Protein AF-A0A7C5UKF5-F1 (afdb_monomer_lite)

Sequence (864 aa):
MNAKRETPQPALRVGGNGRQNALRLNAILPHLGNARQLPSGEWLVCCPSHPDSNPSLSLRELPDGTLLWHCHAGCAQQKVGEALRKLAGVDAQPTAPNAPRFTGCTVQQLCEAKLLNPELLKQWGVSDGRYGGVDAVRIPYLNEQGETLSVQWRVGADGERFRRTGSPTLYGLWRLGEYSGQNLWVVEGVSDCWTLWHANIPCLAFPNNNPPEALLQHFWDIATRFQNLYILPDSDDAGRVLVQRLAETCPRDLRERVKVVPLPDGVKDASDLWVSVGGDADAFKAQLAQCLQNPQLFTQFTNLSVGACQTGETGETGETDDDFHFTPVPYSALETEIAEVLVPNLLHAGRTTLLAGIPGVGKSIFALELADALESGGVLWGRVPVPQCKILWLDFDDSFARLKELMETHYGSRPRNIITLPPEQLLPLSYTTFPAYRELIQREGVGVVVVDTLLDWVEAVDANDEAEAREKMTMIRALARETGAALLLLHHPRKESETNLNPTSTAVSGHIRWAGKADTVALLRFDSREGEDAVVLSVLKCRDGQKWKARFLRANYRFIPCDEAHLPASEWRVVKEYLQQVGEATYAQLMDALKRAGFTLTERAFQHKVARWRNRGMVVVDRRGFPAVAYVKLPTVQLTPPTESPQFTQFTQFTQFTRGIETGGQTGQTDTGADFHALLETLTRPDDPFALEPHEVDLLRVLWREAQQRDFPRLELPAYDLFIPQGCSPWLGALRLMAGTPAVPCALALLRGEPEPPAPESPQLPPQPADTGELETRVWKLAQRLGYPPLAVDAGSFTLHIAQGEAGWQAGIPALRKDGLLPAALQALQQVLDAGATALAACATHPLRPAESEDVPPTGQITH

Radius of gyration: 38.45 Å; chains: 1; bounding box: 121×80×109 Å

Secondary structure (DSSP, 8-state):
--PPPPPPPPPPP------S----HHHHGGGSTT-EE-TTS-EEE--TTS--SS--EEEEE-TTSPEEEEETT---HHHHHHHHHHHTT-PPPP--TT--SS----HHHHHHHHT--HHHHHHTT-EEEEETTEEEEEEEEE-TTS-EEEEEEE--SSSS-EEEES----BTGGGGGG--SSEEEEEESHHHHHHHHHTT--EEEESSSS--HHHHHHHHHHHTT-SEEEEE--SSHHHHHHHHHHHHH--GGGGGGEEE-PPPTT--SHHHHHHHTTT-HHHHHHHHHHHTTSPEETHHHHTTSS---------------------PPPGGGS----PPEEETTTEETT-EEEEE--TTS-HHHHHHHHHHHHHH-EEETTTEEE---EEEEEESSS-HHHHHHHHHHHH-S----EEE--GGG-----TTTHHHHHHHHHHHTEEEEEEE-HHHHTT-S-TT-HHHHHHHHHHHHHHHHHH--EEEEEE---------S-TTTHHHHHHHHHHHH-SEEEEEEE---TT--EEEEEEEEETTS--EEEEEEEETTEEEES-GGGSPP-HHHHHHHHHHHHSEEEHHHHHHHHHHTT----HHHHHHHHHHHHHTTS-EEEEETTTTEEEEE--------------------------------------HHHHHHHHHHHHT-TT-TTPPPHHHHHHHHHHHHHHHHTTS--EEEGGGTEEE-SSHHHHHHHHHHHTTSTHHHHHHHHHHTPPPPPTT---------TTHHHHHHHHHHHHHHTTS--EEEE-SS-EEEE-SSHHHHHHHHHHHHHTT-HHHHHHHHHHHHHT-TT--S---SSS-PPPPTTS---TT--B-

Structure (mmCIF, N/CA/C/O backbone):
data_AF-A0A7C5UKF5-F1
#
_entry.id   AF-A0A7C5UKF5-F1
#
loop_
_atom_site.group_PDB
_atom_site.id
_atom_site.type_symbol
_atom_site.label_atom_id
_atom_site.label_alt_id
_atom_site.label_comp_id
_atom_site.label_asym_id
_atom_site.label_entity_id
_atom_site.label_seq_id
_atom_site.pdbx_PDB_ins_code
_atom_site.Cartn_x
_atom_site.Cartn_y
_atom_site.Cartn_z
_atom_site.occupancy
_atom_site.B_iso_or_equiv
_atom_site.auth_seq_id
_atom_site.auth_comp_id
_atom_site.auth_asym_id
_atom_site.auth_atom_id
_atom_site.pdbx_PDB_model_num
ATOM 1 N N . MET A 1 1 ? 70.210 -19.470 31.831 1.00 37.69 1 MET A N 1
ATOM 2 C CA . MET A 1 1 ? 69.400 -20.013 30.722 1.00 37.69 1 MET A CA 1
ATOM 3 C C . MET A 1 1 ? 67.979 -20.185 31.227 1.00 37.69 1 MET A C 1
ATOM 5 O O . MET A 1 1 ? 67.768 -21.048 32.058 1.00 37.69 1 MET A O 1
ATOM 9 N N . ASN A 1 2 ? 67.053 -19.316 30.824 1.00 25.64 2 ASN A N 1
ATOM 10 C CA . ASN A 1 2 ? 65.616 -19.466 31.074 1.00 25.64 2 ASN A CA 1
ATOM 11 C C . ASN A 1 2 ? 64.883 -18.711 29.960 1.00 25.64 2 ASN A C 1
ATOM 13 O O . ASN A 1 2 ? 65.006 -17.490 29.858 1.00 25.64 2 ASN A O 1
ATOM 17 N N . ALA A 1 3 ? 64.211 -19.456 29.082 1.00 28.73 3 ALA A N 1
ATOM 18 C CA . ALA A 1 3 ? 63.486 -18.929 27.933 1.00 28.73 3 ALA A CA 1
ATOM 19 C C . ALA A 1 3 ? 62.165 -18.287 28.387 1.00 28.73 3 ALA A C 1
ATOM 21 O O . ALA A 1 3 ? 61.407 -18.868 29.166 1.00 28.73 3 ALA A O 1
ATOM 22 N N . LYS A 1 4 ? 61.930 -17.057 27.919 1.00 29.91 4 LYS A N 1
ATOM 23 C CA . LYS A 1 4 ? 60.752 -16.236 28.209 1.00 29.91 4 LYS A CA 1
ATOM 24 C C . LYS A 1 4 ? 59.518 -16.796 27.496 1.00 29.91 4 LYS A C 1
ATOM 26 O O . LYS A 1 4 ? 59.574 -17.109 26.313 1.00 29.91 4 LYS A O 1
ATOM 31 N N . ARG A 1 5 ? 58.409 -16.876 28.237 1.00 28.33 5 ARG A N 1
ATOM 32 C CA . ARG A 1 5 ? 57.047 -17.081 27.727 1.00 28.33 5 ARG A CA 1
ATOM 33 C C . ARG A 1 5 ? 56.585 -15.807 27.016 1.00 28.33 5 ARG A C 1
ATOM 35 O O . ARG A 1 5 ? 56.629 -14.737 27.619 1.00 28.33 5 ARG A O 1
ATOM 42 N N . GLU A 1 6 ? 56.148 -15.933 25.769 1.00 27.34 6 GLU A N 1
ATOM 43 C CA . GLU A 1 6 ? 55.497 -14.861 25.012 1.00 27.34 6 GLU A CA 1
ATOM 44 C C . GLU A 1 6 ? 54.022 -14.725 25.423 1.00 27.34 6 GLU A C 1
ATOM 46 O O . GLU A 1 6 ? 53.298 -15.705 25.597 1.00 27.34 6 GLU A O 1
ATOM 51 N N . THR A 1 7 ? 53.605 -13.479 25.624 1.00 26.31 7 THR A N 1
ATOM 52 C CA . THR A 1 7 ? 52.241 -13.023 25.920 1.00 26.31 7 THR A CA 1
ATOM 53 C C . THR A 1 7 ? 51.372 -12.992 24.654 1.00 26.31 7 THR A C 1
ATOM 55 O O . THR A 1 7 ? 51.842 -12.477 23.640 1.00 26.31 7 THR A O 1
ATOM 58 N N . PRO A 1 8 ? 50.103 -13.448 24.686 1.00 26.95 8 PRO A N 1
ATOM 59 C CA . PRO A 1 8 ? 49.196 -13.334 23.544 1.00 26.95 8 PRO A CA 1
ATOM 60 C C . PRO A 1 8 ? 48.645 -11.905 23.376 1.00 26.95 8 PRO A C 1
ATOM 62 O O . PRO A 1 8 ? 48.327 -11.223 24.351 1.00 26.95 8 PRO A O 1
ATOM 65 N N . GLN A 1 9 ? 48.549 -11.471 22.116 1.00 26.33 9 GLN A N 1
ATOM 66 C CA . GLN A 1 9 ? 48.044 -10.170 21.650 1.00 26.33 9 GLN A CA 1
ATOM 67 C C . GLN A 1 9 ? 46.506 -10.029 21.795 1.00 26.33 9 GLN A C 1
ATOM 69 O O . GLN A 1 9 ? 45.806 -11.042 21.861 1.00 26.33 9 GLN A O 1
ATOM 74 N N . PRO A 1 10 ? 45.959 -8.793 21.851 1.00 26.75 10 PRO A N 1
ATOM 75 C CA . PRO A 1 10 ? 44.559 -8.535 22.193 1.00 26.75 10 PRO A CA 1
ATOM 76 C C . PRO A 1 10 ? 43.589 -8.767 21.021 1.00 26.75 10 PRO A C 1
ATOM 78 O O . PRO A 1 10 ? 43.896 -8.484 19.866 1.00 26.75 10 PRO A O 1
ATOM 81 N N . ALA A 1 11 ? 42.387 -9.253 21.343 1.00 27.98 11 ALA A N 1
ATOM 82 C CA . ALA A 1 11 ? 41.309 -9.531 20.397 1.00 27.98 11 ALA A CA 1
ATOM 83 C C . ALA A 1 11 ? 40.645 -8.250 19.849 1.00 27.98 11 ALA A C 1
ATOM 85 O O . ALA A 1 11 ? 40.294 -7.338 20.601 1.00 27.98 11 ALA A O 1
ATOM 86 N N . LEU A 1 12 ? 40.433 -8.226 18.528 1.00 25.48 12 LEU A N 1
ATOM 87 C CA . LEU A 1 12 ? 39.657 -7.231 17.782 1.00 25.48 12 LEU A CA 1
ATOM 88 C C . LEU A 1 12 ? 38.192 -7.190 18.252 1.00 25.48 12 LEU A C 1
ATOM 90 O O . LEU A 1 12 ? 37.512 -8.215 18.293 1.00 25.48 12 LEU A O 1
ATOM 94 N N . ARG A 1 13 ? 37.693 -5.987 18.564 1.00 24.91 13 ARG A N 1
ATOM 95 C CA . ARG A 1 13 ? 36.270 -5.711 18.812 1.00 24.91 13 ARG A CA 1
ATOM 96 C C . ARG A 1 13 ? 35.537 -5.547 17.476 1.00 24.91 13 ARG A C 1
ATOM 98 O O . ARG A 1 13 ? 35.872 -4.648 16.713 1.00 24.91 13 ARG A O 1
ATOM 105 N N . VAL A 1 14 ? 34.512 -6.362 17.236 1.00 30.62 14 VAL A N 1
ATOM 106 C CA . VAL A 1 14 ? 33.509 -6.158 16.177 1.00 30.62 14 VAL A CA 1
ATOM 107 C C . VAL A 1 14 ? 32.215 -5.694 16.850 1.00 30.62 14 VAL A C 1
ATOM 109 O O . VAL A 1 14 ? 31.741 -6.334 17.789 1.00 30.62 14 VAL A O 1
ATOM 112 N N . GLY A 1 15 ? 31.699 -4.540 16.418 1.00 25.53 15 GLY A N 1
ATOM 113 C CA . GLY A 1 15 ? 30.454 -3.938 16.901 1.00 25.53 15 GLY A CA 1
ATOM 114 C C . GLY A 1 15 ? 29.240 -4.822 16.613 1.00 25.53 15 GLY A C 1
ATOM 115 O O . GLY A 1 15 ? 29.173 -5.493 15.586 1.00 25.53 15 GLY A O 1
ATOM 116 N N . GLY A 1 16 ? 28.318 -4.866 17.573 1.00 27.70 16 GLY A N 1
ATOM 117 C CA . GLY A 1 16 ? 27.260 -5.863 17.650 1.00 27.70 16 GLY A CA 1
ATOM 118 C C . GLY A 1 16 ? 26.041 -5.586 16.773 1.00 27.70 16 GLY A C 1
ATOM 119 O O . GLY A 1 16 ? 25.479 -4.499 16.801 1.00 27.70 16 GLY A O 1
ATOM 120 N N . ASN A 1 17 ? 25.598 -6.640 16.091 1.00 28.55 17 ASN A N 1
ATOM 121 C CA . ASN A 1 17 ? 24.196 -7.006 15.898 1.00 28.55 17 ASN A CA 1
ATOM 122 C C . ASN A 1 17 ? 24.153 -8.522 15.648 1.00 28.55 17 ASN A C 1
ATOM 124 O O . ASN A 1 17 ? 24.658 -9.000 14.639 1.00 28.55 17 ASN A O 1
ATOM 128 N N . GLY A 1 18 ? 23.612 -9.292 16.598 1.00 29.52 18 GLY A N 1
ATOM 129 C CA . GLY A 1 18 ? 23.487 -10.749 16.470 1.00 29.52 18 GLY A CA 1
ATOM 130 C C . GLY A 1 18 ? 23.544 -11.483 17.807 1.00 29.52 18 GLY A C 1
ATOM 131 O O . GLY A 1 18 ? 24.597 -11.957 18.221 1.00 29.52 18 GLY A O 1
ATOM 132 N N . ARG A 1 19 ? 22.410 -11.609 18.500 1.00 34.56 19 ARG A N 1
ATOM 133 C CA . ARG A 1 19 ? 22.295 -12.458 19.699 1.00 34.56 19 ARG A CA 1
ATOM 134 C C . ARG A 1 19 ? 21.067 -13.364 19.614 1.00 34.56 19 ARG A C 1
ATOM 136 O O . ARG A 1 19 ? 20.140 -13.196 20.391 1.00 34.56 19 ARG A O 1
ATOM 143 N N . GLN A 1 20 ? 21.095 -14.334 18.694 1.00 35.53 20 GLN A N 1
ATOM 144 C CA . GLN A 1 20 ? 20.315 -15.584 18.813 1.00 35.53 20 GLN A CA 1
ATOM 145 C C . GLN A 1 20 ? 21.057 -16.874 18.367 1.00 35.53 20 GLN A C 1
ATOM 147 O O . GLN A 1 20 ? 20.571 -17.949 18.678 1.00 35.53 20 GLN A O 1
ATOM 152 N N . ASN A 1 21 ? 22.276 -16.821 17.799 1.00 41.97 21 ASN A N 1
ATOM 153 C CA . ASN A 1 21 ? 23.018 -18.017 17.323 1.00 41.97 21 ASN A CA 1
ATOM 154 C C . ASN A 1 21 ? 24.360 -18.294 18.051 1.00 41.97 21 ASN A C 1
ATOM 156 O O . ASN A 1 21 ? 25.360 -18.643 17.423 1.00 41.97 21 ASN A O 1
ATOM 160 N N . ALA A 1 22 ? 24.442 -18.116 19.375 1.00 57.06 22 ALA A N 1
ATOM 161 C CA . ALA A 1 22 ? 25.690 -18.376 20.112 1.00 57.06 22 ALA A CA 1
ATOM 162 C C . ALA A 1 22 ? 25.833 -19.862 20.504 1.00 57.06 22 ALA A C 1
ATOM 164 O O . ALA A 1 22 ? 24.965 -20.411 21.176 1.00 57.06 22 ALA A O 1
ATOM 165 N N . LEU A 1 23 ? 26.950 -20.493 20.121 1.00 71.31 23 LEU A N 1
ATOM 166 C CA . LEU A 1 23 ? 27.317 -21.874 20.468 1.00 71.31 23 LEU A CA 1
ATOM 167 C C . LEU A 1 23 ? 27.522 -22.020 21.994 1.00 71.31 23 LEU A C 1
ATOM 169 O O . LEU A 1 23 ? 28.374 -21.334 22.557 1.00 71.31 23 LEU A O 1
ATOM 173 N N . ARG A 1 24 ? 26.767 -22.909 22.659 1.00 79.88 24 ARG A N 1
ATOM 174 C CA . ARG A 1 24 ? 26.791 -23.117 24.126 1.00 79.88 24 ARG A CA 1
ATOM 175 C C . ARG A 1 24 ? 27.284 -24.508 24.503 1.00 79.88 24 ARG A C 1
ATOM 177 O O . ARG A 1 24 ? 27.011 -25.467 23.784 1.00 79.88 24 ARG A O 1
ATOM 184 N N . LEU A 1 25 ? 27.932 -24.636 25.663 1.00 80.31 25 LEU A N 1
ATOM 185 C CA . LEU A 1 25 ? 28.538 -25.892 26.122 1.00 80.31 25 LEU A CA 1
ATOM 186 C C . LEU A 1 25 ? 27.500 -27.024 26.273 1.00 80.31 25 LEU A C 1
ATOM 188 O O . LEU A 1 25 ? 27.740 -28.154 25.848 1.00 80.31 25 LEU A O 1
ATOM 192 N N . ASN A 1 26 ? 26.313 -26.701 26.797 1.00 78.69 26 ASN A N 1
ATOM 193 C CA . ASN A 1 26 ? 25.225 -27.666 27.002 1.00 78.69 26 ASN A CA 1
ATOM 194 C C . ASN A 1 26 ? 24.673 -28.257 25.694 1.00 78.69 26 ASN A C 1
ATOM 196 O O . ASN A 1 26 ? 24.166 -29.373 25.709 1.00 78.69 26 ASN A O 1
ATOM 200 N N . ALA A 1 27 ? 24.780 -27.530 24.576 1.00 73.88 27 ALA A N 1
ATOM 201 C CA . ALA A 1 27 ? 24.290 -27.983 23.274 1.00 73.88 27 ALA A CA 1
ATOM 202 C C . ALA A 1 27 ? 25.261 -28.946 22.567 1.00 73.88 27 ALA A C 1
ATOM 204 O O . ALA A 1 27 ? 24.850 -29.663 21.666 1.00 73.88 27 ALA A O 1
ATOM 205 N N . ILE A 1 28 ? 26.541 -28.972 22.960 1.00 83.00 28 ILE A N 1
ATOM 206 C CA . ILE A 1 28 ? 27.587 -29.766 22.286 1.00 83.00 28 ILE A CA 1
ATOM 207 C C . ILE A 1 28 ? 28.097 -30.945 23.114 1.00 83.00 28 ILE A C 1
ATOM 209 O O . ILE A 1 28 ? 28.436 -31.979 22.544 1.00 83.00 28 ILE A O 1
ATOM 213 N N . LEU A 1 29 ? 28.146 -30.823 24.446 1.00 82.31 29 LEU A N 1
ATOM 214 C CA . LEU A 1 29 ? 28.685 -31.869 25.324 1.00 82.31 29 LEU A CA 1
ATOM 215 C C . LEU A 1 29 ? 28.021 -33.248 25.156 1.00 82.31 29 LEU A C 1
ATOM 217 O O . LEU A 1 29 ? 28.763 -34.230 25.153 1.00 82.31 29 LEU A O 1
ATOM 221 N N . PRO A 1 30 ? 26.688 -33.372 24.963 1.00 81.69 30 PRO A N 1
ATOM 222 C CA . PRO A 1 30 ? 26.042 -34.674 24.765 1.00 81.69 30 PRO A CA 1
ATOM 223 C C . PRO A 1 30 ? 26.522 -35.434 23.521 1.00 81.69 30 PRO A C 1
ATOM 225 O O . PRO A 1 30 ? 26.328 -36.643 23.425 1.00 81.69 30 PRO A O 1
ATOM 228 N N . HIS A 1 31 ? 27.139 -34.731 22.569 1.00 78.75 31 HIS A N 1
ATOM 229 C CA . HIS A 1 31 ? 27.555 -35.272 21.278 1.00 78.75 31 HIS A CA 1
ATOM 230 C C . HIS A 1 31 ? 29.064 -35.554 21.191 1.00 78.75 31 HIS A C 1
ATOM 232 O O . HIS A 1 31 ? 29.545 -35.991 20.145 1.00 78.75 31 HIS A O 1
ATOM 238 N N . LEU A 1 32 ? 29.821 -35.307 22.267 1.00 82.88 32 LEU A N 1
ATOM 239 C CA . LEU A 1 32 ? 31.277 -35.450 22.307 1.00 82.88 32 LEU A CA 1
ATOM 240 C C . LEU A 1 32 ? 31.692 -36.614 23.217 1.00 82.88 32 LEU A C 1
ATOM 242 O O . LEU A 1 32 ? 31.211 -36.762 24.338 1.00 82.88 32 LEU A O 1
ATOM 246 N N . GLY A 1 33 ? 32.601 -37.457 22.723 1.00 75.19 33 GLY A N 1
ATOM 247 C CA . GLY A 1 33 ? 33.074 -38.646 23.437 1.00 75.19 33 GLY A CA 1
ATOM 248 C C . GLY A 1 33 ? 34.043 -38.328 24.584 1.00 75.19 33 GLY A C 1
ATOM 249 O O . GLY A 1 33 ? 34.788 -37.350 24.527 1.00 75.19 33 GLY A O 1
ATOM 250 N N . ASN A 1 34 ? 34.057 -39.191 25.609 1.00 79.31 34 ASN A N 1
ATOM 251 C CA . ASN A 1 34 ? 34.997 -39.166 26.742 1.00 79.31 34 ASN A CA 1
ATOM 252 C C . ASN A 1 34 ? 35.100 -37.809 27.470 1.00 79.31 34 ASN A C 1
ATOM 254 O O . ASN A 1 34 ? 36.192 -37.359 27.818 1.00 79.31 34 ASN A O 1
ATOM 258 N N . ALA A 1 35 ? 33.959 -37.165 27.725 1.00 84.06 35 ALA A N 1
ATOM 259 C CA . ALA A 1 35 ? 33.903 -35.880 28.411 1.00 84.06 35 ALA A CA 1
ATOM 260 C C . ALA A 1 35 ? 34.313 -35.972 29.890 1.00 84.06 35 ALA A C 1
ATOM 262 O O . ALA A 1 35 ? 33.693 -36.680 30.686 1.00 84.06 35 ALA A O 1
ATOM 263 N N . ARG A 1 36 ? 35.338 -35.204 30.273 1.00 84.94 36 ARG A N 1
ATOM 264 C CA . ARG A 1 36 ? 35.822 -35.089 31.652 1.00 84.94 36 ARG A CA 1
ATOM 265 C C . ARG A 1 36 ? 35.918 -33.627 32.066 1.00 84.94 36 ARG A C 1
ATOM 267 O O . ARG A 1 36 ? 36.658 -32.856 31.464 1.00 84.94 36 ARG A O 1
ATOM 274 N N . GLN A 1 37 ? 35.238 -33.267 33.148 1.00 87.44 37 GLN A N 1
ATOM 275 C CA . GLN A 1 37 ? 35.357 -31.938 33.738 1.00 87.44 37 GLN A CA 1
ATOM 276 C C . GLN A 1 37 ? 36.616 -31.835 34.614 1.00 87.44 37 GLN A C 1
ATOM 278 O O . GLN A 1 37 ? 36.909 -32.722 35.422 1.00 87.44 37 GLN A O 1
ATOM 283 N N . LEU A 1 38 ? 37.368 -30.749 34.450 1.00 82.69 38 LEU A N 1
ATOM 284 C CA . LEU A 1 38 ? 38.532 -30.401 35.260 1.00 82.69 38 LEU A CA 1
ATOM 285 C C . LEU A 1 38 ? 38.120 -29.511 36.449 1.00 82.69 38 LEU A C 1
ATOM 287 O O . LEU A 1 38 ? 37.145 -28.763 36.349 1.00 82.69 38 LEU A O 1
ATOM 291 N N . PRO A 1 39 ? 38.889 -29.498 37.558 1.00 70.31 39 PRO A N 1
ATOM 292 C CA . PRO A 1 39 ? 38.610 -28.643 38.721 1.00 70.31 39 PRO A CA 1
ATOM 293 C C . PRO A 1 39 ? 38.553 -27.134 38.416 1.00 70.31 39 PRO A C 1
ATOM 295 O O . PRO A 1 39 ? 38.005 -26.370 39.202 1.00 70.31 39 PRO A O 1
ATOM 298 N N . SER A 1 40 ? 39.114 -26.698 37.283 1.00 72.94 40 SER A N 1
ATOM 299 C CA . SER A 1 40 ? 39.093 -25.315 36.787 1.00 72.94 40 SER A CA 1
ATOM 300 C C . SER A 1 40 ? 37.764 -24.890 36.140 1.00 72.94 40 SER A C 1
ATOM 302 O O . SER A 1 40 ? 37.633 -23.730 35.749 1.00 72.94 40 SER A O 1
ATOM 304 N N . GLY A 1 41 ? 36.795 -25.805 35.999 1.00 74.44 41 GLY A N 1
ATOM 305 C CA . GLY A 1 41 ? 35.524 -25.575 35.296 1.00 74.44 41 GLY A CA 1
ATOM 306 C C . GLY A 1 41 ? 35.586 -25.802 33.779 1.00 74.44 41 GLY A C 1
ATOM 307 O O . GLY A 1 41 ? 34.586 -25.626 33.089 1.00 74.44 41 GLY A O 1
ATOM 308 N N . GLU A 1 42 ? 36.746 -26.204 33.263 1.00 86.06 42 GLU A N 1
ATOM 309 C CA . GLU A 1 42 ? 36.992 -26.543 31.859 1.00 86.06 42 GLU A CA 1
ATOM 310 C C . GLU A 1 42 ? 36.688 -28.024 31.581 1.00 86.06 42 GLU A C 1
ATOM 312 O O . GLU A 1 42 ? 36.804 -28.867 32.471 1.00 86.06 42 GLU A O 1
ATOM 317 N N . TRP A 1 43 ? 36.299 -28.354 30.353 1.00 89.38 43 TRP A N 1
ATOM 318 C CA . TRP A 1 43 ? 35.978 -29.714 29.922 1.00 89.38 43 TRP A CA 1
ATOM 319 C C . TRP A 1 43 ? 37.006 -30.227 28.929 1.00 89.38 43 TRP A C 1
ATOM 321 O O . TRP A 1 43 ? 37.317 -29.543 27.962 1.00 89.38 43 TRP A O 1
ATOM 331 N N . LEU A 1 44 ? 37.478 -31.453 29.137 1.00 90.81 44 LEU A N 1
ATOM 332 C CA . LEU A 1 44 ? 38.329 -32.162 28.192 1.00 90.81 44 LEU A CA 1
ATOM 333 C C . LEU A 1 44 ? 37.509 -33.256 27.502 1.00 90.81 44 LEU A C 1
ATOM 335 O O . LEU A 1 44 ? 36.921 -34.103 28.176 1.00 90.81 44 LEU A O 1
ATOM 339 N N 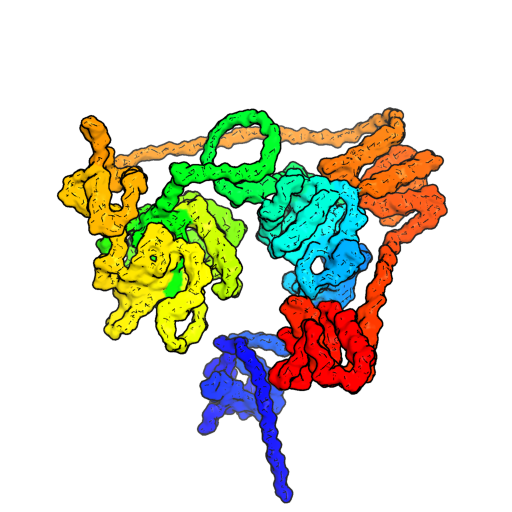. VAL A 1 45 ? 37.454 -33.225 26.172 1.00 91.19 45 VAL A N 1
ATOM 340 C CA . VAL A 1 45 ? 36.649 -34.125 25.326 1.00 91.19 45 VAL A CA 1
ATOM 341 C C . VAL A 1 45 ? 37.467 -34.636 24.136 1.00 91.19 45 VAL A C 1
ATOM 343 O O . VAL A 1 45 ? 38.494 -34.053 23.780 1.00 91.19 45 VAL A O 1
ATOM 346 N N . CYS A 1 46 ? 37.020 -35.722 23.506 1.00 90.19 46 CYS A N 1
ATOM 347 C CA . CYS A 1 46 ? 37.533 -36.132 22.198 1.00 90.19 46 CYS A CA 1
ATOM 348 C C . CYS A 1 46 ? 37.207 -35.065 21.145 1.00 90.19 46 CYS A C 1
ATOM 350 O O . CYS A 1 46 ? 36.111 -34.493 21.129 1.00 90.19 46 CYS A O 1
ATOM 352 N N . CYS A 1 47 ? 38.171 -34.763 20.281 1.00 88.19 47 CYS A N 1
ATOM 353 C CA . CYS A 1 47 ? 38.014 -33.714 19.285 1.00 88.19 47 CYS A CA 1
ATOM 354 C C . CYS A 1 47 ? 37.200 -34.234 18.093 1.00 88.19 47 CYS A C 1
ATOM 356 O O . CYS A 1 47 ? 37.594 -35.205 17.465 1.00 88.19 47 CYS A O 1
ATOM 358 N N . PRO A 1 48 ? 36.121 -33.564 17.664 1.00 86.62 48 PRO A N 1
ATOM 359 C CA . PRO A 1 48 ? 35.322 -34.046 16.537 1.00 86.62 48 PRO A CA 1
ATOM 360 C C . PRO A 1 48 ? 36.016 -33.872 15.171 1.00 86.62 48 PRO A C 1
ATOM 362 O O . PRO A 1 48 ? 35.533 -34.371 14.158 1.00 86.62 48 PRO A O 1
ATOM 365 N N . SER A 1 49 ? 37.144 -33.153 15.111 1.00 85.75 49 SER A N 1
ATOM 366 C CA . SER A 1 49 ? 37.863 -32.852 13.863 1.00 85.75 49 SER A CA 1
ATOM 367 C C . SER A 1 49 ? 38.988 -33.835 13.517 1.00 85.75 49 SER A C 1
ATOM 369 O O . SER A 1 49 ? 39.590 -33.694 12.444 1.00 85.75 49 SER A O 1
ATOM 371 N N . HIS A 1 50 ? 39.286 -34.796 14.397 1.00 82.50 50 HIS A N 1
ATOM 372 C CA . HIS A 1 50 ? 40.194 -35.918 14.144 1.00 82.50 50 HIS A CA 1
ATOM 373 C C . HIS A 1 50 ? 39.804 -37.125 15.012 1.00 82.50 50 HIS A C 1
ATOM 375 O O . HIS A 1 50 ? 39.215 -36.940 16.065 1.00 82.50 50 HIS A O 1
ATOM 381 N N . PRO A 1 51 ? 40.125 -38.360 14.612 1.00 76.88 51 PRO A N 1
ATOM 382 C CA . PRO A 1 51 ? 39.890 -39.515 15.467 1.00 76.88 51 PRO A CA 1
ATOM 383 C C . PRO A 1 51 ? 40.902 -39.548 16.624 1.00 76.88 51 PRO A C 1
ATOM 385 O O . PRO A 1 51 ? 42.098 -39.733 16.398 1.00 76.88 51 PRO A O 1
ATOM 388 N N . ASP A 1 52 ? 40.424 -39.406 17.858 1.00 82.25 52 ASP A N 1
ATOM 389 C CA . ASP A 1 52 ? 41.193 -39.615 19.084 1.00 82.25 52 ASP A CA 1
ATOM 390 C C . ASP A 1 52 ? 40.438 -40.484 20.098 1.00 82.25 52 ASP A C 1
ATOM 392 O O . ASP A 1 52 ? 39.249 -40.318 20.356 1.00 82.25 52 ASP A O 1
ATOM 396 N N . SER A 1 53 ? 41.150 -41.426 20.721 1.00 76.56 53 SER A N 1
ATOM 397 C CA . SER A 1 53 ? 40.608 -42.226 21.833 1.00 76.56 53 SER A CA 1
ATOM 398 C C . SER A 1 53 ? 40.862 -41.579 23.198 1.00 76.56 53 SER A C 1
ATOM 400 O O . SER A 1 53 ? 40.251 -41.974 24.189 1.00 76.56 53 SER A O 1
ATOM 402 N N . ASN A 1 54 ? 41.769 -40.597 23.259 1.00 81.62 54 ASN A N 1
ATOM 403 C CA . ASN A 1 54 ? 42.116 -39.861 24.470 1.00 81.62 54 ASN A CA 1
ATOM 404 C C . ASN A 1 54 ? 41.719 -38.383 24.302 1.00 81.62 54 ASN A C 1
ATOM 406 O O . ASN A 1 54 ? 42.168 -37.783 23.327 1.00 81.62 54 ASN A O 1
ATOM 410 N N . PRO A 1 55 ? 40.933 -37.793 25.224 1.00 88.31 55 PRO A N 1
ATOM 411 C CA . PRO A 1 55 ? 40.444 -36.421 25.104 1.00 88.31 55 PRO A CA 1
ATOM 412 C C . PRO A 1 55 ? 41.548 -35.392 24.836 1.00 88.31 55 PRO A C 1
ATOM 414 O O . PRO A 1 55 ? 42.445 -35.204 25.660 1.00 88.31 55 PRO A O 1
ATOM 417 N N . SER A 1 56 ? 41.473 -34.714 23.691 1.00 87.44 56 SER A N 1
ATOM 418 C CA . SER A 1 56 ? 42.467 -33.727 23.250 1.00 87.44 56 SER A CA 1
ATOM 419 C C . SER A 1 56 ? 41.911 -32.308 23.083 1.00 87.44 56 SER A C 1
ATOM 421 O O . SER A 1 56 ? 42.685 -31.367 22.888 1.00 87.44 56 SER A O 1
ATOM 423 N N . LEU A 1 57 ? 40.590 -32.130 23.162 1.00 91.88 57 LEU A N 1
ATOM 424 C CA . LEU A 1 57 ? 39.911 -30.850 22.993 1.00 91.88 57 LEU A CA 1
ATOM 425 C C . LEU A 1 57 ? 39.484 -30.286 24.346 1.00 91.88 57 LEU A C 1
ATOM 427 O O . LEU A 1 57 ? 38.735 -30.919 25.082 1.00 91.88 57 LEU A O 1
ATOM 431 N N . SER A 1 58 ? 39.939 -29.075 24.642 1.00 90.38 58 SER A N 1
ATOM 432 C CA . SER A 1 58 ? 39.561 -28.320 25.830 1.00 90.38 58 SER A CA 1
ATOM 433 C C . SER A 1 58 ? 38.433 -27.341 25.514 1.00 90.38 58 SER A C 1
ATOM 435 O O . SER A 1 58 ? 38.524 -26.641 24.505 1.00 90.38 58 SER A O 1
ATOM 437 N N . LEU A 1 59 ? 37.390 -27.285 26.345 1.00 91.44 59 LEU A N 1
ATOM 438 C CA . LEU A 1 59 ? 36.204 -26.435 26.191 1.00 91.44 59 LEU A CA 1
ATOM 439 C C . LEU A 1 59 ? 35.913 -25.653 27.477 1.00 91.44 59 LEU A C 1
ATOM 441 O O . LEU A 1 59 ? 35.821 -26.235 28.559 1.00 91.44 59 LEU A O 1
ATOM 445 N N . ARG A 1 60 ? 35.687 -24.341 27.368 1.00 87.75 60 ARG A N 1
ATOM 446 C CA . ARG A 1 60 ? 35.348 -23.479 28.509 1.00 87.75 60 ARG A CA 1
ATOM 447 C C . ARG A 1 60 ? 34.316 -22.429 28.127 1.00 87.75 60 ARG A C 1
ATOM 449 O O . ARG A 1 60 ? 34.547 -21.653 27.209 1.00 87.75 60 ARG A O 1
ATOM 456 N N . GLU A 1 61 ? 33.218 -22.354 28.870 1.00 85.56 61 GLU A N 1
ATOM 457 C CA . GLU A 1 61 ? 32.231 -21.280 28.720 1.00 85.56 61 GLU A CA 1
ATOM 458 C C . GLU A 1 61 ? 32.529 -20.133 29.699 1.00 85.56 61 GLU A C 1
ATOM 460 O O . GLU A 1 61 ? 32.810 -20.360 30.879 1.00 85.56 61 GLU A O 1
ATOM 465 N N . LEU A 1 62 ? 32.526 -18.898 29.196 1.00 79.69 62 LEU A N 1
ATOM 466 C CA . LEU A 1 62 ? 32.716 -17.678 29.980 1.00 79.69 62 LEU A CA 1
ATOM 467 C C . LEU A 1 62 ? 31.368 -17.129 30.501 1.00 79.69 62 LEU A C 1
ATOM 469 O O . LEU A 1 62 ? 30.323 -17.431 29.925 1.00 79.69 62 LEU A O 1
ATOM 473 N N . PRO A 1 63 ? 31.356 -16.286 31.557 1.00 72.56 63 PRO A N 1
ATOM 474 C CA . PRO A 1 63 ? 30.114 -15.749 32.137 1.00 72.56 63 PRO A CA 1
ATOM 475 C C . PRO A 1 63 ? 29.252 -14.904 31.182 1.00 72.56 63 PRO A C 1
ATOM 477 O O . PRO A 1 63 ? 28.049 -14.780 31.388 1.00 72.56 63 PRO A O 1
ATOM 480 N N . ASP A 1 64 ? 29.850 -14.323 30.138 1.00 67.31 64 ASP A N 1
ATOM 481 C CA . ASP A 1 64 ? 29.162 -13.568 29.078 1.00 67.31 64 ASP A CA 1
ATOM 482 C C . ASP A 1 64 ? 28.502 -14.474 28.017 1.00 67.31 64 ASP A C 1
ATOM 484 O O . ASP A 1 64 ? 27.788 -13.992 27.131 1.00 67.31 64 ASP A O 1
ATOM 488 N N . GLY A 1 65 ? 28.726 -15.786 28.131 1.00 69.19 65 GLY A N 1
ATOM 489 C CA . GLY A 1 65 ? 28.218 -16.820 27.248 1.00 69.19 65 GLY A CA 1
ATOM 490 C C . GLY A 1 65 ? 29.099 -17.178 26.062 1.00 69.19 65 GLY A C 1
ATOM 491 O O . GLY A 1 65 ? 28.652 -17.919 25.188 1.00 69.19 65 GLY A O 1
ATOM 492 N N . THR A 1 66 ? 30.326 -16.662 26.015 1.00 79.19 66 THR A N 1
ATOM 493 C CA . THR A 1 66 ? 31.298 -17.008 24.977 1.00 79.19 66 THR A CA 1
ATOM 494 C C . THR A 1 66 ? 31.914 -18.379 25.264 1.00 79.19 66 THR A C 1
ATOM 496 O O . THR A 1 66 ? 32.466 -18.602 26.343 1.00 79.19 66 THR A O 1
ATOM 499 N N . LEU A 1 67 ? 31.862 -19.296 24.295 1.00 84.44 67 LEU A N 1
ATOM 500 C CA . LEU A 1 67 ? 32.545 -20.587 24.377 1.00 84.44 67 LEU A CA 1
ATOM 501 C C . LEU A 1 67 ? 33.957 -20.492 23.782 1.00 84.44 67 LEU A C 1
ATOM 503 O O . LEU A 1 67 ? 34.127 -20.116 22.625 1.00 84.44 67 LEU A O 1
ATOM 507 N N . LEU A 1 68 ? 34.961 -20.883 24.562 1.00 84.81 68 LEU A N 1
ATOM 508 C CA . LEU A 1 68 ? 36.346 -21.044 24.134 1.00 84.81 68 LEU A CA 1
ATOM 509 C C . LEU A 1 68 ? 36.652 -22.523 23.899 1.00 84.81 68 LEU A C 1
ATOM 511 O O . LEU A 1 68 ? 36.234 -23.374 24.687 1.00 84.81 68 LEU A O 1
ATOM 515 N N . TRP A 1 69 ? 37.424 -22.822 22.854 1.00 91.00 69 TRP A N 1
ATOM 516 C CA . TRP A 1 69 ? 37.902 -24.173 22.578 1.00 91.00 69 TRP A CA 1
ATOM 517 C C . TRP A 1 69 ? 39.360 -24.199 22.121 1.00 91.00 69 TRP A C 1
ATOM 519 O O . TRP A 1 69 ? 39.842 -23.275 21.462 1.00 91.00 69 TRP A O 1
ATOM 529 N N . HIS A 1 70 ? 40.075 -25.269 22.461 1.00 88.38 70 HIS A N 1
ATOM 530 C CA . HIS A 1 70 ? 41.457 -25.477 22.035 1.00 88.38 70 HIS A CA 1
ATOM 531 C C . HIS A 1 70 ? 41.786 -26.968 21.894 1.00 88.38 70 HIS A C 1
ATOM 533 O O . HIS A 1 70 ? 41.678 -27.730 22.851 1.00 88.38 70 HIS A O 1
ATOM 539 N N . CYS A 1 71 ? 42.217 -27.389 20.704 1.00 89.81 71 CYS A N 1
ATOM 540 C CA . CYS A 1 71 ? 42.638 -28.764 20.441 1.00 89.81 71 CYS A CA 1
ATOM 541 C C . CYS A 1 71 ? 44.153 -28.915 20.645 1.00 89.81 71 CYS A C 1
ATOM 543 O O . CYS A 1 71 ? 44.946 -28.372 19.876 1.00 89.81 71 CYS A O 1
ATOM 545 N N . HIS A 1 72 ? 44.566 -29.700 21.638 1.00 85.62 72 HIS A N 1
ATOM 546 C CA . HIS A 1 72 ? 45.975 -29.953 21.960 1.00 85.62 72 HIS A CA 1
ATOM 547 C C . HIS A 1 72 ? 46.685 -30.883 20.964 1.00 85.62 72 HIS A C 1
ATOM 549 O O . HIS A 1 72 ? 47.911 -30.945 20.965 1.00 85.62 72 HIS A O 1
ATOM 555 N N . ALA A 1 73 ? 45.937 -31.561 20.088 1.00 81.62 73 ALA A N 1
ATOM 556 C CA . ALA A 1 73 ? 46.483 -32.356 18.986 1.00 81.62 73 ALA A CA 1
ATOM 557 C C . ALA A 1 73 ? 46.797 -31.523 17.721 1.00 81.62 73 ALA A C 1
ATOM 559 O O . ALA A 1 73 ? 47.248 -32.076 16.721 1.00 81.62 73 ALA A O 1
ATOM 560 N N . GLY A 1 74 ? 46.560 -30.202 17.742 1.00 78.50 74 GLY A N 1
ATOM 561 C CA . GLY A 1 74 ? 46.966 -29.289 16.664 1.00 78.50 74 GLY A CA 1
ATOM 562 C C . GLY A 1 74 ? 45.949 -29.091 15.533 1.00 78.50 74 GLY A C 1
ATOM 563 O O . GLY A 1 74 ? 46.322 -28.675 14.440 1.00 78.50 74 GLY A O 1
ATOM 564 N N . CYS A 1 75 ? 44.660 -29.370 15.759 1.00 85.81 75 CYS A N 1
ATOM 565 C CA . CYS A 1 75 ? 43.622 -29.056 14.768 1.00 85.81 75 CYS A CA 1
ATOM 566 C C . CYS A 1 75 ? 43.446 -27.540 14.585 1.00 85.81 75 CYS A C 1
ATOM 568 O O . CYS A 1 75 ? 43.452 -26.784 15.557 1.00 85.81 75 CYS A O 1
ATOM 570 N N . ALA A 1 76 ? 43.202 -27.106 13.345 1.00 79.06 76 ALA A N 1
ATOM 571 C CA . ALA A 1 76 ? 42.896 -25.712 13.039 1.00 79.06 76 ALA A CA 1
ATOM 572 C C . ALA A 1 76 ? 41.623 -25.241 13.771 1.00 79.06 76 ALA A C 1
ATOM 574 O O . ALA A 1 76 ? 40.593 -25.918 13.733 1.00 79.06 76 ALA A O 1
ATOM 575 N N . GLN A 1 77 ? 41.685 -24.055 14.386 1.00 80.88 77 GLN A N 1
ATOM 576 C CA . GLN A 1 77 ? 40.606 -23.473 15.199 1.00 80.88 77 GLN A CA 1
ATOM 577 C C . GLN A 1 77 ? 39.249 -23.417 14.476 1.00 80.88 77 GLN A C 1
ATOM 579 O O . GLN A 1 77 ? 38.224 -23.755 15.068 1.00 80.88 77 GLN A O 1
ATOM 584 N N . GLN A 1 78 ? 39.246 -23.061 13.184 1.00 76.06 78 GLN A N 1
ATOM 585 C CA . GLN A 1 78 ? 38.033 -23.025 12.355 1.00 76.06 78 GLN A CA 1
ATOM 586 C C . GLN A 1 78 ? 37.407 -24.412 12.171 1.00 76.06 78 GLN A C 1
ATOM 588 O O . GLN A 1 78 ? 36.214 -24.571 12.402 1.00 76.06 78 GLN A O 1
ATOM 593 N N . LYS A 1 79 ? 38.217 -25.431 11.856 1.00 79.19 79 LYS A N 1
ATOM 594 C CA . LYS A 1 79 ? 37.750 -26.810 11.632 1.00 79.19 79 LYS A CA 1
ATOM 595 C C . LYS A 1 79 ? 37.106 -27.413 12.885 1.00 79.19 79 LYS A C 1
ATOM 597 O O . LYS A 1 79 ? 36.128 -28.152 12.789 1.00 79.19 79 LYS A O 1
ATOM 602 N N . VAL A 1 80 ? 37.650 -27.086 14.060 1.00 83.06 80 VAL A N 1
ATOM 603 C CA . VAL A 1 80 ? 37.071 -27.478 15.356 1.00 83.06 80 VAL A CA 1
ATOM 604 C C . VAL A 1 80 ? 35.766 -26.728 15.612 1.00 83.06 80 VAL A C 1
ATOM 606 O O . VAL A 1 80 ? 34.769 -27.355 15.959 1.00 83.06 80 VAL A O 1
ATOM 609 N N . GLY A 1 81 ? 35.729 -25.416 1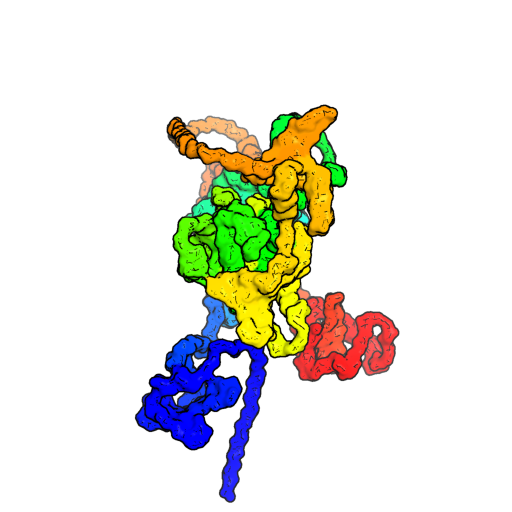5.365 1.00 81.50 81 GLY A N 1
ATOM 610 C CA . GLY A 1 81 ? 34.518 -24.607 15.522 1.00 81.50 81 GLY A CA 1
ATOM 611 C C . GLY A 1 81 ? 33.357 -25.044 14.618 1.00 81.50 81 GLY A C 1
ATOM 612 O O . GLY A 1 81 ? 32.220 -25.122 15.078 1.00 81.50 81 GLY A O 1
ATOM 613 N N . GLU A 1 82 ? 33.630 -25.377 13.355 1.00 75.88 82 GLU A N 1
ATOM 614 C CA . GLU A 1 82 ? 32.640 -25.910 12.405 1.00 75.88 82 GLU A CA 1
ATOM 615 C C . GLU A 1 82 ? 32.086 -27.264 12.858 1.00 75.88 82 GLU A C 1
ATOM 617 O O . GLU A 1 82 ? 30.872 -27.470 12.862 1.00 75.88 82 GLU A O 1
ATOM 622 N N . ALA A 1 83 ? 32.963 -28.169 13.298 1.00 80.88 83 ALA A N 1
ATOM 623 C CA . ALA A 1 83 ? 32.553 -29.475 13.797 1.00 80.88 83 ALA A CA 1
ATOM 624 C C . ALA A 1 83 ? 31.679 -29.357 15.059 1.00 80.88 83 ALA A C 1
ATOM 626 O O . ALA A 1 83 ? 30.665 -30.042 15.161 1.00 80.88 83 ALA A O 1
ATOM 627 N N . LEU A 1 84 ? 32.007 -28.445 15.983 1.00 83.56 84 LEU A N 1
ATOM 628 C CA . LEU A 1 84 ? 31.190 -28.187 17.174 1.00 83.56 84 LEU A CA 1
ATOM 629 C C . LEU A 1 84 ? 29.824 -27.568 16.831 1.00 83.56 84 LEU A C 1
ATOM 631 O O . LEU A 1 84 ? 28.817 -27.980 17.400 1.00 83.56 84 LEU A O 1
ATOM 635 N N . ARG A 1 85 ? 29.760 -26.626 15.878 1.00 78.00 85 ARG A N 1
ATOM 636 C CA . ARG A 1 85 ? 28.490 -26.038 15.394 1.00 78.00 85 ARG A CA 1
ATOM 637 C C . ARG A 1 85 ? 27.585 -27.076 14.741 1.00 78.00 85 ARG A C 1
ATOM 639 O O . ARG A 1 85 ? 26.398 -27.124 15.051 1.00 78.00 85 ARG A O 1
ATOM 646 N N . LYS A 1 86 ? 28.170 -27.956 13.923 1.00 76.06 86 LYS A N 1
ATOM 647 C CA . LYS A 1 86 ? 27.464 -29.079 13.298 1.00 76.06 86 LYS A CA 1
ATOM 648 C C . LYS A 1 86 ? 26.865 -30.030 14.338 1.00 76.06 86 LYS A C 1
ATOM 650 O O . LYS A 1 86 ? 25.744 -30.488 14.157 1.00 76.06 86 LYS A O 1
ATOM 655 N N . LEU A 1 87 ? 27.588 -30.309 15.426 1.00 76.38 87 LEU A N 1
ATOM 656 C CA . LEU A 1 87 ? 27.079 -31.137 16.526 1.00 76.38 87 LEU A CA 1
ATOM 657 C C . LEU A 1 87 ? 25.974 -30.441 17.334 1.00 76.38 87 LEU A C 1
ATOM 659 O O . LEU A 1 87 ? 25.096 -31.122 17.843 1.00 76.38 87 LEU A O 1
ATOM 663 N N . ALA A 1 88 ? 25.991 -29.108 17.425 1.00 70.00 88 ALA A N 1
ATOM 664 C CA . ALA A 1 88 ? 24.987 -28.323 18.148 1.00 70.00 88 ALA A CA 1
ATOM 665 C C . ALA A 1 88 ? 23.668 -28.108 17.380 1.00 70.00 88 ALA A C 1
ATOM 667 O O . ALA A 1 88 ? 22.768 -27.464 17.917 1.00 70.00 88 ALA A O 1
ATOM 668 N N . GLY A 1 89 ? 23.568 -28.548 16.118 1.00 56.41 89 GLY A N 1
ATOM 669 C CA . GLY A 1 89 ? 22.414 -28.253 15.257 1.00 56.41 89 GLY A CA 1
ATOM 670 C C . GLY A 1 89 ? 22.244 -26.762 14.933 1.00 56.41 89 GLY A C 1
ATOM 671 O O . GLY A 1 89 ? 21.161 -26.343 14.540 1.00 56.41 89 GLY A O 1
ATOM 672 N N . VAL A 1 90 ? 23.296 -25.954 15.117 1.00 55.81 90 VAL A N 1
ATOM 673 C CA . VAL A 1 90 ? 23.315 -24.539 14.729 1.00 55.81 90 VAL A CA 1
ATOM 674 C C . VAL A 1 90 ? 23.855 -24.485 13.308 1.00 55.81 90 VAL A C 1
ATOM 676 O O . VAL A 1 90 ? 25.050 -24.717 13.100 1.00 55.81 90 VAL A O 1
ATOM 679 N N . ASP A 1 91 ? 22.976 -24.219 12.340 1.00 41.41 91 ASP A N 1
ATOM 680 C CA . ASP A 1 91 ? 23.344 -24.131 10.928 1.00 41.41 91 ASP A CA 1
ATOM 681 C C . ASP A 1 91 ? 24.557 -23.216 10.737 1.00 41.41 91 ASP A C 1
ATOM 683 O O . ASP A 1 91 ? 24.615 -22.064 11.185 1.00 41.41 91 ASP A O 1
ATOM 687 N N . ALA A 1 92 ? 25.579 -23.790 10.111 1.00 37.00 92 ALA A N 1
ATOM 688 C CA . ALA A 1 92 ? 26.843 -23.138 9.863 1.00 37.00 92 ALA A CA 1
ATOM 689 C C . ALA A 1 92 ? 26.634 -21.976 8.883 1.00 37.00 92 ALA A C 1
ATOM 691 O O . ALA A 1 92 ? 26.311 -22.188 7.716 1.00 37.00 92 ALA A O 1
ATOM 692 N N . GLN A 1 93 ? 26.896 -20.744 9.330 1.00 36.84 93 GLN A N 1
ATOM 693 C CA . GLN A 1 93 ? 27.285 -19.699 8.386 1.00 36.84 93 GLN A CA 1
ATOM 694 C C . GLN A 1 93 ? 28.505 -20.198 7.591 1.00 36.84 93 GLN A C 1
ATOM 696 O O . GLN A 1 93 ? 29.452 -20.706 8.202 1.00 36.84 93 GLN A O 1
ATOM 701 N N . PRO A 1 94 ? 28.504 -20.073 6.255 1.00 35.16 94 PRO A N 1
ATOM 702 C CA . PRO A 1 94 ? 29.552 -20.635 5.421 1.00 35.16 94 PRO A CA 1
ATOM 703 C C . PRO A 1 94 ? 30.856 -19.848 5.591 1.00 35.16 94 PRO A C 1
ATOM 705 O O . PRO A 1 94 ? 30.912 -18.648 5.323 1.00 35.16 94 PRO A O 1
ATOM 708 N N . THR A 1 95 ? 31.927 -20.535 5.987 1.00 32.38 95 THR A N 1
ATOM 709 C CA . THR A 1 95 ? 33.303 -20.065 5.806 1.00 32.38 95 THR A CA 1
ATOM 710 C C . THR A 1 95 ? 33.959 -20.808 4.650 1.00 32.38 95 THR A C 1
ATOM 712 O O . THR A 1 95 ? 34.465 -21.912 4.801 1.00 32.38 95 THR A O 1
ATOM 715 N N . ALA A 1 96 ? 34.019 -20.146 3.498 1.00 32.31 96 ALA A N 1
ATOM 716 C CA . ALA A 1 96 ? 35.144 -20.259 2.579 1.00 32.31 96 ALA A CA 1
ATOM 717 C C . ALA A 1 96 ? 35.629 -18.829 2.282 1.00 32.31 96 ALA A C 1
ATOM 719 O O . ALA A 1 96 ? 34.792 -17.963 2.011 1.00 32.31 96 ALA A O 1
ATOM 720 N N . PRO A 1 97 ? 36.940 -18.529 2.327 1.00 46.66 97 PRO A N 1
ATOM 721 C CA . PRO A 1 97 ? 37.435 -17.325 1.686 1.00 46.66 97 PRO A CA 1
ATOM 722 C C . PRO A 1 97 ? 37.317 -17.545 0.169 1.00 46.66 97 PRO A C 1
ATOM 724 O O . PRO A 1 97 ? 37.856 -18.511 -0.363 1.00 46.66 97 PRO A O 1
ATOM 727 N N . ASN A 1 98 ? 36.595 -16.651 -0.508 1.00 39.69 98 ASN A N 1
ATOM 728 C CA . ASN A 1 98 ? 36.409 -16.591 -1.964 1.00 39.69 98 ASN A CA 1
ATOM 729 C C . ASN A 1 98 ? 35.599 -17.727 -2.621 1.00 39.69 98 ASN A C 1
ATOM 731 O O . ASN A 1 98 ? 36.067 -18.363 -3.562 1.00 39.69 98 ASN A O 1
ATOM 735 N N . ALA A 1 99 ? 34.333 -17.887 -2.231 1.00 36.38 99 ALA A N 1
ATOM 736 C CA . ALA A 1 99 ? 33.309 -18.204 -3.230 1.00 36.38 99 ALA A CA 1
ATOM 737 C C . ALA A 1 99 ? 32.717 -16.873 -3.734 1.00 36.38 99 ALA A C 1
ATOM 739 O O . ALA A 1 99 ? 32.420 -16.005 -2.904 1.00 36.38 99 ALA A O 1
ATOM 740 N N . PRO A 1 100 ? 32.588 -16.654 -5.053 1.00 42.25 100 PRO A N 1
ATOM 741 C CA . PRO A 1 100 ? 32.023 -15.415 -5.558 1.00 42.25 100 PRO A CA 1
ATOM 742 C C . PRO A 1 100 ? 30.589 -15.233 -5.043 1.00 42.25 100 PRO A C 1
ATOM 744 O O . PRO A 1 100 ? 29.758 -16.130 -5.145 1.00 42.25 100 PRO A O 1
ATOM 747 N N . ARG A 1 101 ? 30.301 -14.055 -4.473 1.00 54.59 101 ARG A N 1
ATOM 748 C CA . ARG A 1 101 ? 28.982 -13.693 -3.910 1.00 54.59 101 ARG A CA 1
ATOM 749 C C . ARG A 1 101 ? 27.870 -13.643 -4.970 1.00 54.59 101 ARG A C 1
ATOM 751 O O . ARG A 1 101 ? 26.696 -13.570 -4.627 1.00 54.59 101 ARG A O 1
ATOM 758 N N . PHE A 1 102 ? 28.251 -13.653 -6.239 1.00 66.69 102 PHE A N 1
ATOM 759 C CA . PHE A 1 102 ? 27.388 -13.518 -7.397 1.00 66.69 102 PHE A CA 1
ATOM 760 C C . PHE A 1 102 ? 27.734 -14.618 -8.404 1.00 66.69 102 PHE A C 1
ATOM 762 O O . PHE A 1 102 ? 28.877 -15.065 -8.451 1.00 66.69 102 PHE A O 1
ATOM 769 N N . THR A 1 103 ? 26.767 -15.064 -9.203 1.00 73.25 103 THR A N 1
ATOM 770 C CA . THR A 1 103 ? 26.985 -16.118 -10.210 1.00 73.25 103 THR A CA 1
ATOM 771 C C . THR A 1 103 ? 27.788 -15.633 -11.415 1.00 73.25 103 THR A C 1
ATOM 773 O O . THR A 1 103 ? 28.420 -16.441 -12.089 1.00 73.25 103 THR A O 1
ATOM 776 N N . GLY A 1 104 ? 27.824 -14.317 -11.633 1.00 78.62 104 GLY A N 1
ATOM 777 C CA . GLY A 1 104 ? 28.443 -13.690 -12.789 1.00 78.62 104 GLY A CA 1
ATOM 778 C C . GLY A 1 104 ? 27.542 -13.745 -14.023 1.00 78.62 104 GLY A C 1
ATOM 779 O O . GLY A 1 104 ? 26.641 -14.577 -14.124 1.00 78.62 104 GLY A O 1
ATOM 780 N N . CYS A 1 105 ? 27.736 -12.799 -14.934 1.00 85.25 105 CYS A N 1
ATOM 781 C CA . CYS A 1 105 ? 27.004 -12.712 -16.192 1.00 85.25 105 CYS A CA 1
ATOM 782 C C . CYS A 1 105 ? 27.816 -11.883 -17.187 1.00 85.25 105 CYS A C 1
ATOM 784 O O . CYS A 1 105 ? 28.203 -10.758 -16.864 1.00 85.25 105 CYS A O 1
ATOM 786 N N . THR A 1 106 ? 28.060 -12.424 -18.378 1.00 89.12 106 THR A N 1
ATOM 787 C CA . THR A 1 106 ? 28.655 -11.677 -19.494 1.00 89.12 106 THR A CA 1
ATOM 788 C C . THR A 1 106 ? 27.583 -11.156 -20.446 1.00 89.12 106 THR A C 1
ATOM 790 O O . THR A 1 106 ? 26.457 -11.659 -20.477 1.00 89.12 106 THR A O 1
ATOM 793 N N . VAL A 1 107 ? 27.930 -10.160 -21.264 1.00 89.38 107 VAL A N 1
ATOM 794 C CA . VAL A 1 107 ? 27.054 -9.634 -22.323 1.00 89.38 107 VAL A CA 1
ATOM 795 C C . VAL A 1 107 ? 26.645 -10.761 -23.264 1.00 89.38 107 VAL A C 1
ATOM 797 O O . VAL A 1 107 ? 25.479 -10.855 -23.631 1.00 89.38 107 VAL A O 1
ATOM 800 N N . GLN A 1 108 ? 27.578 -11.652 -23.606 1.00 88.06 108 GLN A N 1
ATOM 801 C CA . GLN A 1 108 ? 27.299 -12.788 -24.477 1.00 88.06 108 GLN A CA 1
ATOM 802 C C . GLN A 1 108 ? 26.279 -13.755 -23.857 1.00 88.06 108 GLN A C 1
ATOM 804 O O . GLN A 1 108 ? 25.281 -14.068 -24.498 1.00 88.06 108 GLN A O 1
ATOM 809 N N . GLN A 1 109 ? 26.471 -14.158 -22.597 1.00 86.81 109 GLN A N 1
ATOM 810 C CA . GLN A 1 109 ? 25.537 -15.050 -21.894 1.00 86.81 109 GLN A CA 1
ATOM 811 C C . GLN A 1 109 ? 24.142 -14.430 -21.755 1.00 86.81 109 GLN A C 1
ATOM 813 O O . GLN A 1 109 ? 23.127 -15.106 -21.905 1.00 86.81 109 GLN A O 1
ATOM 818 N N . LEU A 1 110 ? 24.092 -13.127 -21.480 1.00 88.38 110 LEU A N 1
ATOM 819 C CA . LEU A 1 110 ? 22.855 -12.360 -21.431 1.00 88.38 110 LEU A CA 1
ATOM 820 C C . LEU A 1 110 ? 22.128 -12.364 -22.783 1.00 88.38 110 LEU A C 1
ATOM 822 O O . LEU A 1 110 ? 20.919 -12.592 -22.831 1.00 88.38 110 LEU A O 1
ATOM 826 N N . CYS A 1 111 ? 22.862 -12.110 -23.864 1.00 89.56 111 CYS A N 1
ATOM 827 C CA . CYS A 1 111 ? 22.316 -12.065 -25.215 1.00 89.56 111 CYS A CA 1
ATOM 828 C C . CYS A 1 111 ? 21.803 -13.431 -25.670 1.00 89.56 111 CYS A C 1
ATOM 830 O O . CYS A 1 111 ? 20.707 -13.507 -26.212 1.00 89.56 111 CYS A O 1
ATOM 832 N N . GLU A 1 112 ? 22.535 -14.507 -25.375 1.00 87.81 112 GLU A N 1
ATOM 833 C CA . GLU A 1 112 ? 22.102 -15.883 -25.645 1.00 87.81 112 GLU A CA 1
ATOM 834 C C . GLU A 1 112 ? 20.807 -16.224 -24.890 1.00 87.81 112 GLU A C 1
ATOM 836 O O . GLU A 1 112 ? 19.884 -16.790 -25.469 1.00 87.81 112 GLU A O 1
ATOM 841 N N . ALA A 1 113 ? 20.699 -15.825 -23.618 1.00 85.56 113 ALA A N 1
ATOM 842 C CA . ALA A 1 113 ? 19.522 -16.108 -22.796 1.00 85.56 113 ALA A CA 1
ATOM 843 C C . ALA A 1 113 ? 18.264 -15.330 -23.219 1.00 85.56 113 ALA A C 1
ATOM 845 O O . ALA A 1 113 ? 17.151 -15.806 -23.004 1.00 85.56 113 ALA A O 1
ATOM 846 N N . LYS A 1 114 ? 18.425 -14.124 -23.776 1.00 87.00 114 LYS A N 1
ATOM 847 C CA . LYS A 1 114 ? 17.311 -13.235 -24.151 1.00 87.00 114 LYS A CA 1
ATOM 848 C C . LYS A 1 114 ? 17.133 -13.068 -25.665 1.00 87.00 114 LYS A C 1
ATOM 850 O O . LYS A 1 114 ? 16.312 -12.258 -26.077 1.00 87.00 114 LYS A O 1
ATOM 855 N N . LEU A 1 115 ? 17.868 -13.832 -26.478 1.00 89.50 115 LEU A N 1
ATOM 856 C CA . LEU A 1 115 ? 17.874 -13.740 -27.944 1.00 89.50 115 LEU A CA 1
ATOM 857 C C . LEU A 1 115 ? 18.141 -12.305 -28.443 1.00 89.50 115 LEU A C 1
ATOM 859 O O . LEU A 1 115 ? 17.434 -11.794 -29.307 1.00 89.50 115 LEU A O 1
ATOM 863 N N . LEU A 1 116 ? 19.138 -11.634 -27.857 1.00 91.00 116 LEU A N 1
ATOM 864 C CA . LEU A 1 116 ? 19.544 -10.266 -28.211 1.00 91.00 116 LEU A CA 1
ATOM 865 C C . LEU A 1 116 ? 20.849 -10.271 -29.019 1.00 91.00 116 LEU A C 1
ATOM 867 O O . LEU A 1 116 ? 21.633 -11.217 -28.952 1.00 91.00 116 LEU A O 1
ATOM 871 N N . ASN A 1 117 ? 21.119 -9.191 -29.753 1.00 88.94 117 ASN A N 1
ATOM 872 C CA . ASN A 1 117 ? 22.364 -9.013 -30.490 1.00 88.94 117 ASN A CA 1
ATOM 873 C C . ASN A 1 117 ? 23.445 -8.373 -29.586 1.00 88.94 117 ASN A C 1
ATOM 875 O O . ASN A 1 117 ? 23.301 -7.217 -29.172 1.00 88.94 117 ASN A O 1
ATOM 879 N N . PRO A 1 118 ? 24.558 -9.075 -29.300 1.00 85.56 118 PRO A N 1
ATOM 880 C CA . PRO A 1 118 ? 25.607 -8.569 -28.416 1.00 85.56 118 PRO A CA 1
ATOM 881 C C . PRO A 1 118 ? 26.334 -7.341 -28.966 1.00 85.56 118 PRO A C 1
ATOM 883 O O . PRO A 1 118 ? 26.825 -6.533 -28.178 1.00 85.56 118 PRO A O 1
ATOM 886 N N . GLU A 1 119 ? 26.402 -7.170 -30.287 1.00 87.81 119 GLU A N 1
ATOM 887 C CA . GLU A 1 119 ? 27.053 -6.007 -30.893 1.00 87.81 119 GLU A CA 1
ATOM 888 C C . GLU A 1 119 ? 26.195 -4.747 -30.749 1.00 87.81 119 GLU A C 1
ATOM 890 O O . GLU A 1 119 ? 26.726 -3.693 -30.402 1.00 87.81 119 GLU A O 1
ATOM 895 N N . LEU A 1 120 ? 24.868 -4.860 -30.878 1.00 87.06 120 LEU A N 1
ATOM 896 C CA . LEU A 1 120 ? 23.955 -3.737 -30.625 1.00 87.06 120 LEU A CA 1
ATOM 897 C C . LEU A 1 120 ? 23.988 -3.299 -29.154 1.00 87.06 120 LEU A C 1
ATOM 899 O O . LEU A 1 120 ? 24.075 -2.106 -28.867 1.00 87.06 120 LEU A O 1
ATOM 903 N N . LEU A 1 121 ? 24.019 -4.246 -28.206 1.00 88.62 121 LEU A N 1
ATOM 904 C CA . LEU A 1 121 ? 24.169 -3.916 -26.782 1.00 88.62 121 LEU A CA 1
ATOM 905 C C . LEU A 1 121 ? 25.463 -3.133 -26.521 1.00 88.62 121 LEU A C 1
ATOM 907 O O . LEU A 1 121 ? 25.438 -2.117 -25.819 1.00 88.62 121 LEU A O 1
ATOM 911 N N . LYS A 1 122 ? 26.581 -3.570 -27.115 1.00 88.31 122 LYS A N 1
ATOM 912 C CA . LYS A 1 122 ? 27.868 -2.864 -27.025 1.00 88.31 122 LYS A CA 1
ATOM 913 C C . LYS A 1 122 ? 27.809 -1.470 -27.635 1.00 88.31 122 LYS A C 1
ATOM 915 O O . LYS A 1 122 ? 28.330 -0.533 -27.030 1.00 88.31 122 LYS A O 1
ATOM 920 N N . GLN A 1 123 ? 27.148 -1.316 -28.782 1.00 87.31 123 GLN A N 1
ATOM 921 C CA . GLN A 1 123 ? 26.929 -0.013 -29.417 1.00 87.31 123 GLN A CA 1
ATOM 922 C C . GLN A 1 123 ? 26.124 0.937 -28.521 1.00 87.31 123 GLN A C 1
ATOM 924 O O . GLN A 1 123 ? 26.458 2.116 -28.430 1.00 87.31 123 GLN A O 1
ATOM 929 N N . TRP A 1 124 ? 25.141 0.431 -27.773 1.00 89.81 124 TRP A N 1
ATOM 930 C CA . TRP A 1 124 ? 24.387 1.214 -26.783 1.00 89.81 124 TRP A CA 1
ATOM 931 C C . TRP A 1 124 ? 25.121 1.412 -25.445 1.00 89.81 124 TRP A C 1
ATOM 933 O O . TRP A 1 124 ? 24.532 1.879 -24.468 1.00 89.81 124 TRP A O 1
ATOM 943 N N . GLY A 1 125 ? 26.410 1.068 -25.380 1.00 87.06 125 GLY A N 1
ATOM 944 C CA . GLY A 1 125 ? 27.280 1.310 -24.230 1.00 87.06 125 GLY A CA 1
ATOM 945 C C . GLY A 1 125 ? 27.272 0.208 -23.169 1.00 87.06 125 GLY A C 1
ATOM 946 O O . GLY A 1 125 ? 27.915 0.372 -22.127 1.00 87.06 125 GLY A O 1
ATOM 947 N N . VAL A 1 126 ? 26.578 -0.910 -23.404 1.00 92.94 126 VAL A N 1
ATOM 948 C CA . VAL A 1 126 ? 26.587 -2.069 -22.504 1.00 92.94 126 VAL A CA 1
ATOM 949 C C . VAL A 1 126 ? 27.890 -2.842 -22.688 1.00 92.94 126 VAL A C 1
ATOM 951 O O . VAL A 1 126 ? 28.260 -3.199 -23.799 1.00 92.94 126 VAL A O 1
ATOM 954 N N . SER A 1 127 ? 28.610 -3.128 -21.609 1.00 91.81 127 SER A N 1
ATOM 955 C CA . SER A 1 127 ? 29.912 -3.792 -21.712 1.00 91.81 127 SER A CA 1
ATOM 956 C C . SER A 1 127 ? 30.124 -4.849 -20.645 1.00 91.81 127 SER A C 1
ATOM 958 O O . SER A 1 127 ? 29.519 -4.810 -19.576 1.00 91.81 127 SER A O 1
ATOM 960 N N . ASP A 1 128 ? 31.011 -5.800 -20.920 1.00 91.69 128 ASP A N 1
ATOM 961 C CA . ASP A 1 128 ? 31.525 -6.682 -19.881 1.00 91.69 128 ASP A CA 1
ATOM 962 C C . ASP A 1 128 ? 32.403 -5.889 -18.909 1.00 91.69 128 ASP A C 1
ATOM 964 O O . ASP A 1 128 ? 33.196 -5.022 -19.288 1.00 91.69 128 ASP A O 1
ATOM 968 N N . GLY A 1 129 ? 32.279 -6.202 -17.628 1.00 88.19 129 GLY A N 1
ATOM 969 C CA . GLY A 1 129 ? 33.140 -5.676 -16.586 1.00 88.19 129 GLY A CA 1
ATOM 970 C C . GLY A 1 129 ? 33.233 -6.644 -15.420 1.00 88.19 129 GLY A C 1
ATOM 971 O O . GLY A 1 129 ? 32.825 -7.800 -15.509 1.00 88.19 129 GLY A O 1
ATOM 972 N N . ARG A 1 130 ? 33.789 -6.172 -14.304 1.00 82.94 130 ARG A N 1
ATOM 973 C CA . ARG A 1 130 ? 33.878 -6.963 -13.078 1.00 82.94 130 ARG A CA 1
ATOM 974 C C . ARG A 1 130 ? 33.238 -6.252 -11.909 1.00 82.94 130 ARG A C 1
ATOM 976 O O . ARG A 1 130 ? 33.554 -5.097 -11.630 1.00 82.94 130 ARG A O 1
ATOM 983 N N . TYR A 1 131 ? 32.393 -6.977 -11.186 1.00 77.88 131 TYR A N 1
ATOM 984 C CA . TYR A 1 131 ? 31.732 -6.488 -9.985 1.00 77.88 131 TYR A CA 1
ATOM 985 C C . TYR A 1 131 ? 31.837 -7.538 -8.881 1.00 77.88 131 TYR A C 1
ATOM 987 O O . TYR A 1 131 ? 31.471 -8.693 -9.069 1.00 77.88 131 TYR A O 1
ATOM 995 N N . GLY A 1 132 ? 32.373 -7.161 -7.717 1.00 71.75 132 GLY A N 1
ATOM 996 C CA . GLY A 1 132 ? 32.517 -8.094 -6.591 1.00 71.75 132 GLY A CA 1
ATOM 997 C C . GLY A 1 132 ? 33.383 -9.329 -6.889 1.00 71.75 132 GLY A C 1
ATOM 998 O O . GLY A 1 132 ? 33.184 -10.367 -6.266 1.00 71.75 132 GLY A O 1
ATOM 999 N N . GLY A 1 133 ? 34.321 -9.230 -7.839 1.00 73.25 133 GLY A N 1
ATOM 1000 C CA . GLY A 1 133 ? 35.239 -10.313 -8.210 1.00 73.25 133 GLY A CA 1
ATOM 1001 C C . GLY A 1 133 ? 34.722 -11.289 -9.272 1.00 73.25 133 GLY A C 1
ATOM 1002 O O . GLY A 1 133 ? 35.473 -12.185 -9.647 1.00 73.25 133 GLY A O 1
ATOM 1003 N N . VAL A 1 134 ? 33.499 -11.106 -9.782 1.00 80.31 134 VAL A N 1
ATOM 1004 C CA . VAL A 1 134 ? 32.953 -11.876 -10.914 1.00 80.31 134 VAL A CA 1
ATOM 1005 C C . VAL A 1 134 ? 32.773 -11.022 -12.152 1.00 80.31 134 VAL A C 1
ATOM 1007 O O . VAL A 1 134 ? 32.721 -9.794 -12.056 1.00 80.31 134 VAL A O 1
ATOM 1010 N N . ASP A 1 135 ? 32.636 -11.687 -13.293 1.00 86.94 135 ASP A N 1
ATOM 1011 C CA . ASP A 1 135 ? 32.231 -11.047 -14.538 1.00 86.94 135 ASP A CA 1
ATOM 1012 C C . ASP A 1 135 ? 30.778 -10.569 -14.414 1.00 86.94 135 ASP A C 1
ATOM 1014 O O . ASP A 1 135 ? 29.917 -11.269 -13.881 1.00 86.94 135 ASP A O 1
ATOM 1018 N N . ALA A 1 136 ? 30.519 -9.337 -14.827 1.00 88.94 136 ALA A N 1
ATOM 1019 C CA . ALA A 1 136 ? 29.228 -8.682 -14.692 1.00 88.94 136 ALA A CA 1
ATOM 1020 C C . ALA A 1 136 ? 28.990 -7.759 -15.886 1.00 88.94 136 ALA A C 1
ATOM 1022 O O . ALA A 1 136 ? 29.919 -7.109 -16.369 1.00 88.94 136 ALA A O 1
ATOM 1023 N N . VAL A 1 137 ? 27.735 -7.622 -16.301 1.00 91.88 137 VAL A N 1
ATOM 1024 C CA . VAL A 1 137 ? 27.367 -6.702 -17.379 1.00 91.88 137 VAL A CA 1
ATOM 1025 C C . VAL A 1 137 ? 27.220 -5.293 -16.817 1.00 91.88 137 VAL A C 1
ATOM 1027 O O . VAL A 1 137 ? 26.409 -5.054 -15.921 1.00 91.88 137 VAL A O 1
ATOM 1030 N N . ARG A 1 138 ? 27.994 -4.351 -17.345 1.00 93.31 138 ARG A N 1
ATOM 1031 C CA . ARG A 1 138 ? 27.929 -2.922 -17.046 1.00 93.31 138 ARG A CA 1
ATOM 1032 C C . ARG A 1 138 ? 26.918 -2.243 -17.969 1.00 93.31 138 ARG A C 1
ATOM 1034 O O . ARG A 1 138 ? 27.077 -2.267 -19.182 1.00 93.31 138 ARG A O 1
ATOM 1041 N N . ILE A 1 139 ? 25.922 -1.584 -17.387 1.00 94.50 139 ILE A N 1
ATOM 1042 C CA . ILE A 1 139 ? 24.806 -0.932 -18.083 1.00 94.50 139 ILE A CA 1
ATOM 1043 C C . ILE A 1 139 ? 24.798 0.552 -17.684 1.00 94.50 139 ILE A C 1
ATOM 1045 O O . ILE A 1 139 ? 24.305 0.896 -16.603 1.00 94.50 139 ILE A O 1
ATOM 1049 N N . PRO A 1 140 ? 25.399 1.446 -18.485 1.00 92.62 140 PRO A N 1
ATOM 1050 C CA . PRO A 1 140 ? 25.420 2.870 -18.180 1.00 92.62 140 PRO A CA 1
ATOM 1051 C C . PRO A 1 140 ? 24.085 3.538 -18.526 1.00 92.62 140 PRO A C 1
ATOM 1053 O O . PRO A 1 140 ? 23.473 3.243 -19.545 1.00 92.62 140 PRO A O 1
ATOM 1056 N N . TYR A 1 141 ? 23.660 4.473 -17.685 1.00 92.50 141 TYR A N 1
ATOM 1057 C CA . TYR A 1 141 ? 22.532 5.365 -17.920 1.00 92.50 141 TYR A CA 1
ATOM 1058 C C . TYR A 1 141 ? 23.118 6.726 -18.269 1.00 92.50 141 TYR A C 1
ATOM 1060 O O . TYR A 1 141 ? 23.767 7.343 -17.420 1.00 92.50 141 TYR A O 1
ATOM 1068 N N . LEU A 1 142 ? 22.936 7.158 -19.513 1.00 91.50 142 LEU A N 1
ATOM 1069 C CA . LEU A 1 142 ? 23.514 8.397 -20.024 1.00 91.50 142 LEU A CA 1
ATOM 1070 C C . LEU A 1 142 ? 22.456 9.509 -20.087 1.00 91.50 142 LEU A C 1
ATOM 1072 O O . LEU A 1 142 ? 21.272 9.203 -20.216 1.00 91.50 142 LEU A O 1
ATOM 1076 N N . ASN A 1 143 ? 22.863 10.776 -19.997 1.00 88.69 143 ASN A N 1
ATOM 1077 C CA . ASN A 1 143 ? 22.000 11.921 -20.325 1.00 88.69 143 ASN A CA 1
ATOM 1078 C C . ASN A 1 143 ? 21.890 12.129 -21.850 1.00 88.69 143 ASN A C 1
ATOM 1080 O O . ASN A 1 143 ? 22.521 11.408 -22.618 1.00 88.69 143 ASN A O 1
ATOM 1084 N N . GLU A 1 144 ? 21.113 13.123 -22.300 1.00 88.44 144 GLU A N 1
ATOM 1085 C CA . GLU A 1 144 ? 20.963 13.450 -23.734 1.00 88.44 144 GLU A CA 1
ATOM 1086 C C . GLU A 1 144 ? 22.302 13.799 -24.422 1.00 88.44 144 GLU A C 1
ATOM 1088 O O . GLU A 1 144 ? 22.436 13.643 -25.630 1.00 88.44 144 GLU A O 1
ATOM 1093 N N . GLN A 1 145 ? 23.313 14.228 -23.660 1.00 85.81 145 GLN A N 1
ATOM 1094 C CA . GLN A 1 145 ? 24.655 14.564 -24.147 1.00 85.81 145 GLN A CA 1
ATOM 1095 C C . GLN A 1 145 ? 25.618 13.359 -24.168 1.00 85.81 145 GLN A C 1
ATOM 1097 O O . GLN A 1 145 ? 26.762 13.497 -24.600 1.00 85.81 145 GLN A O 1
ATOM 1102 N N . GLY A 1 146 ? 25.182 12.179 -23.712 1.00 84.88 146 GLY A N 1
ATOM 1103 C CA . GLY A 1 146 ? 25.997 10.960 -23.659 1.00 84.88 146 GLY A CA 1
ATOM 1104 C C . GLY A 1 146 ? 26.870 10.814 -22.403 1.00 84.88 146 GLY A C 1
ATOM 1105 O O . GLY A 1 146 ? 27.672 9.884 -22.310 1.00 84.88 146 GLY A O 1
ATOM 1106 N N . GLU A 1 147 ? 26.718 11.685 -21.406 1.00 86.88 147 GLU A N 1
ATOM 1107 C CA . GLU A 1 147 ? 27.455 11.618 -20.141 1.00 86.88 147 GLU A CA 1
ATOM 1108 C C . GLU A 1 147 ? 26.816 10.603 -19.187 1.00 86.88 147 GLU A C 1
ATOM 1110 O O . GLU A 1 147 ? 25.596 10.546 -19.039 1.00 86.88 147 GLU A O 1
ATOM 1115 N N . THR A 1 148 ? 27.630 9.796 -18.497 1.00 89.75 148 THR A N 1
ATOM 1116 C CA . THR A 1 148 ? 27.120 8.769 -17.573 1.00 89.75 148 THR A CA 1
ATOM 1117 C C . THR A 1 148 ? 26.583 9.385 -16.280 1.00 89.75 148 THR A C 1
ATOM 1119 O O . THR A 1 148 ? 27.354 9.881 -15.465 1.00 89.75 148 THR A O 1
ATOM 1122 N N . LEU A 1 149 ? 25.274 9.257 -16.052 1.00 85.19 149 LEU A N 1
ATOM 1123 C CA . LEU A 1 149 ? 24.586 9.675 -14.826 1.00 85.19 149 LEU A CA 1
ATOM 1124 C C . LEU A 1 149 ? 24.593 8.584 -13.748 1.00 85.19 149 LEU A C 1
ATOM 1126 O O . LEU A 1 149 ? 24.776 8.856 -12.563 1.00 85.19 149 LEU A O 1
ATOM 1130 N N . SER A 1 150 ? 24.368 7.332 -14.148 1.00 88.62 150 SER A N 1
ATOM 1131 C CA . SER A 1 150 ? 24.412 6.184 -13.241 1.00 88.62 150 SER A CA 1
ATOM 1132 C C . SER A 1 150 ? 24.834 4.918 -13.976 1.00 88.62 150 SER A C 1
ATOM 1134 O O . SER A 1 150 ? 24.858 4.866 -15.204 1.00 88.62 150 SER A O 1
ATOM 1136 N N . VAL A 1 151 ? 25.212 3.885 -13.230 1.00 87.94 151 VAL A N 1
ATOM 1137 C CA . VAL A 1 151 ? 25.588 2.585 -13.789 1.00 87.94 151 VAL A CA 1
ATOM 1138 C C . VAL A 1 151 ? 24.846 1.494 -13.042 1.00 87.94 151 VAL A C 1
ATOM 1140 O O . VAL A 1 151 ? 24.953 1.380 -11.821 1.00 87.94 151 VAL A O 1
ATOM 1143 N N . GLN A 1 152 ? 24.120 0.662 -13.777 1.00 90.75 152 GLN A N 1
ATOM 1144 C CA . GLN A 1 152 ? 23.571 -0.587 -13.275 1.00 90.75 152 GLN A CA 1
ATOM 1145 C C . GLN A 1 152 ? 24.482 -1.740 -13.700 1.00 90.75 152 GLN A C 1
ATOM 1147 O O . GLN A 1 152 ? 24.961 -1.803 -14.823 1.00 90.75 152 GLN A O 1
ATOM 1152 N N . TRP A 1 153 ? 24.733 -2.659 -12.789 1.00 89.06 153 TRP A N 1
ATOM 1153 C CA . TRP A 1 153 ? 25.533 -3.853 -12.979 1.00 89.06 153 TRP A CA 1
ATOM 1154 C C . TRP A 1 153 ? 24.616 -5.056 -12.909 1.00 89.06 153 TRP A C 1
ATOM 1156 O O . TRP A 1 153 ? 23.888 -5.199 -11.924 1.00 89.06 153 TRP A O 1
ATOM 1166 N N . ARG A 1 154 ? 24.669 -5.931 -13.911 1.00 87.69 154 ARG A N 1
ATOM 1167 C CA . ARG A 1 154 ? 24.035 -7.244 -13.851 1.00 87.69 154 ARG A CA 1
ATOM 1168 C C . ARG A 1 154 ? 25.064 -8.283 -13.424 1.00 87.69 154 ARG A C 1
ATOM 1170 O O . ARG A 1 154 ? 25.985 -8.592 -14.169 1.00 87.69 154 ARG A O 1
ATOM 1177 N N . VAL A 1 155 ? 24.903 -8.800 -12.213 1.00 83.50 155 VAL A N 1
ATOM 1178 C CA . VAL A 1 155 ? 25.853 -9.700 -11.538 1.00 83.50 155 VAL A CA 1
ATOM 1179 C C . VAL A 1 155 ? 25.421 -11.171 -11.577 1.00 83.50 155 VAL A C 1
ATOM 1181 O O . VAL A 1 155 ? 26.112 -12.031 -11.042 1.00 83.50 155 VAL A O 1
ATOM 1184 N N . GLY A 1 156 ? 24.288 -11.473 -12.213 1.00 72.38 156 GLY A N 1
ATOM 1185 C CA . GLY A 1 156 ? 23.788 -12.833 -12.401 1.00 72.38 156 GLY A CA 1
ATOM 1186 C C . GLY A 1 156 ? 22.710 -12.919 -13.484 1.00 72.38 156 GLY A C 1
ATOM 1187 O O . GLY A 1 156 ? 22.157 -11.903 -13.922 1.00 72.38 156 GLY A O 1
ATOM 1188 N N . ALA A 1 157 ? 22.412 -14.136 -13.938 1.00 59.31 157 ALA A N 1
ATOM 1189 C CA . ALA A 1 157 ? 21.338 -14.385 -14.900 1.00 59.31 157 ALA A CA 1
ATOM 1190 C C . ALA A 1 157 ? 19.944 -14.215 -14.257 1.00 59.31 157 ALA A C 1
ATOM 1192 O O . ALA A 1 157 ? 19.114 -13.479 -14.798 1.00 59.31 157 ALA A O 1
ATOM 1193 N N . ASP A 1 158 ? 19.739 -14.752 -13.049 1.00 54.19 158 ASP A N 1
ATOM 1194 C CA . ASP A 1 158 ? 18.440 -14.817 -12.358 1.00 54.19 158 ASP A CA 1
ATOM 1195 C C . ASP A 1 158 ? 18.506 -14.331 -10.898 1.00 54.19 158 ASP A C 1
ATOM 1197 O O . ASP A 1 158 ? 19.589 -14.179 -10.328 1.00 54.19 158 ASP A O 1
ATOM 1201 N N . GLY A 1 159 ? 17.342 -14.071 -10.288 1.00 56.62 159 GLY A N 1
ATOM 1202 C CA . GLY A 1 159 ? 17.217 -13.630 -8.890 1.00 56.62 159 GLY A CA 1
ATOM 1203 C C . GLY A 1 159 ? 17.642 -12.174 -8.646 1.00 56.62 159 GLY A C 1
ATOM 1204 O O . GLY A 1 159 ? 17.432 -11.305 -9.494 1.00 56.62 159 GLY A O 1
ATOM 1205 N N . GLU A 1 160 ? 18.247 -11.890 -7.483 1.00 56.06 160 GLU A N 1
ATOM 1206 C CA . GLU A 1 160 ? 18.855 -10.584 -7.169 1.00 56.06 160 GLU A CA 1
ATOM 1207 C C . GLU A 1 160 ? 20.087 -10.317 -8.048 1.00 56.06 160 GLU A C 1
ATOM 1209 O O . GLU A 1 160 ? 21.247 -10.484 -7.663 1.00 56.06 160 GLU A O 1
ATOM 1214 N N . ARG A 1 161 ? 19.815 -9.881 -9.270 1.00 73.25 161 ARG A N 1
ATOM 1215 C CA . ARG A 1 161 ? 20.809 -9.807 -10.335 1.00 73.25 161 ARG A CA 1
ATOM 1216 C C . ARG A 1 161 ? 21.339 -8.414 -10.615 1.00 73.25 161 ARG A C 1
ATOM 1218 O O . ARG A 1 161 ? 22.270 -8.302 -11.399 1.00 73.25 161 ARG A O 1
ATOM 1225 N N . PHE A 1 162 ? 20.803 -7.366 -9.989 1.00 81.31 162 PHE A N 1
ATOM 1226 C CA . PHE A 1 162 ? 21.188 -5.983 -10.278 1.00 81.31 162 PHE A CA 1
ATOM 1227 C C . PHE A 1 162 ? 21.844 -5.273 -9.089 1.00 81.31 162 PHE A C 1
ATOM 1229 O O . PHE A 1 162 ? 21.421 -5.413 -7.942 1.00 81.31 162 PHE A O 1
ATOM 1236 N N . ARG A 1 163 ? 22.874 -4.469 -9.363 1.00 82.69 163 ARG A N 1
ATOM 1237 C CA . ARG A 1 163 ? 23.507 -3.537 -8.414 1.00 82.69 163 ARG A CA 1
ATOM 1238 C C . ARG A 1 163 ? 23.643 -2.181 -9.088 1.00 82.69 163 ARG A C 1
ATOM 1240 O O . ARG A 1 163 ? 23.988 -2.135 -10.257 1.00 82.69 163 ARG A O 1
ATOM 1247 N N . ARG A 1 164 ? 23.372 -1.074 -8.402 1.00 81.94 164 ARG A N 1
ATOM 1248 C CA . ARG A 1 164 ? 23.439 0.264 -9.012 1.00 81.94 164 ARG A CA 1
ATOM 1249 C C . ARG A 1 164 ? 24.471 1.136 -8.311 1.00 81.94 164 ARG A C 1
ATOM 1251 O O . ARG A 1 164 ? 24.687 1.025 -7.107 1.00 81.94 164 ARG A O 1
ATOM 1258 N N . THR A 1 165 ? 25.122 1.986 -9.087 1.00 77.25 165 THR A N 1
ATOM 1259 C CA . THR A 1 165 ? 26.015 3.043 -8.624 1.00 77.25 165 THR A CA 1
ATOM 1260 C C . THR A 1 165 ? 25.510 4.358 -9.208 1.00 77.25 165 THR A C 1
ATOM 1262 O O . THR A 1 165 ? 25.356 4.461 -10.423 1.00 77.25 165 THR A O 1
ATOM 1265 N N . GLY A 1 166 ? 25.236 5.341 -8.351 1.00 74.56 166 GLY A N 1
ATOM 1266 C CA . GLY A 1 166 ? 24.581 6.598 -8.730 1.00 74.56 166 GLY A CA 1
ATOM 1267 C C . GLY A 1 166 ? 23.061 6.573 -8.538 1.00 74.56 166 GLY A C 1
ATOM 1268 O O . GLY A 1 166 ? 22.471 5.529 -8.245 1.00 74.56 166 GLY A O 1
ATOM 1269 N N . SER A 1 167 ? 22.441 7.744 -8.673 1.00 73.31 167 SER A N 1
ATOM 1270 C CA . SER A 1 167 ? 20.999 7.926 -8.486 1.00 73.31 167 SER A CA 1
ATOM 1271 C C . SER A 1 167 ? 20.192 7.302 -9.637 1.00 73.31 167 SER A C 1
ATOM 1273 O O . SER A 1 167 ? 20.633 7.357 -10.786 1.00 73.31 167 SER A O 1
ATOM 1275 N N . PRO A 1 168 ? 19.012 6.708 -9.370 1.00 77.19 168 PRO A N 1
ATOM 1276 C CA . PRO A 1 168 ? 18.128 6.198 -10.419 1.00 77.19 168 PRO A CA 1
ATOM 1277 C C . PRO A 1 168 ? 17.722 7.300 -11.411 1.00 77.19 168 PRO A C 1
ATOM 1279 O O . PRO A 1 168 ? 17.350 8.394 -10.995 1.00 77.19 168 PRO A O 1
ATOM 1282 N N . THR A 1 169 ? 17.760 6.998 -12.710 1.00 89.44 169 THR A N 1
ATOM 1283 C CA . THR A 1 169 ? 17.316 7.886 -13.800 1.00 89.44 169 THR A CA 1
ATOM 1284 C C . THR A 1 169 ? 16.708 7.069 -14.946 1.00 89.44 169 THR A C 1
ATOM 1286 O O . THR A 1 169 ? 16.785 5.841 -14.914 1.00 89.44 169 THR A O 1
ATOM 1289 N N . LEU A 1 170 ? 16.106 7.719 -15.944 1.00 92.38 170 LEU A N 1
ATOM 1290 C CA . LEU A 1 170 ? 15.558 7.064 -17.136 1.00 92.38 170 LEU A CA 1
ATOM 1291 C C . LEU A 1 170 ? 16.680 6.444 -17.975 1.00 92.38 170 LEU A C 1
ATOM 1293 O O . LEU A 1 170 ? 17.732 7.053 -18.186 1.00 92.38 170 LEU A O 1
ATOM 1297 N N . TYR A 1 171 ? 16.452 5.232 -18.467 1.00 95.06 171 TYR A N 1
ATOM 1298 C CA . TYR A 1 171 ? 17.343 4.579 -19.418 1.00 95.06 171 TYR A CA 1
ATOM 1299 C C . TYR A 1 171 ? 16.936 4.950 -20.848 1.00 95.06 171 TYR A C 1
ATOM 1301 O O . TYR A 1 171 ? 15.750 4.918 -21.172 1.00 95.06 171 TYR A O 1
ATOM 1309 N N . GLY A 1 172 ? 17.917 5.285 -21.692 1.00 92.19 172 GLY A N 1
ATOM 1310 C CA . GLY A 1 172 ? 17.705 5.614 -23.106 1.00 92.19 172 GLY A CA 1
ATOM 1311 C C . GLY A 1 172 ? 17.744 7.097 -23.480 1.00 92.19 172 GLY A C 1
ATOM 1312 O O . GLY A 1 172 ? 17.564 7.409 -24.652 1.00 92.19 172 GLY A O 1
ATOM 1313 N N . LEU A 1 173 ? 18.008 8.016 -22.540 1.00 92.12 173 LEU A N 1
ATOM 1314 C CA . LEU A 1 173 ? 17.947 9.465 -22.806 1.00 92.12 173 LEU A CA 1
ATOM 1315 C C . LEU A 1 173 ? 18.885 9.931 -23.931 1.00 92.12 173 LEU A C 1
ATOM 1317 O O . LEU A 1 173 ? 18.493 10.761 -24.739 1.00 92.12 173 LEU A O 1
ATOM 1321 N N . TRP A 1 174 ? 20.097 9.381 -24.036 1.00 91.69 174 TRP A N 1
ATOM 1322 C CA . TRP A 1 174 ? 21.057 9.736 -25.096 1.00 91.69 174 TRP A CA 1
ATOM 1323 C C . TRP A 1 174 ? 20.582 9.374 -26.505 1.00 91.69 174 TRP A C 1
ATOM 1325 O O . TRP A 1 174 ? 21.104 9.909 -27.477 1.00 91.69 174 TRP A O 1
ATOM 1335 N N . ARG A 1 175 ? 19.591 8.484 -26.619 1.00 89.19 175 ARG A N 1
ATOM 1336 C CA . ARG A 1 175 ? 18.982 8.110 -27.897 1.00 89.19 175 ARG A CA 1
ATOM 1337 C C . ARG A 1 175 ? 17.795 8.994 -28.265 1.00 89.19 175 ARG A C 1
ATOM 1339 O O . ARG A 1 175 ? 17.297 8.886 -29.374 1.00 89.19 175 ARG A O 1
ATOM 1346 N N . LEU A 1 176 ? 17.352 9.900 -27.383 1.00 84.44 176 LEU A N 1
ATOM 1347 C CA . LEU A 1 176 ? 16.210 10.781 -27.660 1.00 84.44 176 LEU A CA 1
ATOM 1348 C C . LEU A 1 176 ? 16.408 11.645 -28.906 1.00 84.44 176 LEU A C 1
ATOM 1350 O O . LEU A 1 176 ? 15.432 11.936 -29.582 1.00 84.44 176 LEU A O 1
ATOM 1354 N N . GLY A 1 177 ? 17.649 12.028 -29.223 1.00 78.25 177 GLY A N 1
ATOM 1355 C CA . GLY A 1 177 ? 17.969 12.778 -30.441 1.00 78.25 177 GLY A CA 1
ATOM 1356 C C . GLY A 1 177 ? 17.868 11.961 -31.734 1.00 78.25 177 GLY A C 1
ATOM 1357 O O . GLY A 1 177 ? 17.827 12.551 -32.810 1.00 78.25 177 GLY A O 1
ATOM 1358 N N . GLU A 1 178 ? 17.820 10.628 -31.640 1.00 79.19 178 GLU A N 1
ATOM 1359 C CA . GLU A 1 178 ? 17.557 9.723 -32.769 1.00 79.19 178 GLU A CA 1
ATOM 1360 C C . GLU A 1 178 ? 16.054 9.642 -33.082 1.00 79.19 178 GLU A C 1
ATOM 1362 O O . GLU A 1 178 ? 15.668 9.258 -34.184 1.00 79.19 178 GLU A O 1
ATOM 1367 N N . TYR A 1 179 ? 15.205 10.017 -32.120 1.00 76.00 179 TYR A N 1
ATOM 1368 C CA . TYR A 1 179 ? 13.754 9.980 -32.246 1.00 76.00 179 TYR A CA 1
ATOM 1369 C C . TYR A 1 179 ? 13.230 11.377 -32.607 1.00 76.00 179 TYR A C 1
ATOM 1371 O O . TYR A 1 179 ? 13.581 12.384 -31.993 1.00 76.00 179 TYR A O 1
ATOM 1379 N N . SER A 1 180 ? 12.352 11.455 -33.599 1.00 54.47 180 SER A N 1
ATOM 1380 C CA . SER A 1 180 ? 11.760 12.696 -34.105 1.00 54.47 180 SER A CA 1
ATOM 1381 C C . SER A 1 180 ? 10.245 12.548 -34.285 1.00 54.47 180 SER A C 1
ATOM 1383 O O . SER A 1 180 ? 9.703 12.768 -35.359 1.00 54.47 180 SER A O 1
ATOM 1385 N N . GLY A 1 181 ? 9.567 12.243 -33.177 1.00 69.94 181 GLY A N 1
ATOM 1386 C CA . GLY A 1 181 ? 8.167 12.563 -32.906 1.00 69.94 181 GLY A CA 1
ATOM 1387 C C . GLY A 1 181 ? 7.092 11.938 -33.803 1.00 69.94 181 GLY A C 1
ATOM 1388 O O . GLY A 1 181 ? 6.542 12.621 -34.662 1.00 69.94 181 GLY A O 1
ATOM 1389 N N . GLN A 1 182 ? 6.628 10.736 -33.443 1.00 71.44 182 GLN A N 1
ATOM 1390 C CA . GLN A 1 182 ? 5.200 10.363 -33.490 1.00 71.44 182 GLN A CA 1
ATOM 1391 C C . GLN A 1 182 ? 4.821 9.549 -32.250 1.00 71.44 182 GLN A C 1
ATOM 1393 O O . GLN A 1 182 ? 3.914 9.938 -31.518 1.00 71.44 182 GLN A O 1
ATOM 1398 N N . ASN A 1 183 ? 5.575 8.492 -31.943 1.00 85.50 183 ASN A N 1
ATOM 1399 C CA . ASN A 1 183 ? 5.269 7.575 -30.848 1.00 85.50 183 ASN A CA 1
ATOM 1400 C C . ASN A 1 183 ? 6.481 7.377 -29.935 1.00 85.50 183 ASN A C 1
ATOM 1402 O O . ASN A 1 183 ? 7.605 7.261 -30.414 1.00 85.50 183 ASN A O 1
ATOM 1406 N N . LEU A 1 184 ? 6.250 7.274 -28.629 1.00 91.38 184 LEU A N 1
ATOM 1407 C CA . LEU A 1 184 ? 7.262 6.817 -27.679 1.00 91.38 184 LEU A CA 1
ATOM 1408 C C . LEU A 1 184 ? 6.702 5.686 -26.821 1.00 91.38 184 LEU A C 1
ATOM 1410 O O . LEU A 1 184 ? 5.627 5.815 -26.232 1.00 91.38 184 LEU A O 1
ATOM 1414 N N . TRP A 1 185 ? 7.457 4.596 -26.725 1.00 92.94 185 TRP A N 1
ATOM 1415 C CA . TRP A 1 185 ? 7.142 3.471 -25.855 1.00 92.94 185 TRP A CA 1
ATOM 1416 C C . TRP A 1 185 ? 7.879 3.566 -24.521 1.00 92.94 185 TRP A C 1
ATOM 1418 O O . TRP A 1 185 ? 9.018 4.030 -24.437 1.00 92.94 185 TRP A O 1
ATOM 1428 N N . VAL A 1 186 ? 7.232 3.100 -23.460 1.00 94.00 186 VAL A N 1
ATOM 1429 C CA . VAL A 1 186 ? 7.749 3.173 -22.094 1.00 94.00 186 VAL A CA 1
ATOM 1430 C C . VAL A 1 186 ? 7.560 1.831 -21.411 1.00 94.00 186 VAL A C 1
ATOM 1432 O O . VAL A 1 186 ? 6.442 1.326 -21.351 1.00 94.00 186 VAL A O 1
ATOM 1435 N N . VAL A 1 187 ? 8.652 1.272 -20.893 1.00 93.69 187 VAL A N 1
ATOM 1436 C CA . VAL A 1 187 ? 8.686 -0.065 -20.276 1.00 93.69 187 VAL A CA 1
ATOM 1437 C C . VAL A 1 187 ? 9.294 -0.034 -18.876 1.00 93.69 187 VAL A C 1
ATOM 1439 O O . VAL A 1 187 ? 9.983 0.921 -18.486 1.00 93.69 187 VAL A O 1
ATOM 1442 N N . GLU A 1 188 ? 9.066 -1.104 -18.119 1.00 85.50 188 GLU A N 1
ATOM 1443 C CA . GLU A 1 188 ? 9.704 -1.322 -16.827 1.00 85.50 188 GLU A CA 1
ATOM 1444 C C . GLU A 1 188 ? 11.010 -2.112 -17.002 1.00 85.50 188 GLU A C 1
ATOM 1446 O O . GLU A 1 188 ? 11.024 -3.323 -17.133 1.00 85.50 188 GLU A O 1
ATOM 1451 N N . GLY A 1 189 ? 12.151 -1.415 -16.986 1.00 88.00 189 GLY A N 1
ATOM 1452 C CA . GLY A 1 189 ? 13.465 -2.060 -16.980 1.00 88.00 189 GLY A CA 1
ATOM 1453 C C . GLY A 1 189 ? 14.213 -2.112 -18.318 1.00 88.00 189 GLY A C 1
ATOM 1454 O O . GLY A 1 189 ? 13.711 -1.865 -19.410 1.00 88.00 189 GLY A O 1
ATOM 1455 N N . VAL A 1 190 ? 15.516 -2.378 -18.209 1.00 91.12 190 VAL A N 1
ATOM 1456 C CA . VAL A 1 190 ? 16.477 -2.207 -19.315 1.00 91.12 190 VAL A CA 1
ATOM 1457 C C . VAL A 1 190 ? 16.434 -3.323 -20.355 1.00 91.12 190 VAL A C 1
ATOM 1459 O O . VAL A 1 190 ? 16.744 -3.076 -21.513 1.00 91.12 190 VAL A O 1
ATOM 1462 N N . SER A 1 191 ? 16.067 -4.548 -19.965 1.00 90.31 191 SER A N 1
ATOM 1463 C CA . SER A 1 191 ? 16.017 -5.686 -20.897 1.00 90.31 191 SER A CA 1
ATOM 1464 C C . SER A 1 191 ? 14.830 -5.591 -21.855 1.00 90.31 191 SER A C 1
ATOM 1466 O O . SER A 1 191 ? 14.970 -5.893 -23.040 1.00 90.31 191 SER A O 1
ATOM 1468 N N . ASP A 1 192 ? 13.707 -5.082 -21.366 1.00 93.06 192 ASP A N 1
ATOM 1469 C CA . ASP A 1 192 ? 12.515 -4.748 -22.144 1.00 93.06 192 ASP A CA 1
ATOM 1470 C C . ASP A 1 192 ? 12.814 -3.603 -23.110 1.00 93.06 192 ASP A C 1
ATOM 1472 O O . ASP A 1 192 ? 12.511 -3.680 -24.298 1.00 93.06 192 ASP A O 1
ATOM 1476 N N . CYS A 1 193 ? 13.552 -2.595 -22.639 1.00 94.44 193 CYS A N 1
ATOM 1477 C CA . CYS A 1 193 ? 14.009 -1.486 -23.471 1.00 94.44 193 CYS A CA 1
ATOM 1478 C C . CYS A 1 193 ? 14.868 -1.966 -24.650 1.00 94.44 193 CYS A C 1
ATOM 1480 O O . CYS A 1 193 ? 14.612 -1.608 -25.798 1.00 94.44 193 CYS A O 1
ATOM 1482 N N . TRP A 1 194 ? 15.855 -2.834 -24.388 1.00 94.81 194 TRP A N 1
ATOM 1483 C CA . TRP A 1 194 ? 16.694 -3.408 -25.444 1.00 94.81 194 TRP A CA 1
ATOM 1484 C C . TRP A 1 194 ? 15.886 -4.208 -26.450 1.00 94.81 194 TRP A C 1
ATOM 1486 O O . TRP A 1 194 ? 16.168 -4.136 -27.640 1.00 94.81 194 TRP A O 1
ATOM 1496 N N . THR A 1 195 ? 14.898 -4.957 -25.978 1.00 94.00 195 THR A N 1
ATOM 1497 C CA . THR A 1 195 ? 14.014 -5.752 -26.825 1.00 94.00 195 THR A CA 1
ATOM 1498 C C . THR A 1 195 ? 13.267 -4.865 -27.826 1.00 94.00 195 THR A C 1
ATOM 1500 O O . THR A 1 195 ? 13.314 -5.110 -29.030 1.00 94.00 195 THR A O 1
ATOM 1503 N N . LEU A 1 196 ? 12.662 -3.769 -27.353 1.00 93.50 196 LEU A N 1
ATOM 1504 C CA . LEU A 1 196 ? 11.990 -2.802 -28.225 1.00 93.50 196 LEU A CA 1
ATOM 1505 C C . LEU A 1 196 ? 12.976 -2.122 -29.186 1.00 93.50 196 LEU A C 1
ATOM 1507 O O . LEU A 1 196 ? 12.670 -1.953 -30.365 1.00 93.50 196 LEU A O 1
ATOM 1511 N N . TRP A 1 197 ? 14.188 -1.799 -28.729 1.00 92.81 197 TRP A N 1
ATOM 1512 C CA . TRP A 1 197 ? 15.221 -1.231 -29.596 1.00 92.81 197 TRP A CA 1
ATOM 1513 C C . TRP A 1 197 ? 15.697 -2.191 -30.692 1.00 92.81 197 TRP A C 1
ATOM 1515 O O . TRP A 1 197 ? 15.976 -1.729 -31.793 1.00 92.81 197 TRP A O 1
ATOM 1525 N N . HIS A 1 198 ? 15.761 -3.504 -30.439 1.00 89.44 198 HIS A N 1
ATOM 1526 C CA . HIS A 1 198 ? 16.064 -4.500 -31.481 1.00 89.44 198 HIS A CA 1
ATOM 1527 C C . HIS A 1 198 ? 14.965 -4.585 -32.540 1.00 89.44 198 HIS A C 1
ATOM 1529 O O . HIS A 1 198 ? 15.244 -4.910 -33.690 1.00 89.44 198 HIS A O 1
ATOM 1535 N N . ALA A 1 199 ? 13.730 -4.252 -32.165 1.00 86.75 199 ALA A N 1
ATOM 1536 C CA . ALA A 1 199 ? 12.621 -4.108 -33.093 1.00 86.75 199 ALA A CA 1
ATOM 1537 C C . ALA A 1 199 ? 12.569 -2.719 -33.768 1.00 86.75 199 ALA A C 1
ATOM 1539 O O . ALA A 1 199 ? 11.615 -2.443 -34.492 1.00 86.75 199 ALA A O 1
ATOM 1540 N N . ASN A 1 200 ? 13.553 -1.835 -33.555 1.00 83.81 200 ASN A N 1
ATOM 1541 C CA . ASN A 1 200 ? 13.531 -0.433 -34.000 1.00 83.81 200 ASN A CA 1
ATOM 1542 C C . ASN A 1 200 ? 12.295 0.341 -33.503 1.00 83.81 200 ASN A C 1
ATOM 1544 O O . ASN A 1 200 ? 11.694 1.115 -34.240 1.00 83.81 200 ASN A O 1
ATOM 1548 N N . ILE A 1 201 ? 11.887 0.113 -32.251 1.00 88.38 201 ILE A N 1
ATOM 1549 C CA . ILE A 1 201 ? 10.794 0.845 -31.602 1.00 88.38 201 ILE A CA 1
ATOM 1550 C C . ILE A 1 201 ? 11.398 1.882 -30.636 1.00 88.38 201 ILE A C 1
ATOM 1552 O O . ILE A 1 201 ? 12.122 1.486 -29.712 1.00 88.38 201 ILE A O 1
ATOM 1556 N N . PRO A 1 202 ? 11.109 3.192 -30.796 1.00 89.94 202 PRO A N 1
ATOM 1557 C CA . PRO A 1 202 ? 11.554 4.233 -29.871 1.00 89.94 202 PRO A CA 1
ATOM 1558 C C . PRO A 1 202 ? 11.065 3.958 -28.450 1.00 89.94 202 PRO A C 1
ATOM 1560 O O . PRO A 1 202 ? 9.860 3.907 -28.196 1.00 89.94 202 PRO A O 1
ATOM 1563 N N . CYS A 1 203 ? 11.997 3.772 -27.514 1.00 93.12 203 CYS A N 1
ATOM 1564 C CA . CYS A 1 203 ? 11.661 3.349 -26.159 1.00 93.12 203 CYS A CA 1
ATOM 1565 C C . CYS A 1 203 ? 12.547 3.992 -25.086 1.00 93.12 203 CYS A C 1
ATOM 1567 O O . CYS A 1 203 ? 13.761 4.121 -25.276 1.00 93.12 203 CYS A O 1
ATOM 1569 N N . LEU A 1 204 ? 11.934 4.333 -23.948 1.00 94.69 204 LEU A N 1
ATOM 1570 C CA . LEU A 1 204 ? 12.601 4.625 -22.677 1.00 94.69 204 LEU A CA 1
ATOM 1571 C C . LEU A 1 204 ? 12.205 3.599 -21.612 1.00 94.69 204 LEU A C 1
ATOM 1573 O O . LEU A 1 204 ? 11.101 3.055 -21.636 1.00 94.69 204 LEU A O 1
ATOM 1577 N N . ALA A 1 205 ? 13.078 3.393 -20.626 1.00 94.00 205 ALA A N 1
ATOM 1578 C CA . ALA A 1 205 ? 12.768 2.541 -19.482 1.00 94.00 205 ALA A CA 1
ATOM 1579 C C . ALA A 1 205 ? 12.936 3.242 -18.139 1.00 94.00 205 ALA A C 1
ATOM 1581 O O . ALA A 1 205 ? 13.912 3.966 -17.899 1.00 94.00 205 ALA A O 1
ATOM 1582 N N . PHE A 1 206 ? 12.003 2.957 -17.231 1.00 92.44 206 PHE A N 1
ATOM 1583 C CA . PHE A 1 206 ? 12.137 3.358 -15.839 1.00 92.44 206 PHE A CA 1
ATOM 1584 C C . PHE A 1 206 ? 13.155 2.471 -15.101 1.00 92.44 206 PHE A C 1
ATOM 1586 O O . PHE A 1 206 ? 13.260 1.269 -15.358 1.00 92.44 206 PHE A O 1
ATOM 1593 N N . PRO A 1 207 ? 13.930 3.045 -14.162 1.00 81.25 207 PRO A N 1
ATOM 1594 C CA . PRO A 1 207 ? 14.964 2.319 -13.430 1.00 81.25 207 PRO A CA 1
ATOM 1595 C C . PRO A 1 207 ? 14.418 1.452 -12.287 1.00 81.25 207 PRO A C 1
ATOM 1597 O O . PRO A 1 207 ? 15.207 0.701 -11.694 1.00 81.25 207 PRO A O 1
ATOM 1600 N N . ASN A 1 208 ? 13.146 1.647 -11.920 1.00 77.81 208 ASN A N 1
ATOM 1601 C CA . ASN A 1 208 ? 12.369 0.953 -10.894 1.00 77.81 208 ASN A CA 1
ATOM 1602 C C . ASN A 1 208 ? 10.856 1.185 -11.121 1.00 77.81 208 ASN A C 1
ATOM 1604 O O . ASN A 1 208 ? 10.470 2.083 -11.866 1.00 77.81 208 ASN A O 1
ATOM 1608 N N . ASN A 1 209 ? 10.026 0.401 -10.434 1.00 72.88 209 ASN A N 1
ATOM 1609 C CA . ASN A 1 209 ? 8.559 0.474 -10.460 1.00 72.88 209 ASN A CA 1
ATOM 1610 C C . ASN A 1 209 ? 7.949 1.654 -9.686 1.00 72.88 209 ASN A C 1
ATOM 1612 O O . ASN A 1 209 ? 6.798 2.016 -9.906 1.00 72.88 209 ASN A O 1
ATOM 1616 N N . ASN A 1 210 ? 8.704 2.261 -8.768 1.00 77.31 210 ASN A N 1
ATOM 1617 C CA . ASN A 1 210 ? 8.261 3.404 -7.972 1.00 77.31 210 ASN A CA 1
ATOM 1618 C C . ASN A 1 210 ? 9.248 4.578 -8.103 1.00 77.31 210 ASN A C 1
ATOM 1620 O O . ASN A 1 210 ? 10.049 4.838 -7.194 1.00 77.31 210 ASN A O 1
ATOM 1624 N N . PRO A 1 211 ? 9.247 5.271 -9.254 1.00 80.31 211 PRO A N 1
ATOM 1625 C CA . PRO A 1 211 ? 10.149 6.385 -9.493 1.00 80.31 211 PRO A CA 1
ATOM 1626 C C . PRO A 1 211 ? 9.811 7.592 -8.595 1.00 80.31 211 PRO A C 1
ATOM 1628 O O . PRO A 1 211 ? 8.637 7.852 -8.292 1.00 80.31 211 PRO A O 1
ATOM 1631 N N . PRO A 1 212 ? 10.829 8.363 -8.163 1.00 80.19 212 PRO A N 1
ATOM 1632 C CA . PRO A 1 212 ? 10.608 9.598 -7.420 1.00 80.19 212 PRO A CA 1
ATOM 1633 C C . PRO A 1 212 ? 9.907 10.641 -8.299 1.00 80.19 212 PRO A C 1
ATOM 1635 O O . PRO A 1 212 ? 10.056 10.645 -9.520 1.00 80.19 212 PRO A O 1
ATOM 1638 N N . GLU A 1 213 ? 9.186 11.568 -7.670 1.00 81.25 213 GLU A N 1
ATOM 1639 C CA . GLU A 1 213 ? 8.368 12.580 -8.358 1.00 81.25 213 GLU A CA 1
ATOM 1640 C C . GLU A 1 213 ? 9.179 13.439 -9.342 1.00 81.25 213 GLU A C 1
ATOM 1642 O O . GLU A 1 213 ? 8.737 13.670 -10.461 1.00 81.25 213 GLU A O 1
ATOM 1647 N N . ALA A 1 214 ? 10.417 13.802 -8.991 1.00 82.50 214 ALA A N 1
ATOM 1648 C CA . ALA A 1 214 ? 11.315 14.535 -9.887 1.00 82.50 214 ALA A CA 1
ATOM 1649 C C . ALA A 1 214 ? 11.639 13.768 -11.185 1.00 82.50 214 ALA A C 1
ATOM 1651 O O . ALA A 1 214 ? 11.790 14.375 -12.242 1.00 82.50 214 ALA A O 1
ATOM 1652 N N . LEU A 1 215 ? 11.733 12.433 -11.122 1.00 85.94 215 LEU A N 1
ATOM 1653 C CA . LEU A 1 215 ? 11.988 11.606 -12.302 1.00 85.94 215 LEU A CA 1
ATOM 1654 C C . LEU A 1 215 ? 10.734 11.466 -13.171 1.00 85.94 215 LEU A C 1
ATOM 1656 O O . LEU A 1 215 ? 10.844 11.471 -14.393 1.00 85.94 215 LEU A O 1
ATOM 1660 N N . LEU A 1 216 ? 9.555 11.375 -12.546 1.00 88.62 216 LEU A N 1
ATOM 1661 C CA . LEU A 1 216 ? 8.267 11.402 -13.246 1.00 88.62 216 LEU A CA 1
ATOM 1662 C C . LEU A 1 216 ? 8.062 12.738 -13.963 1.00 88.62 216 LEU A C 1
ATOM 1664 O O . LEU A 1 216 ? 7.681 12.753 -15.126 1.00 88.62 216 LEU A O 1
ATOM 1668 N N . GLN A 1 217 ? 8.379 13.853 -13.307 1.00 86.81 217 GLN A N 1
ATOM 1669 C CA . GLN A 1 217 ? 8.289 15.175 -13.920 1.00 86.81 217 GLN A CA 1
ATOM 1670 C C . GLN A 1 217 ? 9.238 15.313 -15.117 1.00 86.81 217 GLN A C 1
ATOM 1672 O O . GLN A 1 217 ? 8.802 15.702 -16.195 1.00 86.81 217 GLN A O 1
ATOM 1677 N N . HIS A 1 218 ? 10.499 14.894 -14.964 1.00 89.94 218 HIS A N 1
ATOM 1678 C CA . HIS A 1 218 ? 11.458 14.879 -16.070 1.00 89.94 218 HIS A CA 1
ATOM 1679 C C . HIS A 1 218 ? 10.991 13.991 -17.238 1.00 89.94 218 HIS A C 1
ATOM 1681 O O . HIS A 1 218 ? 11.144 14.365 -18.399 1.00 89.94 218 HIS A O 1
ATOM 1687 N N . PHE A 1 219 ? 10.384 12.835 -16.947 1.00 93.38 219 PHE A N 1
ATOM 1688 C CA . PHE A 1 219 ? 9.756 12.000 -17.970 1.00 93.38 219 PHE A CA 1
ATOM 1689 C C . PHE A 1 219 ? 8.644 12.753 -18.714 1.00 93.38 219 PHE A C 1
ATOM 1691 O O . PHE A 1 219 ? 8.627 12.736 -19.942 1.00 93.38 219 PHE A O 1
ATOM 1698 N N . TRP A 1 220 ? 7.745 13.435 -18.000 1.00 92.81 220 TRP A N 1
ATOM 1699 C CA . TRP A 1 220 ? 6.652 14.179 -18.626 1.00 92.81 220 TRP A CA 1
ATOM 1700 C C . TRP A 1 220 ? 7.145 15.339 -19.494 1.00 92.81 220 TRP A C 1
ATOM 1702 O O . TRP A 1 220 ? 6.606 15.533 -20.582 1.00 92.81 220 TRP A O 1
ATOM 1712 N N . ASP A 1 221 ? 8.212 16.033 -19.090 1.00 89.50 221 ASP A N 1
ATOM 1713 C CA . ASP A 1 221 ? 8.848 17.069 -19.914 1.00 89.50 221 ASP A CA 1
ATOM 1714 C C . ASP A 1 221 ? 9.342 16.496 -21.254 1.00 89.50 221 ASP A C 1
ATOM 1716 O O . ASP A 1 221 ? 9.137 17.096 -22.310 1.00 89.50 221 ASP A O 1
ATOM 1720 N N . ILE A 1 222 ? 9.938 15.298 -21.239 1.00 89.19 222 ILE A N 1
ATOM 1721 C CA . ILE A 1 222 ? 10.349 14.580 -22.456 1.00 89.19 222 ILE A CA 1
ATOM 1722 C C . ILE A 1 222 ? 9.126 14.135 -23.266 1.00 89.19 222 ILE A C 1
ATOM 1724 O O . ILE A 1 222 ? 9.116 14.254 -24.492 1.00 89.19 222 ILE A O 1
ATOM 1728 N N . ALA A 1 223 ? 8.088 13.644 -22.591 1.00 89.25 223 ALA A N 1
ATOM 1729 C CA . ALA A 1 223 ? 6.886 13.101 -23.209 1.00 89.25 223 ALA A CA 1
ATOM 1730 C C . ALA A 1 223 ? 6.134 14.136 -24.069 1.00 89.25 223 ALA A C 1
ATOM 1732 O O . ALA A 1 223 ? 5.525 13.766 -25.071 1.00 89.25 223 ALA A O 1
ATOM 1733 N N . THR A 1 224 ? 6.247 15.434 -23.751 1.00 87.81 224 THR A N 1
ATOM 1734 C CA . THR A 1 224 ? 5.687 16.526 -24.575 1.00 87.81 224 THR A CA 1
ATOM 1735 C C . THR A 1 224 ? 6.231 16.578 -26.009 1.00 87.81 224 THR A C 1
ATOM 1737 O O . THR A 1 224 ? 5.578 17.143 -26.887 1.00 87.81 224 THR A O 1
ATOM 1740 N N . ARG A 1 225 ? 7.403 15.977 -26.272 1.00 86.12 225 ARG A N 1
ATOM 1741 C CA . ARG A 1 225 ? 8.036 15.930 -27.602 1.00 86.12 225 ARG A CA 1
ATOM 1742 C C . ARG A 1 225 ? 7.355 14.938 -28.562 1.00 86.12 225 ARG A C 1
ATOM 1744 O O . ARG A 1 225 ? 7.670 14.948 -29.750 1.00 86.12 225 ARG A O 1
ATOM 1751 N N . PHE A 1 226 ? 6.443 14.090 -28.074 1.00 86.56 226 PHE A N 1
ATOM 1752 C CA . PHE A 1 226 ? 5.833 12.988 -28.829 1.00 86.56 226 PHE A CA 1
ATOM 1753 C C . PHE A 1 226 ? 4.304 13.135 -28.943 1.00 86.56 226 PHE A C 1
ATOM 1755 O O . PHE A 1 226 ? 3.656 13.745 -28.090 1.00 86.56 226 PHE A O 1
ATOM 1762 N N . GLN A 1 227 ? 3.714 12.590 -30.017 1.00 83.00 227 GLN A N 1
ATOM 1763 C CA . GLN A 1 227 ? 2.268 12.690 -30.272 1.00 83.00 227 GLN A CA 1
ATOM 1764 C C . GLN A 1 227 ? 1.470 11.609 -29.539 1.00 83.00 227 GLN A C 1
ATOM 1766 O O . GLN A 1 227 ? 0.414 11.918 -28.997 1.00 83.00 227 GLN A O 1
ATOM 1771 N N . ASN A 1 228 ? 1.983 10.378 -29.474 1.00 85.38 228 ASN A N 1
ATOM 1772 C CA . ASN A 1 228 ? 1.412 9.286 -28.690 1.00 85.38 228 ASN A CA 1
ATOM 1773 C C . ASN A 1 228 ? 2.457 8.667 -27.756 1.00 85.38 228 ASN A C 1
ATOM 1775 O O . ASN A 1 228 ? 3.646 8.582 -28.073 1.00 85.38 228 ASN A O 1
ATOM 1779 N N . LEU A 1 229 ? 1.982 8.170 -26.620 1.00 89.81 229 LEU A N 1
ATOM 1780 C CA . LEU A 1 229 ? 2.773 7.516 -25.589 1.00 89.81 229 LEU A CA 1
ATOM 1781 C C . LEU A 1 229 ? 2.169 6.138 -25.311 1.00 89.81 229 LEU A C 1
ATOM 1783 O O . LEU A 1 229 ? 0.990 6.039 -24.975 1.00 89.81 229 LEU A O 1
ATOM 1787 N N . TYR A 1 230 ? 2.968 5.083 -25.426 1.00 90.31 230 TYR A N 1
ATOM 1788 C CA . TYR A 1 230 ? 2.543 3.706 -25.173 1.00 90.31 230 TYR A CA 1
ATOM 1789 C C . TYR A 1 230 ? 3.261 3.170 -23.938 1.00 90.31 230 TYR A C 1
ATOM 1791 O O . TYR A 1 230 ? 4.474 2.981 -23.948 1.00 90.31 230 TYR A O 1
ATOM 1799 N N . ILE A 1 231 ? 2.519 2.935 -22.860 1.00 91.38 231 ILE A N 1
ATOM 1800 C CA . ILE A 1 231 ? 3.045 2.344 -21.629 1.00 91.38 231 ILE A CA 1
ATOM 1801 C C . ILE A 1 231 ? 2.819 0.837 -21.705 1.00 91.38 231 ILE A C 1
ATOM 1803 O O . ILE A 1 231 ? 1.675 0.388 -21.771 1.00 91.38 231 ILE A O 1
ATOM 1807 N N . LEU A 1 232 ? 3.903 0.073 -21.676 1.00 91.00 232 LEU A N 1
ATOM 1808 C CA . LEU A 1 232 ? 3.912 -1.385 -21.693 1.00 91.00 232 LEU A CA 1
ATOM 1809 C C . LEU A 1 232 ? 4.469 -1.871 -20.341 1.00 91.00 232 LEU A C 1
ATOM 1811 O O . LEU A 1 232 ? 5.685 -2.018 -20.203 1.00 91.00 232 LEU A O 1
ATOM 1815 N N . PRO A 1 233 ? 3.610 -2.009 -19.314 1.00 86.19 233 PRO A N 1
ATOM 1816 C CA . PRO A 1 233 ? 4.029 -2.433 -17.984 1.00 86.19 233 PRO A CA 1
ATOM 1817 C C . PRO A 1 233 ? 4.273 -3.943 -17.923 1.00 86.19 233 PRO A C 1
ATOM 1819 O O . PRO A 1 233 ? 3.671 -4.708 -18.679 1.00 86.19 233 PRO A O 1
ATOM 1822 N N . ASP A 1 234 ? 5.079 -4.365 -16.952 1.00 86.38 234 ASP A N 1
ATOM 1823 C CA . ASP A 1 234 ? 5.202 -5.775 -16.590 1.00 86.38 234 ASP A CA 1
ATOM 1824 C C . ASP A 1 234 ? 3.846 -6.314 -16.095 1.00 86.38 234 ASP A C 1
ATOM 1826 O O . ASP A 1 234 ? 3.072 -5.621 -15.423 1.00 86.38 234 ASP A O 1
ATOM 1830 N N . SER A 1 235 ? 3.556 -7.580 -16.397 1.00 81.81 235 SER A N 1
ATOM 1831 C CA . SER A 1 235 ? 2.346 -8.303 -15.977 1.00 81.81 235 SER A CA 1
ATOM 1832 C C . SER A 1 235 ? 2.397 -8.730 -14.503 1.00 81.81 235 SER A C 1
ATOM 1834 O O . SER A 1 235 ? 2.021 -9.851 -14.149 1.00 81.81 235 SER A O 1
ATOM 1836 N N . ASP A 1 236 ? 2.877 -7.853 -13.624 1.00 76.12 236 ASP A N 1
ATOM 1837 C CA . ASP A 1 236 ? 3.011 -8.093 -12.193 1.00 76.12 236 ASP A CA 1
ATOM 1838 C C . ASP A 1 236 ? 2.573 -6.879 -11.348 1.00 76.12 236 ASP A C 1
ATOM 1840 O O . ASP A 1 236 ? 1.988 -5.900 -11.821 1.00 76.12 236 ASP A O 1
ATOM 1844 N N . ASP A 1 237 ? 2.769 -6.984 -10.037 1.00 67.69 237 ASP A N 1
ATOM 1845 C CA . ASP A 1 237 ? 2.361 -5.956 -9.082 1.00 67.69 237 ASP A CA 1
ATOM 1846 C C . ASP A 1 237 ? 3.234 -4.696 -9.175 1.00 67.69 237 ASP A C 1
ATOM 1848 O O . ASP A 1 237 ? 2.757 -3.598 -8.884 1.00 67.69 237 ASP A O 1
ATOM 1852 N N . ALA A 1 238 ? 4.485 -4.846 -9.615 1.00 68.00 238 ALA A N 1
ATOM 1853 C CA . ALA A 1 238 ? 5.422 -3.755 -9.827 1.00 68.00 238 ALA A CA 1
ATOM 1854 C C . ALA A 1 238 ? 4.998 -2.904 -11.037 1.00 68.00 238 ALA A C 1
ATOM 1856 O O . ALA A 1 238 ? 4.826 -1.688 -10.884 1.00 68.00 238 ALA A O 1
ATOM 1857 N N . GLY A 1 239 ? 4.659 -3.553 -12.156 1.00 73.69 239 GLY A N 1
ATOM 1858 C CA . GLY A 1 239 ? 4.127 -2.895 -13.353 1.00 73.69 239 GLY A CA 1
ATOM 1859 C C . GLY A 1 239 ? 2.862 -2.084 -13.077 1.00 73.69 239 GLY A C 1
ATOM 1860 O O . GLY A 1 239 ? 2.716 -0.948 -13.541 1.00 73.69 239 GLY A O 1
ATOM 1861 N N . ARG A 1 240 ? 1.961 -2.605 -12.231 1.00 77.06 240 ARG A N 1
ATOM 1862 C CA . ARG A 1 240 ? 0.749 -1.879 -11.808 1.00 77.06 240 ARG A CA 1
ATOM 1863 C C . ARG A 1 240 ? 1.055 -0.613 -11.003 1.00 77.06 240 ARG A C 1
ATOM 1865 O O . ARG A 1 240 ? 0.405 0.411 -11.223 1.00 77.06 240 ARG A O 1
ATOM 1872 N N . VAL A 1 241 ? 2.036 -0.660 -10.098 1.00 75.75 241 VAL A N 1
ATOM 1873 C CA . VAL A 1 241 ? 2.458 0.511 -9.306 1.00 75.75 241 VAL A CA 1
ATOM 1874 C C . VAL A 1 241 ? 3.018 1.605 -10.217 1.00 75.75 241 VAL A C 1
ATOM 1876 O O . VAL A 1 241 ? 2.655 2.773 -10.055 1.00 75.75 241 VAL A O 1
ATOM 1879 N N . LEU A 1 242 ? 3.831 1.242 -11.213 1.00 81.06 242 LEU A N 1
ATOM 1880 C CA . LEU A 1 242 ? 4.385 2.201 -12.168 1.00 81.06 242 LEU A CA 1
ATOM 1881 C C . LEU A 1 242 ? 3.282 2.909 -12.972 1.00 81.06 242 LEU A C 1
ATOM 1883 O O . LEU A 1 242 ? 3.277 4.139 -13.063 1.00 81.06 242 LEU A O 1
ATOM 1887 N N . VAL A 1 243 ? 2.311 2.153 -13.501 1.00 83.50 243 VAL A N 1
ATOM 1888 C CA . VAL A 1 243 ? 1.167 2.711 -14.250 1.00 83.50 243 VAL A CA 1
ATOM 1889 C C . VAL A 1 243 ? 0.342 3.656 -13.383 1.00 83.50 243 VAL A C 1
ATOM 1891 O O . VAL A 1 243 ? -0.027 4.738 -13.840 1.00 83.50 243 VAL A O 1
ATOM 1894 N N . GLN A 1 244 ? 0.088 3.294 -12.121 1.00 79.69 244 GLN A N 1
ATOM 1895 C CA . GLN A 1 244 ? -0.646 4.156 -11.196 1.00 79.69 244 GLN A CA 1
ATOM 1896 C C . GLN A 1 244 ? 0.095 5.480 -10.950 1.00 79.69 244 GLN A C 1
ATOM 1898 O O . GLN A 1 244 ? -0.508 6.549 -11.028 1.00 79.69 244 GLN A O 1
ATOM 1903 N N . ARG A 1 245 ? 1.409 5.430 -10.708 1.00 82.06 245 ARG A N 1
ATOM 1904 C CA . ARG A 1 245 ? 2.240 6.626 -10.487 1.00 82.06 245 ARG A CA 1
ATOM 1905 C C . ARG A 1 245 ? 2.272 7.541 -11.709 1.00 82.06 245 ARG A C 1
ATOM 1907 O O . ARG A 1 245 ? 2.225 8.767 -11.571 1.00 82.06 245 ARG A O 1
ATOM 1914 N N . LEU A 1 246 ? 2.316 6.956 -12.904 1.00 85.69 246 LEU A N 1
ATOM 1915 C CA . LEU A 1 246 ? 2.187 7.698 -14.154 1.00 85.69 246 LEU A CA 1
ATOM 1916 C C . LEU A 1 246 ? 0.794 8.333 -14.264 1.00 85.69 246 LEU A C 1
ATOM 1918 O O . LEU A 1 246 ? 0.698 9.519 -14.561 1.00 85.69 246 LEU A O 1
ATOM 1922 N N . ALA A 1 247 ? -0.281 7.610 -13.950 1.00 81.12 247 ALA A N 1
ATOM 1923 C CA . ALA A 1 247 ? -1.641 8.155 -13.987 1.00 81.12 247 ALA A CA 1
ATOM 1924 C C . ALA A 1 247 ? -1.855 9.321 -13.004 1.00 81.12 247 ALA A C 1
ATOM 1926 O O . ALA A 1 247 ? -2.494 10.313 -13.359 1.00 81.12 247 ALA A O 1
ATOM 1927 N N . GLU A 1 248 ? -1.286 9.236 -11.797 1.00 78.38 248 GLU A N 1
ATOM 1928 C CA . GLU A 1 248 ? -1.357 10.284 -10.767 1.00 78.38 248 GLU A CA 1
ATOM 1929 C C . GLU A 1 248 ? -0.620 11.571 -11.174 1.00 78.38 248 GLU A C 1
ATOM 1931 O O . GLU A 1 248 ? -1.049 12.667 -10.811 1.00 78.38 248 GLU A O 1
ATOM 1936 N N . THR A 1 249 ? 0.475 11.450 -11.931 1.00 83.12 249 THR A N 1
ATOM 1937 C CA . THR A 1 249 ? 1.357 12.579 -12.283 1.00 83.12 249 THR A CA 1
ATOM 1938 C C . THR A 1 249 ? 1.186 13.091 -13.714 1.00 83.12 249 THR A C 1
ATOM 1940 O O . THR A 1 249 ? 1.761 14.122 -14.055 1.00 83.12 249 THR A O 1
ATOM 1943 N N . CYS A 1 250 ? 0.396 12.412 -14.551 1.00 84.12 250 CYS A N 1
ATOM 1944 C CA . CYS A 1 250 ? 0.250 12.747 -15.965 1.00 84.12 250 CYS A CA 1
ATOM 1945 C C . CYS A 1 250 ? -0.406 14.126 -16.195 1.00 84.12 250 CYS A C 1
ATOM 1947 O O . CYS A 1 250 ? -1.554 14.342 -15.762 1.00 84.12 250 CYS A O 1
ATOM 1949 N N . PRO A 1 251 ? 0.274 15.036 -16.926 1.00 81.31 251 PRO A N 1
ATOM 1950 C CA . PRO A 1 251 ? -0.284 16.314 -17.362 1.00 81.31 251 PRO A CA 1
ATOM 1951 C C . PRO A 1 251 ? -1.566 16.138 -18.181 1.00 81.31 251 PRO A C 1
ATOM 1953 O O . PRO A 1 251 ? -1.687 15.206 -18.976 1.00 81.31 251 PRO A O 1
ATOM 1956 N N . ARG A 1 252 ? -2.547 17.032 -17.990 1.00 72.75 252 ARG A N 1
ATOM 1957 C CA . ARG A 1 252 ? -3.889 16.909 -18.598 1.00 72.75 252 ARG A CA 1
ATOM 1958 C C . ARG A 1 252 ? -3.847 16.847 -20.126 1.00 72.75 252 ARG A C 1
ATOM 1960 O O . ARG A 1 252 ? -4.547 16.028 -20.708 1.00 72.75 252 ARG A O 1
ATOM 1967 N N . ASP A 1 253 ? -3.002 17.664 -20.739 1.00 78.75 253 ASP A N 1
ATOM 1968 C CA . ASP A 1 253 ? -2.788 17.788 -22.184 1.00 78.75 253 ASP A CA 1
ATOM 1969 C C . ASP A 1 253 ? -2.161 16.542 -22.832 1.00 78.75 253 ASP A C 1
ATOM 1971 O O . ASP A 1 253 ? -2.250 16.364 -24.050 1.00 78.75 253 ASP A O 1
ATOM 1975 N N . LEU A 1 254 ? -1.567 15.658 -22.024 1.00 81.50 254 LEU A N 1
ATOM 1976 C CA . LEU A 1 254 ? -0.984 14.397 -22.478 1.00 81.50 254 LEU A CA 1
ATOM 1977 C C . LEU A 1 254 ? -1.889 13.186 -22.227 1.00 81.50 254 LEU A C 1
ATOM 1979 O O . LEU A 1 254 ? -1.658 12.139 -22.822 1.00 81.50 254 LEU A O 1
ATOM 1983 N N . ARG A 1 255 ? -2.940 13.290 -21.403 1.00 79.69 255 ARG A N 1
ATOM 1984 C CA . ARG A 1 255 ? -3.764 12.128 -20.998 1.00 79.69 255 ARG A CA 1
ATOM 1985 C C . ARG A 1 255 ? -4.399 11.382 -22.164 1.00 79.69 255 ARG A C 1
ATOM 1987 O O . ARG A 1 255 ? -4.444 10.159 -22.142 1.00 79.69 255 ARG A O 1
ATOM 1994 N N . GLU A 1 256 ? -4.874 12.109 -23.170 1.00 75.94 256 GLU A N 1
ATOM 1995 C CA . GLU A 1 256 ? -5.486 11.524 -24.372 1.00 75.94 256 GLU A CA 1
ATOM 1996 C C . GLU A 1 256 ? -4.450 10.886 -25.310 1.00 75.94 256 GLU A C 1
ATOM 1998 O O . GLU A 1 256 ? -4.795 10.067 -26.160 1.00 75.94 256 GLU A O 1
ATOM 2003 N N . ARG A 1 257 ? -3.168 11.223 -25.124 1.00 82.38 257 ARG A N 1
ATOM 2004 C CA . ARG A 1 257 ? -2.032 10.709 -25.897 1.00 82.38 257 ARG A CA 1
ATOM 2005 C C . ARG A 1 257 ? -1.426 9.451 -25.281 1.00 82.38 257 ARG A C 1
ATOM 2007 O O . ARG A 1 257 ? -0.695 8.742 -25.966 1.00 82.38 257 ARG A O 1
ATOM 2014 N N . VAL A 1 258 ? -1.702 9.171 -24.005 1.00 86.75 258 VAL A N 1
ATOM 2015 C CA . VAL A 1 258 ? -1.154 8.024 -23.270 1.00 86.75 258 VAL A CA 1
ATOM 2016 C C . VAL A 1 258 ? -2.075 6.810 -23.391 1.00 86.75 258 VAL A C 1
ATOM 2018 O O . VAL A 1 258 ? -3.265 6.874 -23.087 1.00 86.75 258 VAL A O 1
ATOM 2021 N N . LYS A 1 259 ? -1.511 5.670 -23.793 1.00 86.00 259 LYS A N 1
ATOM 2022 C CA . LYS A 1 259 ? -2.200 4.384 -23.959 1.00 86.00 259 LYS A CA 1
ATOM 2023 C C . LYS A 1 259 ? -1.470 3.317 -23.145 1.00 86.00 259 LYS A C 1
ATOM 2025 O O . LYS A 1 259 ? -0.253 3.197 -23.256 1.00 86.00 259 LYS A O 1
ATOM 2030 N N . VAL A 1 260 ? -2.196 2.541 -22.338 1.00 85.88 260 VAL A N 1
ATOM 2031 C CA . VAL A 1 260 ? -1.623 1.400 -21.603 1.00 85.88 260 VAL A CA 1
ATOM 2032 C C . VAL A 1 260 ? -1.885 0.129 -22.394 1.00 85.88 260 VAL A C 1
ATOM 2034 O O . VAL A 1 260 ? -3.028 -0.181 -22.740 1.00 85.88 260 VAL A O 1
ATOM 2037 N N . VAL A 1 261 ? -0.809 -0.590 -22.689 1.00 86.56 261 VAL A N 1
ATOM 2038 C CA . VAL A 1 261 ? -0.807 -1.784 -23.529 1.00 86.56 261 VAL A CA 1
ATOM 2039 C C . VAL A 1 261 ? -0.643 -3.003 -22.622 1.00 86.56 261 VAL A C 1
ATOM 2041 O O . VAL A 1 261 ? 0.449 -3.211 -22.098 1.00 86.56 261 VAL A O 1
ATOM 2044 N N . PRO A 1 262 ? -1.699 -3.796 -22.374 1.00 81.44 262 PRO A N 1
ATOM 2045 C CA . PRO A 1 262 ? -1.562 -5.024 -21.598 1.00 81.44 262 PRO A CA 1
ATOM 2046 C C . PRO A 1 262 ? -0.810 -6.086 -22.411 1.00 81.44 262 PRO A C 1
ATOM 2048 O O . PRO A 1 262 ? -1.086 -6.268 -23.596 1.00 81.44 262 PRO A O 1
ATOM 2051 N N . LEU A 1 263 ? 0.121 -6.800 -21.776 1.00 84.38 263 LEU A N 1
ATOM 2052 C CA . LEU A 1 263 ? 0.777 -7.964 -22.376 1.00 84.38 263 LEU A CA 1
ATOM 2053 C C . LEU A 1 263 ? -0.188 -9.170 -22.452 1.00 84.38 263 LEU A C 1
ATOM 2055 O O . LEU A 1 263 ? -1.160 -9.224 -21.693 1.00 84.38 263 LEU A O 1
ATOM 2059 N N . PRO A 1 264 ? 0.065 -10.153 -23.340 1.00 80.56 264 PRO A N 1
ATOM 2060 C CA . PRO A 1 264 ? -0.743 -11.369 -23.425 1.00 80.56 264 PRO A CA 1
ATOM 2061 C C . PRO A 1 264 ? -0.704 -12.204 -22.137 1.00 80.56 264 PRO A C 1
ATOM 2063 O O . PRO A 1 264 ? 0.301 -12.229 -21.425 1.00 80.56 264 PRO A O 1
ATOM 2066 N N . ASP A 1 265 ? -1.772 -12.962 -21.876 1.00 76.25 265 ASP A N 1
ATOM 2067 C CA . ASP A 1 265 ? -1.848 -13.852 -20.714 1.00 76.25 265 ASP A CA 1
ATOM 2068 C C . ASP A 1 265 ? -0.665 -14.835 -20.670 1.00 76.25 265 ASP A C 1
ATOM 2070 O O . ASP A 1 265 ? -0.368 -15.536 -21.639 1.00 76.25 265 ASP A O 1
ATOM 2074 N N . GLY A 1 266 ? -0.002 -14.912 -19.514 1.00 76.56 266 GLY A N 1
ATOM 2075 C CA . GLY A 1 266 ? 1.155 -15.786 -19.297 1.00 76.56 266 GLY A CA 1
ATOM 2076 C C . GLY A 1 266 ? 2.497 -15.211 -19.762 1.00 76.56 266 GLY A C 1
ATOM 2077 O O . GLY A 1 266 ? 3.525 -15.848 -19.532 1.00 76.56 266 GLY A O 1
ATOM 2078 N N . VAL A 1 267 ? 2.511 -14.014 -20.356 1.00 85.69 267 VAL A N 1
ATOM 2079 C CA . VAL A 1 267 ? 3.732 -13.265 -20.675 1.00 85.69 267 VAL A CA 1
ATOM 2080 C C . VAL A 1 267 ? 4.023 -12.279 -19.550 1.00 85.69 267 VAL A C 1
ATOM 2082 O O . VAL A 1 267 ? 3.180 -11.453 -19.198 1.00 85.69 267 VAL A O 1
ATOM 2085 N N . LYS A 1 268 ? 5.224 -12.374 -18.974 1.00 84.75 268 LYS A N 1
ATOM 2086 C CA . LYS A 1 268 ? 5.610 -11.566 -17.818 1.00 84.75 268 LYS A CA 1
ATOM 2087 C C . LYS A 1 268 ? 6.001 -10.138 -18.201 1.00 84.75 268 LYS A C 1
ATOM 2089 O O . LYS A 1 268 ? 5.496 -9.201 -17.601 1.00 84.75 268 LYS A O 1
ATOM 2094 N N . ASP A 1 269 ? 6.910 -9.995 -19.156 1.00 90.44 269 ASP A N 1
ATOM 2095 C CA . ASP A 1 269 ? 7.514 -8.725 -19.560 1.00 90.44 269 ASP A CA 1
ATOM 2096 C C . ASP A 1 269 ? 7.746 -8.702 -21.088 1.00 90.44 269 ASP A C 1
ATOM 2098 O O . ASP A 1 269 ? 7.505 -9.697 -21.788 1.00 90.44 269 ASP A O 1
ATOM 2102 N N . ALA A 1 270 ? 8.153 -7.557 -21.646 1.00 91.12 270 ALA A N 1
ATOM 2103 C CA . ALA A 1 270 ? 8.346 -7.420 -23.094 1.00 91.12 270 ALA A CA 1
ATOM 2104 C C . ALA A 1 270 ? 9.491 -8.314 -23.600 1.00 91.12 270 ALA A C 1
ATOM 2106 O O . ALA A 1 270 ? 9.437 -8.847 -24.711 1.00 91.12 270 ALA A O 1
ATOM 2107 N N . SER A 1 271 ? 10.516 -8.508 -22.770 1.00 91.81 271 SER A N 1
ATOM 2108 C CA . SER A 1 271 ? 11.632 -9.400 -23.054 1.00 91.81 271 SER A CA 1
ATOM 2109 C C . SER A 1 271 ? 11.190 -10.865 -23.159 1.00 91.81 271 SER A C 1
ATOM 2111 O O . SER A 1 271 ? 11.673 -11.588 -24.031 1.00 91.81 271 SER A O 1
ATOM 2113 N N . ASP A 1 272 ? 10.258 -11.312 -22.320 1.00 91.06 272 ASP A N 1
ATOM 2114 C CA . ASP A 1 272 ? 9.680 -12.654 -22.401 1.00 91.06 272 ASP A CA 1
ATOM 2115 C C . ASP A 1 272 ? 8.794 -12.819 -23.652 1.00 91.06 272 ASP A C 1
ATOM 2117 O O . ASP A 1 272 ? 8.855 -13.866 -24.307 1.00 91.06 272 ASP A O 1
ATOM 2121 N N . LEU A 1 273 ? 8.055 -11.776 -24.064 1.00 91.00 273 LEU A N 1
ATOM 2122 C CA . LEU A 1 273 ? 7.317 -11.776 -25.338 1.00 91.00 273 LEU A CA 1
ATOM 2123 C C . LEU A 1 273 ? 8.261 -11.965 -26.534 1.00 91.00 273 LEU A C 1
ATOM 2125 O O . LEU A 1 273 ? 7.996 -12.786 -27.412 1.00 91.00 273 LEU A O 1
ATOM 2129 N N . TRP A 1 274 ? 9.385 -11.252 -26.552 1.00 93.19 274 TRP A N 1
ATOM 2130 C CA . TRP A 1 274 ? 10.409 -11.364 -27.595 1.00 93.19 274 TRP A CA 1
ATOM 2131 C C . TRP A 1 274 ? 11.028 -12.750 -27.690 1.00 93.19 274 TRP A C 1
ATOM 2133 O O . TRP A 1 274 ? 11.142 -13.313 -28.780 1.00 93.19 274 TRP A O 1
ATOM 2143 N N . VAL A 1 275 ? 11.367 -13.342 -26.543 1.00 91.44 275 VAL A N 1
ATOM 2144 C CA . VAL A 1 275 ? 11.882 -14.713 -26.507 1.00 91.44 275 VAL A CA 1
ATOM 2145 C C . VAL A 1 275 ? 10.833 -15.700 -27.029 1.00 91.44 275 VAL A C 1
ATOM 2147 O O . VAL A 1 275 ? 11.181 -16.618 -27.771 1.00 91.44 275 VAL A O 1
ATOM 2150 N N . SER A 1 276 ? 9.548 -15.491 -26.716 1.00 90.44 276 SER A N 1
ATOM 2151 C CA . SER A 1 276 ? 8.462 -16.374 -27.171 1.00 90.44 276 SER A CA 1
ATOM 2152 C C . SER A 1 276 ? 8.284 -16.409 -28.695 1.00 90.44 276 SER A C 1
ATOM 2154 O O . SER A 1 276 ? 7.876 -17.437 -29.237 1.00 90.44 276 SER A O 1
ATOM 2156 N N . VAL A 1 277 ? 8.643 -15.323 -29.392 1.00 90.06 277 VAL A N 1
ATOM 2157 C CA . VAL A 1 277 ? 8.617 -15.231 -30.862 1.00 90.06 277 VAL A CA 1
ATOM 2158 C C . VAL A 1 277 ? 9.977 -15.524 -31.506 1.00 90.06 277 VAL A C 1
ATOM 2160 O O . VAL A 1 277 ? 10.158 -15.301 -32.698 1.00 90.06 277 VAL A O 1
ATOM 2163 N N . GLY A 1 278 ? 10.943 -16.036 -30.736 1.00 88.38 278 GLY A N 1
ATOM 2164 C CA . GLY A 1 278 ? 12.259 -16.429 -31.246 1.00 88.38 278 GLY A CA 1
ATOM 2165 C C . GLY A 1 278 ? 13.204 -15.263 -31.549 1.00 88.38 278 GLY A C 1
ATOM 2166 O O . GLY A 1 278 ? 14.182 -15.459 -32.264 1.00 88.38 278 GLY A O 1
ATOM 2167 N N . GLY A 1 279 ? 12.932 -14.072 -31.011 1.00 85.31 279 GLY A N 1
ATOM 2168 C CA . GLY A 1 279 ? 13.710 -12.865 -31.286 1.00 85.31 279 GLY A CA 1
ATOM 2169 C C . GLY A 1 279 ? 13.504 -12.281 -32.687 1.00 85.31 279 GLY A C 1
ATOM 2170 O O . GLY A 1 279 ? 14.372 -11.578 -33.201 1.00 85.31 279 GLY A O 1
ATOM 2171 N N . ASP A 1 280 ? 12.368 -12.593 -33.313 1.00 86.94 280 ASP A N 1
ATOM 2172 C CA . ASP A 1 280 ? 11.967 -12.050 -34.606 1.00 86.94 280 ASP A CA 1
ATOM 2173 C C . ASP A 1 280 ? 11.226 -10.712 -34.432 1.00 86.94 280 ASP A C 1
ATOM 2175 O O . ASP A 1 280 ? 10.191 -10.632 -33.761 1.00 86.94 280 ASP A O 1
ATOM 2179 N N . ALA A 1 281 ? 11.769 -9.648 -35.030 1.00 81.19 281 ALA A N 1
ATOM 2180 C CA . ALA A 1 281 ? 11.263 -8.288 -34.858 1.00 81.19 281 ALA A CA 1
ATOM 2181 C C . ALA A 1 281 ? 9.860 -8.077 -35.447 1.00 81.19 281 ALA A C 1
ATOM 2183 O O . ALA A 1 281 ? 9.053 -7.352 -34.858 1.00 81.19 281 ALA A O 1
ATOM 2184 N N . ASP A 1 282 ? 9.549 -8.716 -36.573 1.00 82.06 282 ASP A N 1
ATOM 2185 C CA . ASP A 1 282 ? 8.263 -8.555 -37.252 1.00 82.06 282 ASP A CA 1
ATOM 2186 C C . ASP A 1 282 ? 7.160 -9.325 -36.521 1.00 82.06 282 ASP A C 1
ATOM 2188 O O . ASP A 1 282 ? 6.070 -8.794 -36.287 1.00 82.06 282 ASP A O 1
ATOM 2192 N N . ALA A 1 283 ? 7.455 -10.546 -36.072 1.00 81.81 283 ALA A N 1
ATOM 2193 C CA . ALA A 1 283 ? 6.565 -11.331 -35.228 1.00 81.81 283 ALA A CA 1
ATOM 2194 C C . ALA A 1 283 ? 6.318 -10.643 -33.877 1.00 81.81 283 ALA A C 1
ATOM 2196 O O . ALA A 1 283 ? 5.182 -10.626 -33.396 1.00 81.81 283 ALA A O 1
ATOM 2197 N N . PHE A 1 284 ? 7.347 -10.025 -33.289 1.00 89.69 284 PHE A N 1
ATOM 2198 C CA . PHE A 1 284 ? 7.219 -9.244 -32.059 1.00 89.69 284 PHE A CA 1
ATOM 2199 C C . PHE A 1 284 ? 6.285 -8.040 -32.240 1.00 89.69 284 PHE A C 1
ATOM 2201 O O . PHE A 1 284 ? 5.335 -7.873 -31.470 1.00 89.69 284 PHE A O 1
ATOM 2208 N N . LYS A 1 285 ? 6.485 -7.244 -33.301 1.00 86.75 285 LYS A N 1
ATOM 2209 C CA . LYS A 1 285 ? 5.589 -6.130 -33.659 1.00 86.75 285 LYS A CA 1
ATOM 2210 C C . LYS A 1 285 ? 4.164 -6.605 -33.921 1.00 86.75 285 LYS A C 1
ATOM 2212 O O . LYS A 1 285 ? 3.220 -5.963 -33.469 1.00 86.75 285 LYS A O 1
ATOM 2217 N N . ALA A 1 286 ? 3.991 -7.742 -34.596 1.00 82.94 286 ALA A N 1
ATOM 2218 C CA . ALA A 1 286 ? 2.675 -8.319 -34.852 1.00 82.94 286 ALA A CA 1
ATOM 2219 C C . ALA A 1 286 ? 1.951 -8.720 -33.553 1.00 82.94 286 ALA A C 1
ATOM 2221 O O . ALA A 1 286 ? 0.752 -8.469 -33.426 1.00 82.94 286 ALA A O 1
ATOM 2222 N N . GLN A 1 287 ? 2.659 -9.294 -32.574 1.00 85.00 287 GLN A N 1
ATOM 2223 C CA . GLN A 1 287 ? 2.093 -9.612 -31.256 1.00 85.00 287 GLN A CA 1
ATOM 2224 C C . GLN A 1 287 ? 1.752 -8.347 -30.454 1.00 85.00 287 GLN A C 1
ATOM 2226 O O . GLN A 1 287 ? 0.657 -8.245 -29.899 1.00 85.00 287 GLN A O 1
ATOM 2231 N N . LEU A 1 288 ? 2.627 -7.336 -30.451 1.00 87.00 288 LEU A N 1
ATOM 2232 C CA . LEU A 1 288 ? 2.326 -6.044 -29.822 1.00 87.00 288 LEU A CA 1
ATOM 2233 C C . LEU A 1 288 ? 1.131 -5.340 -30.488 1.00 87.00 288 LEU A C 1
ATOM 2235 O O . LEU A 1 288 ? 0.287 -4.769 -29.798 1.00 87.00 288 LEU A O 1
ATOM 2239 N N . ALA A 1 289 ? 0.999 -5.432 -31.814 1.00 82.88 289 ALA A N 1
ATOM 2240 C CA . ALA A 1 289 ? -0.154 -4.908 -32.544 1.00 82.88 289 ALA A CA 1
ATOM 2241 C C . ALA A 1 289 ? -1.468 -5.589 -32.128 1.00 82.88 289 ALA A C 1
ATOM 2243 O O . ALA A 1 289 ? -2.504 -4.931 -32.072 1.00 82.88 289 ALA A O 1
ATOM 2244 N N . GLN A 1 290 ? -1.442 -6.888 -31.803 1.00 81.31 290 GLN A N 1
ATOM 2245 C CA . GLN A 1 290 ? -2.608 -7.597 -31.261 1.00 81.31 290 GLN A CA 1
ATOM 2246 C C . GLN A 1 290 ? -2.971 -7.095 -29.859 1.00 81.31 290 GLN A C 1
ATOM 2248 O O . GLN A 1 290 ? -4.150 -6.880 -29.579 1.00 81.31 290 GLN A O 1
ATOM 2253 N N . CYS A 1 291 ? -1.976 -6.820 -29.011 1.00 80.44 291 CYS A N 1
ATOM 2254 C CA . CYS A 1 291 ? -2.188 -6.243 -27.678 1.00 80.44 291 CYS A CA 1
ATOM 2255 C C . CYS A 1 291 ? -2.864 -4.861 -27.748 1.00 80.44 291 CYS A C 1
ATOM 2257 O O . CYS A 1 291 ? -3.691 -4.506 -26.908 1.00 80.44 291 CYS A O 1
ATOM 2259 N N . LEU A 1 292 ? -2.570 -4.097 -28.802 1.00 76.19 292 LEU A N 1
ATOM 2260 C CA . LEU A 1 292 ? -3.155 -2.783 -29.067 1.00 76.19 292 LEU A CA 1
ATOM 2261 C C . LEU A 1 292 ? -4.592 -2.812 -29.598 1.00 76.19 292 LEU A C 1
ATOM 2263 O O . LEU A 1 292 ? -5.208 -1.753 -29.688 1.00 76.19 292 LEU A O 1
ATOM 2267 N N . GLN A 1 293 ? -5.152 -3.980 -29.931 1.00 66.62 293 GLN A N 1
ATOM 2268 C CA . GLN A 1 293 ? -6.551 -4.082 -30.372 1.00 66.62 293 GLN A CA 1
ATOM 2269 C C . GLN A 1 293 ? -7.550 -3.896 -29.220 1.00 66.62 293 GLN A C 1
ATOM 2271 O O . GLN A 1 293 ? -8.726 -3.639 -29.474 1.00 66.62 293 GLN A O 1
ATOM 2276 N N . ASN A 1 294 ? -7.097 -3.995 -27.964 1.00 56.75 294 ASN A N 1
ATOM 2277 C CA . ASN A 1 294 ? -7.918 -3.754 -26.777 1.00 56.75 294 ASN A CA 1
ATOM 2278 C C . ASN A 1 294 ? -7.142 -2.942 -25.714 1.00 56.75 294 ASN A C 1
ATOM 2280 O O . ASN A 1 294 ? -6.877 -3.446 -24.619 1.00 56.75 294 ASN A O 1
ATOM 2284 N N . PRO A 1 295 ? -6.716 -1.704 -26.034 1.00 58.12 295 PRO A N 1
ATOM 2285 C CA . PRO A 1 295 ? -5.887 -0.915 -25.136 1.00 58.12 295 PRO A CA 1
ATOM 2286 C C . PRO A 1 295 ? -6.721 -0.459 -23.934 1.00 58.12 295 PRO A C 1
ATOM 2288 O O . PRO A 1 295 ? -7.863 -0.014 -24.086 1.00 58.12 295 PRO A O 1
ATOM 2291 N N . GLN A 1 296 ? -6.154 -0.534 -22.729 1.00 58.22 296 GLN A N 1
ATOM 2292 C CA . GLN A 1 296 ? -6.816 0.040 -21.559 1.00 58.22 296 GLN A CA 1
ATOM 2293 C C . GLN A 1 296 ? -6.639 1.563 -21.591 1.00 58.22 296 GLN A C 1
ATOM 2295 O O . GLN A 1 296 ? -5.517 2.075 -21.628 1.00 58.22 296 GLN A O 1
ATOM 2300 N N . LEU A 1 297 ? -7.756 2.299 -21.614 1.00 50.94 297 LEU A N 1
ATOM 2301 C CA . LEU A 1 297 ? -7.743 3.762 -21.662 1.00 50.94 297 LEU A CA 1
ATOM 2302 C C . LEU A 1 297 ? -7.157 4.333 -20.367 1.00 50.94 297 LEU A C 1
ATOM 2304 O O . LEU A 1 297 ? -7.636 4.043 -19.270 1.00 50.94 297 LEU A O 1
ATOM 2308 N N . PHE A 1 298 ? -6.160 5.208 -20.502 1.00 52.81 298 PHE A N 1
ATOM 2309 C CA . PHE A 1 298 ? -5.444 5.819 -19.380 1.00 52.81 298 PHE A CA 1
ATOM 2310 C C . PHE A 1 298 ? -6.363 6.626 -18.437 1.00 52.81 298 PHE A C 1
ATOM 2312 O O . PHE A 1 298 ? -6.137 6.693 -17.229 1.00 52.81 298 PHE A O 1
ATOM 2319 N N . THR A 1 299 ? -7.479 7.149 -18.958 1.00 42.22 299 THR A N 1
ATOM 2320 C CA . THR A 1 299 ? -8.542 7.838 -18.203 1.00 42.22 299 THR A CA 1
ATOM 2321 C C . THR A 1 299 ? -9.263 6.964 -17.169 1.00 42.22 299 THR A C 1
ATOM 2323 O O . THR A 1 299 ? -9.846 7.490 -16.219 1.00 42.22 299 THR A O 1
ATOM 2326 N N . GLN A 1 300 ? -9.198 5.632 -17.279 1.00 47.66 300 GLN A N 1
ATOM 2327 C CA . GLN A 1 300 ? -9.746 4.724 -16.261 1.00 47.66 300 GLN A CA 1
ATOM 2328 C C . GLN A 1 300 ? -8.905 4.715 -14.972 1.00 47.66 300 GLN A C 1
ATOM 2330 O O . GLN A 1 300 ? -9.436 4.430 -13.899 1.00 47.66 300 GLN A O 1
ATOM 2335 N N . PHE A 1 301 ? -7.629 5.108 -15.051 1.00 49.56 301 PHE A N 1
ATOM 2336 C CA . PHE A 1 301 ? -6.717 5.194 -13.906 1.00 49.56 301 PHE A CA 1
ATOM 2337 C C . PHE A 1 301 ? -6.736 6.575 -13.234 1.00 49.56 301 PHE A C 1
ATOM 2339 O O . PHE A 1 301 ? -6.443 6.685 -12.046 1.00 49.56 301 PHE A O 1
ATOM 2346 N N . THR A 1 302 ? -7.162 7.628 -13.945 1.00 39.62 302 THR A N 1
ATOM 2347 C CA . THR A 1 302 ? -7.295 8.985 -13.381 1.00 39.62 302 THR A CA 1
ATOM 2348 C C . THR A 1 302 ? -8.545 9.165 -12.508 1.00 39.62 302 THR A C 1
ATOM 2350 O O . THR A 1 302 ? -8.562 10.040 -11.645 1.00 39.62 302 THR A O 1
ATOM 2353 N N . ASN A 1 303 ? -9.570 8.319 -12.679 1.00 34.66 303 ASN A N 1
ATOM 2354 C CA . ASN A 1 303 ? -10.840 8.385 -11.932 1.00 34.66 303 ASN A CA 1
ATOM 2355 C C . ASN A 1 303 ? -10.802 7.717 -10.543 1.00 34.66 303 ASN A C 1
ATOM 2357 O O . ASN A 1 303 ? -11.808 7.694 -9.838 1.00 34.66 303 ASN A O 1
ATOM 2361 N N . LEU A 1 304 ? -9.651 7.187 -10.122 1.00 36.78 304 LEU A N 1
ATOM 2362 C CA . LEU A 1 304 ? -9.455 6.633 -8.774 1.00 36.78 304 LEU A CA 1
ATOM 2363 C C . LEU A 1 304 ? -9.051 7.689 -7.735 1.00 36.78 304 LEU A C 1
ATOM 2365 O O . LEU A 1 304 ? -8.894 7.378 -6.555 1.00 36.78 304 LEU A O 1
ATOM 2369 N N . SER A 1 305 ? -8.953 8.955 -8.141 1.00 31.09 305 SER A N 1
ATOM 2370 C CA . SER A 1 305 ? -8.770 10.078 -7.229 1.00 31.09 305 SER A CA 1
ATOM 2371 C C . SER A 1 305 ? -9.887 11.101 -7.446 1.00 31.09 305 SER A C 1
ATOM 2373 O O . SER A 1 305 ? -10.144 11.524 -8.565 1.00 31.09 305 SER A O 1
ATOM 2375 N N . VAL A 1 306 ? -10.532 11.499 -6.346 1.00 25.94 306 VAL A N 1
ATOM 2376 C CA . VAL A 1 306 ? -11.741 12.340 -6.239 1.00 25.94 306 VAL A CA 1
ATOM 2377 C C . VAL A 1 306 ? -13.053 11.559 -6.380 1.00 25.94 306 VAL A C 1
ATOM 2379 O O . VAL A 1 306 ? -13.547 11.270 -7.461 1.00 25.94 306 VAL A O 1
ATOM 2382 N N . GLY A 1 307 ? -13.633 11.219 -5.228 1.00 32.34 307 GLY A N 1
ATOM 2383 C CA . GLY A 1 307 ? -14.927 10.560 -5.157 1.00 32.34 307 GLY A CA 1
ATOM 2384 C C . GLY A 1 307 ? -16.059 11.403 -5.744 1.00 32.34 307 GLY A C 1
ATOM 2385 O O . GLY A 1 307 ? -16.131 12.609 -5.526 1.00 32.34 307 GLY A O 1
ATOM 2386 N N . ALA A 1 308 ? -16.996 10.726 -6.394 1.00 25.77 308 ALA A N 1
ATOM 2387 C CA . ALA A 1 308 ? -18.364 11.193 -6.521 1.00 25.77 308 ALA A CA 1
ATOM 2388 C C . ALA A 1 308 ? -19.292 9.979 -6.487 1.00 25.77 308 ALA A C 1
ATOM 2390 O O . ALA A 1 308 ? -19.357 9.168 -7.408 1.00 25.77 308 ALA A O 1
ATOM 2391 N N . CYS A 1 309 ? -20.007 9.856 -5.375 1.00 24.23 309 CYS A N 1
ATOM 2392 C CA . CYS A 1 309 ? -21.252 9.123 -5.342 1.00 24.23 309 CYS A CA 1
ATOM 2393 C C . CYS A 1 309 ? -22.295 9.869 -6.199 1.00 24.23 309 CYS A C 1
ATOM 2395 O O . CYS A 1 309 ? -22.393 11.089 -6.115 1.00 24.23 309 CYS A O 1
ATOM 2397 N N . GLN A 1 310 ? -23.147 9.075 -6.852 1.00 33.34 310 GLN A N 1
ATOM 2398 C CA . GLN A 1 310 ? -24.531 9.348 -7.280 1.00 33.34 310 GLN A CA 1
ATOM 2399 C C . GLN A 1 310 ? -24.819 9.810 -8.729 1.00 33.34 310 GLN A C 1
ATOM 2401 O O . GLN A 1 310 ? -24.568 10.937 -9.126 1.00 33.34 310 GLN A O 1
ATOM 2406 N N . THR A 1 311 ? -25.494 8.881 -9.427 1.00 30.08 311 THR A N 1
ATOM 2407 C CA . THR A 1 311 ? -26.781 9.000 -10.154 1.00 30.08 311 THR A CA 1
ATOM 2408 C C . THR A 1 311 ? -26.932 9.928 -11.366 1.00 30.08 311 THR A C 1
ATOM 2410 O O . THR A 1 311 ? -26.935 11.140 -11.221 1.00 30.08 311 THR A O 1
ATOM 2413 N N . GLY A 1 312 ? -27.343 9.317 -12.488 1.00 27.66 312 GLY A N 1
ATOM 2414 C CA . GLY A 1 312 ? -28.567 9.705 -13.209 1.00 27.66 312 GLY A CA 1
ATOM 2415 C C . GLY A 1 312 ? -28.473 10.778 -14.302 1.00 27.66 312 GLY A C 1
ATOM 2416 O O . GLY A 1 312 ? -28.476 11.959 -14.003 1.00 27.66 312 GLY A O 1
ATOM 2417 N N . GLU A 1 313 ? -28.562 10.304 -15.550 1.00 29.50 313 GLU A N 1
ATOM 2418 C CA . GLU A 1 313 ? -29.240 10.904 -16.720 1.00 29.50 313 GLU A CA 1
ATOM 2419 C C . GLU A 1 313 ? -28.748 12.226 -17.367 1.00 29.50 313 GLU A C 1
ATOM 2421 O O . GLU A 1 313 ? -28.907 13.320 -16.846 1.00 29.50 313 GLU A O 1
ATOM 2426 N N . THR A 1 314 ? -28.317 12.053 -18.630 1.00 32.75 314 THR A N 1
ATOM 2427 C CA . THR A 1 314 ? -28.562 12.856 -19.857 1.00 32.75 314 THR A CA 1
ATOM 2428 C C . THR A 1 314 ? -28.171 14.338 -19.934 1.00 32.75 314 THR A C 1
ATOM 2430 O O . THR A 1 314 ? -28.695 15.170 -19.203 1.00 32.75 314 THR A O 1
ATOM 2433 N N . GLY A 1 315 ? -27.424 14.695 -20.989 1.00 26.52 315 GLY A N 1
ATOM 2434 C CA . GLY A 1 315 ? -27.417 16.054 -21.545 1.00 26.52 315 GLY A CA 1
ATOM 2435 C C . GLY A 1 315 ? -26.187 16.389 -22.393 1.00 26.52 315 GLY A C 1
ATOM 2436 O O . GLY A 1 315 ? -25.066 16.285 -21.923 1.00 26.52 315 GLY A O 1
ATOM 2437 N N . GLU A 1 316 ? -26.438 16.773 -23.639 1.00 31.09 316 GLU A N 1
ATOM 2438 C CA . GLU A 1 316 ? -25.541 17.057 -24.766 1.00 31.09 316 GLU A CA 1
ATOM 2439 C C . GLU A 1 316 ? -24.382 18.067 -24.563 1.00 31.09 316 GLU A C 1
ATOM 2441 O O . GLU A 1 316 ? -24.472 19.037 -23.817 1.00 31.09 316 GLU A O 1
ATOM 2446 N N . THR A 1 317 ? -23.326 17.801 -25.343 1.00 39.94 317 THR A N 1
ATOM 2447 C CA . THR A 1 317 ? -22.250 18.638 -25.921 1.00 39.94 317 THR A CA 1
ATOM 2448 C C . THR A 1 317 ? -22.159 20.142 -25.616 1.00 39.94 317 THR A C 1
ATOM 2450 O O . THR A 1 317 ? -23.087 20.903 -25.887 1.00 39.94 317 THR A O 1
ATOM 2453 N N . GLY A 1 318 ? -20.932 20.582 -25.305 1.00 30.17 318 GLY A N 1
ATOM 2454 C CA . GLY A 1 318 ? -20.446 21.951 -25.507 1.00 30.17 318 GLY A CA 1
ATOM 2455 C C . GLY A 1 318 ? -19.074 22.183 -24.864 1.00 30.17 318 GLY A C 1
ATOM 2456 O O . GLY A 1 318 ? -18.987 22.315 -23.650 1.00 30.17 318 GLY A O 1
ATOM 2457 N N . GLU A 1 319 ? -18.014 22.216 -25.675 1.00 46.66 319 GLU A N 1
ATOM 2458 C CA . GLU A 1 319 ? -16.665 22.665 -25.294 1.00 46.66 319 GLU A CA 1
ATOM 2459 C C . GLU A 1 319 ? -16.666 24.142 -24.856 1.00 46.66 319 GLU A C 1
ATOM 2461 O O . GLU A 1 319 ? -17.358 24.951 -25.478 1.00 46.66 319 GLU A O 1
ATOM 2466 N N . THR A 1 320 ? -15.872 24.506 -23.836 1.00 35.97 320 THR A N 1
ATOM 2467 C CA . THR A 1 320 ? -14.866 25.607 -23.829 1.00 35.97 320 THR A CA 1
ATOM 2468 C C . THR A 1 320 ? -14.333 25.899 -22.410 1.00 35.97 320 THR A C 1
ATOM 2470 O O . THR A 1 320 ? -15.095 25.894 -21.450 1.00 35.97 320 THR A O 1
ATOM 2473 N N . ASP A 1 321 ? -13.022 26.171 -22.336 1.00 35.56 321 ASP A N 1
ATOM 2474 C CA . ASP A 1 321 ? -12.216 26.743 -21.236 1.00 35.56 321 ASP A CA 1
ATOM 2475 C C . ASP A 1 321 ? -12.171 26.024 -19.872 1.00 35.56 321 ASP A C 1
ATOM 2477 O O . ASP A 1 321 ? -12.969 26.257 -18.968 1.00 35.56 321 ASP A O 1
ATOM 2481 N N . ASP A 1 322 ? -11.124 25.215 -19.682 1.00 39.78 322 ASP A N 1
ATOM 2482 C CA . ASP A 1 322 ? -10.785 24.550 -18.417 1.00 39.78 322 ASP A CA 1
ATOM 2483 C C . ASP A 1 322 ? -9.915 25.478 -17.535 1.00 39.78 322 ASP A C 1
ATOM 2485 O O . ASP A 1 322 ? -8.771 25.176 -17.182 1.00 39.78 322 ASP A O 1
ATOM 2489 N N . ASP A 1 323 ? -10.459 26.650 -17.191 1.00 37.94 323 ASP A N 1
ATOM 2490 C CA . ASP A 1 323 ? -9.997 27.412 -16.027 1.00 37.94 323 ASP A CA 1
ATOM 2491 C C . ASP A 1 323 ? -10.163 26.508 -14.793 1.00 37.94 323 ASP A C 1
ATOM 2493 O O . ASP A 1 323 ? -11.181 25.829 -14.645 1.00 37.94 323 ASP A O 1
ATOM 2497 N N . PHE A 1 324 ? -9.173 26.457 -13.890 1.00 39.84 324 PHE A N 1
ATOM 2498 C CA . PHE A 1 324 ? -9.276 25.679 -12.647 1.00 39.84 324 PHE A CA 1
ATOM 2499 C C . PHE A 1 324 ? -10.415 26.227 -11.774 1.00 39.84 324 PHE A C 1
ATOM 2501 O O . PHE A 1 324 ? -10.221 27.040 -10.866 1.00 39.84 324 PHE A O 1
ATOM 2508 N N . HIS A 1 325 ? -11.624 25.746 -12.032 1.00 41.75 325 HIS A N 1
ATOM 2509 C CA . HIS A 1 325 ? -12.810 26.094 -11.285 1.00 41.75 325 HIS A CA 1
ATOM 2510 C C . HIS A 1 325 ? -12.866 25.225 -10.036 1.00 41.75 325 HIS A C 1
ATOM 2512 O O . HIS A 1 325 ? -13.395 24.112 -10.017 1.00 41.75 325 HIS A O 1
ATOM 2518 N N . PHE A 1 326 ? -12.335 25.759 -8.937 1.00 58.22 326 PHE A N 1
ATOM 2519 C CA . PHE A 1 326 ? -12.742 25.284 -7.624 1.00 58.22 326 PHE A CA 1
ATOM 2520 C C . PHE A 1 326 ? -14.235 25.555 -7.498 1.00 58.22 326 PHE A C 1
ATOM 2522 O O . PHE A 1 326 ? -14.652 26.710 -7.456 1.00 58.22 326 PHE A O 1
ATOM 2529 N N . THR A 1 327 ? -15.040 24.499 -7.449 1.00 68.50 327 THR A N 1
ATOM 2530 C CA . THR A 1 327 ? -16.450 24.632 -7.093 1.00 68.50 327 THR A CA 1
ATOM 2531 C C . THR A 1 327 ? -16.519 24.626 -5.568 1.00 68.50 327 THR A C 1
ATOM 2533 O O . THR A 1 327 ? -16.392 23.554 -4.968 1.00 68.50 327 THR A O 1
ATOM 2536 N N . PRO A 1 328 ? -16.641 25.789 -4.894 1.00 64.81 328 PRO A N 1
ATOM 2537 C CA . PRO A 1 328 ? -16.766 25.796 -3.450 1.00 64.81 328 PRO A CA 1
ATOM 2538 C C . PRO A 1 328 ? -18.069 25.093 -3.090 1.00 64.81 328 PRO A C 1
ATOM 2540 O O . PRO A 1 328 ? -19.152 25.534 -3.470 1.00 64.81 328 PRO A O 1
ATOM 2543 N N . VAL A 1 329 ? -17.974 24.003 -2.336 1.00 73.31 329 VAL A N 1
ATOM 2544 C CA . VAL A 1 329 ? -19.156 23.410 -1.719 1.00 73.31 329 VAL A CA 1
ATOM 2545 C C . VAL A 1 329 ? -19.544 24.323 -0.556 1.00 73.31 329 VAL A C 1
ATOM 2547 O O . VAL A 1 329 ? -18.734 24.504 0.362 1.00 73.31 329 VAL A O 1
ATOM 2550 N N . PRO A 1 330 ? -20.743 24.939 -0.565 1.00 69.94 330 PRO A N 1
ATOM 2551 C CA . PRO A 1 330 ? -21.196 25.732 0.566 1.00 69.94 330 PRO A CA 1
ATOM 2552 C C . PRO A 1 330 ? -21.141 24.878 1.827 1.00 69.94 330 PRO A C 1
ATOM 2554 O O . PRO A 1 330 ? -21.547 23.718 1.803 1.00 69.94 330 PRO A O 1
ATOM 2557 N N . TYR A 1 331 ? -20.695 25.445 2.946 1.00 66.12 331 TYR A N 1
ATOM 2558 C CA . TYR A 1 331 ? -20.613 24.710 4.213 1.00 66.12 331 TYR A CA 1
ATOM 2559 C C . TYR A 1 331 ? -21.933 23.996 4.579 1.00 66.12 331 TYR A C 1
ATOM 2561 O O . TYR A 1 331 ? -21.916 22.911 5.148 1.00 66.12 331 TYR A O 1
ATOM 2569 N N . SER A 1 332 ? -23.084 24.565 4.201 1.00 74.81 332 SER A N 1
ATOM 2570 C CA . SER A 1 332 ? -24.420 23.983 4.393 1.00 74.81 332 SER A CA 1
ATOM 2571 C C . SER A 1 332 ? -24.721 22.737 3.549 1.00 74.81 332 SER A C 1
ATOM 2573 O O . SER A 1 332 ? -25.628 21.985 3.904 1.00 74.81 332 SER A O 1
ATOM 2575 N N . ALA A 1 333 ? -24.000 22.540 2.445 1.00 70.00 333 ALA A N 1
ATOM 2576 C CA . ALA A 1 333 ? -24.102 21.384 1.557 1.00 70.00 333 ALA A CA 1
ATOM 2577 C C . ALA A 1 333 ? -23.135 20.254 1.948 1.00 70.00 333 ALA A C 1
ATOM 2579 O O . ALA A 1 333 ? -23.251 19.150 1.425 1.00 70.00 333 ALA A O 1
ATOM 2580 N N . LEU A 1 334 ? -22.205 20.503 2.879 1.00 63.25 334 LEU A N 1
ATOM 2581 C CA . LEU A 1 334 ? -21.352 19.455 3.429 1.00 63.25 334 LEU A CA 1
ATOM 2582 C C . LEU A 1 334 ? -22.197 18.510 4.289 1.00 63.25 334 LEU A C 1
ATOM 2584 O O . LEU A 1 334 ? -22.802 18.912 5.289 1.00 63.25 334 LEU A O 1
ATOM 2588 N N . GLU A 1 335 ? -22.224 17.234 3.916 1.00 59.66 335 GLU A N 1
ATOM 2589 C CA . GLU A 1 335 ? -22.832 16.209 4.752 1.00 59.66 335 GLU A CA 1
ATOM 2590 C C . GLU A 1 335 ? -21.968 15.950 5.989 1.00 59.66 335 GLU A C 1
ATOM 2592 O O . GLU A 1 335 ? -20.738 15.919 5.946 1.00 59.66 335 GLU A O 1
ATOM 2597 N N . THR A 1 336 ? -22.624 15.764 7.133 1.00 58.59 336 THR A N 1
ATOM 2598 C CA . THR A 1 336 ? -21.920 15.407 8.366 1.00 58.59 336 THR A CA 1
ATOM 2599 C C . THR A 1 336 ? -21.596 13.919 8.341 1.00 58.59 336 THR A C 1
ATOM 2601 O O . THR A 1 336 ? -22.484 13.080 8.489 1.00 58.59 336 THR A O 1
ATOM 2604 N N . GLU A 1 337 ? -20.313 13.586 8.198 1.00 61.03 337 GLU A N 1
ATOM 2605 C CA . GLU A 1 337 ? -19.812 12.222 8.380 1.00 61.03 337 GLU A CA 1
ATOM 2606 C C . GLU A 1 337 ? -19.930 11.805 9.856 1.00 61.03 337 GLU A C 1
ATOM 2608 O O . GLU A 1 337 ? -19.000 11.964 10.645 1.00 61.03 337 GLU A O 1
ATOM 2613 N N . ILE A 1 338 ? -21.083 11.274 10.261 1.00 63.03 338 ILE A N 1
ATOM 2614 C CA . ILE A 1 338 ? -21.244 10.669 11.588 1.00 63.03 338 ILE A CA 1
ATOM 2615 C C . ILE A 1 338 ? -21.032 9.166 11.453 1.00 63.03 338 ILE A C 1
ATOM 2617 O O . ILE A 1 338 ? -21.976 8.429 11.134 1.00 63.03 338 ILE A O 1
ATOM 2621 N N . ALA A 1 339 ? -19.805 8.723 11.737 1.00 74.75 339 ALA A N 1
ATOM 2622 C CA . ALA A 1 339 ? -19.463 7.309 11.779 1.00 74.75 339 ALA A CA 1
ATOM 2623 C C . ALA A 1 339 ? -20.382 6.566 12.761 1.00 74.75 339 ALA A C 1
ATOM 2625 O O . ALA A 1 339 ? -20.726 7.056 13.842 1.00 74.75 339 ALA A O 1
ATOM 2626 N N . GLU A 1 340 ? -20.846 5.386 12.363 1.00 82.75 340 GLU A N 1
ATOM 2627 C CA . GLU A 1 340 ? -21.684 4.577 13.233 1.00 82.75 340 GLU A CA 1
ATOM 2628 C C . GLU A 1 340 ? -20.862 3.996 14.383 1.00 82.75 340 GLU A C 1
ATOM 2630 O O . GLU A 1 340 ? -19.797 3.432 14.167 1.00 82.75 340 GLU A O 1
ATOM 2635 N N . VAL A 1 341 ? -21.368 4.110 15.609 1.00 87.44 341 VAL A N 1
ATOM 2636 C CA . VAL A 1 341 ? -20.710 3.580 16.805 1.00 87.44 341 VAL A CA 1
ATOM 2637 C C . VAL A 1 341 ? -21.013 2.085 16.934 1.00 87.44 341 VAL A C 1
ATOM 2639 O O . VAL A 1 341 ? -22.168 1.718 17.146 1.00 87.44 341 VAL A O 1
ATOM 2642 N N . LEU A 1 342 ? -19.981 1.241 16.851 1.00 90.88 342 LEU A N 1
ATOM 2643 C CA . LEU A 1 342 ? -20.087 -0.200 17.119 1.00 90.88 342 LEU A CA 1
ATOM 2644 C C . LEU A 1 342 ? -19.748 -0.506 18.580 1.00 90.88 342 LEU A C 1
ATOM 2646 O O . LEU A 1 342 ? -20.510 -1.175 19.271 1.00 90.88 342 LEU A O 1
ATOM 2650 N N . VAL A 1 343 ? -18.639 0.057 19.067 1.00 93.00 343 VAL A N 1
ATOM 2651 C CA . VAL A 1 343 ? -18.276 0.065 20.488 1.00 93.00 343 VAL A CA 1
ATOM 2652 C C . VAL A 1 343 ? -17.985 1.514 20.884 1.00 93.00 343 VAL A C 1
ATOM 2654 O O . VAL A 1 343 ? -17.064 2.113 20.318 1.00 93.00 343 VAL A O 1
ATOM 2657 N N . PRO A 1 344 ? -18.751 2.103 21.823 1.00 88.44 344 PRO A N 1
ATOM 2658 C CA . PRO A 1 344 ? -18.612 3.500 22.216 1.00 88.44 344 PRO A CA 1
ATOM 2659 C C . PRO A 1 344 ? -17.172 3.884 22.514 1.00 88.44 344 PRO A C 1
ATOM 2661 O O . PRO A 1 344 ? -16.504 3.242 23.322 1.00 88.44 344 PRO A O 1
ATOM 2664 N N . ASN A 1 345 ? -16.706 4.947 21.856 1.00 90.12 345 ASN A N 1
ATOM 2665 C CA . ASN A 1 345 ? -15.363 5.484 22.044 1.00 90.12 345 ASN A CA 1
ATOM 2666 C C . ASN A 1 345 ? -14.235 4.455 21.810 1.00 90.12 345 ASN A C 1
ATOM 2668 O O . ASN A 1 345 ? -13.161 4.592 22.393 1.00 90.12 345 ASN A O 1
ATOM 2672 N N . LEU A 1 346 ? -14.474 3.408 21.008 1.00 93.62 346 LEU A N 1
ATOM 2673 C CA . LEU A 1 346 ? -13.471 2.383 20.703 1.00 93.62 346 LEU A CA 1
ATOM 2674 C C . LEU A 1 346 ? -13.538 1.878 19.256 1.00 93.62 346 LEU A C 1
ATOM 2676 O O . LEU A 1 346 ? -12.497 1.807 18.613 1.00 93.62 346 LEU A O 1
ATOM 2680 N N . LEU A 1 347 ? -14.720 1.548 18.723 1.00 95.12 347 LEU A N 1
ATOM 2681 C CA . LEU A 1 347 ? -14.897 1.042 17.353 1.00 95.12 347 LEU A CA 1
ATOM 2682 C C . LEU A 1 347 ? -16.031 1.779 16.645 1.00 95.12 347 LEU A C 1
ATOM 2684 O O . LEU A 1 347 ? -17.155 1.832 17.148 1.00 95.12 347 LEU A O 1
ATOM 2688 N N . HIS A 1 348 ? -15.734 2.301 15.456 1.00 93.56 348 HIS A N 1
ATOM 2689 C CA . HIS A 1 348 ? -16.688 3.014 14.614 1.00 93.56 348 HIS A CA 1
ATOM 2690 C C . HIS A 1 348 ? -16.634 2.470 13.184 1.00 93.56 348 HIS A C 1
ATOM 2692 O O . HIS A 1 348 ? -15.548 2.214 12.664 1.00 93.56 348 HIS A O 1
ATOM 2698 N N . ALA A 1 349 ? -17.794 2.302 12.555 1.00 90.44 349 ALA A N 1
ATOM 2699 C CA . ALA A 1 349 ? -17.905 1.873 11.165 1.00 90.44 349 ALA A CA 1
ATOM 2700 C C . ALA A 1 349 ? -17.176 2.859 10.238 1.00 90.44 349 ALA A C 1
ATOM 2702 O O . ALA A 1 349 ? -17.271 4.077 10.416 1.00 90.44 349 ALA A O 1
ATOM 2703 N N . GLY A 1 350 ? -16.427 2.333 9.272 1.00 92.19 350 GLY A N 1
ATOM 2704 C CA . GLY A 1 350 ? -15.625 3.119 8.337 1.00 92.19 350 GLY A CA 1
ATOM 2705 C C . GLY A 1 350 ? -14.417 3.830 8.954 1.00 92.19 350 GLY A C 1
ATOM 2706 O O . GLY A 1 350 ? -13.890 4.784 8.370 1.00 92.19 350 GLY A O 1
ATOM 2707 N N . ARG A 1 351 ? -13.999 3.419 10.158 1.00 94.31 351 ARG A N 1
ATOM 2708 C CA . ARG A 1 351 ? -12.872 3.995 10.902 1.00 94.31 351 ARG A CA 1
ATOM 2709 C C . ARG A 1 351 ? -11.897 2.909 11.344 1.00 94.31 351 ARG A C 1
ATOM 2711 O O . ARG A 1 351 ? -12.229 1.729 11.448 1.00 94.31 351 ARG A O 1
ATOM 2718 N N . THR A 1 352 ? -10.677 3.345 11.627 1.00 96.00 352 THR A N 1
ATOM 2719 C CA . THR A 1 352 ? -9.578 2.484 12.077 1.00 96.00 352 THR A CA 1
ATOM 2720 C C . THR A 1 352 ? -9.338 2.624 13.579 1.00 96.00 352 THR A C 1
ATOM 2722 O O . THR A 1 352 ? -9.267 3.741 14.106 1.00 96.00 352 THR A O 1
ATOM 2725 N N . THR A 1 353 ? -9.154 1.498 14.262 1.00 96.44 353 THR A N 1
ATOM 2726 C CA . THR A 1 353 ? -8.789 1.434 15.679 1.00 96.44 353 THR A CA 1
ATOM 2727 C C . THR A 1 353 ? -7.497 0.658 15.835 1.00 96.44 353 THR A C 1
ATOM 2729 O O . THR A 1 353 ? -7.454 -0.541 15.590 1.00 96.44 353 THR A O 1
ATOM 2732 N N . LEU A 1 354 ? -6.447 1.339 16.285 1.00 94.62 354 LEU A N 1
ATOM 2733 C CA . LEU A 1 354 ? -5.174 0.719 16.632 1.00 94.62 354 LEU A CA 1
ATOM 2734 C C . LEU A 1 354 ? -5.201 0.310 18.109 1.00 94.62 354 LEU A C 1
ATOM 2736 O O . LEU A 1 354 ? -5.215 1.185 18.979 1.00 94.62 354 LEU A O 1
ATOM 2740 N N . LEU A 1 355 ? -5.200 -0.994 18.391 1.00 94.25 355 LEU A N 1
ATOM 2741 C CA . LEU A 1 355 ? -5.056 -1.537 19.741 1.00 94.25 355 LEU A CA 1
ATOM 2742 C C . LEU A 1 355 ? -3.610 -1.985 19.954 1.00 94.25 355 LEU A C 1
ATOM 2744 O O . LEU A 1 355 ? -3.165 -3.025 19.470 1.00 94.25 355 LEU A O 1
ATOM 2748 N N . ALA A 1 356 ? -2.875 -1.173 20.700 1.00 90.81 356 ALA A N 1
ATOM 2749 C CA . ALA A 1 356 ? -1.468 -1.383 20.975 1.00 90.81 356 ALA A CA 1
ATOM 2750 C C . ALA A 1 356 ? -1.239 -1.924 22.392 1.00 90.81 356 ALA A C 1
ATOM 2752 O O . ALA A 1 356 ? -2.061 -1.747 23.292 1.00 90.81 356 ALA A O 1
ATOM 2753 N N . GLY A 1 357 ? -0.103 -2.583 22.602 1.00 86.56 357 GLY A N 1
ATOM 2754 C CA . GLY A 1 357 ? 0.277 -3.122 23.906 1.00 86.56 357 GLY A CA 1
ATOM 2755 C C . GLY A 1 357 ? 1.414 -4.125 23.793 1.00 86.56 357 GLY A C 1
ATOM 2756 O O . GLY A 1 357 ? 1.609 -4.744 22.743 1.00 86.56 357 GLY A O 1
ATOM 2757 N N . ILE A 1 358 ? 2.165 -4.293 24.879 1.00 81.19 358 ILE A N 1
ATOM 2758 C CA . ILE A 1 358 ? 3.308 -5.211 24.906 1.00 81.19 358 ILE A CA 1
ATOM 2759 C C . ILE A 1 358 ? 2.876 -6.662 24.612 1.00 81.19 358 ILE A C 1
ATOM 2761 O O . ILE A 1 358 ? 1.714 -7.022 24.847 1.00 81.19 358 ILE A O 1
ATOM 2765 N N . PRO A 1 359 ? 3.773 -7.512 24.084 1.00 81.12 359 PRO A N 1
ATOM 2766 C CA . PRO A 1 359 ? 3.494 -8.938 23.924 1.00 81.12 359 PRO A CA 1
ATOM 2767 C C . PRO A 1 359 ? 2.998 -9.578 25.234 1.00 81.12 359 PRO A C 1
ATOM 2769 O O . PRO A 1 359 ? 3.475 -9.239 26.315 1.00 81.12 359 PRO A O 1
ATOM 2772 N N . GLY A 1 360 ? 2.007 -10.471 25.148 1.00 83.44 360 GLY A N 1
ATOM 2773 C CA . GLY A 1 360 ? 1.446 -11.186 26.306 1.00 83.44 360 GLY A CA 1
ATOM 2774 C C . GLY A 1 360 ? 0.410 -10.425 27.152 1.00 83.44 360 GLY A C 1
ATOM 2775 O O . GLY A 1 360 ? -0.230 -11.029 28.012 1.00 83.44 360 GLY A O 1
ATOM 2776 N N . VAL A 1 361 ? 0.163 -9.131 26.903 1.00 87.38 361 VAL A N 1
ATOM 2777 C CA . VAL A 1 361 ? -0.833 -8.353 27.678 1.00 87.38 361 VAL A CA 1
ATOM 2778 C C . VAL A 1 361 ? -2.287 -8.802 27.453 1.00 87.38 361 VAL A C 1
ATOM 2780 O O . VAL A 1 361 ? -3.152 -8.559 28.293 1.00 87.38 361 VAL A O 1
ATOM 2783 N N . GLY A 1 362 ? -2.555 -9.516 26.354 1.00 89.00 362 GLY A N 1
ATOM 2784 C CA . GLY A 1 362 ? -3.871 -10.085 26.037 1.00 89.00 362 GLY A CA 1
ATOM 2785 C C . GLY A 1 362 ? -4.666 -9.331 24.967 1.00 89.00 362 GLY A C 1
ATOM 2786 O O . GLY A 1 362 ? -5.887 -9.344 25.025 1.00 89.00 362 GLY A O 1
ATOM 2787 N N . LYS A 1 363 ? -4.006 -8.679 23.997 1.00 92.00 363 LYS A N 1
ATOM 2788 C CA . LYS A 1 363 ? -4.672 -7.941 22.900 1.00 92.00 363 LYS A CA 1
ATOM 2789 C C . LYS A 1 363 ? -5.597 -8.830 22.066 1.00 92.00 363 LYS A C 1
ATOM 2791 O O . LYS A 1 363 ? -6.750 -8.464 21.880 1.00 92.00 363 LYS A O 1
ATOM 2796 N N . SER A 1 364 ? -5.117 -9.997 21.637 1.00 91.19 364 SER A N 1
ATOM 2797 C CA . SER A 1 364 ? -5.889 -10.963 20.846 1.00 91.19 364 SER A CA 1
ATOM 2798 C C . SER A 1 364 ? -7.094 -11.481 21.629 1.00 91.19 364 SER A C 1
ATOM 2800 O O . SER A 1 364 ? -8.207 -11.488 21.121 1.00 91.19 364 SER A O 1
ATOM 2802 N N . ILE A 1 365 ? -6.921 -11.787 22.922 1.00 91.75 365 ILE A N 1
ATOM 2803 C CA . ILE A 1 365 ? -8.031 -12.192 23.805 1.00 91.75 365 ILE A CA 1
ATOM 2804 C C . ILE A 1 365 ? -9.035 -11.048 24.003 1.00 91.75 365 ILE A C 1
ATOM 2806 O O . ILE A 1 365 ? -10.240 -11.279 24.026 1.00 91.75 365 ILE A O 1
ATOM 2810 N N . PHE A 1 366 ? -8.564 -9.805 24.109 1.00 94.44 366 PHE A N 1
ATOM 2811 C CA . PHE A 1 366 ? -9.435 -8.633 24.198 1.00 94.44 366 PHE A CA 1
ATOM 2812 C C . PHE A 1 366 ? -10.233 -8.434 22.903 1.00 94.44 366 PHE A C 1
ATOM 2814 O O . PHE A 1 366 ? -11.435 -8.189 22.946 1.00 94.44 366 PHE A O 1
ATOM 2821 N N . ALA A 1 367 ? -9.587 -8.595 21.747 1.00 94.94 367 ALA A N 1
ATOM 2822 C CA . ALA A 1 367 ? -10.244 -8.554 20.446 1.00 94.94 367 ALA A CA 1
ATOM 2823 C C . ALA A 1 367 ? -11.259 -9.697 20.267 1.00 94.94 367 ALA A C 1
ATOM 2825 O O . ALA A 1 367 ? -12.333 -9.456 19.718 1.00 94.94 367 ALA A O 1
ATOM 2826 N N . LEU A 1 368 ? -10.980 -10.899 20.790 1.00 92.31 368 LEU A N 1
ATOM 2827 C CA . LEU A 1 368 ? -11.935 -12.012 20.817 1.00 92.31 368 LEU A CA 1
ATOM 2828 C C . LEU A 1 368 ? -13.181 -11.679 21.643 1.00 92.31 368 LEU A C 1
ATOM 2830 O O . LEU A 1 368 ? -14.288 -11.990 21.214 1.00 92.31 368 LEU A O 1
ATOM 2834 N N . GLU A 1 369 ? -13.031 -11.026 22.798 1.00 93.00 369 GLU A N 1
ATOM 2835 C CA . GLU A 1 369 ? -14.184 -10.625 23.610 1.00 93.00 369 GLU A CA 1
ATOM 2836 C C . GLU A 1 369 ? -15.063 -9.591 22.892 1.00 93.00 369 GLU A C 1
ATOM 2838 O O . GLU A 1 369 ? -16.293 -9.678 22.943 1.00 93.00 369 GLU A O 1
ATOM 2843 N N . LEU A 1 370 ? -14.444 -8.651 22.167 1.00 95.06 370 LEU A N 1
ATOM 2844 C CA . LEU A 1 370 ? -15.170 -7.724 21.298 1.00 95.06 370 LEU A CA 1
ATOM 2845 C C . LEU A 1 370 ? -15.890 -8.472 20.169 1.00 95.06 370 LEU A C 1
ATOM 2847 O O . LEU A 1 370 ? -17.067 -8.208 19.927 1.00 95.06 370 LEU A O 1
ATOM 2851 N N . ALA A 1 371 ? -15.205 -9.405 19.501 1.00 94.19 371 ALA A N 1
ATOM 2852 C CA . ALA A 1 371 ? -15.764 -10.191 18.406 1.00 94.19 371 ALA A CA 1
ATOM 2853 C C . ALA A 1 371 ? -16.950 -11.056 18.863 1.00 94.19 371 ALA A C 1
ATOM 2855 O O . ALA A 1 371 ? -17.985 -11.025 18.205 1.00 94.19 371 ALA A O 1
ATOM 2856 N N . ASP A 1 372 ? -16.848 -11.748 20.007 1.00 92.69 372 ASP A N 1
ATOM 2857 C CA . ASP A 1 372 ? -17.938 -12.552 20.589 1.00 92.69 372 ASP A CA 1
ATOM 2858 C C . ASP A 1 372 ? -19.184 -11.706 20.885 1.00 92.69 372 ASP A C 1
ATOM 2860 O O . ASP A 1 372 ? -20.304 -12.122 20.589 1.00 92.69 372 ASP A O 1
ATOM 2864 N N . ALA A 1 373 ? -19.001 -10.504 21.441 1.00 92.06 373 ALA A N 1
ATOM 2865 C CA . ALA A 1 373 ? -20.117 -9.617 21.755 1.00 92.06 373 ALA A CA 1
ATOM 2866 C C . ALA A 1 373 ? -20.750 -9.003 20.495 1.00 92.06 373 ALA A C 1
ATOM 2868 O O . ALA A 1 373 ? -21.973 -8.875 20.420 1.00 92.06 373 ALA A O 1
ATOM 2869 N N . LEU A 1 374 ? -19.935 -8.625 19.505 1.00 94.12 374 LEU A N 1
ATOM 2870 C CA . LEU A 1 374 ? -20.395 -8.026 18.250 1.00 94.12 374 LEU A CA 1
ATOM 2871 C C . LEU A 1 374 ? -21.047 -9.051 17.317 1.00 94.12 374 LEU A C 1
ATOM 2873 O O . LEU A 1 374 ? -22.014 -8.716 16.640 1.00 94.12 374 LEU A O 1
ATOM 2877 N N . GLU A 1 375 ? -20.596 -10.306 17.296 1.00 92.69 375 GLU A N 1
ATOM 2878 C CA . GLU A 1 375 ? -21.221 -11.325 16.443 1.00 92.69 375 GLU A CA 1
ATOM 2879 C C . GLU A 1 375 ? -22.609 -11.749 16.937 1.00 92.69 375 GLU A C 1
ATOM 2881 O O . GLU A 1 375 ? -23.486 -12.083 16.132 1.00 92.69 375 GLU A O 1
ATOM 2886 N N . SER A 1 376 ? -22.823 -11.736 18.259 1.00 86.38 376 SER A N 1
ATOM 2887 C CA . SER A 1 376 ? -24.114 -12.065 18.864 1.00 86.38 376 SER A CA 1
ATOM 2888 C C . SER A 1 376 ? -25.003 -10.840 19.046 1.00 86.38 376 SER A C 1
ATOM 2890 O O . SER A 1 376 ? -26.211 -10.979 19.230 1.00 86.38 376 SER A O 1
ATOM 2892 N N . GLY A 1 377 ? -24.410 -9.644 19.021 1.00 84.56 377 GLY A N 1
ATOM 2893 C CA . GLY A 1 377 ? -25.031 -8.426 19.521 1.00 84.56 377 GLY A CA 1
ATOM 2894 C C . GLY A 1 377 ? -25.320 -8.502 21.025 1.00 84.56 377 GLY A C 1
ATOM 2895 O O . GLY A 1 377 ? -25.062 -9.504 21.698 1.00 84.56 377 GLY A O 1
ATOM 2896 N N . GLY A 1 378 ? -25.891 -7.428 21.571 1.00 81.56 378 GLY A N 1
ATOM 2897 C CA . GLY A 1 378 ? -26.365 -7.399 22.955 1.00 81.56 378 GLY A CA 1
ATOM 2898 C C . GLY A 1 378 ? -25.567 -6.437 23.818 1.00 81.56 378 GLY A C 1
ATOM 2899 O O . GLY A 1 378 ? -25.594 -5.234 23.563 1.00 81.56 378 GLY A O 1
ATOM 2900 N N . VAL A 1 379 ? -24.934 -6.941 24.882 1.00 83.00 379 VAL A N 1
ATOM 2901 C CA . VAL A 1 379 ? -24.262 -6.117 25.896 1.00 83.00 379 VAL A CA 1
ATOM 2902 C C . VAL A 1 379 ? -22.866 -6.662 26.206 1.00 83.00 379 VAL A C 1
ATOM 2904 O O . VAL A 1 379 ? -22.719 -7.753 26.747 1.00 83.00 379 VAL A O 1
ATOM 2907 N N . LEU A 1 380 ? -21.850 -5.862 25.900 1.00 88.62 380 LEU A N 1
ATOM 2908 C CA . LEU A 1 380 ? -20.446 -6.065 26.233 1.00 88.62 380 LEU A CA 1
ATOM 2909 C C . LEU A 1 380 ? -20.147 -5.546 27.654 1.00 88.62 380 LEU A C 1
ATOM 2911 O O . LEU A 1 380 ? -20.686 -4.519 28.077 1.00 88.62 380 LEU A O 1
ATOM 2915 N N . TRP A 1 381 ? -19.295 -6.257 28.401 1.00 89.31 381 TRP A N 1
ATOM 2916 C CA . TRP A 1 381 ? -18.893 -5.922 29.783 1.00 89.31 381 TRP A CA 1
ATOM 2917 C C . TRP A 1 381 ? -20.071 -5.588 30.713 1.00 89.31 381 TRP A C 1
ATOM 2919 O O . TRP A 1 381 ? -20.006 -4.662 31.518 1.00 89.31 381 TRP A O 1
ATOM 2929 N N . GLY A 1 382 ? -21.198 -6.285 30.538 1.00 80.69 382 GLY A N 1
ATOM 2930 C CA . GLY A 1 382 ? -22.404 -6.129 31.358 1.00 80.69 382 GLY A CA 1
ATOM 2931 C C . GLY A 1 382 ? -23.209 -4.842 31.136 1.00 80.69 382 GLY A C 1
ATOM 2932 O O . GLY A 1 382 ? -24.381 -4.809 31.513 1.00 80.69 382 GLY A O 1
ATOM 2933 N N . ARG A 1 383 ? -22.650 -3.802 30.492 1.00 79.56 383 ARG A N 1
ATOM 2934 C CA . ARG A 1 383 ? -23.330 -2.497 30.328 1.00 79.56 383 ARG A CA 1
ATOM 2935 C C . ARG A 1 383 ? -23.214 -1.805 28.975 1.00 79.56 383 ARG A C 1
ATOM 2937 O O . ARG A 1 383 ? -23.994 -0.889 28.714 1.00 79.56 383 ARG A O 1
ATOM 2944 N N . VAL A 1 384 ? -22.270 -2.187 28.122 1.00 82.38 384 VAL A N 1
ATOM 2945 C CA . VAL A 1 384 ? -22.003 -1.499 26.853 1.00 82.38 384 VAL A CA 1
ATOM 2946 C C . VAL A 1 384 ? -22.818 -2.159 25.741 1.00 82.38 384 VAL A C 1
ATOM 2948 O O . VAL A 1 384 ? -22.468 -3.254 25.315 1.00 82.38 384 VAL A O 1
ATOM 2951 N N . PRO A 1 385 ? -23.918 -1.558 25.252 1.00 80.88 385 PRO A N 1
ATOM 2952 C CA . PRO A 1 385 ? -24.696 -2.181 24.194 1.00 80.88 385 PRO A CA 1
ATOM 2953 C C . PRO A 1 385 ? -23.914 -2.171 22.879 1.00 80.88 385 PRO A C 1
ATOM 2955 O O . PRO A 1 385 ? -23.359 -1.136 22.504 1.00 80.88 385 PRO A O 1
ATOM 2958 N N . VAL A 1 386 ? -23.926 -3.297 22.173 1.00 87.31 386 VAL A N 1
ATOM 2959 C CA . VAL A 1 386 ? -23.236 -3.478 20.891 1.00 87.31 386 VAL A CA 1
ATOM 2960 C C . VAL A 1 386 ? -24.204 -4.017 19.829 1.00 87.31 386 VAL A C 1
ATOM 2962 O O . VAL A 1 386 ? -25.096 -4.812 20.155 1.00 87.31 386 VAL A O 1
ATOM 2965 N N . PRO A 1 387 ? -24.095 -3.560 18.569 1.00 87.38 387 PRO A N 1
ATOM 2966 C CA . PRO A 1 387 ? -24.893 -4.096 17.476 1.00 87.38 387 PRO A CA 1
ATOM 2967 C C . PRO A 1 387 ? -24.423 -5.505 17.106 1.00 87.38 387 PRO A C 1
ATOM 2969 O O . PRO A 1 387 ? -23.300 -5.891 17.418 1.00 87.38 387 PRO A O 1
ATOM 2972 N N . GLN A 1 388 ? -25.283 -6.247 16.409 1.00 91.75 388 GLN A N 1
ATOM 2973 C CA . GLN A 1 388 ? -24.883 -7.494 15.774 1.00 91.75 388 GLN A CA 1
ATOM 2974 C C . GLN A 1 388 ? -24.235 -7.204 14.413 1.00 91.75 388 GLN A C 1
ATOM 2976 O O . GLN A 1 388 ? -24.834 -6.499 13.596 1.00 91.75 388 GLN A O 1
ATOM 2981 N N . CYS A 1 389 ? -23.053 -7.753 14.141 1.00 92.31 389 CYS A N 1
ATOM 2982 C CA . CYS A 1 389 ? -22.421 -7.687 12.824 1.00 92.31 389 CYS A CA 1
ATOM 2983 C C . CYS A 1 389 ? -21.562 -8.922 12.521 1.00 92.31 389 CYS A C 1
ATOM 2985 O O . CYS A 1 389 ? -21.202 -9.687 13.412 1.00 92.31 389 CYS A O 1
ATOM 2987 N N . LYS A 1 390 ? -21.258 -9.133 11.236 1.00 95.62 390 LYS A N 1
ATOM 2988 C CA . LYS A 1 390 ? -20.341 -10.190 10.795 1.00 95.62 390 LYS A CA 1
ATOM 2989 C C . LYS A 1 390 ? -18.897 -9.738 10.975 1.00 95.62 390 LYS A C 1
ATOM 2991 O O . LYS A 1 390 ? -18.572 -8.589 10.657 1.00 95.62 390 LYS A O 1
ATOM 2996 N N . ILE A 1 391 ? -18.051 -10.642 11.454 1.00 97.19 391 ILE A N 1
ATOM 2997 C CA . ILE A 1 391 ? -16.639 -10.372 11.727 1.00 97.19 391 ILE A CA 1
ATOM 2998 C C . ILE A 1 391 ? -15.774 -11.115 10.710 1.00 97.19 391 ILE A C 1
ATOM 3000 O O . ILE A 1 391 ? -15.986 -12.303 10.474 1.00 97.19 391 ILE A O 1
ATOM 3004 N N . LEU A 1 392 ? -14.784 -10.434 10.140 1.00 97.25 392 LEU A N 1
ATOM 3005 C CA . LEU A 1 392 ? -13.673 -11.058 9.424 1.00 97.25 392 LEU A CA 1
ATOM 3006 C C . LEU A 1 392 ? -12.438 -11.011 10.319 1.00 97.25 392 LEU A C 1
ATOM 3008 O O . LEU A 1 392 ? -12.028 -9.930 10.733 1.00 97.25 392 LEU A O 1
ATOM 3012 N N . TRP A 1 393 ? -11.849 -12.163 10.613 1.00 95.88 393 TRP A N 1
ATOM 3013 C CA . TRP A 1 393 ? -10.626 -12.261 11.401 1.00 95.88 393 TRP A CA 1
ATOM 3014 C C . TRP A 1 393 ? -9.456 -12.670 10.508 1.00 95.88 393 TRP A C 1
ATOM 3016 O O . TRP A 1 393 ? -9.490 -13.737 9.895 1.00 95.88 393 TRP A O 1
ATOM 3026 N N . LEU A 1 394 ? -8.427 -11.829 10.445 1.00 94.94 394 LEU A N 1
ATOM 3027 C CA . LEU A 1 394 ? -7.192 -12.064 9.704 1.00 94.94 394 LEU A CA 1
ATOM 3028 C C . LEU A 1 394 ? -6.063 -12.314 10.711 1.00 94.94 394 LEU A C 1
ATOM 3030 O O . LEU A 1 394 ? -5.596 -11.374 11.354 1.00 94.94 394 LEU A O 1
ATOM 3034 N N . ASP A 1 395 ? -5.688 -13.582 10.879 1.00 90.12 395 ASP A N 1
ATOM 3035 C CA . ASP A 1 395 ? -4.691 -14.037 11.857 1.00 90.12 395 ASP A CA 1
ATOM 3036 C C . ASP A 1 395 ? -3.356 -14.336 11.159 1.00 90.12 395 ASP A C 1
ATOM 3038 O O . ASP A 1 395 ? -3.199 -15.370 10.516 1.00 90.12 395 ASP A O 1
ATOM 3042 N N . PHE A 1 396 ? -2.430 -13.388 11.231 1.00 87.38 396 PHE A N 1
ATOM 3043 C CA . PHE A 1 396 ? -1.060 -13.456 10.725 1.00 87.38 396 PHE A CA 1
ATOM 3044 C C . PHE A 1 396 ? -0.036 -13.890 11.794 1.00 87.38 396 PHE A C 1
ATOM 3046 O O . PHE A 1 396 ? 1.122 -14.107 11.444 1.00 87.38 396 PHE A O 1
ATOM 3053 N N . ASP A 1 397 ? -0.429 -14.008 13.070 1.00 77.75 397 ASP A N 1
ATOM 3054 C CA . ASP A 1 397 ? 0.464 -14.391 14.183 1.00 77.75 397 ASP A CA 1
ATOM 3055 C C . ASP A 1 397 ? 0.193 -15.827 14.658 1.00 77.75 397 ASP A C 1
ATOM 3057 O O . ASP A 1 397 ? 1.087 -16.677 14.674 1.00 77.75 397 ASP A O 1
ATOM 3061 N N . ASP A 1 398 ? -1.060 -16.127 15.010 1.00 68.44 398 ASP A N 1
ATOM 3062 C CA . ASP A 1 398 ? -1.492 -17.427 15.512 1.00 68.44 398 ASP A CA 1
ATOM 3063 C C . ASP A 1 398 ? -2.257 -18.221 14.430 1.00 68.44 398 ASP A C 1
ATOM 3065 O O . ASP A 1 398 ? -2.640 -17.730 13.370 1.00 68.44 398 ASP A O 1
ATOM 3069 N N . SER A 1 399 ? -2.478 -19.518 14.667 1.00 72.81 399 SER A N 1
ATOM 3070 C CA . SER A 1 399 ? -3.401 -20.278 13.814 1.00 72.81 399 SER A CA 1
ATOM 3071 C C . SER A 1 399 ? -4.844 -20.032 14.263 1.00 72.81 399 SER A C 1
ATOM 3073 O O . SER A 1 399 ? -5.175 -20.251 15.432 1.00 72.81 399 SER A O 1
ATOM 3075 N N . PHE A 1 400 ? -5.745 -19.713 13.328 1.00 76.50 400 PHE A N 1
ATOM 3076 C CA . PHE A 1 400 ? -7.175 -19.533 13.628 1.00 76.50 400 PHE A CA 1
ATOM 3077 C C . PHE A 1 400 ? -7.811 -20.757 14.325 1.00 76.50 400 PHE A C 1
ATOM 3079 O O . PHE A 1 400 ? -8.786 -20.635 15.068 1.00 76.50 400 PHE A O 1
ATOM 3086 N N . ALA A 1 401 ? -7.230 -21.952 14.154 1.00 79.81 401 ALA A N 1
ATOM 3087 C CA . ALA A 1 401 ? -7.618 -23.164 14.876 1.00 79.81 401 ALA A CA 1
ATOM 3088 C C . ALA A 1 401 ? -7.477 -23.025 16.406 1.00 79.81 401 ALA A C 1
ATOM 3090 O O . ALA A 1 401 ? -8.364 -23.450 17.146 1.00 79.81 401 ALA A O 1
ATOM 3091 N N . ARG A 1 402 ? -6.405 -22.378 16.880 1.00 82.38 402 ARG A N 1
ATOM 3092 C CA . ARG A 1 402 ? -6.175 -22.096 18.304 1.00 82.38 402 ARG A CA 1
ATOM 3093 C C . ARG A 1 402 ? -7.198 -21.099 18.847 1.00 82.38 402 ARG A C 1
ATOM 3095 O O . ARG A 1 402 ? -7.726 -21.287 19.941 1.00 82.38 402 ARG A O 1
ATOM 3102 N N . LEU A 1 403 ? -7.508 -20.053 18.080 1.00 80.00 403 LEU A N 1
ATOM 3103 C CA . LEU A 1 403 ? -8.540 -19.085 18.462 1.00 80.00 403 LEU A CA 1
ATOM 3104 C C . LEU A 1 403 ? -9.915 -19.750 18.550 1.00 80.00 403 LEU A C 1
ATOM 3106 O O . LEU A 1 403 ? -10.643 -19.517 19.514 1.00 80.00 403 LEU A O 1
ATOM 3110 N N . LYS A 1 404 ? -10.244 -20.637 17.603 1.00 84.75 404 LYS A N 1
ATOM 3111 C CA . LYS A 1 404 ? -11.475 -21.433 17.643 1.00 84.75 404 LYS A CA 1
ATOM 3112 C C . LYS A 1 404 ? -11.575 -22.265 18.925 1.00 84.75 404 LYS A C 1
ATOM 3114 O O . LYS A 1 404 ? -12.614 -22.219 19.579 1.00 84.75 404 LYS A O 1
ATOM 3119 N N . GLU A 1 405 ? -10.511 -22.969 19.314 1.00 86.38 405 GLU A N 1
ATOM 3120 C CA . GLU A 1 405 ? -10.480 -23.754 20.558 1.00 86.38 405 GLU A CA 1
ATOM 3121 C C . GLU A 1 405 ? -10.734 -22.875 21.795 1.00 86.38 405 GLU A C 1
ATOM 3123 O O . GLU A 1 405 ? -11.560 -23.213 22.650 1.00 86.38 405 GLU A O 1
ATOM 3128 N N . LEU A 1 406 ? -10.084 -21.708 21.867 1.00 85.25 406 LEU A N 1
ATOM 3129 C CA . LEU A 1 406 ? -10.288 -20.745 22.953 1.00 85.25 406 LEU A CA 1
ATOM 3130 C C . LEU A 1 406 ? -11.729 -20.220 22.990 1.00 85.25 406 LEU A C 1
ATOM 3132 O O . LEU A 1 406 ? -12.331 -20.137 24.065 1.00 85.25 406 LEU A O 1
ATOM 3136 N N . MET A 1 407 ? -12.302 -19.890 21.830 1.00 85.06 407 MET A N 1
ATOM 3137 C CA . MET A 1 407 ? -13.690 -19.444 21.726 1.00 85.06 407 MET A CA 1
ATOM 3138 C C . MET A 1 407 ? -14.672 -20.542 22.145 1.00 85.06 407 MET A C 1
ATOM 3140 O O . MET A 1 407 ? -15.582 -20.286 22.930 1.00 85.06 407 MET A O 1
ATOM 3144 N N . GLU A 1 408 ? -14.506 -21.773 21.672 1.00 86.88 408 GLU A N 1
ATOM 3145 C CA . GLU A 1 408 ? -15.404 -22.876 22.031 1.00 86.88 408 GLU A CA 1
ATOM 3146 C C . GLU A 1 408 ? -15.332 -23.204 23.530 1.00 86.88 408 GLU A C 1
ATOM 3148 O O . GLU A 1 408 ? -16.370 -23.409 24.164 1.00 86.88 408 GLU A O 1
ATOM 3153 N N . THR A 1 409 ? -14.130 -23.160 24.112 1.00 84.50 409 THR A N 1
ATOM 3154 C CA . THR A 1 409 ? -13.890 -23.495 25.524 1.00 84.50 409 THR A CA 1
ATOM 3155 C C . THR A 1 409 ? -14.373 -22.405 26.484 1.00 84.50 409 THR A C 1
ATOM 3157 O O . THR A 1 409 ? -15.028 -22.703 27.482 1.00 84.50 409 THR A O 1
ATOM 3160 N N . HIS A 1 410 ? -14.073 -21.132 26.202 1.00 83.62 410 HIS A N 1
ATOM 3161 C CA . HIS A 1 410 ? -14.309 -20.023 27.144 1.00 83.62 410 HIS A CA 1
ATOM 3162 C C . HIS A 1 410 ? -15.517 -19.147 26.789 1.00 83.62 410 HIS A C 1
ATOM 3164 O O . HIS A 1 410 ? -16.054 -18.426 27.638 1.00 83.62 410 HIS A O 1
ATOM 3170 N N . TYR A 1 411 ? -15.968 -19.214 25.539 1.00 83.25 411 TYR A N 1
ATOM 3171 C CA . TYR A 1 411 ? -17.094 -18.441 25.019 1.00 83.25 411 TYR A CA 1
ATOM 3172 C C . TYR A 1 411 ? -18.270 -19.330 24.584 1.00 83.25 411 TYR A C 1
ATOM 3174 O O . TYR A 1 411 ? -19.302 -18.812 24.158 1.00 83.25 411 TYR A O 1
ATOM 3182 N N . GLY A 1 412 ? -18.136 -20.651 24.735 1.00 81.88 412 GLY A N 1
ATOM 3183 C CA . GLY A 1 412 ? -19.157 -21.649 24.439 1.00 81.88 412 GLY A CA 1
ATOM 3184 C C . GLY A 1 412 ? -19.149 -22.118 22.983 1.00 81.88 412 GLY A C 1
ATOM 3185 O O . GLY A 1 412 ? -18.782 -21.386 22.065 1.00 81.88 412 GLY A O 1
ATOM 3186 N N . SER A 1 413 ? -19.590 -23.353 22.754 1.00 83.81 413 SER A N 1
ATOM 3187 C CA . SER A 1 413 ? -19.754 -23.896 21.405 1.00 83.81 413 SER A CA 1
ATOM 3188 C C . SER A 1 413 ? -21.126 -23.507 20.844 1.00 83.81 413 SER A C 1
ATOM 3190 O O . SER A 1 413 ? -22.166 -23.901 21.375 1.00 83.81 413 SER A O 1
ATO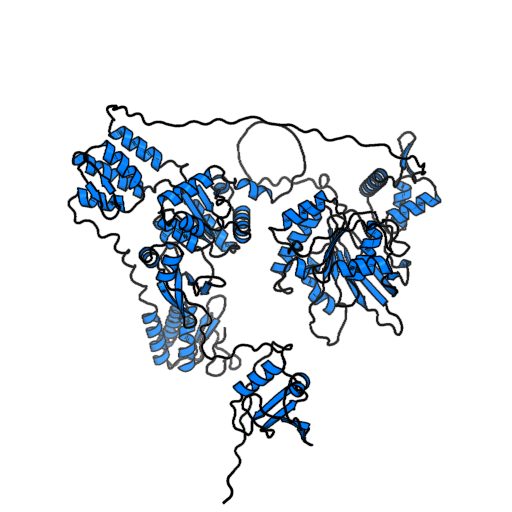M 3192 N N . ARG A 1 414 ? -21.130 -22.685 19.790 1.00 86.31 414 ARG A N 1
ATOM 3193 C CA . ARG A 1 414 ? -22.320 -22.251 19.042 1.00 86.31 414 ARG A CA 1
ATOM 3194 C C . ARG A 1 414 ? -21.930 -21.913 17.600 1.00 86.31 414 ARG A C 1
ATOM 3196 O O . ARG A 1 414 ? -20.760 -21.613 17.371 1.00 86.31 414 ARG A O 1
ATOM 3203 N N . PRO A 1 415 ? -22.864 -21.918 16.633 1.00 84.12 415 PRO A N 1
ATOM 3204 C CA . PRO A 1 415 ? -22.618 -21.309 15.331 1.00 84.12 415 PRO A CA 1
ATOM 3205 C C . PRO A 1 415 ? -22.223 -19.838 15.508 1.00 84.12 415 PRO A C 1
ATOM 3207 O O . PRO A 1 415 ? -22.893 -19.103 16.237 1.00 84.12 415 PRO A O 1
ATOM 3210 N N . ARG A 1 416 ? -21.127 -19.435 14.867 1.00 86.75 416 ARG A N 1
ATOM 3211 C CA . ARG A 1 416 ? -20.523 -18.102 14.979 1.00 86.75 416 ARG A CA 1
ATOM 3212 C C . ARG A 1 416 ? -20.601 -17.371 13.643 1.00 86.75 416 ARG A C 1
ATOM 3214 O O . ARG A 1 416 ? -20.516 -18.003 12.593 1.00 86.75 416 ARG A O 1
ATOM 3221 N N . ASN A 1 417 ? -20.760 -16.051 13.684 1.00 92.25 417 ASN A N 1
ATOM 3222 C CA . ASN A 1 417 ? -20.762 -15.179 12.505 1.00 92.25 417 ASN A CA 1
ATOM 3223 C C . ASN A 1 417 ? -19.387 -14.512 12.326 1.00 92.25 417 ASN A C 1
ATOM 3225 O O . ASN A 1 417 ? -19.275 -13.312 12.063 1.00 92.25 417 ASN A O 1
ATOM 3229 N N . ILE A 1 418 ? -18.343 -15.319 12.517 1.00 93.06 418 ILE A N 1
ATOM 3230 C CA . ILE A 1 418 ? -16.940 -14.960 12.347 1.00 93.06 418 ILE A CA 1
ATOM 3231 C C . ILE A 1 418 ? -16.403 -15.809 11.201 1.00 93.06 418 ILE A C 1
ATOM 3233 O O . ILE A 1 418 ? -16.490 -17.037 11.233 1.00 93.06 418 ILE A O 1
ATOM 3237 N N . ILE A 1 419 ? -15.859 -15.144 10.191 1.00 93.56 419 ILE A N 1
ATOM 3238 C CA . ILE A 1 419 ? -15.188 -15.770 9.056 1.00 93.56 419 ILE A CA 1
ATOM 3239 C C . ILE A 1 419 ? -13.695 -15.443 9.095 1.00 93.56 419 ILE A C 1
ATOM 3241 O O . ILE A 1 419 ? -13.278 -14.445 9.681 1.00 93.56 419 ILE A O 1
ATOM 3245 N N . THR A 1 420 ? -12.890 -16.283 8.460 1.00 93.62 420 THR A N 1
ATOM 3246 C CA . THR A 1 420 ? -11.454 -16.066 8.257 1.00 93.62 420 THR A CA 1
ATOM 3247 C C . THR A 1 420 ? -11.075 -16.507 6.844 1.00 93.62 420 THR A C 1
ATOM 3249 O O . THR A 1 420 ? -11.904 -17.089 6.137 1.00 93.62 420 THR A O 1
ATOM 3252 N N . LEU A 1 421 ? -9.839 -16.234 6.440 1.00 90.88 421 LEU A N 1
ATOM 3253 C CA . LEU A 1 421 ? -9.255 -16.754 5.209 1.00 90.88 421 LEU A CA 1
ATOM 3254 C C . LEU A 1 421 ? -8.382 -17.973 5.523 1.00 90.88 421 LEU A C 1
ATOM 3256 O O . LEU A 1 421 ? -7.807 -18.049 6.610 1.00 90.88 421 LEU A O 1
ATOM 3260 N N . PRO A 1 422 ? -8.280 -18.942 4.601 1.00 86.06 422 PRO A N 1
ATOM 3261 C CA . PRO A 1 422 ? -7.331 -20.029 4.769 1.00 86.06 422 PRO A CA 1
ATOM 3262 C C . PRO A 1 422 ? -5.886 -19.489 4.716 1.00 86.06 422 PRO A C 1
ATOM 3264 O O . PRO A 1 422 ? -5.658 -18.456 4.078 1.00 86.06 422 PRO A O 1
ATOM 3267 N N . PRO A 1 423 ? -4.909 -20.156 5.365 1.00 82.75 423 PRO A N 1
ATOM 3268 C CA . PRO A 1 423 ? -3.533 -19.661 5.479 1.00 82.75 423 PRO A CA 1
ATOM 3269 C C . PRO A 1 423 ? -2.889 -19.254 4.150 1.00 82.75 423 PRO A C 1
ATOM 3271 O O . PRO A 1 423 ? -2.217 -18.234 4.075 1.00 82.75 423 PRO A O 1
ATOM 3274 N N . GLU A 1 424 ? -3.149 -20.001 3.080 1.00 82.69 424 GLU A N 1
ATOM 3275 C CA . GLU A 1 424 ? -2.639 -19.725 1.735 1.00 82.69 424 GLU A CA 1
ATOM 3276 C C . GLU A 1 424 ? -3.242 -18.475 1.064 1.00 82.69 424 GLU A C 1
ATOM 3278 O O . GLU A 1 424 ? -2.709 -18.000 0.064 1.00 82.69 424 GLU A O 1
ATOM 3283 N N . GLN A 1 425 ? -4.344 -17.940 1.598 1.00 86.25 425 GLN A N 1
ATOM 3284 C CA . GLN A 1 425 ? -5.007 -16.718 1.122 1.00 86.25 425 GLN A CA 1
ATOM 3285 C C . GLN A 1 425 ? -4.857 -15.542 2.097 1.00 86.25 425 GLN A C 1
ATOM 3287 O O . GLN A 1 425 ? -5.337 -14.445 1.804 1.00 86.25 425 GLN A O 1
ATOM 3292 N N . LEU A 1 426 ? -4.202 -15.740 3.248 1.00 86.81 426 LEU A N 1
ATOM 3293 C CA . LEU A 1 426 ? -3.828 -14.659 4.161 1.00 86.81 426 LEU A CA 1
ATOM 3294 C C . LEU A 1 426 ? -2.626 -13.902 3.587 1.00 86.81 426 LEU A C 1
ATOM 3296 O O . LEU A 1 426 ? -1.494 -14.042 4.037 1.00 86.81 426 LEU A O 1
ATOM 3300 N N . LEU A 1 427 ? -2.895 -13.123 2.540 1.00 89.12 427 LEU A N 1
ATOM 3301 C CA . LEU A 1 427 ? -1.896 -12.331 1.838 1.00 89.12 427 LEU A CA 1
ATOM 3302 C C . LEU A 1 427 ? -1.767 -10.930 2.455 1.00 89.12 427 LEU A C 1
ATOM 3304 O O . LEU A 1 427 ? -2.753 -10.354 2.907 1.00 89.12 427 LEU A O 1
ATOM 3308 N N . PRO A 1 428 ? -0.577 -10.326 2.440 1.00 90.94 428 PRO A N 1
ATOM 3309 C CA . PRO A 1 428 ? -0.395 -8.960 2.907 1.00 90.94 428 PRO A CA 1
ATOM 3310 C C . PRO A 1 428 ? -1.278 -7.955 2.155 1.00 90.94 428 PRO A C 1
ATOM 3312 O O . PRO A 1 428 ? -1.514 -8.089 0.953 1.00 90.94 428 PRO A O 1
ATOM 3315 N N . LEU A 1 429 ? -1.737 -6.910 2.842 1.00 89.50 429 LEU A N 1
ATOM 3316 C CA . LEU A 1 429 ? -2.380 -5.750 2.250 1.00 89.50 429 LEU A CA 1
ATOM 3317 C C . LEU A 1 429 ? -1.371 -4.948 1.424 1.00 89.50 429 LEU A C 1
ATOM 3319 O O . LEU A 1 429 ? -0.482 -4.257 1.937 1.00 89.50 429 LEU A O 1
ATOM 3323 N N . SER A 1 430 ? -1.588 -4.997 0.123 1.00 81.88 430 SER A N 1
ATOM 3324 C CA . SER A 1 430 ? -0.889 -4.245 -0.903 1.00 81.88 430 SER A CA 1
ATOM 3325 C C . SER A 1 430 ? -1.926 -3.614 -1.831 1.00 81.88 430 SER A C 1
ATOM 3327 O O . SER A 1 430 ? -3.125 -3.882 -1.732 1.00 81.88 430 SER A O 1
ATOM 3329 N N . TYR A 1 431 ? -1.474 -2.817 -2.794 1.00 75.12 431 TYR A N 1
ATOM 3330 C CA . TYR A 1 431 ? -2.347 -2.309 -3.853 1.00 75.12 431 TYR A CA 1
ATOM 3331 C C . TYR A 1 431 ? -3.036 -3.427 -4.655 1.00 75.12 431 TYR A C 1
ATOM 3333 O O . TYR A 1 431 ? -4.097 -3.198 -5.231 1.00 75.12 431 TYR A O 1
ATOM 3341 N N . THR A 1 432 ? -2.473 -4.637 -4.668 1.00 71.62 432 THR A N 1
ATOM 3342 C CA . THR A 1 432 ? -2.943 -5.752 -5.500 1.00 71.62 432 THR A CA 1
ATOM 3343 C C . THR A 1 432 ? -3.927 -6.646 -4.767 1.00 71.62 432 THR A C 1
ATOM 3345 O O . THR A 1 432 ? -4.916 -7.085 -5.352 1.00 71.62 432 THR A O 1
ATOM 3348 N N . THR A 1 433 ? -3.747 -6.822 -3.458 1.00 81.75 433 THR A N 1
ATOM 3349 C CA . THR A 1 433 ? -4.722 -7.512 -2.605 1.00 81.75 433 THR A CA 1
ATOM 3350 C C . THR A 1 433 ? -5.841 -6.585 -2.126 1.00 81.75 433 THR A C 1
ATOM 3352 O O . THR A 1 433 ? -6.910 -7.069 -1.748 1.00 81.75 433 THR A O 1
ATOM 3355 N N . PHE A 1 434 ? -5.661 -5.258 -2.183 1.00 89.25 434 PHE A N 1
ATOM 3356 C CA . PHE A 1 434 ? -6.666 -4.277 -1.755 1.00 89.25 434 PHE A CA 1
ATOM 3357 C C . PHE A 1 434 ? -8.046 -4.477 -2.411 1.00 89.25 434 PHE A C 1
ATOM 3359 O O . PHE A 1 434 ? -9.029 -4.540 -1.665 1.00 89.25 434 PHE A O 1
ATOM 3366 N N . PRO A 1 435 ? -8.181 -4.626 -3.749 1.00 81.38 435 PRO A N 1
ATOM 3367 C CA . PRO A 1 435 ? -9.482 -4.859 -4.371 1.00 81.38 435 PRO A CA 1
ATOM 3368 C C . PRO A 1 435 ? -10.137 -6.154 -3.888 1.00 81.38 435 PRO A C 1
ATOM 3370 O O . PRO A 1 435 ? -11.338 -6.154 -3.633 1.00 81.38 435 PRO A O 1
ATOM 3373 N N . ALA A 1 436 ? -9.351 -7.219 -3.695 1.00 86.75 436 ALA A N 1
ATOM 3374 C CA . ALA A 1 436 ? -9.845 -8.507 -3.216 1.00 86.75 436 ALA A CA 1
ATOM 3375 C C . ALA A 1 436 ? -10.344 -8.420 -1.766 1.00 86.75 436 ALA A C 1
ATOM 3377 O O . ALA A 1 436 ? -11.429 -8.909 -1.455 1.00 86.75 436 ALA A O 1
ATOM 3378 N N . TYR A 1 437 ? -9.607 -7.733 -0.885 1.00 93.06 437 TYR A N 1
ATOM 3379 C CA . TYR A 1 437 ? -10.063 -7.453 0.478 1.00 93.06 437 TYR A CA 1
ATOM 3380 C C . TYR A 1 437 ? -11.329 -6.597 0.490 1.00 93.06 437 TYR A C 1
ATOM 3382 O O . TYR A 1 437 ? -12.273 -6.907 1.218 1.00 93.06 437 TYR A O 1
ATOM 3390 N N . ARG A 1 438 ? -11.379 -5.542 -0.331 1.00 94.62 438 ARG A N 1
ATOM 3391 C CA . ARG A 1 438 ? -12.552 -4.670 -0.454 1.00 94.62 438 ARG A CA 1
ATOM 3392 C C . ARG A 1 438 ? -13.781 -5.452 -0.910 1.00 94.62 438 ARG A C 1
ATOM 3394 O O . ARG A 1 438 ? -14.826 -5.358 -0.268 1.00 94.62 438 ARG A O 1
ATOM 3401 N N . GLU A 1 439 ? -13.640 -6.238 -1.974 1.00 91.31 439 GLU A N 1
ATOM 3402 C CA . GLU A 1 439 ? -14.711 -7.071 -2.517 1.00 91.31 439 GLU A CA 1
ATOM 3403 C C . GLU A 1 439 ? -15.169 -8.111 -1.495 1.00 91.31 439 GLU A C 1
ATOM 3405 O O . GLU A 1 439 ? -16.366 -8.234 -1.257 1.00 91.31 439 GLU A O 1
ATOM 3410 N N . LEU A 1 440 ? -14.242 -8.807 -0.829 1.00 94.00 440 LEU A N 1
ATOM 3411 C CA . LEU A 1 440 ? -14.562 -9.778 0.217 1.00 94.00 440 LEU A CA 1
ATOM 3412 C C . LEU A 1 440 ? -15.389 -9.141 1.340 1.00 94.00 440 LEU A C 1
ATOM 3414 O O . LEU A 1 440 ? -16.438 -9.668 1.705 1.00 94.00 440 LEU A O 1
ATOM 3418 N N . ILE A 1 441 ? -14.939 -8.004 1.877 1.00 95.50 441 ILE A N 1
ATOM 3419 C CA . ILE A 1 441 ? -15.614 -7.317 2.987 1.00 95.50 441 ILE A CA 1
ATOM 3420 C C . ILE A 1 441 ? -17.027 -6.884 2.569 1.00 95.50 441 ILE A C 1
ATOM 3422 O O . ILE A 1 441 ? -17.980 -7.097 3.322 1.00 95.50 441 ILE A O 1
ATOM 3426 N N . GLN A 1 442 ? -17.176 -6.324 1.365 1.00 91.50 442 GLN A N 1
ATOM 3427 C CA . GLN A 1 442 ? -18.466 -5.865 0.842 1.00 91.50 442 GLN A CA 1
ATOM 3428 C C . GLN A 1 442 ? -19.408 -7.030 0.511 1.00 91.50 442 GLN A C 1
ATOM 3430 O O . GLN A 1 442 ? -20.553 -7.033 0.964 1.00 91.50 442 GLN A O 1
ATOM 3435 N N . ARG A 1 443 ? -18.926 -8.038 -0.227 1.00 94.56 443 ARG A N 1
ATOM 3436 C CA . ARG A 1 443 ? -19.693 -9.226 -0.635 1.00 94.56 443 ARG A CA 1
ATOM 3437 C C . ARG A 1 443 ? -20.215 -9.994 0.570 1.00 94.56 443 ARG A C 1
ATOM 3439 O O . ARG A 1 443 ? -21.367 -10.415 0.586 1.00 94.56 443 ARG A O 1
ATOM 3446 N N . GLU A 1 444 ? -19.370 -10.174 1.581 1.00 94.19 444 GLU A N 1
ATOM 3447 C CA . GLU A 1 444 ? -19.728 -10.918 2.784 1.00 94.19 444 GLU A CA 1
ATOM 3448 C C . GLU A 1 444 ? -20.542 -10.089 3.787 1.00 94.19 444 GLU A C 1
ATOM 3450 O O . GLU A 1 444 ? -21.056 -10.669 4.747 1.00 94.19 444 GLU A O 1
ATOM 3455 N N . GLY A 1 445 ? -20.665 -8.768 3.589 1.00 92.06 445 GLY A N 1
ATOM 3456 C CA . GLY A 1 445 ? -21.359 -7.858 4.503 1.00 92.06 445 GLY A CA 1
ATOM 3457 C C . GLY A 1 445 ? -20.668 -7.735 5.865 1.00 92.06 445 GLY A C 1
ATOM 3458 O O . GLY A 1 445 ? -21.330 -7.720 6.907 1.00 92.06 445 GLY A O 1
ATOM 3459 N N . VAL A 1 446 ? -19.334 -7.720 5.877 1.00 96.94 446 VAL A N 1
ATOM 3460 C CA . VAL A 1 446 ? -18.525 -7.679 7.102 1.00 96.94 446 VAL A CA 1
ATOM 3461 C C . VAL A 1 446 ? -18.622 -6.300 7.757 1.00 96.94 446 VAL A C 1
ATOM 3463 O O . VAL A 1 446 ? -18.360 -5.278 7.130 1.00 96.94 446 VAL A O 1
ATOM 3466 N N . GLY A 1 447 ? -18.977 -6.268 9.044 1.00 93.00 447 GLY A N 1
ATOM 3467 C CA . GLY A 1 447 ? -19.064 -5.029 9.822 1.00 93.00 447 GLY A CA 1
ATOM 3468 C C . GLY A 1 447 ? -17.781 -4.685 10.576 1.00 93.00 447 GLY A C 1
ATOM 3469 O O . GLY A 1 447 ? -17.516 -3.506 10.820 1.00 93.00 447 GLY A O 1
ATOM 3470 N N . VAL A 1 448 ? -16.978 -5.692 10.939 1.00 98.25 448 VAL A N 1
ATOM 3471 C CA . VAL A 1 448 ? -15.680 -5.502 11.605 1.00 98.25 448 VAL A CA 1
ATOM 3472 C C . VAL A 1 448 ? -14.635 -6.440 11.021 1.00 98.25 448 VAL A C 1
ATOM 3474 O O . VAL A 1 448 ? -14.872 -7.639 10.901 1.00 98.25 448 VAL A O 1
ATOM 3477 N N . VAL A 1 449 ? -13.465 -5.890 10.716 1.00 98.31 449 VAL A N 1
ATOM 3478 C CA . VAL A 1 449 ? -12.265 -6.644 10.354 1.00 98.31 449 VAL A CA 1
ATOM 3479 C C . VAL A 1 449 ? -11.287 -6.570 11.522 1.00 98.31 449 VAL A C 1
ATOM 3481 O O . VAL A 1 449 ? -10.904 -5.475 11.935 1.00 98.31 449 VAL A O 1
ATOM 3484 N N . VAL A 1 450 ? -10.896 -7.719 12.064 1.00 97.50 450 VAL A N 1
ATOM 3485 C CA . VAL A 1 450 ? -9.840 -7.838 13.076 1.00 97.50 450 VAL A CA 1
ATOM 3486 C C . VAL A 1 450 ? -8.566 -8.301 12.388 1.00 97.50 450 VAL A C 1
ATOM 3488 O O . VAL A 1 450 ? -8.599 -9.276 11.643 1.00 97.50 450 VAL A O 1
ATOM 3491 N N . VAL A 1 451 ? -7.460 -7.603 12.637 1.00 96.00 451 VAL A N 1
ATOM 3492 C CA . VAL A 1 451 ? -6.147 -7.905 12.057 1.00 96.00 451 VAL A CA 1
ATOM 3493 C C . VAL A 1 451 ? -5.146 -8.154 13.178 1.00 96.00 451 VAL A C 1
ATOM 3495 O O . VAL A 1 451 ? -4.831 -7.230 13.937 1.00 96.00 451 VAL A O 1
ATOM 3498 N N . ASP A 1 452 ? -4.646 -9.383 13.261 1.00 91.81 452 ASP A N 1
ATOM 3499 C CA . ASP A 1 452 ? -3.701 -9.842 14.280 1.00 91.81 452 ASP A CA 1
ATOM 3500 C C . ASP A 1 452 ? -2.463 -10.475 13.615 1.00 91.81 452 ASP A C 1
ATOM 3502 O O . ASP A 1 452 ? -2.515 -11.634 13.258 1.00 91.81 452 ASP A O 1
ATOM 3506 N N . THR A 1 453 ? -1.361 -9.779 13.329 1.00 88.50 453 THR A N 1
ATOM 3507 C CA . THR A 1 453 ? -1.037 -8.392 13.685 1.00 88.50 453 THR A CA 1
ATOM 3508 C C . THR A 1 453 ? -0.955 -7.459 12.474 1.00 88.50 453 THR A C 1
ATOM 3510 O O . THR A 1 453 ? -0.766 -7.866 11.330 1.00 88.50 453 THR A O 1
ATOM 3513 N N . LEU A 1 454 ? -1.071 -6.153 12.738 1.00 90.56 454 LEU A N 1
ATOM 3514 C CA . LEU A 1 454 ? -0.983 -5.092 11.733 1.00 90.56 454 LEU A CA 1
ATOM 3515 C C . LEU A 1 454 ? 0.312 -5.143 10.914 1.00 90.56 454 LEU A C 1
ATOM 3517 O O . LEU A 1 454 ? 0.259 -4.901 9.715 1.00 90.56 454 LEU A O 1
ATOM 3521 N N . LEU A 1 455 ? 1.462 -5.365 11.560 1.00 86.56 455 LEU A N 1
ATOM 3522 C CA . LEU A 1 455 ? 2.760 -5.248 10.885 1.00 86.56 455 LEU A CA 1
ATOM 3523 C C . LEU A 1 455 ? 2.962 -6.364 9.861 1.00 86.56 455 LEU A C 1
ATOM 3525 O O . LEU A 1 455 ? 3.490 -6.094 8.786 1.00 86.56 455 LEU A O 1
ATOM 3529 N N . ASP A 1 456 ? 2.498 -7.569 10.186 1.00 87.56 456 ASP A N 1
ATOM 3530 C CA . ASP A 1 456 ? 2.560 -8.726 9.295 1.00 87.56 456 ASP A CA 1
ATOM 3531 C C . ASP A 1 456 ? 1.566 -8.567 8.145 1.00 87.56 456 ASP A C 1
ATOM 3533 O O . ASP A 1 456 ? 1.920 -8.780 6.989 1.00 87.56 456 ASP A O 1
ATOM 3537 N N . TRP A 1 457 ? 0.357 -8.067 8.435 1.00 92.00 457 TRP A N 1
ATOM 3538 C CA . TRP A 1 457 ? -0.625 -7.806 7.386 1.00 92.00 457 TRP A CA 1
ATOM 3539 C C . TRP A 1 457 ? -0.131 -6.792 6.359 1.00 92.00 457 TRP A C 1
ATOM 3541 O O . TRP A 1 457 ? -0.478 -6.911 5.200 1.00 92.00 457 TRP A O 1
ATOM 3551 N N . VAL A 1 458 ? 0.660 -5.786 6.730 1.00 87.75 458 VAL A N 1
ATOM 3552 C CA . VAL A 1 458 ? 1.152 -4.788 5.761 1.00 87.75 458 VAL A CA 1
ATOM 3553 C C . VAL A 1 458 ? 2.561 -5.064 5.240 1.00 87.75 458 VAL A C 1
ATOM 3555 O O . VAL A 1 458 ? 3.046 -4.256 4.444 1.00 87.75 458 VAL A O 1
ATOM 3558 N N . GLU A 1 459 ? 3.204 -6.150 5.685 1.00 82.25 459 GLU A N 1
ATOM 3559 C CA . GLU A 1 459 ? 4.620 -6.461 5.426 1.00 82.25 459 GLU A CA 1
ATOM 3560 C C . GLU A 1 459 ? 5.553 -5.265 5.674 1.00 82.25 459 GLU A C 1
ATOM 3562 O O . GLU A 1 459 ? 6.356 -4.886 4.824 1.00 82.25 459 GLU A O 1
ATOM 3567 N N . ALA A 1 460 ? 5.438 -4.627 6.842 1.00 67.19 460 ALA A N 1
ATOM 3568 C CA . ALA A 1 460 ? 6.301 -3.490 7.163 1.00 67.19 460 ALA A CA 1
ATOM 3569 C C . ALA A 1 460 ? 7.767 -3.942 7.319 1.00 67.19 460 ALA A C 1
ATOM 3571 O O . ALA A 1 460 ? 8.100 -4.660 8.272 1.00 67.19 460 ALA A O 1
ATOM 3572 N N . VAL A 1 461 ? 8.647 -3.489 6.417 1.00 58.91 461 VAL A N 1
ATOM 3573 C CA . VAL A 1 461 ? 10.078 -3.854 6.421 1.00 58.91 461 VAL A CA 1
ATOM 3574 C C . VAL A 1 461 ? 10.796 -3.153 7.574 1.00 58.91 461 VAL A C 1
ATOM 3576 O O . VAL A 1 461 ? 11.527 -3.795 8.341 1.00 58.91 461 VAL A O 1
ATOM 3579 N N . ASP A 1 462 ? 10.523 -1.857 7.757 1.00 59.72 462 ASP A N 1
ATOM 3580 C CA . ASP A 1 462 ? 10.962 -1.094 8.919 1.00 59.72 462 ASP A CA 1
ATOM 3581 C C . ASP A 1 462 ? 9.771 -0.416 9.611 1.00 59.72 462 ASP A C 1
ATOM 3583 O O . ASP A 1 462 ? 9.260 0.620 9.198 1.00 59.72 462 ASP A O 1
ATOM 3587 N N . ALA A 1 463 ? 9.357 -0.965 10.756 1.00 55.06 463 ALA A N 1
ATOM 3588 C CA . ALA A 1 463 ? 8.310 -0.367 11.588 1.00 55.06 463 ALA A CA 1
ATOM 3589 C C . ALA A 1 463 ? 8.646 1.065 12.070 1.00 55.06 463 ALA A C 1
ATOM 3591 O O . ALA A 1 463 ? 7.751 1.761 12.568 1.00 55.06 463 ALA A O 1
ATOM 3592 N N . ASN A 1 464 ? 9.910 1.489 11.932 1.00 56.22 464 ASN A N 1
ATOM 3593 C CA . ASN A 1 464 ? 10.397 2.830 12.221 1.00 56.22 464 ASN A CA 1
ATOM 3594 C C . ASN A 1 464 ? 10.466 3.751 10.991 1.00 56.22 464 ASN A C 1
ATOM 3596 O O . ASN A 1 464 ? 10.924 4.878 11.157 1.00 56.22 464 ASN A O 1
ATOM 3600 N N . ASP A 1 465 ? 9.999 3.367 9.801 1.00 67.62 465 ASP A N 1
ATOM 3601 C CA . ASP A 1 465 ? 9.872 4.287 8.662 1.00 67.62 465 ASP A CA 1
ATOM 3602 C C . ASP A 1 465 ? 8.534 5.059 8.733 1.00 67.62 465 ASP A C 1
ATOM 3604 O O . ASP A 1 465 ? 7.445 4.492 8.836 1.00 67.62 465 ASP A O 1
ATOM 3608 N N . GLU A 1 466 ? 8.600 6.397 8.738 1.00 66.19 466 GLU A N 1
ATOM 3609 C CA . GLU A 1 466 ? 7.400 7.250 8.783 1.00 66.19 466 GLU A CA 1
ATOM 3610 C C . GLU A 1 466 ? 6.687 7.365 7.430 1.00 66.19 466 GLU A C 1
ATOM 3612 O O . GLU A 1 466 ? 5.459 7.491 7.405 1.00 66.19 466 GLU A O 1
ATOM 3617 N N . ALA A 1 467 ? 7.427 7.323 6.320 1.00 70.12 467 ALA A N 1
ATOM 3618 C CA . ALA A 1 467 ? 6.854 7.382 4.982 1.00 70.12 467 ALA A CA 1
ATOM 3619 C C . ALA A 1 467 ? 6.089 6.088 4.680 1.00 70.12 467 ALA A C 1
ATOM 3621 O O . ALA A 1 467 ? 4.915 6.156 4.305 1.00 70.12 467 ALA A O 1
ATOM 3622 N N . GLU A 1 468 ? 6.698 4.936 4.976 1.00 72.50 468 GLU A N 1
ATOM 3623 C CA . GLU A 1 468 ? 6.073 3.616 4.817 1.00 72.50 468 GLU A CA 1
ATOM 3624 C C . GLU A 1 468 ? 4.809 3.493 5.686 1.00 72.50 468 GLU A C 1
ATOM 3626 O O . GLU A 1 468 ? 3.717 3.205 5.185 1.00 72.50 468 GLU A O 1
ATOM 3631 N N . ALA A 1 469 ? 4.902 3.817 6.983 1.00 74.44 469 ALA A N 1
ATOM 3632 C CA . ALA A 1 469 ? 3.748 3.780 7.884 1.00 74.44 469 ALA A CA 1
ATOM 3633 C C . ALA A 1 469 ? 2.615 4.714 7.420 1.00 74.44 469 ALA A C 1
ATOM 3635 O O . ALA A 1 469 ? 1.430 4.392 7.563 1.00 74.44 469 ALA A O 1
ATOM 3636 N N . ARG A 1 470 ? 2.951 5.881 6.852 1.00 76.81 470 ARG A N 1
ATOM 3637 C CA . ARG A 1 470 ? 1.967 6.829 6.312 1.00 76.81 470 ARG A CA 1
ATOM 3638 C C . ARG A 1 470 ? 1.260 6.271 5.080 1.00 76.81 470 ARG A C 1
ATOM 3640 O O . ARG A 1 470 ? 0.039 6.423 4.987 1.00 76.81 470 ARG A O 1
ATOM 3647 N N . GLU A 1 471 ? 1.997 5.672 4.157 1.00 83.25 471 GLU A N 1
ATOM 3648 C CA . GLU A 1 471 ? 1.455 5.062 2.941 1.00 83.25 471 GLU A CA 1
ATOM 3649 C C . GLU A 1 471 ? 0.497 3.917 3.291 1.00 83.25 471 GLU A C 1
ATOM 3651 O O . GLU A 1 471 ? -0.694 3.976 2.966 1.00 83.25 471 GLU A O 1
ATOM 3656 N N . LYS A 1 472 ? 0.960 2.949 4.093 1.00 85.50 472 LYS A N 1
ATOM 3657 C CA . LYS A 1 472 ? 0.158 1.789 4.512 1.00 85.50 472 LYS A CA 1
ATOM 3658 C C . LYS A 1 472 ? -1.085 2.203 5.302 1.00 85.50 472 LYS A C 1
ATOM 3660 O O . LYS A 1 472 ? -2.188 1.737 5.021 1.00 85.50 472 LYS A O 1
ATOM 3665 N N . MET A 1 473 ? -0.965 3.154 6.235 1.00 87.44 473 MET A N 1
ATOM 3666 C CA . MET A 1 473 ? -2.138 3.673 6.955 1.00 87.44 473 MET A CA 1
ATOM 3667 C C . MET A 1 473 ? -3.115 4.433 6.055 1.00 87.44 473 MET A C 1
ATOM 3669 O O . MET A 1 473 ? -4.303 4.494 6.375 1.00 87.44 473 MET A O 1
ATOM 3673 N N . THR A 1 474 ? -2.652 5.030 4.954 1.00 87.38 474 THR A N 1
ATOM 3674 C CA . THR A 1 474 ? -3.543 5.670 3.975 1.00 87.38 474 THR A CA 1
ATOM 3675 C C . THR A 1 474 ? -4.393 4.614 3.276 1.00 87.38 474 THR A C 1
ATOM 3677 O O . THR A 1 474 ? -5.616 4.754 3.247 1.00 87.38 474 THR A O 1
ATOM 3680 N N . MET A 1 475 ? -3.774 3.515 2.843 1.00 88.81 475 MET A N 1
ATOM 3681 C CA . MET A 1 475 ? -4.459 2.370 2.240 1.00 88.81 475 MET A CA 1
ATOM 3682 C C . MET A 1 475 ? -5.462 1.717 3.205 1.00 88.81 475 MET A C 1
ATOM 3684 O O . MET A 1 475 ? -6.630 1.551 2.867 1.00 88.81 475 MET A O 1
ATOM 3688 N N . ILE A 1 476 ? -5.066 1.445 4.451 1.00 94.94 476 ILE A N 1
ATOM 3689 C CA . ILE A 1 476 ? -5.961 0.865 5.471 1.00 94.94 476 ILE A CA 1
ATOM 3690 C C . ILE A 1 476 ? -7.187 1.758 5.718 1.00 94.94 476 ILE A C 1
ATOM 3692 O O . ILE A 1 476 ? -8.313 1.274 5.852 1.00 94.94 476 ILE A O 1
ATOM 3696 N N . ARG A 1 477 ? -6.995 3.082 5.785 1.00 93.19 477 ARG A N 1
ATOM 3697 C CA . ARG A 1 477 ? -8.105 4.027 5.992 1.00 93.19 477 ARG A CA 1
ATOM 3698 C C . ARG A 1 477 ? -9.011 4.127 4.771 1.00 93.19 477 ARG A C 1
ATOM 3700 O O . ARG A 1 477 ? -10.214 4.303 4.958 1.00 93.19 477 ARG A O 1
ATOM 3707 N N . ALA A 1 478 ? -8.460 4.019 3.562 1.00 90.62 478 ALA A N 1
ATOM 3708 C CA . ALA A 1 478 ? -9.253 3.914 2.341 1.00 90.62 478 ALA A CA 1
ATOM 3709 C C . ALA A 1 478 ? -10.122 2.650 2.379 1.00 90.62 478 ALA A C 1
ATOM 3711 O O . ALA A 1 478 ? -11.338 2.757 2.246 1.00 90.62 478 ALA A O 1
ATOM 3712 N N . LEU A 1 479 ? -9.541 1.495 2.729 1.00 93.75 479 LEU A N 1
ATOM 3713 C CA . LEU A 1 479 ? -10.274 0.232 2.846 1.00 93.75 479 LEU A CA 1
ATOM 3714 C C . LEU A 1 479 ? -11.426 0.328 3.855 1.00 93.75 479 LEU A C 1
ATOM 3716 O O . LEU A 1 479 ? -12.552 -0.056 3.546 1.00 93.75 479 LEU A O 1
ATOM 3720 N N . ALA A 1 480 ? -11.175 0.892 5.043 1.00 94.25 480 ALA A N 1
ATOM 3721 C CA . ALA A 1 480 ? -12.220 1.111 6.043 1.00 94.25 480 ALA A CA 1
ATOM 3722 C C . ALA A 1 480 ? -13.354 1.992 5.491 1.00 94.25 480 ALA A C 1
ATOM 3724 O O . ALA A 1 480 ? -14.525 1.637 5.586 1.00 94.25 480 ALA A O 1
ATOM 3725 N N . ARG A 1 481 ? -13.017 3.132 4.876 1.00 89.62 481 ARG A N 1
ATOM 3726 C CA . ARG A 1 481 ? -14.002 4.094 4.356 1.00 89.62 481 ARG A CA 1
ATOM 3727 C C . ARG A 1 481 ? -14.825 3.541 3.195 1.00 89.62 481 ARG A C 1
ATOM 3729 O O . ARG A 1 481 ? -16.035 3.729 3.195 1.00 89.62 481 ARG A O 1
ATOM 3736 N N . GLU A 1 482 ? -14.188 2.867 2.241 1.00 88.19 482 GLU A N 1
ATOM 3737 C CA . GLU A 1 482 ? -14.845 2.321 1.043 1.00 88.19 482 GLU A CA 1
ATOM 3738 C C . GLU A 1 482 ? -15.745 1.123 1.354 1.00 88.19 482 GLU A C 1
ATOM 3740 O O . GLU A 1 482 ? -16.768 0.915 0.703 1.00 88.19 482 GLU A O 1
ATOM 3745 N N . THR A 1 483 ? -15.378 0.322 2.352 1.00 90.88 483 THR A N 1
ATOM 3746 C CA . THR A 1 483 ? -16.180 -0.840 2.757 1.00 90.88 483 THR A CA 1
ATOM 3747 C C . THR A 1 483 ? -17.224 -0.499 3.816 1.00 90.88 483 THR A C 1
ATOM 3749 O O . THR A 1 483 ? -18.200 -1.226 3.979 1.00 90.88 483 THR A O 1
ATOM 3752 N N . GLY A 1 484 ? -17.020 0.587 4.566 1.00 90.38 484 GLY A N 1
ATOM 3753 C CA . GLY A 1 484 ? -17.818 0.923 5.742 1.00 90.38 484 GLY A CA 1
ATOM 3754 C C . GLY A 1 484 ? -17.536 0.035 6.961 1.00 90.38 484 GLY A C 1
ATOM 3755 O O . GLY A 1 484 ? -18.123 0.268 8.019 1.00 90.38 484 GLY A O 1
ATOM 3756 N N . ALA A 1 485 ? -16.630 -0.944 6.871 1.00 95.25 485 ALA A N 1
ATOM 3757 C CA . ALA A 1 485 ? -16.273 -1.805 7.994 1.00 95.25 485 ALA A CA 1
ATOM 3758 C C . ALA A 1 485 ? -15.391 -1.063 9.013 1.00 95.25 485 ALA A C 1
ATOM 3760 O O . ALA A 1 485 ? -14.610 -0.173 8.666 1.00 95.25 485 ALA A O 1
ATOM 3761 N N . ALA A 1 486 ? -15.505 -1.420 10.293 1.00 97.50 486 ALA A N 1
ATOM 3762 C CA . ALA A 1 486 ? -14.542 -0.979 11.301 1.00 97.50 486 ALA A CA 1
ATOM 3763 C C . ALA A 1 486 ? -13.307 -1.888 11.270 1.00 97.50 486 ALA A C 1
ATOM 3765 O O . ALA A 1 486 ? -13.445 -3.108 11.312 1.00 97.50 486 ALA A O 1
ATOM 3766 N N . LEU A 1 487 ? -12.106 -1.312 11.232 1.00 98.00 487 LEU A N 1
ATOM 3767 C CA . LEU A 1 487 ? -10.857 -2.083 11.226 1.00 98.00 487 LEU A CA 1
ATOM 3768 C C . LEU A 1 487 ? -10.194 -2.011 12.605 1.00 98.00 487 LEU A C 1
ATOM 3770 O O . LEU A 1 487 ? -9.739 -0.940 13.015 1.00 98.00 487 LEU A O 1
ATOM 3774 N N . LEU A 1 488 ? -10.132 -3.141 13.311 1.00 98.00 488 LEU A N 1
ATOM 3775 C CA . LEU A 1 488 ? -9.414 -3.309 14.574 1.00 98.00 488 LEU A CA 1
ATOM 3776 C C . LEU A 1 488 ? -8.024 -3.894 14.297 1.00 98.00 488 LEU A C 1
ATOM 3778 O O . LEU A 1 488 ? -7.890 -5.063 13.952 1.00 98.00 488 LEU A O 1
ATOM 3782 N N . LEU A 1 489 ? -6.994 -3.071 14.466 1.00 96.12 489 LEU A N 1
ATOM 3783 C CA . LEU A 1 489 ? -5.609 -3.374 14.116 1.00 96.12 489 LEU A CA 1
ATOM 3784 C C . LEU A 1 489 ? -4.810 -3.652 15.391 1.00 96.12 489 LEU A C 1
ATOM 3786 O O . LEU A 1 489 ? -4.629 -2.745 16.213 1.00 96.12 489 LEU A O 1
ATOM 3790 N N . LEU A 1 490 ? -4.331 -4.883 15.571 1.00 93.50 490 LEU A N 1
ATOM 3791 C CA . LEU A 1 490 ? -3.525 -5.253 16.733 1.00 93.50 490 LEU A CA 1
ATOM 3792 C C . LEU A 1 490 ? -2.048 -4.976 16.457 1.00 93.50 490 LEU A C 1
ATOM 3794 O O . LEU A 1 490 ? -1.513 -5.358 15.422 1.00 93.50 490 LEU A O 1
ATOM 3798 N N . HIS A 1 491 ? -1.379 -4.270 17.371 1.00 87.06 491 HIS A N 1
ATOM 3799 C CA . HIS A 1 491 ? -0.000 -3.829 17.157 1.00 87.06 491 HIS A CA 1
ATOM 3800 C C . HIS A 1 491 ? 0.908 -4.119 18.356 1.00 87.06 491 HIS A C 1
ATOM 3802 O O . HIS A 1 491 ? 0.602 -3.780 19.506 1.00 87.06 491 HIS A O 1
ATOM 3808 N N . HIS A 1 492 ? 2.054 -4.736 18.063 1.00 78.12 492 HIS A N 1
ATOM 3809 C CA . HIS A 1 492 ? 3.103 -5.076 19.018 1.00 78.12 492 HIS A CA 1
ATOM 3810 C C . HIS A 1 492 ? 4.278 -4.111 18.809 1.00 78.12 492 HIS A C 1
ATOM 3812 O O . HIS A 1 492 ? 4.874 -4.113 17.734 1.00 78.12 492 HIS A O 1
ATOM 3818 N N . PRO A 1 493 ? 4.642 -3.283 19.802 1.00 60.06 493 PRO A N 1
ATOM 3819 C CA . PRO A 1 493 ? 5.843 -2.469 19.689 1.00 60.06 493 PRO A CA 1
ATOM 3820 C C . PRO A 1 493 ? 7.083 -3.370 19.780 1.00 60.06 493 PRO A C 1
ATOM 3822 O O . PRO A 1 493 ? 7.137 -4.271 20.625 1.00 60.06 493 PRO A O 1
ATOM 3825 N N . ARG A 1 494 ? 8.097 -3.123 18.938 1.00 47.91 494 ARG A N 1
ATOM 3826 C CA . ARG A 1 494 ? 9.407 -3.776 19.080 1.00 47.91 494 ARG A CA 1
ATOM 3827 C C . ARG A 1 494 ? 10.122 -3.260 20.339 1.00 47.91 494 ARG A C 1
ATOM 3829 O O . ARG A 1 494 ? 9.935 -2.129 20.778 1.00 47.91 494 ARG A O 1
ATOM 3836 N N . LYS A 1 495 ? 10.891 -4.155 20.958 1.00 39.94 495 LYS A N 1
ATOM 3837 C CA . LYS A 1 495 ? 11.478 -4.039 22.299 1.00 39.94 495 LYS A CA 1
ATOM 3838 C C . LYS A 1 495 ? 12.687 -3.089 22.300 1.00 39.94 495 LYS A C 1
ATOM 3840 O O . LYS A 1 495 ? 13.804 -3.545 22.082 1.00 39.94 495 LYS A O 1
ATOM 3845 N N . GLU A 1 496 ? 12.488 -1.805 22.594 1.00 33.38 496 GLU A N 1
ATOM 3846 C CA . GLU A 1 496 ? 13.583 -0.898 22.974 1.00 33.38 496 GLU A CA 1
ATOM 3847 C C . GLU A 1 496 ? 13.618 -0.679 24.495 1.00 33.38 496 GLU A C 1
ATOM 3849 O O . GLU A 1 496 ? 12.678 -0.172 25.099 1.00 33.38 496 GLU A O 1
ATOM 3854 N N . SER A 1 497 ? 14.732 -1.126 25.088 1.00 29.94 497 SER A N 1
ATOM 3855 C CA . SER A 1 497 ? 15.280 -0.798 26.414 1.00 29.94 497 SER A CA 1
ATOM 3856 C C . SER A 1 497 ? 14.300 -0.674 27.592 1.00 29.94 497 SER A C 1
ATOM 3858 O O . SER A 1 497 ? 13.777 0.397 27.898 1.00 29.94 497 SER A O 1
ATOM 3860 N N . GLU A 1 498 ? 14.185 -1.762 28.359 1.00 30.69 498 GLU A N 1
ATOM 3861 C CA . GLU A 1 498 ? 13.811 -1.738 29.779 1.00 30.69 498 GLU A CA 1
ATOM 3862 C C . GLU A 1 498 ? 14.871 -0.980 30.596 1.00 30.69 498 GLU A C 1
ATOM 3864 O O . GLU A 1 498 ? 15.699 -1.568 31.285 1.00 30.69 498 GLU A O 1
ATOM 3869 N N . THR A 1 499 ? 14.853 0.346 30.538 1.00 29.53 499 THR A N 1
ATOM 3870 C CA . THR A 1 499 ? 15.509 1.187 31.542 1.00 29.53 499 THR A CA 1
ATOM 3871 C C . THR A 1 499 ? 14.631 2.396 31.814 1.00 29.53 499 THR A C 1
ATOM 3873 O O . THR A 1 499 ? 14.559 3.310 31.004 1.00 29.53 499 THR A O 1
ATOM 3876 N N . ASN A 1 500 ? 13.945 2.335 32.959 1.00 30.80 500 ASN A N 1
ATOM 3877 C CA . ASN A 1 500 ? 13.432 3.434 33.779 1.00 30.80 500 ASN A CA 1
ATOM 3878 C C . ASN A 1 500 ? 13.082 4.756 33.069 1.00 30.80 500 ASN A C 1
ATOM 3880 O O . ASN A 1 500 ? 13.975 5.532 32.750 1.00 30.80 500 ASN A O 1
ATOM 3884 N N . LEU A 1 501 ? 11.775 5.055 33.000 1.00 30.98 501 LEU A N 1
ATOM 3885 C CA . LEU A 1 501 ? 11.100 6.305 33.424 1.00 30.98 501 LEU A CA 1
ATOM 3886 C C . LEU A 1 501 ? 9.837 6.559 32.565 1.00 30.98 501 LEU A C 1
ATOM 3888 O O . LEU A 1 501 ? 9.900 6.678 31.347 1.00 30.98 501 LEU A O 1
ATOM 3892 N N . ASN A 1 502 ? 8.685 6.654 33.243 1.00 33.88 502 ASN A N 1
ATOM 3893 C CA . ASN A 1 502 ? 7.340 7.024 32.765 1.00 33.88 502 ASN A CA 1
ATOM 3894 C C . ASN A 1 502 ? 6.694 6.191 31.623 1.00 33.88 502 ASN A C 1
ATOM 3896 O O . ASN A 1 502 ? 6.857 6.505 30.444 1.00 33.88 502 ASN A O 1
ATOM 3900 N N . PRO A 1 503 ? 5.796 5.228 31.943 1.00 40.19 503 PRO A N 1
ATOM 3901 C CA . PRO A 1 503 ? 5.142 4.359 30.954 1.00 40.19 503 PRO A CA 1
ATOM 3902 C C . PRO A 1 503 ? 4.177 5.083 29.997 1.00 40.19 503 PRO A C 1
ATOM 3904 O O . PRO A 1 503 ? 3.641 4.470 29.079 1.00 40.19 503 PRO A O 1
ATOM 3907 N N . THR A 1 504 ? 3.901 6.375 30.172 1.00 42.19 504 THR A N 1
ATOM 3908 C CA . THR A 1 504 ? 3.042 7.169 29.276 1.00 42.19 504 THR A CA 1
ATOM 3909 C C . THR A 1 504 ? 3.775 7.783 28.085 1.00 42.19 504 THR A C 1
ATOM 3911 O O . THR A 1 504 ? 3.122 7.967 27.066 1.00 42.19 504 THR A O 1
ATOM 3914 N N 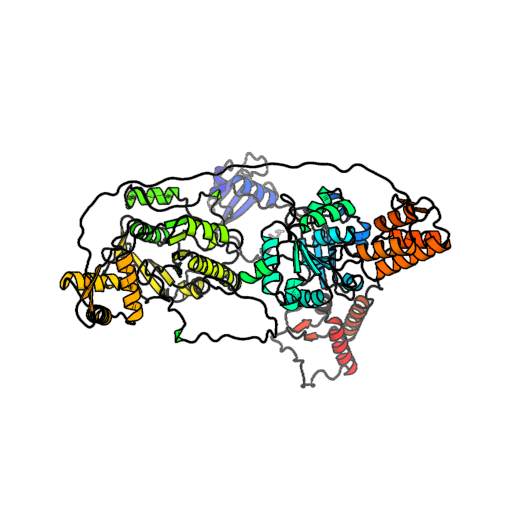. SER A 1 505 ? 5.082 8.060 28.158 1.00 35.56 505 SER A N 1
ATOM 3915 C CA . SER A 1 505 ? 5.822 8.725 27.067 1.00 35.56 505 SER A CA 1
ATOM 3916 C C . SER A 1 505 ? 6.632 7.759 26.197 1.00 35.56 505 SER A C 1
ATOM 3918 O O . SER A 1 505 ? 6.616 7.897 24.979 1.00 35.56 505 SER A O 1
ATOM 3920 N N . THR A 1 506 ? 7.266 6.741 26.786 1.00 36.12 506 THR A N 1
ATOM 3921 C CA . THR A 1 506 ? 8.118 5.758 26.076 1.00 36.12 506 THR A CA 1
ATOM 3922 C C . THR A 1 506 ? 7.336 4.613 25.436 1.00 36.12 506 THR A C 1
ATOM 3924 O O . THR A 1 506 ? 7.694 4.140 24.367 1.00 36.12 506 THR A O 1
ATOM 3927 N N . ALA A 1 507 ? 6.203 4.198 26.015 1.00 38.44 507 ALA A N 1
ATOM 3928 C CA . ALA A 1 507 ? 5.296 3.297 25.299 1.00 38.44 507 ALA A CA 1
ATOM 3929 C C . ALA A 1 507 ? 4.709 4.011 24.073 1.00 38.44 507 ALA A C 1
ATOM 3931 O O . ALA A 1 507 ? 4.574 3.426 23.012 1.00 38.44 507 ALA A O 1
ATOM 3932 N N . VAL A 1 508 ? 4.404 5.307 24.200 1.00 40.91 508 VAL A N 1
ATOM 3933 C CA . VAL A 1 508 ? 3.863 6.103 23.097 1.00 40.91 508 VAL A CA 1
ATOM 3934 C C . VAL A 1 508 ? 4.917 6.343 22.013 1.00 40.91 508 VAL A C 1
ATOM 3936 O O . VAL A 1 508 ? 4.542 6.303 20.851 1.00 40.91 508 VAL A O 1
ATOM 3939 N N . SER A 1 509 ? 6.213 6.486 22.326 1.00 41.56 509 SER A N 1
ATOM 3940 C CA . SER A 1 509 ? 7.245 6.812 21.324 1.00 41.56 509 SER A CA 1
ATOM 3941 C C . SER A 1 509 ? 7.386 5.791 20.187 1.00 41.56 509 SER A C 1
ATOM 3943 O O . SER A 1 509 ? 7.495 6.207 19.037 1.00 41.56 509 SER A O 1
ATOM 3945 N N . GLY A 1 510 ? 7.269 4.487 20.465 1.00 47.03 510 GLY A N 1
ATOM 3946 C CA . GLY A 1 510 ? 7.194 3.450 19.418 1.00 47.03 510 GLY A CA 1
ATOM 3947 C C . GLY A 1 510 ? 5.830 3.376 18.709 1.00 47.03 510 GLY A C 1
ATOM 3948 O O . GLY A 1 510 ? 5.732 2.902 17.583 1.00 47.03 510 GLY A O 1
ATOM 3949 N N . HIS A 1 511 ? 4.765 3.883 19.340 1.00 53.06 511 HIS A N 1
ATOM 3950 C CA . HIS A 1 511 ? 3.406 3.914 18.788 1.00 53.06 511 HIS A CA 1
ATOM 3951 C C . HIS A 1 511 ? 3.103 5.160 17.935 1.00 53.06 511 HIS A C 1
ATOM 3953 O O . HIS A 1 511 ? 2.130 5.134 17.183 1.00 53.06 511 HIS A O 1
ATOM 3959 N N . ILE A 1 512 ? 3.884 6.248 18.038 1.00 54.47 512 ILE A N 1
ATOM 3960 C CA . ILE A 1 512 ? 3.553 7.577 17.476 1.00 54.47 512 ILE A CA 1
ATOM 3961 C C . ILE A 1 512 ? 3.268 7.539 15.967 1.00 54.47 512 ILE A C 1
ATOM 3963 O O . ILE A 1 512 ? 2.311 8.183 15.530 1.00 54.47 512 ILE A O 1
ATOM 3967 N N . ARG A 1 513 ? 4.041 6.778 15.178 1.00 66.50 513 ARG A N 1
ATOM 3968 C CA . ARG A 1 513 ? 3.963 6.813 13.703 1.00 66.50 513 ARG A CA 1
ATOM 3969 C C . ARG A 1 513 ? 2.632 6.251 13.184 1.00 66.50 513 ARG A C 1
ATOM 3971 O O . ARG A 1 513 ? 1.873 6.955 12.518 1.00 66.50 513 ARG A O 1
ATOM 3978 N N . TRP A 1 514 ? 2.276 5.037 13.602 1.00 72.69 514 TRP A N 1
ATOM 3979 C CA . TRP A 1 514 ? 1.009 4.380 13.246 1.00 72.69 514 TRP A CA 1
ATOM 3980 C C . TRP A 1 514 ? -0.203 5.032 13.947 1.00 72.69 514 TRP A C 1
ATOM 3982 O O . TRP A 1 514 ? -1.260 5.245 13.342 1.00 72.69 514 TRP A O 1
ATOM 3992 N N . ALA A 1 515 ? -0.041 5.457 15.207 1.00 71.38 515 ALA A N 1
ATOM 3993 C CA . ALA A 1 515 ? -1.091 6.120 15.988 1.00 71.38 515 ALA A CA 1
ATOM 3994 C C . ALA A 1 515 ? -1.467 7.518 15.457 1.00 71.38 515 ALA A C 1
ATOM 3996 O O . ALA A 1 515 ? -2.614 7.968 15.602 1.00 71.38 515 ALA A O 1
ATOM 3997 N N . GLY A 1 516 ? -0.521 8.227 14.831 1.00 70.19 516 GLY A N 1
ATOM 3998 C CA . GLY A 1 516 ? -0.743 9.560 14.269 1.00 70.19 516 GLY A CA 1
ATOM 3999 C C . GLY A 1 516 ? -1.861 9.576 13.223 1.00 70.19 516 GLY A C 1
ATOM 4000 O O . GLY A 1 516 ? -2.682 10.504 13.194 1.00 70.19 516 GLY A O 1
ATOM 4001 N N . LYS A 1 517 ? -1.974 8.507 12.426 1.00 78.94 517 LYS A N 1
ATOM 4002 C CA . LYS A 1 517 ? -2.939 8.414 11.321 1.00 78.94 517 LYS A CA 1
ATOM 4003 C C . LYS A 1 517 ? -4.210 7.637 11.658 1.00 78.94 517 LYS A C 1
ATOM 4005 O O . LYS A 1 517 ? -5.245 7.999 11.101 1.00 78.94 517 LYS A O 1
ATOM 4010 N N . ALA A 1 518 ? -4.172 6.701 12.609 1.00 85.88 518 ALA A N 1
ATOM 4011 C CA . ALA A 1 518 ? -5.362 5.981 13.074 1.00 85.88 518 ALA A CA 1
ATOM 4012 C C . ALA A 1 518 ? -6.470 6.930 13.579 1.00 85.88 518 ALA A C 1
ATOM 4014 O O . ALA A 1 518 ? -6.191 8.025 14.094 1.00 85.88 518 ALA A O 1
ATOM 4015 N N . ASP A 1 519 ? -7.733 6.535 13.429 1.00 91.88 519 ASP A N 1
ATOM 4016 C CA . ASP A 1 519 ? -8.874 7.334 13.895 1.00 91.88 519 ASP A CA 1
ATOM 4017 C C . ASP A 1 519 ? -9.080 7.172 15.409 1.00 91.88 519 ASP A C 1
ATOM 4019 O O . ASP A 1 519 ? -9.290 8.162 16.119 1.00 91.88 519 ASP A O 1
ATOM 4023 N N . THR A 1 520 ? -8.899 5.950 15.911 1.00 93.00 520 THR A N 1
ATOM 4024 C CA . THR A 1 520 ? -8.891 5.615 17.339 1.00 93.00 520 THR A CA 1
ATOM 4025 C C . THR A 1 520 ? -7.583 4.921 17.717 1.00 93.00 520 THR A C 1
ATOM 4027 O O . THR A 1 520 ? -7.072 4.087 16.973 1.00 93.00 520 THR A O 1
ATOM 4030 N N . VAL A 1 521 ? -7.022 5.268 18.876 1.00 92.69 521 VAL A N 1
ATOM 4031 C CA . VAL A 1 521 ? -5.810 4.640 19.427 1.00 92.69 521 VAL A CA 1
ATOM 4032 C C . VAL A 1 521 ? -6.099 4.218 20.856 1.00 92.69 521 VAL A C 1
ATOM 4034 O O . VAL A 1 521 ? -6.358 5.063 21.720 1.00 92.69 521 VAL A O 1
ATOM 4037 N N . ALA A 1 522 ? -6.031 2.915 21.093 1.00 92.75 522 ALA A N 1
ATOM 4038 C CA . ALA A 1 522 ? -6.234 2.289 22.384 1.00 92.75 522 ALA A CA 1
ATOM 4039 C C . ALA A 1 522 ? -4.963 1.555 22.815 1.00 92.75 522 ALA A C 1
ATOM 4041 O O . ALA A 1 522 ? -4.252 0.973 21.999 1.00 92.75 522 ALA A O 1
ATOM 4042 N N . LEU A 1 523 ? -4.667 1.598 24.108 1.00 91.50 523 LEU A N 1
ATOM 4043 C CA . LEU A 1 523 ? -3.474 0.998 24.681 1.00 91.50 523 LEU A CA 1
ATOM 4044 C C . LEU A 1 523 ? -3.849 0.102 25.853 1.00 91.50 523 LEU A C 1
ATOM 4046 O O . LEU A 1 523 ? -4.442 0.573 26.825 1.00 91.50 523 LEU A O 1
ATOM 4050 N N . LEU A 1 524 ? -3.482 -1.173 25.747 1.00 92.06 524 LEU A N 1
ATOM 4051 C CA . LEU A 1 524 ? -3.683 -2.187 26.772 1.00 92.06 524 LEU A CA 1
ATOM 4052 C C . LEU A 1 524 ? -2.372 -2.421 27.531 1.00 92.06 524 LEU A C 1
ATOM 4054 O O . LEU A 1 524 ? -1.323 -2.656 26.923 1.00 92.06 524 LEU A O 1
ATOM 4058 N N . ARG A 1 525 ? -2.413 -2.327 28.863 1.00 89.88 525 ARG A N 1
ATOM 4059 C CA . ARG A 1 525 ? -1.234 -2.468 29.738 1.00 89.88 525 ARG A CA 1
ATOM 4060 C C . ARG A 1 525 ? -1.562 -3.317 30.955 1.00 89.88 525 ARG A C 1
ATOM 4062 O O . ARG A 1 525 ? -2.684 -3.243 31.444 1.00 89.88 525 ARG A O 1
ATOM 4069 N N . PHE A 1 526 ? -0.582 -4.052 31.472 1.00 88.38 526 PHE A N 1
ATOM 4070 C CA . PHE A 1 526 ? -0.708 -4.680 32.787 1.00 88.38 526 PHE A CA 1
ATOM 4071 C C . PHE A 1 526 ? -0.881 -3.627 33.880 1.00 88.38 526 PHE A C 1
ATOM 4073 O O . PHE A 1 526 ? -0.312 -2.534 33.800 1.00 88.38 526 PHE A O 1
ATOM 4080 N N . ASP A 1 527 ? -1.643 -3.984 34.907 1.00 85.06 527 ASP A N 1
ATOM 4081 C CA . ASP A 1 527 ? -1.806 -3.188 36.115 1.00 85.06 527 ASP A CA 1
ATOM 4082 C C . ASP A 1 527 ? -1.239 -3.962 37.308 1.00 85.06 527 ASP A C 1
ATOM 4084 O O . ASP A 1 527 ? -1.891 -4.836 37.875 1.00 85.06 527 ASP A O 1
ATOM 4088 N N . SER A 1 528 ? 0.013 -3.670 37.659 1.00 64.38 528 SER A N 1
ATOM 4089 C CA . SER A 1 528 ? 0.775 -4.375 38.692 1.00 64.38 528 SER A CA 1
ATOM 4090 C C . SER A 1 528 ? 0.365 -3.937 40.103 1.00 64.38 528 SER A C 1
ATOM 4092 O O . SER A 1 528 ? 1.128 -3.262 40.798 1.00 64.38 528 SER A O 1
ATOM 4094 N N . ARG A 1 529 ? -0.847 -4.302 40.532 1.00 73.69 529 ARG A N 1
ATOM 4095 C CA . ARG A 1 529 ? -1.221 -4.309 41.957 1.00 73.69 529 ARG A CA 1
ATOM 4096 C C . ARG A 1 529 ? -1.026 -5.722 42.502 1.00 73.69 529 ARG A C 1
ATOM 4098 O O . ARG A 1 529 ? -1.344 -6.686 41.812 1.00 73.69 529 ARG A O 1
ATOM 4105 N N . GLU A 1 530 ? -0.466 -5.848 43.704 1.00 53.12 530 GLU A N 1
ATOM 4106 C CA . GLU A 1 530 ? -0.160 -7.155 44.300 1.00 53.12 530 GLU A CA 1
ATOM 4107 C C . GLU A 1 530 ? -1.400 -8.062 44.349 1.00 53.12 530 GLU A C 1
ATOM 4109 O O . GLU A 1 530 ? -2.440 -7.674 44.874 1.00 53.12 530 GLU A O 1
ATOM 4114 N N . GLY A 1 531 ? -1.272 -9.279 43.807 1.00 66.62 531 GLY A N 1
ATOM 4115 C CA . GLY A 1 531 ? -2.275 -10.344 43.916 1.00 66.62 531 GLY A CA 1
ATOM 4116 C C . GLY A 1 531 ? -3.410 -10.339 42.885 1.00 66.62 531 GLY A C 1
ATOM 4117 O O . GLY A 1 531 ? -4.206 -11.275 42.895 1.00 66.62 531 GLY A O 1
ATOM 4118 N N . GLU A 1 532 ? -3.488 -9.357 41.982 1.00 78.69 532 GLU A N 1
ATOM 4119 C CA . GLU A 1 532 ? -4.555 -9.279 40.971 1.00 78.69 532 GLU A CA 1
ATOM 4120 C C . GLU A 1 532 ? -4.005 -9.374 39.542 1.00 78.69 532 GLU A C 1
ATOM 4122 O O . GLU A 1 532 ? -3.156 -8.579 39.139 1.00 78.69 532 GLU A O 1
ATOM 4127 N N . ASP A 1 533 ? -4.536 -10.308 38.745 1.00 86.00 533 ASP A N 1
ATOM 4128 C CA . ASP A 1 533 ? -4.309 -10.319 37.300 1.00 86.00 533 ASP A CA 1
ATOM 4129 C C . ASP A 1 533 ? -5.242 -9.303 36.623 1.00 86.00 533 ASP A C 1
ATOM 4131 O O . ASP A 1 533 ? -6.423 -9.570 36.379 1.00 86.00 533 ASP A O 1
ATOM 4135 N N . ALA A 1 534 ? -4.719 -8.107 36.356 1.00 89.69 534 ALA A N 1
ATOM 4136 C CA . ALA A 1 534 ? -5.490 -6.994 35.827 1.00 89.69 534 ALA A CA 1
ATOM 4137 C C . ALA A 1 534 ? -4.771 -6.263 34.690 1.00 89.69 534 ALA A C 1
ATOM 4139 O O . ALA A 1 534 ? -3.540 -6.201 34.609 1.00 89.69 534 ALA A O 1
ATOM 4140 N N . VAL A 1 535 ? -5.572 -5.642 33.828 1.00 92.75 535 VAL A N 1
ATOM 4141 C CA . VAL A 1 535 ? -5.107 -4.754 32.762 1.00 92.75 535 VAL A CA 1
ATOM 4142 C C . VAL A 1 535 ? -5.871 -3.438 32.775 1.00 92.75 535 VAL A C 1
ATOM 4144 O O . VAL A 1 535 ? -7.012 -3.358 33.227 1.00 92.75 535 VAL A O 1
ATOM 4147 N N . VAL A 1 536 ? -5.254 -2.396 32.229 1.00 91.94 536 VAL A N 1
ATOM 4148 C CA . VAL A 1 536 ? -5.908 -1.119 31.942 1.00 91.94 536 VAL A CA 1
ATOM 4149 C C . VAL A 1 536 ? -5.975 -0.928 30.437 1.00 91.94 536 VAL A C 1
ATOM 4151 O O . VAL A 1 536 ? -4.941 -0.925 29.765 1.00 91.94 536 VAL A O 1
ATOM 4154 N N . LEU A 1 537 ? -7.184 -0.704 29.924 1.00 94.19 537 LEU A N 1
ATOM 4155 C CA . LEU A 1 537 ? -7.392 -0.156 28.589 1.00 94.19 537 LEU A CA 1
ATOM 4156 C C . LEU A 1 537 ? -7.446 1.368 28.695 1.00 94.19 537 LEU A C 1
ATOM 4158 O O . LEU A 1 537 ? -8.232 1.914 29.468 1.00 94.19 537 LEU A O 1
ATOM 4162 N N . SER A 1 538 ? -6.627 2.059 27.909 1.00 91.75 538 SER A N 1
ATOM 4163 C CA . SER A 1 538 ? -6.654 3.518 27.777 1.00 91.75 538 SER A CA 1
ATOM 4164 C C . SER A 1 538 ? -6.888 3.905 26.322 1.00 91.75 538 SER A C 1
ATOM 4166 O O . SER A 1 538 ? -6.020 3.679 25.481 1.00 91.75 538 SER A O 1
ATOM 4168 N N . VAL A 1 539 ? -8.026 4.527 26.018 1.00 91.50 539 VAL A N 1
ATOM 4169 C CA . VAL A 1 539 ? -8.275 5.145 24.710 1.00 91.50 539 VAL A CA 1
ATOM 4170 C C . VAL A 1 539 ? -7.668 6.541 24.713 1.00 91.50 539 VAL A C 1
ATOM 4172 O O . VAL A 1 539 ? -8.192 7.482 25.309 1.00 91.50 539 VAL A O 1
ATOM 4175 N N . LEU A 1 540 ? -6.517 6.663 24.057 1.00 87.69 540 LEU A N 1
ATOM 4176 C CA . LEU A 1 540 ? -5.685 7.867 24.041 1.00 87.69 540 LEU A CA 1
ATOM 4177 C C . LEU A 1 540 ? -6.128 8.873 22.971 1.00 87.69 540 LEU A C 1
ATOM 4179 O O . LEU A 1 540 ? -5.830 10.068 23.077 1.00 87.69 540 LEU A O 1
ATOM 4183 N N . LYS A 1 541 ? -6.830 8.393 21.940 1.00 88.81 541 LYS A N 1
ATOM 4184 C CA . LYS A 1 541 ? -7.333 9.162 20.795 1.00 88.81 541 LYS A CA 1
ATOM 4185 C C . LYS A 1 541 ? -8.607 8.502 20.272 1.00 88.81 541 LYS A C 1
ATOM 4187 O O . LYS A 1 541 ? -8.625 7.287 20.135 1.00 88.81 541 LYS A O 1
ATOM 4192 N N . CYS A 1 542 ? -9.621 9.298 19.949 1.00 88.31 542 CYS A N 1
ATOM 4193 C CA . CYS A 1 542 ? -10.833 8.872 19.252 1.00 88.31 542 CYS A CA 1
ATOM 4194 C C . CYS A 1 542 ? -11.365 10.088 18.482 1.00 88.31 542 CYS A C 1
ATOM 4196 O O . CYS A 1 542 ? -11.703 11.087 19.111 1.00 88.31 542 CYS A O 1
ATOM 4198 N N . ARG A 1 543 ? -11.366 10.055 17.142 1.00 85.25 543 ARG A N 1
ATOM 4199 C CA . ARG A 1 543 ? -11.844 11.191 16.322 1.00 85.25 543 ARG A CA 1
ATOM 4200 C C . ARG A 1 543 ? -13.356 11.387 16.417 1.00 85.25 543 ARG A C 1
ATOM 4202 O O . ARG A 1 543 ? -13.814 12.520 16.477 1.00 85.25 543 ARG A O 1
ATOM 4209 N N . ASP A 1 544 ? -14.097 10.286 16.467 1.00 83.38 544 ASP A N 1
ATOM 4210 C CA . ASP A 1 544 ? -15.564 10.266 16.467 1.00 83.38 544 ASP A CA 1
ATOM 4211 C C . ASP A 1 544 ? -16.155 10.076 17.884 1.00 83.38 544 ASP A C 1
ATOM 4213 O O . ASP A 1 544 ? -17.324 9.735 18.039 1.00 83.38 544 ASP A O 1
ATOM 4217 N N . GLY A 1 545 ? -15.353 10.283 18.939 1.00 84.31 545 GLY A N 1
ATOM 4218 C CA . GLY A 1 545 ? -15.749 10.018 20.325 1.00 84.31 545 GLY A CA 1
ATOM 4219 C C . GLY A 1 545 ? -14.822 10.655 21.362 1.00 84.31 545 GLY A C 1
ATOM 4220 O O . GLY A 1 545 ? -14.087 11.596 21.072 1.00 84.31 545 GLY A O 1
ATOM 4221 N N . GLN A 1 546 ? -14.856 10.150 22.594 1.00 83.69 546 GLN A N 1
ATOM 4222 C CA . GLN A 1 546 ? -14.101 10.682 23.732 1.00 83.69 546 GLN A CA 1
ATOM 4223 C C . GLN A 1 546 ? -12.984 9.741 24.192 1.00 83.69 546 GLN A C 1
ATOM 4225 O O . GLN A 1 546 ? -13.022 8.532 23.984 1.00 83.69 546 GLN A O 1
ATOM 4230 N N . LYS A 1 547 ? -11.972 10.301 24.856 1.00 87.62 547 LYS A N 1
ATOM 4231 C CA . LYS A 1 547 ? -10.927 9.517 25.528 1.00 87.62 547 LYS A CA 1
ATOM 4232 C C . LYS A 1 547 ? -11.477 8.953 26.832 1.00 87.62 547 LYS A C 1
ATOM 4234 O O . LYS A 1 547 ? -12.181 9.654 27.552 1.00 87.62 547 LYS A O 1
ATOM 4239 N N . TRP A 1 548 ? -11.109 7.725 27.166 1.00 90.88 548 TRP A N 1
ATOM 4240 C CA . TRP A 1 548 ? -11.510 7.091 28.420 1.00 90.88 548 TRP A CA 1
ATOM 4241 C C . TRP A 1 548 ? -10.495 6.029 28.834 1.00 90.88 548 TRP A C 1
ATOM 4243 O O . TRP A 1 548 ? -9.609 5.652 28.062 1.00 90.88 548 TRP A O 1
ATOM 4253 N N . LYS A 1 549 ? -10.603 5.568 30.078 1.00 91.44 549 LYS A N 1
ATOM 4254 C CA . LYS A 1 549 ? -9.788 4.478 30.607 1.00 91.44 549 LYS A CA 1
ATOM 4255 C C . LYS A 1 549 ? -10.623 3.616 31.542 1.00 91.44 549 LYS A C 1
ATOM 4257 O O . LYS A 1 549 ? -11.402 4.164 32.317 1.00 91.44 549 LYS A O 1
ATOM 4262 N N . ALA A 1 550 ? -10.409 2.308 31.514 1.00 91.88 550 ALA A N 1
ATOM 4263 C CA . ALA A 1 550 ? -10.986 1.393 32.492 1.00 91.88 550 ALA A CA 1
ATOM 4264 C C . ALA A 1 550 ? -10.006 0.276 32.843 1.00 91.88 550 ALA A C 1
ATOM 4266 O O . ALA A 1 550 ? -9.173 -0.130 32.028 1.00 91.88 550 ALA A O 1
ATOM 4267 N N . ARG A 1 551 ? -10.122 -0.198 34.083 1.00 92.25 551 ARG A N 1
ATOM 4268 C CA . ARG A 1 551 ? -9.387 -1.349 34.605 1.00 92.25 551 ARG A CA 1
ATOM 4269 C C . ARG A 1 551 ? -10.273 -2.586 34.496 1.00 92.25 551 ARG A C 1
ATOM 4271 O O . ARG A 1 551 ? -11.452 -2.527 34.845 1.00 92.25 551 ARG A O 1
ATOM 4278 N N . PHE A 1 552 ? -9.682 -3.685 34.054 1.00 93.12 552 PHE A N 1
ATOM 4279 C CA . PHE A 1 552 ? -10.333 -4.976 33.917 1.00 93.12 552 PHE A CA 1
ATOM 4280 C C . PHE A 1 552 ? -9.541 -6.044 34.665 1.00 93.12 552 PHE A C 1
ATOM 4282 O O . PHE A 1 552 ? -8.324 -6.136 34.499 1.00 93.12 552 PHE A O 1
ATOM 4289 N N . LEU A 1 553 ? -10.231 -6.871 35.447 1.00 90.62 553 LEU A N 1
ATOM 4290 C CA . LEU A 1 553 ? -9.695 -8.141 35.922 1.00 90.62 553 LEU A CA 1
ATOM 4291 C C . LEU A 1 553 ? -9.717 -9.141 34.770 1.00 90.62 553 LEU A C 1
ATOM 4293 O O . LEU A 1 553 ? -10.714 -9.242 34.049 1.00 90.62 553 LEU A O 1
ATOM 4297 N N . ARG A 1 554 ? -8.631 -9.890 34.612 1.00 89.75 554 ARG A N 1
ATOM 4298 C CA . ARG A 1 554 ? -8.556 -10.995 33.661 1.00 89.75 554 ARG A CA 1
ATOM 4299 C C . ARG A 1 554 ? -8.884 -12.282 34.398 1.00 89.75 554 ARG A C 1
ATOM 4301 O O . ARG A 1 554 ? -8.185 -12.673 35.326 1.00 89.75 554 ARG A O 1
ATOM 4308 N N . ALA A 1 555 ? -9.961 -12.938 33.990 1.00 83.75 555 ALA A N 1
ATOM 4309 C CA . ALA A 1 555 ? -10.364 -14.217 34.559 1.00 83.75 555 ALA A CA 1
ATOM 4310 C C . ALA A 1 555 ? -11.012 -15.074 33.476 1.00 83.75 555 ALA A C 1
ATOM 4312 O O . ALA A 1 555 ? -11.888 -14.599 32.758 1.00 83.75 555 ALA A O 1
ATOM 4313 N N . ASN A 1 556 ? -10.589 -16.336 33.351 1.00 81.69 556 ASN A N 1
ATOM 4314 C CA . ASN A 1 556 ? -11.137 -17.293 32.380 1.00 81.69 556 ASN A CA 1
ATOM 4315 C C . ASN A 1 556 ? -11.221 -16.733 30.946 1.00 81.69 556 ASN A C 1
ATOM 4317 O O . ASN A 1 556 ? -12.233 -16.907 30.272 1.00 81.69 556 ASN A O 1
ATOM 4321 N N . TYR A 1 557 ? -10.168 -16.038 30.498 1.00 83.25 557 TYR A N 1
ATOM 4322 C CA . TYR A 1 557 ? -10.089 -15.407 29.172 1.00 83.25 557 TYR A CA 1
ATOM 4323 C C . TYR A 1 557 ? -11.157 -14.331 28.898 1.00 83.25 557 TYR A C 1
ATOM 4325 O O . TYR A 1 557 ? -11.380 -13.989 27.741 1.00 83.25 557 TYR A O 1
ATOM 4333 N N . ARG A 1 558 ? -11.786 -13.773 29.941 1.00 87.25 558 ARG A N 1
ATOM 4334 C CA . ARG A 1 558 ? -12.715 -12.629 29.890 1.00 87.25 558 ARG A CA 1
ATOM 4335 C C . ARG A 1 558 ? -12.113 -11.404 30.579 1.00 87.25 558 ARG A C 1
ATOM 4337 O O . ARG A 1 558 ? -11.238 -11.548 31.441 1.00 87.25 558 ARG A O 1
ATOM 4344 N N . PHE A 1 559 ? -12.627 -10.218 30.249 1.00 91.19 559 PHE A N 1
ATOM 4345 C CA . PHE A 1 559 ? -12.253 -8.965 30.903 1.00 91.19 559 PHE A CA 1
ATOM 4346 C C . PHE A 1 559 ? -13.430 -8.427 31.716 1.00 91.19 559 PHE A C 1
ATOM 4348 O O . PHE A 1 559 ? -14.427 -7.930 31.194 1.00 91.19 559 PHE A O 1
ATOM 4355 N N . ILE A 1 560 ? -13.301 -8.519 33.037 1.00 89.88 560 ILE A N 1
ATOM 4356 C CA . ILE A 1 560 ? -14.338 -8.104 33.981 1.00 89.88 560 ILE A CA 1
ATOM 4357 C C . ILE A 1 560 ? -14.021 -6.676 34.437 1.00 89.88 560 ILE A C 1
ATOM 4359 O O . ILE A 1 560 ? -12.979 -6.473 35.065 1.00 89.88 560 ILE A O 1
ATOM 4363 N N . PRO A 1 561 ? -14.866 -5.671 34.147 1.00 90.00 561 PRO A N 1
ATOM 4364 C CA . PRO A 1 561 ? -14.602 -4.295 34.556 1.00 90.00 561 PRO A CA 1
ATOM 4365 C C . PRO A 1 561 ? -14.561 -4.188 36.087 1.00 90.00 561 PRO A C 1
ATOM 4367 O O . PRO A 1 561 ? -15.487 -4.618 36.770 1.00 90.00 561 PRO A O 1
ATOM 4370 N N . CYS A 1 562 ? -13.500 -3.590 36.638 1.00 86.19 562 CYS A N 1
ATOM 4371 C CA . CYS A 1 562 ? -13.398 -3.359 38.087 1.00 86.19 562 CYS A CA 1
ATOM 4372 C C . CYS A 1 562 ? -14.400 -2.305 38.576 1.00 86.19 562 CYS A C 1
ATOM 4374 O O . CYS A 1 562 ? -14.798 -2.317 39.737 1.00 86.19 562 CYS A O 1
ATOM 4376 N N . ASP A 1 563 ? -14.760 -1.370 37.698 1.00 80.88 563 ASP A N 1
ATOM 4377 C CA . ASP A 1 563 ? -15.738 -0.325 37.958 1.00 80.88 563 ASP A CA 1
ATOM 4378 C C . ASP A 1 563 ? -16.482 0.009 36.664 1.00 80.88 563 ASP A C 1
ATOM 4380 O O . ASP A 1 563 ? -15.927 0.579 35.720 1.00 80.88 563 ASP A O 1
ATOM 4384 N N . GLU A 1 564 ? -17.760 -0.353 36.629 1.00 75.94 564 GLU A N 1
ATOM 4385 C CA . GLU A 1 564 ? -18.631 -0.146 35.478 1.00 75.94 564 GLU A CA 1
ATOM 4386 C C . GLU A 1 564 ? -18.915 1.342 35.201 1.00 75.94 564 GLU A C 1
ATOM 4388 O O . GLU A 1 564 ? -19.327 1.677 34.090 1.00 75.94 564 GLU A O 1
ATOM 4393 N N . ALA A 1 565 ? -18.683 2.249 36.162 1.00 71.56 565 ALA A N 1
ATOM 4394 C CA . ALA A 1 565 ? -18.852 3.692 35.964 1.00 71.56 565 ALA A CA 1
ATOM 4395 C C . ALA A 1 565 ? -17.789 4.300 35.031 1.00 71.56 565 ALA A C 1
ATOM 4397 O O . ALA A 1 565 ? -18.020 5.352 34.436 1.00 71.56 565 ALA A O 1
ATOM 4398 N N . HIS A 1 566 ? -16.642 3.632 34.878 1.00 78.19 566 HIS A N 1
ATOM 4399 C CA . HIS A 1 566 ? -15.562 4.057 33.985 1.00 78.19 566 HIS A CA 1
ATOM 4400 C C . HIS A 1 566 ? -15.737 3.568 32.537 1.00 78.19 566 HIS A C 1
ATOM 4402 O O . HIS A 1 566 ? -14.945 3.937 31.666 1.00 78.19 566 HIS A O 1
ATOM 4408 N N . LEU A 1 567 ? -16.759 2.749 32.263 1.00 78.88 567 LEU A N 1
ATOM 4409 C CA . LEU A 1 567 ? -17.090 2.323 30.907 1.00 78.88 567 LEU A CA 1
ATOM 4410 C C . LEU A 1 567 ? -17.813 3.445 30.144 1.00 78.88 567 LEU A C 1
ATOM 4412 O O . LEU A 1 567 ? -18.616 4.181 30.724 1.00 78.88 567 LEU A O 1
ATOM 4416 N N . PRO A 1 568 ? -17.571 3.585 28.831 1.00 74.12 568 PRO A N 1
ATOM 4417 C CA . PRO A 1 568 ? -18.188 4.637 28.042 1.00 74.12 568 PRO A CA 1
ATOM 4418 C C . PRO A 1 568 ? -19.703 4.414 27.930 1.00 74.12 568 PRO A C 1
ATOM 4420 O O . PRO A 1 568 ? -20.175 3.334 27.570 1.00 74.12 568 PRO A O 1
ATOM 4423 N N . ALA A 1 569 ? -20.485 5.458 28.215 1.00 65.75 569 ALA A N 1
ATOM 4424 C CA . ALA A 1 569 ? -21.922 5.448 27.964 1.00 65.75 569 ALA A CA 1
ATOM 4425 C C . ALA A 1 569 ? -22.202 5.550 26.453 1.00 65.75 569 ALA A C 1
ATOM 4427 O O . ALA A 1 569 ? -21.468 6.221 25.730 1.00 65.75 569 ALA A O 1
ATOM 4428 N N . SER A 1 570 ? -23.284 4.930 25.974 1.00 66.38 570 SER A N 1
ATOM 4429 C CA . SER A 1 570 ? -23.780 5.121 24.604 1.00 66.38 570 SER A CA 1
ATOM 4430 C C . SER A 1 570 ? -25.029 6.000 24.590 1.00 66.38 570 SER A C 1
ATOM 4432 O O . SER A 1 570 ? -25.860 5.920 25.500 1.00 66.38 570 SER A O 1
ATOM 4434 N N . GLU A 1 571 ? -25.209 6.800 23.534 1.00 70.50 571 GLU A N 1
ATOM 4435 C CA . GLU A 1 571 ? -26.422 7.606 23.348 1.00 70.50 571 GLU A CA 1
ATOM 4436 C C . GLU A 1 571 ? -27.671 6.722 23.332 1.00 70.50 571 GLU A C 1
ATOM 4438 O O . GLU A 1 571 ? -28.704 7.069 23.900 1.00 70.50 571 GLU A O 1
ATOM 4443 N N . TRP A 1 572 ? -27.556 5.545 22.708 1.00 65.00 572 TRP A N 1
ATOM 4444 C CA . TRP A 1 572 ? -28.624 4.555 22.681 1.00 65.00 572 TRP A CA 1
ATOM 4445 C C . TRP A 1 572 ? -29.005 4.086 24.085 1.00 65.00 572 TRP A C 1
ATOM 4447 O O . TRP A 1 572 ? -30.192 3.978 24.369 1.00 65.00 572 TRP A O 1
ATOM 4457 N N . ARG A 1 573 ? -28.037 3.840 24.979 1.00 66.81 573 ARG A N 1
ATOM 4458 C CA . ARG A 1 573 ? -28.329 3.424 26.358 1.00 66.81 573 ARG A CA 1
ATOM 4459 C C . ARG A 1 573 ? -29.137 4.491 27.085 1.00 66.81 573 ARG A C 1
ATOM 4461 O O . ARG A 1 573 ? -30.173 4.165 27.648 1.00 66.81 573 ARG A O 1
ATOM 4468 N N . VAL A 1 574 ? -28.706 5.750 27.011 1.00 73.06 574 VAL A N 1
ATOM 4469 C CA . VAL A 1 574 ? -29.409 6.870 27.657 1.00 73.06 574 VAL A CA 1
ATOM 4470 C C . VAL A 1 574 ? -30.831 7.002 27.120 1.00 73.06 574 VAL A C 1
ATOM 4472 O O . VAL A 1 574 ? -31.774 7.123 27.896 1.00 73.06 574 VAL A O 1
ATOM 4475 N N . VAL A 1 575 ? -31.004 6.917 25.798 1.00 76.06 575 VAL A N 1
ATOM 4476 C CA . VAL A 1 575 ? -32.327 6.975 25.162 1.00 76.06 575 VAL A CA 1
ATOM 4477 C C . VAL A 1 575 ? -33.186 5.774 25.549 1.00 76.06 575 VAL A C 1
ATOM 4479 O O . VAL A 1 575 ? -34.346 5.954 25.899 1.00 76.06 575 VAL A O 1
ATOM 4482 N N . LYS A 1 576 ? -32.636 4.558 25.526 1.00 72.69 576 LYS A N 1
ATOM 4483 C CA . LYS A 1 576 ? -33.345 3.329 25.893 1.00 72.69 576 LYS A CA 1
ATOM 4484 C C . LYS A 1 576 ? -33.788 3.364 27.353 1.00 72.69 576 LYS A C 1
ATOM 4486 O O . LYS A 1 576 ? -34.951 3.089 27.613 1.00 72.69 576 LYS A O 1
ATOM 4491 N N . GLU A 1 577 ? -32.903 3.719 28.280 1.00 73.69 577 GLU A N 1
ATOM 4492 C CA . GLU A 1 577 ? -33.214 3.818 29.713 1.00 73.69 577 GLU A CA 1
ATOM 4493 C C . GLU A 1 577 ? -34.274 4.886 29.979 1.00 73.69 577 GLU A C 1
ATOM 4495 O O . GLU A 1 577 ? -35.230 4.636 30.712 1.00 73.69 577 GLU A O 1
ATOM 4500 N N . TYR A 1 578 ? -34.160 6.042 29.321 1.00 82.12 578 TYR A N 1
ATOM 4501 C CA . TYR A 1 578 ? -35.175 7.085 29.405 1.00 82.12 578 TYR A CA 1
ATOM 4502 C C . TYR A 1 578 ? -36.527 6.578 28.882 1.00 82.12 578 TYR A C 1
ATOM 4504 O O . TYR A 1 578 ? -37.527 6.647 29.590 1.00 82.12 578 TYR A O 1
ATOM 4512 N N . LEU A 1 579 ? -36.565 5.971 27.691 1.00 80.69 579 LEU A N 1
ATOM 4513 C CA . LEU A 1 579 ? -37.789 5.404 27.111 1.00 80.69 579 LEU A CA 1
ATOM 4514 C C . LEU A 1 579 ? -38.366 4.242 27.930 1.00 80.69 579 LEU A C 1
ATOM 4516 O O . LEU A 1 579 ? -39.578 4.078 27.960 1.00 80.69 579 LEU A O 1
ATOM 4520 N N . GLN A 1 580 ? -37.544 3.454 28.626 1.00 79.44 580 GLN A N 1
ATOM 4521 C CA . GLN A 1 580 ? -38.024 2.422 29.553 1.00 79.44 580 GLN A CA 1
ATOM 4522 C C . GLN A 1 580 ? -38.720 3.024 30.780 1.00 79.44 580 GLN A C 1
ATOM 4524 O O . GLN A 1 580 ? -39.637 2.405 31.312 1.00 79.44 580 GLN A O 1
ATOM 4529 N N . GLN A 1 581 ? -38.305 4.215 31.218 1.00 82.00 581 GLN A N 1
ATOM 4530 C CA . GLN A 1 581 ? -38.898 4.904 32.367 1.00 82.00 581 GLN A CA 1
ATOM 4531 C C . GLN A 1 581 ? -40.186 5.652 32.009 1.00 82.00 581 GLN A C 1
ATOM 4533 O O . GLN A 1 581 ? -41.159 5.576 32.755 1.00 82.00 581 GLN A O 1
ATOM 4538 N N . VAL A 1 582 ? -40.202 6.379 30.886 1.00 86.25 582 VAL A N 1
ATOM 4539 C CA . VAL A 1 582 ? -41.350 7.218 30.479 1.00 86.25 582 VAL A CA 1
ATOM 4540 C C . VAL A 1 582 ? -42.255 6.585 29.415 1.00 86.25 582 VAL A C 1
ATOM 4542 O O . VAL A 1 582 ? -43.325 7.117 29.131 1.00 86.25 582 VAL A O 1
ATOM 4545 N N . GLY A 1 583 ? -41.869 5.449 28.831 1.00 85.44 583 GLY A N 1
ATOM 4546 C CA . GLY A 1 583 ? -42.615 4.727 27.792 1.00 85.44 583 GLY A CA 1
ATOM 4547 C C . GLY A 1 583 ? -42.443 5.317 26.388 1.00 85.44 583 GLY A C 1
ATOM 4548 O O . GLY A 1 583 ? -42.013 4.626 25.461 1.00 85.44 583 GLY A O 1
ATOM 4549 N N . GLU A 1 584 ? -42.745 6.605 26.229 1.00 90.19 584 GLU A N 1
ATOM 4550 C CA . GLU A 1 584 ? -42.569 7.350 24.980 1.00 90.19 584 GLU A CA 1
ATOM 4551 C C . GLU A 1 584 ? -42.065 8.771 25.240 1.00 90.19 584 GLU A C 1
ATOM 4553 O O . GLU A 1 584 ? -42.362 9.375 26.269 1.00 90.19 584 GLU A O 1
ATOM 4558 N N . ALA A 1 585 ? -41.281 9.314 24.310 1.00 90.25 585 ALA A N 1
ATOM 4559 C CA . ALA A 1 585 ? -40.694 10.642 24.458 1.00 90.25 585 ALA A CA 1
ATOM 4560 C C . ALA A 1 585 ? -40.547 11.363 23.116 1.00 90.25 585 ALA A C 1
ATOM 4562 O O . ALA A 1 585 ? -40.358 10.746 22.067 1.00 90.25 585 ALA A O 1
ATOM 4563 N N . THR A 1 586 ? -40.596 12.690 23.155 1.00 90.94 586 THR A N 1
ATOM 4564 C CA . THR A 1 586 ? -40.302 13.556 22.004 1.00 90.94 586 THR A CA 1
ATOM 4565 C C . THR A 1 586 ? -38.794 13.691 21.775 1.00 90.94 586 THR A C 1
ATOM 4567 O O . THR A 1 586 ? -37.993 13.456 22.685 1.00 90.94 586 THR A O 1
ATOM 4570 N N . TYR A 1 587 ? -38.381 14.140 20.582 1.00 85.94 587 TYR A N 1
ATOM 4571 C CA . TYR A 1 587 ? -36.964 14.421 20.305 1.00 85.94 587 TYR A CA 1
ATOM 4572 C C . TYR A 1 587 ? -36.346 15.400 21.310 1.00 85.94 587 TYR A C 1
ATOM 4574 O O . TYR A 1 587 ? -35.242 15.153 21.785 1.00 85.94 587 TYR A O 1
ATOM 4582 N N . ALA A 1 588 ? -37.073 16.453 21.694 1.00 84.94 588 ALA A N 1
ATOM 4583 C CA . ALA A 1 588 ? -36.598 17.441 22.662 1.00 84.94 588 ALA A CA 1
ATOM 4584 C C . ALA A 1 588 ? -36.301 16.818 24.039 1.00 84.94 588 ALA A C 1
ATOM 4586 O O . ALA A 1 588 ? -35.251 17.082 24.621 1.00 84.94 588 ALA A O 1
ATOM 4587 N N . GLN A 1 589 ? -37.183 15.943 24.533 1.00 88.88 589 GLN A N 1
ATOM 4588 C CA . GLN A 1 589 ? -37.002 15.250 25.816 1.00 88.88 589 GLN A CA 1
ATOM 4589 C C . GLN A 1 589 ? -35.806 14.291 25.790 1.00 88.88 589 GLN A C 1
ATOM 4591 O O . GLN A 1 589 ? -35.011 14.261 26.729 1.00 88.88 589 GLN A O 1
ATOM 4596 N N . LEU A 1 590 ? -35.641 13.546 24.695 1.00 87.06 590 LEU A N 1
ATOM 4597 C CA . LEU A 1 590 ? -34.508 12.636 24.524 1.00 87.06 590 LEU A CA 1
ATOM 4598 C C . LEU A 1 590 ? -33.177 13.381 24.378 1.00 87.06 590 LEU A C 1
ATOM 4600 O O . LEU A 1 590 ? -32.174 12.969 24.957 1.00 87.06 590 LEU A O 1
ATOM 4604 N N . MET A 1 591 ? -33.161 14.501 23.653 1.00 83.25 591 MET A N 1
ATOM 4605 C CA . MET A 1 591 ? -31.978 15.355 23.551 1.00 83.25 591 MET A CA 1
ATOM 4606 C C . MET A 1 591 ? -31.590 15.968 24.896 1.00 83.25 591 MET A C 1
ATOM 4608 O O . MET A 1 591 ? -30.402 16.091 25.183 1.00 83.25 591 MET A O 1
ATOM 4612 N N . ASP A 1 592 ? -32.560 16.335 25.731 1.00 85.00 592 ASP A N 1
ATOM 4613 C CA . ASP A 1 592 ? -32.295 16.848 27.075 1.00 85.00 592 ASP A CA 1
ATOM 4614 C C . ASP A 1 592 ? -31.748 15.760 28.020 1.00 85.00 592 ASP A C 1
ATOM 4616 O O . ASP A 1 592 ? -30.823 16.005 28.798 1.00 85.00 592 ASP A O 1
ATOM 4620 N N . ALA A 1 593 ? -32.250 14.524 27.912 1.00 82.06 593 ALA A N 1
ATOM 4621 C CA . ALA A 1 593 ? -31.678 13.369 28.610 1.00 82.06 593 ALA A CA 1
ATOM 4622 C C . ALA A 1 593 ? -30.222 13.107 28.179 1.00 82.06 593 ALA A C 1
ATOM 4624 O O . ALA A 1 593 ? -29.346 12.913 29.022 1.00 82.06 593 ALA A O 1
ATOM 4625 N N . LEU A 1 594 ? -29.944 13.182 26.874 1.00 76.75 594 LEU A N 1
ATOM 4626 C CA . LEU A 1 594 ? -28.597 13.043 26.317 1.00 76.75 594 LEU A CA 1
ATOM 4627 C C . LEU A 1 594 ? -27.654 14.161 26.776 1.00 76.75 594 LEU A C 1
ATOM 4629 O O . LEU A 1 594 ? -26.534 13.871 27.192 1.00 76.75 594 LEU A O 1
ATOM 4633 N N . LYS A 1 595 ? -28.115 15.418 26.787 1.00 80.50 595 LYS A N 1
ATOM 4634 C CA . LYS A 1 595 ? -27.339 16.556 27.308 1.00 80.50 595 LYS A CA 1
ATOM 4635 C C . LYS A 1 595 ? -26.985 16.380 28.782 1.00 80.50 595 LYS A C 1
ATOM 4637 O O . LYS A 1 595 ? -25.835 16.592 29.155 1.00 80.50 595 LYS A O 1
ATOM 4642 N N . ARG A 1 596 ? -27.940 15.946 29.615 1.00 79.62 596 ARG A N 1
ATOM 4643 C CA . ARG A 1 596 ? -27.689 15.647 31.038 1.00 79.62 596 ARG A CA 1
ATOM 4644 C C . ARG A 1 596 ? -26.697 14.505 31.238 1.00 79.62 596 ARG A C 1
ATOM 4646 O O . ARG A 1 596 ? -25.945 14.526 32.205 1.00 79.62 596 ARG A O 1
ATOM 4653 N N . ALA A 1 597 ? -26.658 13.552 30.311 1.00 66.19 597 ALA A N 1
ATOM 4654 C CA . ALA A 1 597 ? -25.673 12.476 30.285 1.00 66.19 597 ALA A CA 1
ATOM 4655 C C . ALA A 1 597 ? -24.322 12.877 29.647 1.00 66.19 597 ALA A C 1
ATOM 4657 O O . ALA A 1 597 ? -23.465 12.019 29.453 1.00 66.19 597 ALA A O 1
ATOM 4658 N N . GLY A 1 598 ? -24.116 14.163 29.330 1.00 65.19 598 GLY A N 1
ATOM 4659 C CA . GLY A 1 598 ? -22.850 14.692 28.815 1.00 65.19 598 GLY A CA 1
ATOM 4660 C C . GLY A 1 598 ? -22.659 14.574 27.300 1.00 65.19 598 GLY A C 1
ATOM 4661 O O . GLY A 1 598 ? -21.563 14.840 26.809 1.00 65.19 598 GLY A O 1
ATOM 4662 N N . PHE A 1 599 ? -23.697 14.200 26.543 1.00 66.44 599 PHE A N 1
ATOM 4663 C CA . PHE A 1 599 ? -23.631 14.135 25.082 1.00 66.44 599 PHE A CA 1
ATOM 4664 C C . PHE A 1 599 ? -23.950 15.487 24.438 1.00 66.44 599 PHE A C 1
ATOM 4666 O O . PHE A 1 599 ? -24.978 16.111 24.711 1.00 66.44 599 PHE A O 1
ATOM 4673 N N . THR A 1 600 ? -23.094 15.911 23.511 1.00 66.94 600 THR A N 1
ATOM 4674 C CA . THR A 1 600 ? -23.285 17.098 22.671 1.00 66.94 600 THR A CA 1
ATOM 4675 C C . THR A 1 600 ? -23.645 16.674 21.249 1.00 66.94 600 THR A C 1
ATOM 4677 O O . THR A 1 600 ? -22.816 16.172 20.498 1.00 66.94 600 THR A O 1
ATOM 4680 N N . LEU A 1 601 ? -24.914 16.851 20.873 1.00 67.31 601 LEU A N 1
ATOM 4681 C CA . LEU A 1 601 ? -25.456 16.448 19.571 1.00 67.31 601 LEU A CA 1
ATOM 4682 C C . LEU A 1 601 ? -26.376 17.551 19.040 1.00 67.31 601 LEU A C 1
ATOM 4684 O O . LEU A 1 601 ? -27.135 18.152 19.806 1.00 67.31 601 LEU A O 1
ATOM 4688 N N . THR A 1 602 ? -26.347 17.795 17.730 1.00 69.00 602 THR A N 1
ATOM 4689 C CA . THR A 1 602 ? -27.356 18.639 17.077 1.00 69.00 602 THR A CA 1
ATOM 4690 C C . THR A 1 602 ? -28.663 17.866 16.918 1.00 69.00 602 THR A C 1
ATOM 4692 O O . THR A 1 602 ? -28.671 16.634 16.854 1.00 69.00 602 THR A O 1
ATOM 4695 N N . GLU A 1 603 ? -29.785 18.580 16.824 1.00 70.50 603 GLU A N 1
ATOM 4696 C CA . GLU A 1 603 ? -31.094 17.943 16.646 1.00 70.50 603 GLU A CA 1
ATOM 4697 C C . GLU A 1 603 ? -31.150 17.107 15.364 1.00 70.50 603 GLU A C 1
ATOM 4699 O O . GLU A 1 603 ? -31.603 15.966 15.388 1.00 70.50 603 GLU A O 1
ATOM 4704 N N . ARG A 1 604 ? -30.579 17.617 14.268 1.00 62.31 604 ARG A N 1
ATOM 4705 C CA . ARG A 1 604 ? -30.489 16.901 12.989 1.00 62.31 604 ARG A CA 1
ATOM 4706 C C . ARG A 1 604 ? -29.668 15.609 13.096 1.00 62.31 604 ARG A C 1
ATOM 4708 O O . ARG A 1 604 ? -30.117 14.562 12.632 1.00 62.31 604 ARG A O 1
ATOM 4715 N N . ALA A 1 605 ? -28.509 15.652 13.762 1.00 54.41 605 ALA A N 1
ATOM 4716 C CA . ALA A 1 605 ? -27.682 14.467 14.004 1.00 54.41 605 ALA A CA 1
ATOM 4717 C C . ALA A 1 605 ? -28.428 13.415 14.839 1.00 54.41 605 ALA A C 1
ATOM 4719 O O . ALA A 1 605 ? -28.373 12.218 14.544 1.00 54.41 605 ALA A O 1
ATOM 4720 N N . PHE A 1 606 ? -29.166 13.861 15.857 1.00 74.44 606 PHE A N 1
ATOM 4721 C CA . PHE A 1 606 ? -29.967 12.977 16.690 1.00 74.44 606 PHE A CA 1
ATOM 4722 C C . PHE A 1 606 ? -31.145 12.358 15.922 1.00 74.44 606 PHE A C 1
ATOM 4724 O O . PHE A 1 606 ? -31.348 11.146 15.991 1.00 74.44 606 PHE A O 1
ATOM 4731 N N . GLN A 1 607 ? -31.861 13.141 15.110 1.00 72.19 607 GLN A N 1
ATOM 4732 C CA . GLN A 1 607 ? -32.935 12.644 14.242 1.00 72.19 607 GLN A CA 1
ATOM 4733 C C . GLN A 1 607 ? -32.428 11.582 13.250 1.00 72.19 607 GLN A C 1
ATOM 4735 O O . GLN A 1 607 ? -33.084 10.556 13.072 1.00 72.19 607 GLN A O 1
ATOM 4740 N N . HIS A 1 608 ? -31.234 11.762 12.669 1.00 63.06 608 HIS A N 1
ATOM 4741 C CA . HIS A 1 608 ? -30.596 10.745 11.820 1.00 63.06 608 HIS A CA 1
ATOM 4742 C C . HIS A 1 608 ? -30.272 9.455 12.597 1.00 63.06 608 HIS A C 1
ATOM 4744 O O . HIS A 1 608 ? -30.441 8.352 12.070 1.00 63.06 608 HIS A O 1
ATOM 4750 N N . LYS A 1 609 ? -29.824 9.559 13.858 1.00 63.34 609 LYS A N 1
ATOM 4751 C CA . LYS A 1 609 ? -29.598 8.384 14.721 1.00 63.34 609 LYS A CA 1
ATOM 4752 C C . LYS A 1 609 ? -30.909 7.656 15.032 1.00 63.34 609 LYS A C 1
ATOM 4754 O O . LYS A 1 609 ? -30.968 6.439 14.879 1.00 63.34 609 LYS A O 1
ATOM 4759 N N . VAL A 1 610 ? -31.978 8.381 15.366 1.00 68.62 610 VAL A N 1
ATOM 4760 C CA . VAL A 1 610 ? -33.296 7.777 15.626 1.00 68.62 610 VAL A CA 1
ATOM 4761 C C . VAL A 1 610 ? -33.891 7.141 14.367 1.00 68.62 610 VAL A C 1
ATOM 4763 O O . VAL A 1 610 ? -34.452 6.050 14.451 1.00 68.62 610 VAL A O 1
ATOM 4766 N N . ALA A 1 611 ? -33.722 7.752 13.190 1.00 61.66 611 ALA A N 1
ATOM 4767 C CA . ALA A 1 611 ? -34.130 7.150 11.920 1.00 61.66 611 ALA A CA 1
ATOM 4768 C C . ALA A 1 611 ? -33.407 5.815 11.664 1.00 61.66 611 ALA A C 1
ATOM 4770 O O . ALA A 1 611 ? -34.049 4.836 11.282 1.00 61.66 611 ALA A O 1
ATOM 4771 N N . ARG A 1 612 ? -32.100 5.740 11.953 1.00 52.22 612 ARG A N 1
ATOM 4772 C CA . ARG A 1 612 ? -31.329 4.486 11.882 1.00 52.22 612 ARG A CA 1
ATOM 4773 C C . ARG A 1 612 ? -31.815 3.441 12.884 1.00 52.22 612 ARG A C 1
ATOM 4775 O O . ARG A 1 612 ? -32.030 2.296 12.499 1.00 52.22 612 ARG A O 1
ATOM 4782 N N . TRP A 1 613 ? -32.041 3.821 14.142 1.00 67.38 613 TRP A N 1
ATOM 4783 C CA . TRP A 1 613 ? -32.599 2.915 15.154 1.00 67.38 613 TRP A CA 1
ATOM 4784 C C . TRP A 1 613 ? -33.980 2.393 14.752 1.00 67.38 613 TRP A C 1
ATOM 4786 O O . TRP A 1 613 ? -34.265 1.213 14.938 1.00 67.38 613 TRP A O 1
ATOM 4796 N N . ARG A 1 614 ? -34.816 3.239 14.139 1.00 67.44 614 ARG A N 1
ATOM 4797 C CA . ARG A 1 614 ? -36.113 2.834 13.591 1.00 67.44 614 ARG A CA 1
ATOM 4798 C C . ARG A 1 614 ? -35.954 1.809 12.470 1.00 67.44 614 ARG A C 1
ATOM 4800 O O . ARG A 1 614 ? -36.629 0.788 12.497 1.00 67.44 614 ARG A O 1
ATOM 4807 N N . ASN A 1 615 ? -35.042 2.046 11.526 1.00 48.25 615 ASN A N 1
ATOM 4808 C CA . ASN A 1 615 ? -34.783 1.116 10.421 1.00 48.25 615 ASN A CA 1
ATOM 4809 C C . ASN A 1 615 ? -34.257 -0.246 10.910 1.00 48.25 615 ASN A C 1
ATOM 4811 O O . ASN A 1 615 ? -34.498 -1.259 10.267 1.00 48.25 615 ASN A O 1
ATOM 4815 N N . ARG A 1 616 ? -33.587 -0.282 12.069 1.00 45.81 616 ARG A N 1
ATOM 4816 C CA . ARG A 1 616 ? -33.138 -1.514 12.744 1.00 45.81 616 ARG A CA 1
ATOM 4817 C C . ARG A 1 616 ? -34.189 -2.160 13.646 1.00 45.81 616 ARG A C 1
ATOM 4819 O O . ARG A 1 616 ? -33.869 -3.090 14.378 1.00 45.81 616 ARG A O 1
ATOM 4826 N N . GLY A 1 617 ? -35.413 -1.636 13.666 1.00 48.31 617 GLY A N 1
ATOM 4827 C CA . GLY A 1 617 ? -36.469 -2.123 14.551 1.00 48.31 617 GLY A CA 1
ATOM 4828 C C . GLY A 1 617 ? -36.170 -1.922 16.039 1.00 48.31 617 GLY A C 1
ATOM 4829 O O . GLY A 1 617 ? -36.755 -2.605 16.866 1.00 48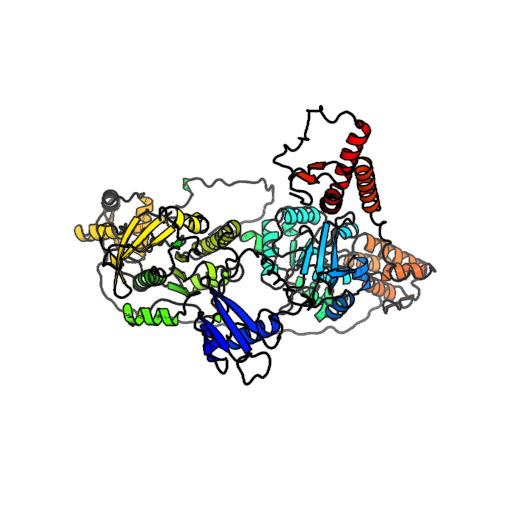.31 617 GLY A O 1
ATOM 4830 N N . MET A 1 618 ? -35.266 -1.005 16.403 1.00 52.91 618 MET A N 1
ATOM 4831 C CA . MET A 1 618 ? -34.901 -0.726 17.799 1.00 52.91 618 MET A CA 1
ATOM 4832 C C . MET A 1 618 ? -35.857 0.267 18.470 1.00 52.91 618 MET A C 1
ATOM 4834 O O . MET A 1 618 ? -35.958 0.282 19.693 1.00 52.91 618 MET A O 1
ATOM 4838 N N . VAL A 1 619 ? -36.544 1.104 17.685 1.00 63.59 619 VAL A N 1
ATOM 4839 C CA . VAL A 1 619 ? -37.550 2.078 18.141 1.00 63.59 619 VAL A CA 1
ATOM 4840 C C . VAL A 1 619 ? -38.671 2.218 17.114 1.00 63.59 619 VAL A C 1
ATOM 4842 O O . VAL A 1 619 ? -38.463 2.033 15.918 1.00 63.59 619 VAL A O 1
ATOM 4845 N N . VAL A 1 620 ? -39.853 2.611 17.574 1.00 73.25 620 VAL A N 1
ATOM 4846 C CA . VAL A 1 620 ? -40.992 3.008 16.742 1.00 73.25 620 VAL A CA 1
ATOM 4847 C C . VAL A 1 620 ? -41.162 4.517 16.871 1.00 73.25 620 VAL A C 1
ATOM 4849 O O . VAL A 1 620 ? -41.133 5.050 17.980 1.00 73.25 620 VAL A O 1
ATOM 4852 N N . VAL A 1 621 ? -41.333 5.207 15.743 1.00 82.50 621 VAL A N 1
ATOM 4853 C CA . VAL A 1 621 ? -41.585 6.654 15.714 1.00 82.50 621 VAL A CA 1
ATOM 4854 C C . VAL A 1 621 ? -43.000 6.893 15.216 1.00 82.50 621 VAL A C 1
ATOM 4856 O O . VAL A 1 621 ? -43.332 6.506 14.098 1.00 82.50 621 VAL A O 1
ATOM 4859 N N . ASP A 1 622 ? -43.806 7.543 16.042 1.00 81.81 622 ASP A N 1
ATOM 4860 C CA . ASP A 1 622 ? -45.208 7.851 15.789 1.00 81.81 622 ASP A CA 1
ATOM 4861 C C . ASP A 1 622 ? -45.398 9.372 15.739 1.00 81.81 622 ASP A C 1
ATOM 4863 O O . ASP A 1 622 ? -44.817 10.096 16.547 1.00 81.81 622 ASP A O 1
ATOM 4867 N N . ARG A 1 623 ? -46.161 9.886 14.773 1.00 81.81 623 ARG A N 1
ATOM 4868 C CA . ARG A 1 623 ? -46.376 11.332 14.600 1.00 81.81 623 ARG A CA 1
ATOM 4869 C C . ARG A 1 623 ? -47.814 11.674 14.955 1.00 81.81 623 ARG A C 1
ATOM 4871 O O . ARG A 1 623 ? -48.733 11.171 14.317 1.00 81.81 623 ARG A O 1
ATOM 4878 N N . ARG A 1 624 ? -48.007 12.551 15.945 1.00 85.94 624 ARG A N 1
ATOM 4879 C CA . ARG A 1 624 ? -49.337 12.908 16.470 1.00 85.94 624 ARG A CA 1
ATOM 4880 C C . ARG A 1 624 ? -49.540 14.422 16.537 1.00 85.94 624 ARG A C 1
ATOM 4882 O O . ARG A 1 624 ? -48.589 15.165 16.769 1.00 85.94 624 ARG A O 1
ATOM 4889 N N . GLY A 1 625 ? -50.794 14.857 16.398 1.00 68.94 625 GLY A N 1
ATOM 4890 C CA . GLY A 1 625 ? -51.221 16.253 16.573 1.00 68.94 625 GLY A CA 1
ATOM 4891 C C . GLY A 1 625 ? -50.981 17.172 15.367 1.00 68.94 625 GLY A C 1
ATOM 4892 O O . GLY A 1 625 ? -50.492 16.736 14.325 1.00 68.94 625 GLY A O 1
ATOM 4893 N N . PHE A 1 626 ? -51.346 18.453 15.518 1.00 45.47 626 PHE A N 1
ATOM 4894 C CA . PHE A 1 626 ? -51.055 19.521 14.557 1.00 45.47 626 PHE A CA 1
ATOM 4895 C C . PHE A 1 626 ? -50.464 20.753 15.276 1.00 45.47 626 PHE A C 1
ATOM 4897 O O . PHE A 1 626 ? -51.139 21.306 16.147 1.00 45.47 626 PHE A O 1
ATOM 4904 N N . PRO A 1 627 ? -49.241 21.200 14.923 1.00 59.84 627 PRO A N 1
ATOM 4905 C CA . PRO A 1 627 ? -48.322 20.560 13.977 1.00 59.84 627 PRO A CA 1
ATOM 4906 C C . PRO A 1 627 ? -47.842 19.188 14.486 1.00 59.84 627 PRO A C 1
ATOM 4908 O O . PRO A 1 627 ? -47.817 18.935 15.688 1.00 59.84 627 PRO A O 1
ATOM 4911 N N . ALA A 1 628 ? -47.511 18.280 13.565 1.00 71.62 628 ALA A N 1
ATOM 4912 C CA . ALA A 1 628 ? -47.201 16.890 13.893 1.00 71.62 628 ALA A CA 1
ATOM 4913 C C . ALA A 1 628 ? -45.913 16.769 14.726 1.00 71.62 628 ALA A C 1
ATOM 4915 O O . ALA A 1 628 ? -44.821 17.076 14.244 1.00 71.62 628 ALA A O 1
ATOM 4916 N N . VAL A 1 629 ? -46.035 16.263 15.955 1.00 81.62 629 VAL A N 1
ATOM 4917 C CA . VAL A 1 629 ? -44.912 16.009 16.867 1.00 81.62 629 VAL A CA 1
ATOM 4918 C C . VAL A 1 629 ? -44.543 14.528 16.814 1.00 81.62 629 VAL A C 1
ATOM 4920 O O . VAL A 1 629 ? -45.412 13.658 16.893 1.00 81.62 629 VAL A O 1
ATOM 4923 N N . ALA A 1 630 ? -43.251 14.233 16.662 1.00 81.38 630 ALA A N 1
ATOM 4924 C CA . ALA A 1 630 ? -42.733 12.868 16.643 1.00 81.38 630 ALA A CA 1
ATOM 4925 C C . ALA A 1 630 ? -42.469 12.353 18.067 1.00 81.38 630 ALA A C 1
ATOM 4927 O O . ALA A 1 630 ? -41.686 12.944 18.813 1.00 81.38 630 ALA A O 1
ATOM 4928 N N . TYR A 1 631 ? -43.084 11.221 18.398 1.00 87.88 631 TYR A N 1
ATOM 4929 C CA . TYR A 1 631 ? -42.880 10.457 19.622 1.00 87.88 631 TYR A CA 1
ATOM 4930 C C . TYR A 1 631 ? -42.119 9.175 19.302 1.00 87.88 631 TYR A C 1
ATOM 4932 O O . TYR A 1 631 ? -42.507 8.407 18.422 1.00 87.88 631 TYR A O 1
ATOM 4940 N N . VAL A 1 632 ? -41.029 8.946 20.021 1.00 85.56 632 VAL A N 1
ATOM 4941 C CA . VAL A 1 632 ? -40.192 7.750 19.929 1.00 85.56 632 VAL A CA 1
ATOM 4942 C C . VAL A 1 632 ? -40.565 6.822 21.082 1.00 85.56 632 VAL A C 1
ATOM 4944 O O . VAL A 1 632 ? -40.679 7.277 22.218 1.00 85.56 632 VAL A O 1
ATOM 4947 N N . LYS A 1 633 ? -40.747 5.530 20.804 1.00 86.56 633 LYS A N 1
ATOM 4948 C CA . LYS A 1 633 ? -41.039 4.486 21.802 1.00 86.56 633 LYS A CA 1
ATOM 4949 C C . LYS A 1 633 ? -40.307 3.188 21.473 1.00 86.56 633 LYS A C 1
ATOM 4951 O O . LYS A 1 633 ? -39.884 2.990 20.334 1.00 86.56 633 LYS A O 1
ATOM 4956 N N . LEU A 1 634 ? -40.152 2.295 22.448 1.00 74.75 634 LEU A N 1
ATOM 4957 C CA . LEU A 1 634 ? -39.574 0.970 22.199 1.00 74.75 634 LEU A CA 1
ATOM 4958 C C . LEU A 1 634 ? -40.585 0.056 21.467 1.00 74.75 634 LEU A C 1
ATOM 4960 O O . LEU A 1 634 ? -41.790 0.176 21.703 1.00 74.75 634 LEU A O 1
ATOM 4964 N N . PRO A 1 635 ? -40.134 -0.840 20.570 1.00 58.44 635 PRO A N 1
ATOM 4965 C CA . PRO A 1 635 ? -41.008 -1.751 19.842 1.00 58.44 635 PRO A CA 1
ATOM 4966 C C . PRO A 1 635 ? -41.653 -2.754 20.795 1.00 58.44 635 PRO A C 1
ATOM 4968 O O . PRO A 1 635 ? -40.997 -3.318 21.671 1.00 58.44 635 PRO A O 1
ATOM 4971 N N . THR A 1 636 ? -42.943 -3.004 20.603 1.00 47.19 636 THR A N 1
ATOM 4972 C CA . THR A 1 636 ? -43.673 -4.060 21.309 1.00 47.19 636 THR A CA 1
ATOM 4973 C C . THR A 1 636 ? -43.520 -5.349 20.502 1.00 47.19 636 THR A C 1
ATOM 4975 O O . THR A 1 636 ? -43.964 -5.411 19.359 1.00 47.19 636 THR A O 1
ATOM 4978 N N . VAL A 1 637 ? -42.841 -6.359 21.049 1.00 33.28 637 VAL A N 1
ATOM 4979 C CA . VAL A 1 637 ? -42.579 -7.622 20.337 1.00 33.28 637 VAL A CA 1
ATOM 4980 C C . VAL A 1 637 ? -43.884 -8.414 20.183 1.00 33.28 637 VAL A C 1
ATOM 4982 O O . VAL A 1 637 ? -44.472 -8.831 21.178 1.00 33.28 637 VAL A O 1
ATOM 4985 N N . GLN A 1 638 ? -44.316 -8.653 18.941 1.00 32.50 638 GLN A N 1
ATOM 4986 C CA . GLN A 1 638 ? -45.273 -9.706 18.582 1.00 32.50 638 GLN A CA 1
ATOM 4987 C C . GLN A 1 638 ? -44.561 -10.701 17.655 1.00 32.50 638 GLN A C 1
ATOM 4989 O O . GLN A 1 638 ? -44.062 -10.325 16.597 1.00 32.50 638 GLN A O 1
ATOM 4994 N N . LEU A 1 639 ? -44.454 -11.961 18.080 1.00 25.42 639 LEU A N 1
ATOM 4995 C CA . LEU A 1 639 ? -43.766 -13.026 17.344 1.00 25.42 639 LEU A CA 1
ATOM 4996 C C . LEU A 1 639 ? -44.681 -13.584 16.243 1.00 25.42 639 LEU A C 1
ATOM 4998 O O . LEU A 1 639 ? -45.753 -14.097 16.553 1.00 25.42 639 LEU A O 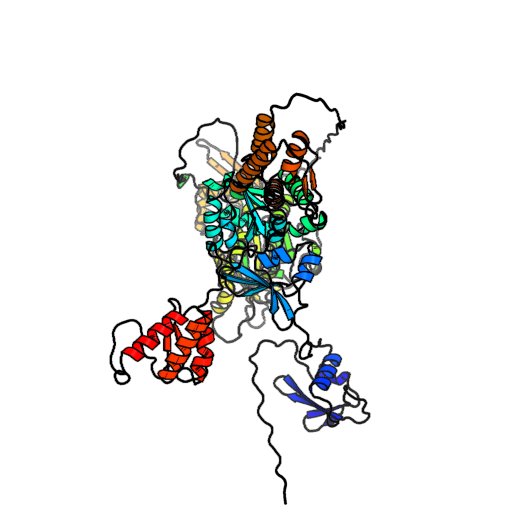1
ATOM 5002 N N . THR A 1 640 ? -44.244 -13.535 14.981 1.00 27.89 640 THR A N 1
ATOM 5003 C CA . THR A 1 640 ? -44.897 -14.237 13.854 1.00 27.89 640 THR A CA 1
ATOM 5004 C C . THR A 1 640 ? -43.815 -14.885 12.968 1.00 27.89 640 THR A C 1
ATOM 5006 O O . THR A 1 640 ? -42.813 -14.218 12.706 1.00 27.89 640 THR A O 1
ATOM 5009 N N . PRO A 1 641 ? -43.945 -16.159 12.540 1.00 26.22 641 PRO A N 1
ATOM 5010 C CA . PRO A 1 641 ? -42.898 -16.873 11.793 1.00 26.22 641 PRO A CA 1
ATOM 5011 C C . PRO A 1 641 ? -42.871 -16.518 10.285 1.00 26.22 641 PRO A C 1
ATOM 5013 O O . PRO A 1 641 ? -43.927 -16.196 9.738 1.00 26.22 641 PRO A O 1
ATOM 5016 N N . PRO A 1 642 ? -41.707 -16.585 9.598 1.00 30.91 642 PRO A N 1
ATOM 5017 C CA . PRO A 1 642 ? -41.568 -16.185 8.192 1.00 30.91 642 PRO A CA 1
ATOM 5018 C C . PRO A 1 642 ? -41.740 -17.344 7.190 1.00 30.91 642 PRO A C 1
ATOM 5020 O O . PRO A 1 642 ? -41.319 -18.470 7.454 1.00 30.91 642 PRO A O 1
ATOM 5023 N N . THR A 1 643 ? -42.290 -17.029 6.011 1.00 29.08 643 THR A N 1
ATOM 5024 C CA . THR A 1 643 ? -42.499 -17.943 4.872 1.00 29.08 643 THR A CA 1
ATOM 5025 C C . THR A 1 643 ? -41.685 -17.501 3.642 1.00 29.08 643 THR A C 1
ATOM 5027 O O . THR A 1 643 ? -41.716 -16.332 3.275 1.00 29.08 643 THR A O 1
ATOM 5030 N N . GLU A 1 644 ? -40.969 -18.480 3.077 1.00 30.55 644 GLU A N 1
ATOM 5031 C CA . GLU A 1 644 ? -40.395 -18.739 1.732 1.00 30.55 644 GLU A CA 1
ATOM 5032 C C . GLU A 1 644 ? -40.088 -17.644 0.671 1.00 30.55 644 GLU A C 1
ATOM 5034 O O . GLU A 1 644 ? -40.857 -16.731 0.385 1.00 30.55 644 GLU A O 1
ATOM 5039 N N . SER A 1 645 ? -38.937 -17.864 0.015 1.00 32.28 645 SER A N 1
ATOM 5040 C CA . SER A 1 645 ? -38.262 -17.132 -1.077 1.00 32.28 645 SER A CA 1
ATOM 5041 C C . SER A 1 645 ? -38.745 -17.492 -2.505 1.00 32.28 645 SER A C 1
ATOM 5043 O O . SER A 1 645 ? -39.262 -18.588 -2.704 1.00 32.28 645 SER A O 1
ATOM 5045 N N . PRO A 1 646 ? -38.410 -16.690 -3.544 1.00 32.97 646 PRO A N 1
ATOM 5046 C CA . PRO A 1 646 ? -38.268 -17.174 -4.936 1.00 32.97 646 PRO A CA 1
ATOM 5047 C C . PRO A 1 646 ? -36.890 -16.797 -5.547 1.00 32.97 646 PRO A C 1
ATOM 5049 O O . PRO A 1 646 ? -36.415 -15.682 -5.361 1.00 32.97 646 PRO A O 1
ATOM 5052 N N . GLN A 1 647 ? -36.072 -17.741 -6.034 1.00 28.73 647 GLN A N 1
ATOM 5053 C CA . GLN A 1 647 ? -36.001 -18.418 -7.354 1.00 28.73 647 GLN A CA 1
ATOM 5054 C C . GLN A 1 647 ? -35.306 -17.643 -8.504 1.00 28.73 647 GLN A C 1
ATOM 5056 O O . GLN A 1 647 ? -35.710 -16.558 -8.904 1.00 28.73 647 GLN A O 1
ATOM 5061 N N . PHE A 1 648 ? -34.250 -18.288 -9.025 1.00 26.83 648 PHE A N 1
ATOM 5062 C CA . PHE A 1 648 ? -33.370 -17.956 -10.158 1.00 26.83 648 PHE A CA 1
ATOM 5063 C C . PHE A 1 648 ? -34.056 -18.113 -11.528 1.00 26.83 648 PHE A C 1
ATOM 5065 O O . PHE A 1 648 ? -34.885 -19.003 -11.694 1.00 26.83 648 PHE A O 1
ATOM 5072 N N . THR A 1 649 ? -33.603 -17.364 -12.548 1.00 27.25 649 THR A N 1
ATOM 5073 C CA . THR A 1 649 ? -33.869 -17.688 -13.969 1.00 27.25 649 THR A CA 1
ATOM 5074 C C . THR A 1 649 ? -32.609 -17.528 -14.837 1.00 27.25 649 THR A C 1
ATOM 5076 O O . THR A 1 649 ? -31.871 -16.559 -14.688 1.00 27.25 649 THR A O 1
ATOM 5079 N N . GLN A 1 650 ? -32.373 -18.513 -15.713 1.00 27.47 650 GLN A N 1
ATOM 5080 C CA . GLN A 1 650 ? -31.280 -18.658 -16.693 1.00 27.47 650 GLN A CA 1
ATOM 5081 C C . GLN A 1 650 ? -31.598 -17.976 -18.040 1.00 27.47 650 GLN A C 1
ATOM 5083 O O . GLN A 1 650 ? -32.773 -17.847 -18.369 1.00 27.47 650 GLN A O 1
ATOM 5088 N N . PHE A 1 651 ? -30.580 -17.690 -18.871 1.00 25.30 651 PHE A N 1
ATOM 5089 C CA . PHE A 1 651 ? -30.723 -17.592 -20.337 1.00 25.30 651 PHE A CA 1
ATOM 5090 C C . PHE A 1 651 ? -29.479 -18.095 -21.102 1.00 25.30 651 PHE A C 1
ATOM 5092 O O . PHE A 1 651 ? -28.353 -18.011 -20.617 1.00 25.30 651 PHE A O 1
ATOM 5099 N N . THR A 1 652 ? -29.729 -18.624 -22.305 1.00 24.67 652 THR A N 1
ATOM 5100 C CA . THR A 1 652 ? -28.886 -19.516 -23.125 1.00 24.67 652 THR A CA 1
ATOM 5101 C C . THR A 1 652 ? -28.717 -18.962 -24.559 1.00 24.67 652 THR A C 1
ATOM 5103 O O . THR A 1 652 ? -29.716 -18.559 -25.139 1.00 24.67 652 THR A O 1
ATOM 5106 N N . GLN A 1 653 ? -27.486 -19.044 -25.110 1.00 25.56 653 GLN A N 1
ATOM 5107 C CA . GLN A 1 653 ? -27.017 -19.184 -26.528 1.00 25.56 653 GLN A CA 1
ATOM 5108 C C . GLN A 1 653 ? -27.399 -18.186 -27.660 1.00 25.56 653 GLN A C 1
ATOM 5110 O O . GLN A 1 653 ? -28.559 -17.829 -27.801 1.00 25.56 653 GLN A O 1
ATOM 5115 N N . PHE A 1 654 ? -26.439 -17.865 -28.567 1.00 22.55 654 PHE A N 1
ATOM 5116 C CA . PHE A 1 654 ? -26.355 -18.379 -29.971 1.00 22.55 654 PHE A CA 1
ATOM 5117 C C . PHE A 1 654 ? -25.115 -17.888 -30.806 1.00 22.55 654 PHE A C 1
ATOM 5119 O O . PHE A 1 654 ? -24.836 -16.699 -30.884 1.00 22.55 654 PHE A O 1
ATOM 5126 N N . THR A 1 655 ? -24.432 -18.866 -31.442 1.00 24.23 655 THR A N 1
ATOM 5127 C CA . THR A 1 655 ? -23.716 -18.991 -32.764 1.00 24.23 655 THR A CA 1
ATOM 5128 C C . THR A 1 655 ? -22.661 -18.035 -33.381 1.00 24.23 655 THR A C 1
ATOM 5130 O O . THR A 1 655 ? -22.950 -16.917 -33.785 1.00 24.23 655 THR A O 1
ATOM 5133 N N . GLN A 1 656 ? -21.497 -18.666 -33.648 1.00 25.16 656 GLN A N 1
ATOM 5134 C CA . GLN A 1 656 ? -20.575 -18.742 -34.819 1.00 25.16 656 GLN A CA 1
ATOM 5135 C C . GLN A 1 656 ? -20.807 -17.959 -36.138 1.00 25.16 656 GLN A C 1
ATOM 5137 O O . GLN A 1 656 ? -21.894 -18.015 -36.703 1.00 25.16 656 GLN A O 1
ATOM 5142 N N . PHE A 1 657 ? -19.692 -17.497 -36.746 1.00 22.70 657 PHE A N 1
ATOM 5143 C CA . PHE A 1 657 ? -19.434 -17.495 -38.206 1.00 22.70 657 PHE A CA 1
ATOM 5144 C C . PHE A 1 657 ? -17.925 -17.632 -38.542 1.00 22.70 657 PHE A C 1
ATOM 5146 O O . PHE A 1 657 ? -17.083 -16.994 -37.919 1.00 22.70 657 PHE A O 1
ATOM 5153 N N . THR A 1 658 ? -17.600 -18.451 -39.551 1.00 24.17 658 THR A N 1
ATOM 5154 C CA . THR A 1 658 ? -16.271 -18.680 -40.167 1.00 24.17 658 THR A CA 1
ATOM 5155 C C . THR A 1 658 ? -16.300 -18.364 -41.671 1.00 24.17 658 THR A C 1
ATOM 5157 O O . THR A 1 658 ? -17.307 -18.651 -42.318 1.00 24.17 658 THR A O 1
ATOM 5160 N N . ARG A 1 659 ? -15.181 -17.838 -42.215 1.00 25.64 659 ARG A N 1
ATOM 5161 C CA . ARG A 1 659 ? -14.598 -17.936 -43.596 1.00 25.64 659 ARG A CA 1
ATOM 5162 C C . ARG A 1 659 ? -13.622 -16.750 -43.772 1.00 25.64 659 ARG A C 1
ATOM 5164 O O . ARG A 1 659 ? -13.974 -15.655 -43.367 1.00 25.64 659 ARG A O 1
ATOM 5171 N N . GLY A 1 660 ? -12.384 -16.843 -44.267 1.00 23.17 660 GLY A N 1
ATOM 5172 C CA . GLY A 1 660 ? -11.785 -17.681 -45.313 1.00 23.17 660 GLY A CA 1
ATOM 5173 C C . GLY A 1 660 ? -11.502 -16.786 -46.534 1.00 23.17 660 GLY A C 1
ATOM 5174 O O . GLY A 1 660 ? -12.456 -16.429 -47.215 1.00 23.17 660 GLY A O 1
ATOM 5175 N N . ILE A 1 661 ? -10.244 -16.387 -46.787 1.00 25.38 661 ILE A N 1
ATOM 5176 C CA . ILE A 1 661 ? -9.855 -15.556 -47.948 1.00 25.38 661 ILE A CA 1
ATOM 5177 C C . ILE A 1 661 ? -8.907 -16.348 -48.854 1.00 25.38 661 ILE A C 1
ATOM 5179 O O . ILE A 1 661 ? -7.818 -16.741 -48.442 1.00 25.38 661 ILE A O 1
ATOM 5183 N N . GLU A 1 662 ? -9.357 -16.558 -50.092 1.00 27.30 662 GLU A N 1
ATOM 5184 C CA . GLU A 1 662 ? -8.581 -17.035 -51.235 1.00 27.30 662 GLU A CA 1
ATOM 5185 C C . GLU A 1 662 ? -7.942 -15.861 -51.993 1.00 27.30 662 GLU A C 1
ATOM 5187 O O . GLU A 1 662 ? -8.468 -14.750 -52.056 1.00 27.30 662 GLU A O 1
ATOM 5192 N N . THR A 1 663 ? -6.798 -16.159 -52.600 1.00 34.81 663 THR A N 1
ATOM 5193 C CA . THR A 1 663 ? -5.984 -15.335 -53.497 1.00 34.81 663 THR A CA 1
ATOM 5194 C C . THR A 1 663 ? -6.678 -15.027 -54.828 1.00 34.81 663 THR A C 1
ATOM 5196 O O . THR A 1 663 ? -7.148 -15.942 -55.502 1.00 34.81 663 THR A O 1
ATOM 5199 N N . GLY A 1 664 ? -6.625 -13.771 -55.281 1.00 27.67 664 GLY A N 1
ATOM 5200 C CA . GLY A 1 664 ? -7.009 -13.373 -56.638 1.00 27.67 664 GLY A CA 1
ATOM 5201 C C . GLY A 1 664 ? -6.205 -12.165 -57.116 1.00 27.67 664 GLY A C 1
ATOM 5202 O O . GLY A 1 664 ? -6.318 -11.082 -56.552 1.00 27.67 664 GLY A O 1
ATOM 5203 N N . GLY A 1 665 ? -5.380 -12.362 -58.147 1.00 33.81 665 GLY A N 1
ATOM 5204 C CA . GLY A 1 665 ? -4.642 -11.297 -58.822 1.00 33.81 665 GLY A CA 1
ATOM 5205 C C . GLY A 1 665 ? -5.497 -10.561 -59.854 1.00 33.81 665 GLY A C 1
ATOM 5206 O O . GLY A 1 665 ? -6.244 -11.184 -60.608 1.00 33.81 665 GLY A O 1
ATOM 5207 N N . GLN A 1 666 ? -5.331 -9.240 -59.929 1.00 31.38 666 GLN A N 1
ATOM 5208 C CA . GLN A 1 666 ? -5.667 -8.438 -61.104 1.00 31.38 666 GLN A CA 1
ATOM 5209 C C . GLN A 1 666 ? -4.582 -7.384 -61.338 1.00 31.38 666 GLN A C 1
ATOM 5211 O O . GLN A 1 666 ? -4.240 -6.599 -60.460 1.00 31.38 666 GLN A O 1
ATOM 5216 N N . THR A 1 667 ? -4.043 -7.399 -62.553 1.00 39.09 667 THR A N 1
ATOM 5217 C CA . THR A 1 667 ? -3.117 -6.419 -63.117 1.00 39.09 667 THR A CA 1
ATOM 5218 C C . THR A 1 667 ? -3.890 -5.168 -63.539 1.00 39.09 667 THR A C 1
ATOM 5220 O O . THR A 1 667 ? -4.498 -5.150 -64.610 1.00 39.09 667 THR A O 1
ATOM 5223 N N . GLY A 1 668 ? -3.874 -4.131 -62.703 1.00 35.41 668 GLY A N 1
ATOM 5224 C CA . GLY A 1 668 ? -4.206 -2.759 -63.089 1.00 35.41 668 GLY A CA 1
ATOM 5225 C C . GLY A 1 668 ? -2.920 -1.981 -63.359 1.00 35.41 668 GLY A C 1
ATOM 5226 O O . GLY A 1 668 ? -1.929 -2.191 -62.667 1.00 35.41 668 GLY A O 1
ATOM 5227 N N . GLN A 1 669 ? -2.908 -1.117 -64.378 1.00 39.91 669 GLN A N 1
ATOM 5228 C CA . GLN A 1 669 ? -1.833 -0.144 -64.583 1.00 39.91 669 GLN A CA 1
ATOM 5229 C C . GLN A 1 669 ? -1.736 0.747 -63.341 1.00 39.91 669 GLN A C 1
ATOM 5231 O O . GLN A 1 669 ? -2.571 1.619 -63.122 1.00 39.91 669 GLN A O 1
ATOM 5236 N N . THR A 1 670 ? -0.734 0.466 -62.519 1.00 42.38 670 THR A N 1
ATOM 5237 C CA . THR A 1 670 ? -0.393 1.182 -61.295 1.00 42.38 670 THR A CA 1
ATOM 5238 C C . THR A 1 670 ? 0.227 2.521 -61.661 1.00 42.38 670 THR A C 1
ATOM 5240 O O . THR A 1 670 ? 1.290 2.563 -62.291 1.00 42.38 670 THR A O 1
ATOM 5243 N N . ASP A 1 671 ? -0.429 3.617 -61.288 1.00 52.88 671 ASP A N 1
ATOM 5244 C CA . ASP A 1 671 ? 0.208 4.927 -61.266 1.00 52.88 671 ASP A CA 1
ATOM 5245 C C . ASP A 1 671 ? 1.307 4.873 -60.196 1.00 52.88 671 ASP A C 1
ATOM 5247 O O . ASP A 1 671 ? 1.048 4.941 -58.996 1.00 52.88 671 ASP A O 1
ATOM 5251 N N . THR A 1 672 ? 2.541 4.626 -60.640 1.00 57.75 672 THR A N 1
ATOM 5252 C CA . THR A 1 672 ? 3.665 4.235 -59.770 1.00 57.75 672 THR A CA 1
ATOM 5253 C C . THR A 1 672 ? 3.952 5.263 -58.673 1.00 57.75 672 THR A C 1
ATOM 5255 O O . THR A 1 672 ? 4.404 4.901 -57.590 1.00 57.75 672 THR A O 1
ATOM 5258 N N . GLY A 1 673 ? 3.639 6.541 -58.912 1.00 60.44 673 GLY A N 1
ATOM 5259 C CA . GLY A 1 673 ? 3.723 7.590 -57.897 1.00 60.44 673 GLY A CA 1
ATOM 5260 C C . GLY A 1 673 ? 2.611 7.520 -56.846 1.00 60.44 673 GLY A C 1
ATOM 5261 O O . GLY A 1 673 ? 2.878 7.772 -55.673 1.00 60.44 673 GLY A O 1
ATOM 5262 N N . ALA A 1 674 ? 1.391 7.147 -57.241 1.00 63.19 674 ALA A N 1
ATOM 5263 C CA . ALA A 1 674 ? 0.235 7.068 -56.351 1.00 63.19 674 ALA A CA 1
ATOM 5264 C C . ALA A 1 674 ? 0.340 5.891 -55.370 1.00 63.19 674 ALA A C 1
ATOM 5266 O O . ALA A 1 674 ? 0.071 6.066 -54.185 1.00 63.19 674 ALA A O 1
ATOM 5267 N N . ASP A 1 675 ? 0.812 4.725 -55.822 1.00 70.56 675 ASP A N 1
ATOM 5268 C CA . ASP A 1 675 ? 0.971 3.548 -54.952 1.00 70.56 675 ASP A CA 1
ATOM 5269 C C . ASP A 1 675 ? 2.104 3.716 -53.932 1.00 70.56 675 ASP A C 1
ATOM 5271 O O . ASP A 1 675 ? 2.005 3.247 -52.796 1.00 70.56 675 ASP A O 1
ATOM 5275 N N . PHE A 1 676 ? 3.172 4.429 -54.305 1.00 77.62 676 PHE A N 1
ATOM 5276 C CA . PHE A 1 676 ? 4.236 4.803 -53.372 1.00 77.62 676 PHE A CA 1
ATOM 5277 C C . PHE A 1 676 ? 3.775 5.878 -52.382 1.00 77.62 676 PHE A C 1
ATOM 5279 O O . PHE A 1 676 ? 4.082 5.791 -51.195 1.00 77.62 676 PHE A O 1
ATOM 5286 N N . HIS A 1 677 ? 2.992 6.862 -52.837 1.00 76.31 677 HIS A N 1
ATOM 5287 C CA . HIS A 1 677 ? 2.392 7.850 -51.942 1.00 76.31 677 HIS A CA 1
ATOM 5288 C C . HIS A 1 677 ? 1.442 7.189 -50.937 1.00 76.31 677 HIS A C 1
ATOM 5290 O O . HIS A 1 677 ? 1.545 7.452 -49.743 1.00 76.31 677 HIS A O 1
ATOM 5296 N N . ALA A 1 678 ? 0.594 6.263 -51.394 1.00 71.19 678 ALA A N 1
ATOM 5297 C CA . ALA A 1 678 ? -0.295 5.481 -50.539 1.00 71.19 678 ALA A CA 1
ATOM 5298 C C . ALA A 1 678 ? 0.483 4.592 -49.552 1.00 71.19 678 ALA A C 1
ATOM 5300 O O . ALA A 1 678 ? 0.089 4.458 -48.394 1.00 71.19 678 ALA A O 1
ATOM 5301 N N . LEU A 1 679 ? 1.610 4.004 -49.973 1.00 73.69 679 LEU A N 1
ATOM 5302 C CA . LEU A 1 679 ? 2.515 3.278 -49.080 1.00 73.69 679 LEU A CA 1
ATOM 5303 C C . LEU A 1 679 ? 3.049 4.186 -47.963 1.00 73.69 679 LEU A C 1
ATOM 5305 O O . LEU A 1 679 ? 2.933 3.824 -46.794 1.00 73.69 679 LEU A O 1
ATOM 5309 N N . LEU A 1 680 ? 3.588 5.360 -48.308 1.00 75.00 680 LEU A N 1
ATOM 5310 C CA . LEU A 1 680 ? 4.091 6.314 -47.317 1.00 75.00 680 LEU A CA 1
ATOM 5311 C C . LEU A 1 680 ? 2.976 6.793 -46.386 1.00 75.00 680 LEU A C 1
ATOM 5313 O O . LEU A 1 680 ? 3.155 6.744 -45.178 1.00 75.00 680 LEU A O 1
ATOM 5317 N N . GLU A 1 681 ? 1.800 7.135 -46.918 1.00 72.75 681 GLU A N 1
ATOM 5318 C CA . GLU A 1 681 ? 0.624 7.487 -46.110 1.00 72.75 681 GLU A CA 1
ATOM 5319 C C . GLU A 1 681 ? 0.206 6.379 -45.142 1.00 72.75 681 GLU A C 1
ATOM 5321 O O . GLU A 1 681 ? -0.373 6.680 -44.104 1.00 72.75 681 GLU A O 1
ATOM 5326 N N . THR A 1 682 ? 0.471 5.108 -45.465 1.00 66.12 682 THR A N 1
ATOM 5327 C CA . THR A 1 682 ? 0.187 3.983 -44.563 1.00 66.12 682 THR A CA 1
ATOM 5328 C C . THR A 1 682 ? 1.241 3.868 -43.459 1.00 66.12 682 THR A C 1
ATOM 5330 O O . THR A 1 682 ? 0.881 3.587 -42.325 1.00 66.12 682 THR A O 1
ATOM 5333 N N . LEU A 1 683 ? 2.517 4.102 -43.781 1.00 64.06 683 LEU A N 1
ATOM 5334 C CA . LEU A 1 683 ? 3.658 3.975 -42.860 1.00 64.06 683 LEU A CA 1
ATOM 5335 C C . LEU A 1 683 ? 3.886 5.214 -41.976 1.00 64.06 683 LEU A C 1
ATOM 5337 O O . LEU A 1 683 ? 4.676 5.161 -41.038 1.00 64.06 683 LEU A O 1
ATOM 5341 N N . THR A 1 684 ? 3.217 6.330 -42.277 1.00 66.31 684 THR A N 1
ATOM 5342 C CA . THR A 1 684 ? 3.300 7.590 -41.519 1.00 66.31 684 THR A CA 1
ATOM 5343 C C . THR A 1 684 ? 1.974 7.974 -40.871 1.00 66.31 684 THR A C 1
ATOM 5345 O O . THR A 1 684 ? 1.736 9.160 -40.630 1.00 66.31 684 THR A O 1
ATOM 5348 N N . ARG A 1 685 ? 1.058 7.015 -40.673 1.00 66.31 685 ARG A N 1
ATOM 5349 C CA . ARG A 1 685 ? -0.234 7.303 -40.042 1.00 66.31 685 ARG A CA 1
ATOM 5350 C C . ARG A 1 685 ? -0.000 7.749 -38.596 1.00 66.31 685 ARG A C 1
ATOM 5352 O O . ARG A 1 685 ? 0.584 6.971 -37.851 1.00 66.31 685 ARG A O 1
ATOM 5359 N N . PRO A 1 686 ? -0.534 8.909 -38.171 1.00 54.50 686 PRO A N 1
ATOM 5360 C CA . PRO A 1 686 ? -0.393 9.385 -36.790 1.00 54.50 686 PRO A CA 1
ATOM 5361 C C . PRO A 1 686 ? -0.949 8.402 -35.750 1.00 54.50 686 PRO A C 1
ATOM 5363 O O . PRO A 1 686 ? -0.533 8.404 -34.595 1.00 54.50 686 PRO A O 1
ATOM 5366 N N . ASP A 1 687 ? -1.896 7.562 -36.172 1.00 56.38 687 ASP A N 1
ATOM 5367 C CA . ASP A 1 687 ? -2.555 6.566 -35.332 1.00 56.38 687 ASP A CA 1
ATOM 5368 C C . ASP A 1 687 ? -1.847 5.199 -35.339 1.00 56.38 687 ASP A C 1
ATOM 5370 O O . ASP A 1 687 ? -2.232 4.318 -34.566 1.00 56.38 687 ASP A O 1
ATOM 5374 N N . ASP A 1 688 ? -0.842 4.992 -36.203 1.00 66.56 688 ASP A N 1
ATOM 5375 C CA . ASP A 1 688 ? -0.073 3.745 -36.243 1.00 66.56 688 ASP A CA 1
ATOM 5376 C C . ASP A 1 688 ? 0.966 3.747 -35.104 1.00 66.56 688 ASP A C 1
ATOM 5378 O O . ASP A 1 688 ? 1.838 4.615 -35.080 1.00 66.56 688 ASP A O 1
ATOM 5382 N N . PRO A 1 689 ? 0.905 2.794 -34.157 1.00 58.00 689 PRO A N 1
ATOM 5383 C CA . PRO A 1 689 ? 1.828 2.681 -33.020 1.00 58.00 689 PRO A CA 1
ATOM 5384 C C . PRO A 1 689 ? 3.300 2.432 -33.396 1.00 58.00 689 PRO A C 1
ATOM 5386 O O . PRO A 1 689 ? 4.178 2.597 -32.541 1.00 58.00 689 PRO A O 1
ATOM 5389 N N . PHE A 1 690 ? 3.571 2.040 -34.645 1.00 72.88 690 PHE A N 1
ATOM 5390 C CA . PHE A 1 690 ? 4.906 1.765 -35.187 1.00 72.88 690 PHE A CA 1
ATOM 5391 C C . PHE A 1 690 ? 5.243 2.659 -36.391 1.00 72.88 690 PHE A C 1
ATOM 5393 O O . PHE A 1 690 ? 6.086 2.288 -37.208 1.00 72.88 690 PHE A O 1
ATOM 5400 N N . ALA A 1 691 ? 4.573 3.812 -36.516 1.00 70.12 691 ALA A N 1
ATOM 5401 C CA . ALA A 1 691 ? 4.819 4.770 -37.589 1.00 70.12 691 ALA A CA 1
ATOM 5402 C C . ALA A 1 691 ? 6.302 5.161 -37.695 1.00 70.12 691 ALA A C 1
ATOM 5404 O O . ALA A 1 691 ? 6.986 5.322 -36.683 1.00 70.12 691 ALA A O 1
ATOM 5405 N N . LEU A 1 692 ? 6.767 5.340 -38.933 1.00 67.50 692 LEU A N 1
ATOM 5406 C CA . LEU A 1 692 ? 8.148 5.715 -39.226 1.00 67.50 692 LEU A CA 1
ATOM 5407 C C . LEU A 1 692 ? 8.461 7.153 -38.813 1.00 67.50 692 LEU A C 1
ATOM 5409 O O . LEU A 1 692 ? 7.642 8.067 -38.967 1.00 67.50 692 LEU A O 1
ATOM 5413 N N . GLU A 1 693 ? 9.704 7.361 -38.398 1.00 63.53 693 GLU A N 1
ATOM 5414 C CA . GLU A 1 693 ? 10.247 8.672 -38.078 1.00 63.53 693 GLU A CA 1
ATOM 5415 C C . GLU A 1 693 ? 10.438 9.523 -39.355 1.00 63.53 693 GLU A C 1
ATOM 5417 O O . GLU A 1 693 ? 10.750 8.988 -40.425 1.00 63.53 693 GLU A O 1
ATOM 5422 N N . PRO A 1 694 ? 10.316 10.865 -39.291 1.00 67.00 694 PRO A N 1
ATOM 5423 C CA . PRO A 1 694 ? 10.437 11.749 -40.456 1.00 67.00 694 PRO A CA 1
ATOM 5424 C C . PRO A 1 694 ? 11.688 11.516 -41.316 1.00 67.00 694 PRO A C 1
ATOM 5426 O O . PRO A 1 694 ? 11.611 11.528 -42.544 1.00 67.00 694 PRO A O 1
ATOM 5429 N N . HIS A 1 695 ? 12.836 11.245 -40.690 1.00 64.44 695 HIS A N 1
ATOM 5430 C CA . HIS A 1 695 ? 14.079 10.972 -41.412 1.00 64.44 695 HIS A CA 1
ATOM 5431 C C . HIS A 1 695 ? 14.077 9.598 -42.117 1.00 64.44 695 HIS A C 1
ATOM 5433 O O . HIS A 1 695 ? 14.669 9.454 -43.187 1.00 64.44 695 HIS A O 1
ATOM 5439 N N . GLU A 1 696 ? 13.388 8.593 -41.569 1.00 68.94 696 GLU A N 1
ATOM 5440 C CA . GLU A 1 696 ? 13.225 7.271 -42.191 1.00 68.94 696 GLU A CA 1
ATOM 5441 C C . GLU A 1 696 ? 12.310 7.353 -43.418 1.00 68.94 696 GLU A C 1
ATOM 5443 O O . GLU A 1 696 ? 12.563 6.724 -44.450 1.00 68.94 696 GLU A O 1
ATOM 5448 N N . VAL A 1 697 ? 11.282 8.200 -43.341 1.00 72.31 697 VAL A N 1
ATOM 5449 C CA . VAL A 1 697 ? 10.395 8.522 -44.466 1.00 72.31 697 VAL A CA 1
ATOM 5450 C C . VAL A 1 697 ? 11.178 9.191 -45.595 1.00 72.31 697 VAL A C 1
ATOM 5452 O O . VAL A 1 697 ? 11.011 8.831 -46.765 1.00 72.31 697 VAL A O 1
ATOM 5455 N N . ASP A 1 698 ? 12.063 10.131 -45.265 1.00 75.06 698 ASP A N 1
ATOM 5456 C CA . ASP A 1 698 ? 12.926 10.789 -46.247 1.00 75.06 698 ASP A CA 1
ATOM 5457 C C . ASP A 1 698 ? 13.895 9.803 -46.914 1.00 75.06 698 ASP A C 1
ATOM 5459 O O . ASP A 1 698 ? 14.066 9.840 -48.137 1.00 75.06 698 ASP A O 1
ATOM 5463 N N . LEU A 1 699 ? 14.462 8.857 -46.159 1.00 74.69 699 LEU A N 1
ATOM 5464 C CA . LEU A 1 699 ? 15.304 7.792 -46.714 1.00 74.69 699 LEU A CA 1
ATOM 5465 C C . LEU A 1 699 ? 14.540 6.901 -47.704 1.00 74.69 699 LEU A C 1
ATOM 5467 O O . LEU A 1 699 ? 15.059 6.607 -48.785 1.00 74.69 699 LEU A O 1
ATOM 5471 N N . LEU A 1 700 ? 13.291 6.532 -47.399 1.00 77.75 700 LEU A N 1
ATOM 5472 C CA . LEU A 1 700 ? 12.439 5.779 -48.328 1.00 77.75 700 LEU A CA 1
ATOM 5473 C C . LEU A 1 700 ? 12.131 6.577 -49.604 1.00 77.75 700 LEU A C 1
ATOM 5475 O O . LEU A 1 700 ? 12.165 6.014 -50.702 1.00 77.75 700 LEU A O 1
ATOM 5479 N N . ARG A 1 701 ? 11.883 7.893 -49.494 1.00 81.56 701 ARG A N 1
ATOM 5480 C CA . ARG A 1 701 ? 11.683 8.784 -50.658 1.00 81.56 701 ARG A CA 1
ATOM 5481 C C . ARG A 1 701 ? 12.922 8.842 -51.547 1.00 81.56 701 ARG A C 1
ATOM 5483 O O . ARG A 1 701 ? 12.800 8.810 -52.774 1.00 81.56 701 ARG A O 1
ATOM 5490 N N . VAL A 1 702 ? 14.105 8.916 -50.940 1.00 81.44 702 VAL A N 1
ATOM 5491 C CA . VAL A 1 702 ? 15.384 8.936 -51.660 1.00 81.44 702 VAL A CA 1
ATOM 5492 C C . VAL A 1 702 ? 15.634 7.598 -52.360 1.00 81.44 702 VAL A C 1
ATOM 5494 O O . VAL A 1 702 ? 15.938 7.594 -53.553 1.00 81.44 702 VAL A O 1
ATOM 5497 N N . LEU A 1 703 ? 15.437 6.473 -51.666 1.00 85.88 703 LEU A N 1
ATOM 5498 C CA . LEU A 1 703 ? 15.609 5.133 -52.233 1.00 85.88 703 LEU A CA 1
ATOM 5499 C C . LEU A 1 703 ? 14.664 4.875 -53.412 1.00 85.88 703 LEU A C 1
ATOM 5501 O O . LEU A 1 703 ? 15.105 4.422 -54.469 1.00 85.88 703 LEU A O 1
ATOM 5505 N N . TRP A 1 704 ? 13.384 5.227 -53.267 1.00 87.75 704 TRP A N 1
ATOM 5506 C CA . TRP A 1 704 ? 12.400 5.085 -54.340 1.00 87.75 704 TRP A CA 1
ATOM 5507 C C . TRP A 1 704 ? 12.782 5.881 -55.589 1.00 87.75 704 TRP A C 1
ATOM 5509 O O . TRP A 1 704 ? 12.734 5.358 -56.702 1.00 87.75 704 TRP A O 1
ATOM 5519 N N . ARG A 1 705 ? 13.219 7.134 -55.411 1.00 86.25 705 ARG A N 1
ATOM 5520 C CA . ARG A 1 705 ? 13.653 7.993 -56.520 1.00 86.25 705 ARG A CA 1
ATOM 5521 C C . ARG A 1 705 ? 14.852 7.403 -57.266 1.00 86.25 705 ARG A C 1
ATOM 5523 O O . ARG A 1 705 ? 14.899 7.467 -58.493 1.00 86.25 705 ARG A O 1
ATOM 5530 N N . GLU A 1 706 ? 15.807 6.828 -56.546 1.00 85.62 706 GLU A N 1
ATOM 5531 C CA . GLU A 1 706 ? 17.018 6.231 -57.126 1.00 85.62 706 GLU A CA 1
ATOM 5532 C C . GLU A 1 706 ? 16.726 4.922 -57.867 1.00 85.62 706 GLU A C 1
ATOM 5534 O O . GLU A 1 706 ? 17.291 4.691 -58.943 1.00 85.62 706 GLU A O 1
ATOM 5539 N N . ALA A 1 707 ? 15.809 4.104 -57.339 1.00 85.56 707 ALA A N 1
ATOM 5540 C CA . ALA A 1 707 ? 15.310 2.909 -58.014 1.00 85.56 707 ALA A CA 1
ATOM 5541 C C . ALA A 1 707 ? 14.530 3.277 -59.287 1.00 85.56 707 ALA A C 1
ATOM 5543 O O . ALA A 1 707 ? 14.764 2.694 -60.345 1.00 85.56 707 ALA A O 1
ATOM 5544 N N . GLN A 1 708 ? 13.669 4.299 -59.220 1.00 89.00 708 GLN A N 1
ATOM 5545 C CA . GLN A 1 708 ? 12.883 4.783 -60.358 1.00 89.00 708 GLN A CA 1
ATOM 5546 C C . GLN A 1 708 ? 13.771 5.318 -61.492 1.00 89.00 708 GLN A C 1
ATOM 5548 O O . GLN A 1 708 ? 13.530 5.020 -62.659 1.00 89.00 708 GLN A O 1
ATOM 5553 N N . GLN A 1 709 ? 14.833 6.065 -61.169 1.00 86.81 709 GLN A N 1
ATOM 5554 C CA . GLN A 1 709 ? 15.798 6.566 -62.160 1.00 86.81 709 GLN A CA 1
ATOM 5555 C C . GLN A 1 709 ? 16.548 5.454 -62.906 1.00 86.81 709 GLN A C 1
ATOM 5557 O O . GLN A 1 709 ? 17.064 5.692 -63.997 1.00 86.81 709 GLN A O 1
ATOM 5562 N N . ARG A 1 710 ? 16.613 4.252 -62.325 1.00 87.12 710 ARG A N 1
ATOM 5563 C CA . ARG A 1 710 ? 17.298 3.072 -62.875 1.00 87.12 710 ARG A CA 1
ATOM 5564 C C . ARG A 1 710 ? 16.330 2.003 -63.381 1.00 87.12 710 ARG A C 1
ATOM 5566 O O . ARG A 1 710 ? 16.749 0.870 -63.593 1.00 87.12 710 ARG A O 1
ATOM 5573 N N . ASP A 1 711 ? 15.061 2.365 -63.569 1.00 87.19 711 ASP A N 1
ATOM 5574 C CA . ASP A 1 711 ? 14.000 1.467 -64.036 1.00 87.19 711 ASP A CA 1
ATOM 5575 C C . ASP A 1 711 ? 13.822 0.214 -63.151 1.00 87.19 711 ASP A C 1
ATOM 5577 O O . ASP A 1 711 ? 13.715 -0.914 -63.632 1.00 87.19 711 ASP A O 1
ATOM 5581 N N . PHE A 1 712 ? 13.816 0.424 -61.826 1.00 88.50 712 PHE A N 1
ATOM 5582 C CA . PHE A 1 712 ? 13.568 -0.595 -60.795 1.00 88.50 712 PHE A CA 1
ATOM 5583 C C . PHE A 1 712 ? 14.394 -1.880 -60.999 1.00 88.50 712 PHE A C 1
ATOM 5585 O O . PHE A 1 712 ? 13.829 -2.948 -61.262 1.00 88.50 712 PHE A O 1
ATOM 5592 N N . PRO A 1 713 ? 15.733 -1.801 -60.892 1.00 83.69 713 PRO A N 1
ATOM 5593 C CA . PRO A 1 713 ? 16.627 -2.909 -61.218 1.00 83.69 713 PRO A CA 1
ATOM 5594 C C . PRO A 1 713 ? 16.472 -4.077 -60.235 1.00 83.69 713 PRO A C 1
ATOM 5596 O O . PRO A 1 713 ? 15.983 -3.908 -59.121 1.00 83.69 713 PRO A O 1
ATOM 5599 N N . ARG A 1 714 ? 16.926 -5.276 -60.617 1.00 88.94 714 ARG A N 1
ATOM 5600 C CA . ARG A 1 714 ? 17.066 -6.390 -59.664 1.00 88.94 714 ARG A CA 1
ATOM 5601 C C . ARG A 1 714 ? 18.094 -6.014 -58.592 1.00 88.94 714 ARG A C 1
ATOM 5603 O O . ARG A 1 714 ? 19.178 -5.551 -58.944 1.00 88.94 714 ARG A O 1
ATOM 5610 N N . LEU A 1 715 ? 17.777 -6.266 -57.323 1.00 85.62 715 LEU A N 1
ATOM 5611 C CA . LEU A 1 715 ? 18.671 -6.016 -56.192 1.00 85.62 715 LEU A CA 1
ATOM 5612 C C . LEU A 1 715 ? 18.662 -7.202 -55.222 1.00 85.62 715 LEU A C 1
ATOM 5614 O O . LEU A 1 715 ? 17.608 -7.758 -54.925 1.00 85.62 715 LEU A O 1
ATOM 5618 N N . GLU A 1 716 ? 19.835 -7.585 -54.729 1.00 76.69 716 GLU A N 1
ATOM 5619 C CA . GLU A 1 716 ? 19.998 -8.632 -53.717 1.00 76.69 716 GLU A CA 1
ATOM 5620 C C . GLU A 1 716 ? 20.647 -8.021 -52.477 1.00 76.69 716 GLU A C 1
ATOM 5622 O O . GLU A 1 716 ? 21.644 -7.311 -52.596 1.00 76.69 716 GLU A O 1
ATOM 5627 N N . LEU A 1 717 ? 20.082 -8.308 -51.305 1.00 68.44 717 LEU A N 1
ATOM 5628 C CA . LEU A 1 717 ? 20.592 -7.894 -49.998 1.00 68.44 717 LEU A CA 1
ATOM 5629 C C . LEU A 1 717 ? 20.768 -9.149 -49.127 1.00 68.44 717 LEU A C 1
ATOM 5631 O O . LEU A 1 717 ? 19.901 -9.456 -48.306 1.00 68.44 717 LEU A O 1
ATOM 5635 N N . PRO A 1 718 ? 21.867 -9.908 -49.305 1.00 54.28 718 PRO A N 1
ATOM 5636 C CA . PRO A 1 718 ? 22.069 -11.187 -48.622 1.00 54.28 718 PRO A CA 1
ATOM 5637 C C . PRO A 1 718 ? 22.124 -11.067 -47.093 1.00 54.28 718 PRO A C 1
ATOM 5639 O O . PRO A 1 718 ? 21.740 -11.996 -46.399 1.00 54.28 718 PRO A O 1
ATOM 5642 N N . ALA A 1 719 ? 22.562 -9.920 -46.560 1.00 49.03 719 ALA A N 1
ATOM 5643 C CA . ALA A 1 719 ? 22.608 -9.657 -45.118 1.00 49.03 719 ALA A CA 1
ATOM 5644 C C . ALA A 1 719 ? 21.219 -9.512 -44.460 1.00 49.03 719 ALA A C 1
ATOM 5646 O O . ALA A 1 719 ? 21.124 -9.532 -43.236 1.00 49.03 719 ALA A O 1
ATOM 5647 N N . TYR A 1 720 ? 20.162 -9.364 -45.264 1.00 52.09 720 TYR A N 1
ATOM 5648 C CA . TYR A 1 720 ? 18.777 -9.182 -44.820 1.00 52.09 720 TYR A CA 1
ATOM 5649 C C . TYR A 1 720 ? 17.833 -10.231 -45.432 1.00 52.09 720 TYR A C 1
ATOM 5651 O O . TYR A 1 720 ? 16.623 -10.025 -45.437 1.00 52.09 720 TYR A O 1
ATOM 5659 N N . ASP A 1 721 ? 18.381 -11.306 -46.017 1.00 51.84 721 ASP A N 1
ATOM 5660 C CA . ASP A 1 721 ? 17.639 -12.352 -46.741 1.00 51.84 721 ASP A CA 1
ATOM 5661 C C . ASP A 1 721 ? 16.621 -11.809 -47.768 1.00 51.84 721 ASP A C 1
ATOM 5663 O O . ASP A 1 721 ? 15.591 -12.424 -48.058 1.00 51.84 721 ASP A O 1
ATOM 5667 N N . LEU A 1 722 ? 16.915 -10.645 -48.362 1.00 62.22 722 LEU A N 1
ATOM 5668 C CA . LEU A 1 722 ? 15.983 -9.944 -49.238 1.00 62.22 722 LEU A CA 1
ATOM 5669 C C . LEU A 1 722 ? 16.428 -10.019 -50.702 1.00 62.22 722 LEU A C 1
ATOM 5671 O O . LEU A 1 722 ? 17.501 -9.551 -51.090 1.00 62.22 722 LEU A O 1
ATOM 5675 N N . PHE A 1 723 ? 15.551 -10.569 -51.538 1.00 78.69 723 PHE A N 1
ATOM 5676 C CA . PHE A 1 723 ? 15.696 -10.596 -52.988 1.00 78.69 723 PHE A CA 1
ATOM 5677 C C . PHE A 1 723 ? 14.616 -9.724 -53.628 1.00 78.69 723 PHE A C 1
ATOM 5679 O O . PHE A 1 723 ? 13.428 -10.018 -53.495 1.00 78.69 723 PHE A O 1
ATOM 5686 N N . ILE A 1 724 ? 15.019 -8.676 -54.349 1.00 83.12 724 ILE A N 1
ATOM 5687 C CA . ILE A 1 724 ? 14.110 -7.764 -55.046 1.00 83.12 724 ILE A CA 1
ATOM 5688 C C . ILE A 1 724 ? 14.202 -8.029 -56.559 1.00 83.12 724 ILE A C 1
ATOM 5690 O O . ILE A 1 724 ? 15.181 -7.637 -57.204 1.00 83.12 724 ILE A O 1
ATOM 5694 N N . PRO A 1 725 ? 13.202 -8.700 -57.161 1.00 76.88 725 PRO A N 1
ATOM 5695 C CA . PRO A 1 725 ? 13.102 -8.841 -58.610 1.00 76.88 725 PRO A CA 1
ATOM 5696 C C . PRO A 1 725 ? 13.038 -7.487 -59.332 1.00 76.88 725 PRO A C 1
ATOM 5698 O O . PRO A 1 725 ? 12.561 -6.498 -58.780 1.00 76.88 725 PRO A O 1
ATOM 5701 N N . GLN A 1 726 ? 13.454 -7.457 -60.602 1.00 83.62 726 GLN A N 1
ATOM 5702 C CA . GLN A 1 726 ? 13.288 -6.271 -61.447 1.00 83.62 726 GLN A CA 1
ATOM 5703 C C . GLN A 1 726 ? 11.796 -5.923 -61.603 1.00 83.62 726 GLN A C 1
ATOM 5705 O O . GLN A 1 726 ? 10.972 -6.804 -61.858 1.00 83.62 726 GLN A O 1
ATOM 5710 N N . GLY A 1 727 ? 11.468 -4.634 -61.504 1.00 76.81 727 GLY A N 1
ATOM 5711 C CA . GLY A 1 727 ? 10.123 -4.101 -61.723 1.00 76.81 727 GLY A CA 1
ATOM 5712 C C . GLY A 1 727 ? 9.533 -3.370 -60.514 1.00 76.81 727 GLY A C 1
ATOM 5713 O O . GLY A 1 727 ? 9.844 -3.650 -59.361 1.00 76.81 727 GLY A O 1
ATOM 5714 N N . CYS A 1 728 ? 8.631 -2.427 -60.783 1.00 77.94 728 CYS A N 1
ATOM 5715 C CA . CYS A 1 728 ? 8.088 -1.510 -59.777 1.00 77.94 728 CYS A CA 1
ATOM 5716 C C . CYS A 1 728 ? 7.305 -2.204 -58.640 1.00 77.94 728 CYS A C 1
ATOM 5718 O O . CYS A 1 728 ? 7.484 -1.873 -57.471 1.00 77.94 728 CYS A O 1
ATOM 5720 N N . SER A 1 729 ? 6.464 -3.196 -58.956 1.00 72.06 729 SER A N 1
ATOM 5721 C CA . SER A 1 729 ? 5.635 -3.895 -57.956 1.00 72.06 729 SER A CA 1
ATOM 5722 C C . SER A 1 729 ? 6.457 -4.693 -56.922 1.00 72.06 729 SER A C 1
ATOM 5724 O O . SER A 1 729 ? 6.203 -4.526 -55.726 1.00 72.06 729 SER A O 1
ATOM 5726 N N . PRO A 1 730 ? 7.475 -5.486 -57.317 1.00 73.25 730 PRO A N 1
ATOM 5727 C CA . PRO A 1 730 ? 8.412 -6.097 -56.373 1.00 73.25 730 PRO A CA 1
ATOM 5728 C C . PRO A 1 730 ? 9.125 -5.087 -55.466 1.00 73.25 730 PRO A C 1
ATOM 5730 O O . PRO A 1 730 ? 9.243 -5.321 -54.265 1.00 73.25 730 PRO A O 1
ATOM 5733 N N . TRP A 1 731 ? 9.537 -3.940 -56.013 1.00 82.62 731 TRP A N 1
ATOM 5734 C CA . TRP A 1 731 ? 10.152 -2.856 -55.242 1.00 82.62 731 TRP A CA 1
ATOM 5735 C C . TRP A 1 731 ? 9.199 -2.242 -54.214 1.00 82.62 731 TRP A C 1
ATOM 5737 O O . TRP A 1 731 ? 9.610 -1.968 -53.091 1.00 82.62 731 TRP A O 1
ATOM 5747 N N . LEU A 1 732 ? 7.919 -2.074 -54.555 1.00 72.00 732 LEU A N 1
ATOM 5748 C CA . LEU A 1 732 ? 6.907 -1.576 -53.621 1.00 72.00 732 LEU A CA 1
ATOM 5749 C C . LEU A 1 732 ? 6.694 -2.539 -52.436 1.00 72.00 732 LEU A C 1
ATOM 5751 O O . LEU A 1 732 ? 6.547 -2.102 -51.295 1.00 72.00 732 LEU A O 1
ATOM 5755 N N . GLY A 1 733 ? 6.701 -3.850 -52.699 1.00 62.03 733 GLY A N 1
ATOM 5756 C CA . GLY A 1 733 ? 6.652 -4.883 -51.659 1.00 62.03 733 GLY A CA 1
ATOM 5757 C C . GLY A 1 733 ? 7.922 -4.915 -50.805 1.00 62.03 733 GLY A C 1
ATOM 5758 O O . GLY A 1 733 ? 7.841 -4.987 -49.584 1.00 62.03 733 GLY A O 1
ATOM 5759 N N . ALA A 1 734 ? 9.090 -4.777 -51.430 1.00 71.19 734 ALA A N 1
ATOM 5760 C CA . ALA A 1 734 ? 10.368 -4.747 -50.729 1.00 71.19 734 ALA A CA 1
ATOM 5761 C C . ALA A 1 734 ? 10.525 -3.504 -49.838 1.00 71.19 734 ALA A C 1
ATOM 5763 O O . ALA A 1 734 ? 11.027 -3.614 -48.726 1.00 71.19 734 ALA A O 1
ATOM 5764 N N . LEU A 1 735 ? 10.047 -2.332 -50.270 1.00 75.88 735 LEU A N 1
ATOM 5765 C CA . LEU A 1 735 ? 10.054 -1.125 -49.437 1.00 75.88 735 LEU A CA 1
ATOM 5766 C C . LEU A 1 735 ? 9.214 -1.276 -48.166 1.00 75.88 735 LEU A C 1
ATOM 5768 O O . LEU A 1 735 ? 9.598 -0.731 -47.138 1.00 75.88 735 LEU A O 1
ATOM 5772 N N . ARG A 1 736 ? 8.104 -2.028 -48.212 1.00 66.25 736 ARG A N 1
ATOM 5773 C CA . ARG A 1 736 ? 7.308 -2.351 -47.012 1.00 66.25 736 ARG A CA 1
ATOM 5774 C C . ARG A 1 736 ? 8.100 -3.177 -46.003 1.00 66.25 736 ARG A C 1
ATOM 5776 O O . ARG A 1 736 ? 7.940 -2.963 -44.813 1.00 66.25 736 ARG A O 1
ATOM 5783 N N . LEU A 1 737 ? 8.930 -4.098 -46.489 1.00 58.59 737 LEU A N 1
ATOM 5784 C CA . LEU A 1 737 ? 9.750 -4.981 -45.656 1.00 58.59 737 LEU A CA 1
ATOM 5785 C C . LEU A 1 737 ? 11.004 -4.276 -45.123 1.00 58.59 737 LEU A C 1
ATOM 5787 O O . LEU A 1 737 ? 11.445 -4.552 -44.017 1.00 58.59 737 LEU A O 1
ATOM 5791 N N . MET A 1 738 ? 11.582 -3.355 -45.898 1.00 69.44 738 MET A N 1
ATOM 5792 C CA . MET A 1 738 ? 12.792 -2.626 -45.501 1.00 69.44 738 MET A CA 1
ATOM 5793 C C . MET A 1 738 ? 12.503 -1.394 -44.633 1.00 69.44 738 MET A C 1
ATOM 5795 O O . MET A 1 738 ? 13.413 -0.904 -43.967 1.00 69.44 738 MET A O 1
ATOM 5799 N N . ALA A 1 739 ? 11.278 -0.866 -44.659 1.00 65.38 739 ALA A N 1
ATOM 5800 C CA . ALA A 1 739 ? 10.865 0.326 -43.921 1.00 65.38 739 ALA A CA 1
ATOM 5801 C C . ALA A 1 739 ? 11.290 0.290 -42.439 1.00 65.38 739 ALA A C 1
ATOM 5803 O O . ALA A 1 739 ? 10.979 -0.655 -41.722 1.00 65.38 739 ALA A O 1
ATOM 5804 N N . GLY A 1 740 ? 12.002 1.329 -41.984 1.00 55.75 740 GLY A N 1
ATOM 5805 C CA . GLY A 1 740 ? 12.478 1.431 -40.597 1.00 55.75 740 GLY A CA 1
ATOM 5806 C C . GLY A 1 740 ? 13.604 0.455 -40.238 1.00 55.75 740 GLY A C 1
ATOM 5807 O O . GLY A 1 740 ? 13.787 0.113 -39.071 1.00 55.75 740 GLY A O 1
ATOM 5808 N N . THR A 1 741 ? 14.344 -0.055 -41.231 1.00 60.22 741 THR A N 1
ATOM 5809 C CA . THR A 1 741 ? 15.490 -0.953 -41.019 1.00 60.22 741 THR A CA 1
ATOM 5810 C C . THR A 1 741 ? 16.762 -0.432 -41.704 1.00 60.22 741 THR A C 1
ATOM 5812 O O . THR A 1 741 ? 16.682 0.299 -42.701 1.00 60.22 741 THR A O 1
ATOM 5815 N N . PRO A 1 742 ? 17.957 -0.866 -41.256 1.00 60.16 742 PRO A N 1
ATOM 5816 C CA . PRO A 1 742 ? 19.221 -0.561 -41.932 1.00 60.16 742 PRO A CA 1
ATOM 5817 C C . PRO A 1 742 ? 19.334 -1.108 -43.371 1.00 60.16 742 PRO A C 1
ATOM 5819 O O . PRO A 1 742 ? 20.257 -0.734 -44.095 1.00 60.16 742 PRO A O 1
ATOM 5822 N N . ALA A 1 743 ? 18.385 -1.927 -43.839 1.00 64.75 743 ALA A N 1
ATOM 5823 C CA . ALA A 1 743 ? 18.350 -2.393 -45.224 1.00 64.75 743 ALA A CA 1
ATOM 5824 C C . ALA A 1 743 ? 18.135 -1.247 -46.234 1.00 64.75 743 ALA A C 1
ATOM 5826 O O . ALA A 1 743 ? 18.643 -1.317 -47.353 1.00 64.75 743 ALA A O 1
ATOM 5827 N N . VAL A 1 744 ? 17.441 -0.165 -45.847 1.00 72.06 744 VAL A N 1
ATOM 5828 C CA . VAL A 1 744 ? 17.174 1.004 -46.714 1.00 72.06 744 VAL A CA 1
ATOM 5829 C C . VAL A 1 744 ? 18.466 1.718 -47.145 1.00 72.06 744 VAL A C 1
ATOM 5831 O O . VAL A 1 744 ? 18.675 1.877 -48.353 1.00 72.06 744 VAL A O 1
ATOM 5834 N N . PRO A 1 745 ? 19.367 2.134 -46.230 1.00 66.69 745 PRO A N 1
ATOM 5835 C CA . PRO A 1 745 ? 20.642 2.730 -46.624 1.00 66.69 745 PRO A CA 1
ATOM 5836 C C . PRO A 1 745 ? 21.577 1.746 -47.353 1.00 66.69 745 PRO A C 1
ATOM 5838 O O . PRO A 1 745 ? 22.261 2.167 -48.287 1.00 66.69 745 PRO A O 1
ATOM 5841 N N . CYS A 1 746 ? 21.570 0.447 -47.018 1.00 67.94 746 CYS A N 1
ATOM 5842 C CA . CYS A 1 746 ? 22.330 -0.569 -47.766 1.00 67.94 746 CYS A CA 1
ATOM 5843 C C . CYS A 1 746 ? 21.856 -0.681 -49.225 1.00 67.94 746 CYS A C 1
ATOM 5845 O O . CYS A 1 746 ? 22.666 -0.645 -50.153 1.00 67.94 746 CYS A O 1
ATOM 5847 N N . ALA A 1 747 ? 20.538 -0.740 -49.441 1.00 78.31 747 ALA A N 1
ATOM 5848 C CA . ALA A 1 747 ? 19.942 -0.776 -50.773 1.00 78.31 747 ALA A CA 1
ATOM 5849 C C . ALA A 1 747 ? 20.283 0.475 -51.594 1.00 78.31 747 ALA A C 1
ATOM 5851 O O . ALA A 1 747 ? 20.576 0.387 -52.789 1.00 78.31 747 ALA A O 1
ATOM 5852 N N . LEU A 1 748 ? 20.275 1.643 -50.946 1.00 83.75 748 LEU A N 1
ATOM 5853 C CA . LEU A 1 748 ? 20.577 2.923 -51.579 1.00 83.75 748 LEU A CA 1
ATOM 5854 C C . LEU A 1 748 ? 22.024 2.990 -52.085 1.00 83.75 748 LEU A C 1
ATOM 5856 O O . LEU A 1 748 ? 22.259 3.431 -53.212 1.00 83.75 748 LEU A O 1
ATOM 5860 N N . ALA A 1 749 ? 22.980 2.530 -51.278 1.00 78.12 749 ALA A N 1
ATOM 5861 C CA . ALA A 1 749 ? 24.392 2.498 -51.649 1.00 78.12 749 ALA A CA 1
ATOM 5862 C C . ALA A 1 749 ? 24.662 1.537 -52.819 1.00 78.12 749 ALA A C 1
ATOM 5864 O O . ALA A 1 749 ? 25.311 1.914 -53.798 1.00 78.12 749 ALA A O 1
ATOM 5865 N N . LEU A 1 750 ? 24.069 0.337 -52.786 1.00 82.81 750 LEU A N 1
ATOM 5866 C CA . LEU A 1 750 ? 24.181 -0.631 -53.882 1.00 82.81 750 LEU A CA 1
ATOM 5867 C C . LEU A 1 750 ? 23.606 -0.088 -55.199 1.00 82.81 750 LEU A C 1
ATOM 5869 O O . LEU A 1 750 ? 24.223 -0.245 -56.253 1.00 82.81 750 LEU A O 1
ATOM 5873 N N . LEU A 1 751 ? 22.466 0.614 -55.159 1.00 85.31 751 LEU A N 1
ATOM 5874 C CA . LEU A 1 751 ? 21.910 1.277 -56.347 1.00 85.31 751 LEU A CA 1
ATOM 5875 C C . LEU A 1 751 ? 22.829 2.374 -56.902 1.00 85.31 751 LEU A C 1
ATOM 5877 O O . LEU A 1 751 ? 22.862 2.608 -58.114 1.00 85.31 751 LEU A O 1
ATOM 5881 N N . ARG A 1 752 ? 23.578 3.060 -56.037 1.00 85.62 752 ARG A N 1
ATOM 5882 C CA . ARG A 1 752 ? 24.528 4.110 -56.429 1.00 85.62 752 ARG A CA 1
ATOM 5883 C C . ARG A 1 752 ? 25.861 3.568 -56.947 1.00 85.62 752 ARG A C 1
ATOM 5885 O O . ARG A 1 752 ? 26.661 4.353 -57.450 1.00 85.62 752 ARG A O 1
ATOM 5892 N N . GLY A 1 753 ? 26.076 2.250 -56.904 1.00 77.44 753 GLY A N 1
ATOM 5893 C CA . GLY A 1 753 ? 27.360 1.635 -57.251 1.00 77.44 753 GLY A CA 1
ATOM 5894 C C . GLY A 1 753 ? 28.454 1.950 -56.230 1.00 77.44 753 GLY A C 1
ATOM 5895 O O . GLY A 1 753 ? 29.641 1.844 -56.539 1.00 77.44 753 GLY A O 1
ATOM 5896 N N . GLU A 1 754 ? 28.051 2.374 -55.034 1.00 76.69 754 GLU A N 1
ATOM 5897 C CA . GLU A 1 754 ? 28.935 2.560 -53.895 1.00 76.69 754 GLU A CA 1
ATOM 5898 C C . GLU A 1 754 ? 29.237 1.181 -53.287 1.00 76.69 754 GLU A C 1
ATOM 5900 O O . GLU A 1 754 ? 28.421 0.259 -53.417 1.00 76.69 754 GLU A O 1
ATOM 5905 N N . PRO A 1 755 ? 30.414 0.987 -52.663 1.00 61.72 755 PRO A N 1
ATOM 5906 C CA . PRO A 1 755 ? 30.652 -0.226 -51.891 1.00 61.72 755 PRO A CA 1
ATOM 5907 C C . PRO A 1 755 ? 29.518 -0.395 -50.876 1.00 61.72 755 PRO A C 1
ATOM 5909 O O . PRO A 1 755 ? 29.114 0.587 -50.251 1.00 61.72 755 PRO A O 1
ATOM 5912 N N . GLU A 1 756 ? 28.999 -1.622 -50.744 1.00 51.72 756 GLU A N 1
ATOM 5913 C CA . GLU A 1 756 ? 27.981 -1.937 -49.741 1.00 51.72 756 GLU A CA 1
ATOM 5914 C C . GLU A 1 756 ? 28.471 -1.391 -48.394 1.00 51.72 756 GLU A C 1
ATOM 5916 O O . GLU A 1 756 ? 29.590 -1.728 -47.984 1.00 51.72 756 GLU A O 1
ATOM 5921 N N . PRO A 1 757 ? 27.718 -0.483 -47.745 1.00 47.09 757 PRO A N 1
ATOM 5922 C CA . PRO A 1 757 ? 28.146 0.079 -46.485 1.00 47.09 757 PRO A CA 1
ATOM 5923 C C . PRO A 1 757 ? 28.324 -1.101 -45.533 1.00 47.09 757 PRO A C 1
ATOM 5925 O O . PRO A 1 757 ? 27.455 -1.981 -45.508 1.00 47.09 757 PRO A O 1
ATOM 5928 N N . PRO A 1 758 ? 29.443 -1.177 -44.791 1.00 44.38 758 PRO A N 1
ATOM 5929 C CA . PRO A 1 758 ? 29.599 -2.228 -43.800 1.00 44.38 758 PRO A CA 1
ATOM 5930 C C . PRO A 1 758 ? 28.354 -2.212 -42.907 1.00 44.38 758 PRO A C 1
ATOM 5932 O O . PRO A 1 758 ? 27.901 -1.130 -42.519 1.00 44.38 758 PRO A O 1
ATOM 5935 N N . ALA A 1 759 ? 27.779 -3.390 -42.620 1.00 41.00 759 ALA A N 1
ATOM 5936 C CA . ALA A 1 759 ? 26.747 -3.519 -41.588 1.00 41.00 759 ALA A CA 1
ATOM 5937 C C . ALA A 1 759 ? 27.201 -2.686 -40.383 1.00 41.00 759 ALA A C 1
ATOM 5939 O O . ALA A 1 759 ? 28.381 -2.785 -40.037 1.00 41.00 759 ALA A O 1
ATOM 5940 N N . PRO A 1 760 ? 26.332 -1.810 -39.846 1.00 32.56 760 PRO A N 1
ATOM 5941 C CA . PRO A 1 760 ? 26.726 -0.547 -39.238 1.00 32.56 760 PRO A CA 1
ATOM 5942 C C . PRO A 1 760 ? 27.986 -0.698 -38.388 1.00 32.56 760 PRO A C 1
ATOM 5944 O O . PRO A 1 760 ? 27.951 -1.294 -37.308 1.00 32.56 760 PRO A O 1
ATOM 5947 N N . GLU A 1 761 ? 29.106 -0.165 -38.889 1.00 32.72 761 GLU A N 1
ATOM 5948 C CA . GLU A 1 761 ? 30.222 0.154 -38.012 1.00 32.72 761 GLU A CA 1
ATOM 5949 C C . GLU A 1 761 ? 29.673 1.112 -36.962 1.00 32.72 761 GLU A C 1
ATOM 5951 O O . GLU A 1 761 ? 29.057 2.131 -37.283 1.00 32.72 761 GLU A O 1
ATOM 5956 N N . SER A 1 762 ? 29.852 0.706 -35.706 1.00 31.67 762 SER A N 1
ATOM 5957 C CA . SER A 1 762 ? 29.428 1.413 -34.509 1.00 31.67 762 SER A CA 1
ATOM 5958 C C . SER A 1 762 ? 29.644 2.918 -34.667 1.00 31.67 762 SER A C 1
ATOM 5960 O O . SER A 1 762 ? 30.718 3.303 -35.146 1.00 31.67 762 SER A O 1
ATOM 5962 N N . PRO A 1 763 ? 28.694 3.776 -34.237 1.00 25.94 763 PRO A N 1
ATOM 5963 C CA . PRO A 1 763 ? 28.953 5.207 -34.173 1.00 25.94 763 PRO A CA 1
ATOM 5964 C C . PRO A 1 763 ? 30.293 5.384 -33.468 1.00 25.94 763 PRO A C 1
ATOM 5966 O O . PRO A 1 763 ? 30.490 4.855 -32.369 1.00 25.94 763 PRO A O 1
ATOM 5969 N N . GLN A 1 764 ? 31.253 6.026 -34.143 1.00 28.88 764 GLN A N 1
ATOM 5970 C CA . GLN A 1 764 ? 32.510 6.358 -33.495 1.00 28.88 764 GLN A CA 1
ATOM 5971 C C . GLN A 1 764 ? 32.136 7.084 -32.215 1.00 28.88 764 GLN A C 1
ATOM 5973 O O . GLN A 1 764 ? 31.436 8.099 -32.263 1.00 28.88 764 GLN A O 1
ATOM 5978 N N . LEU A 1 765 ? 32.547 6.499 -31.085 1.00 28.56 765 LEU A N 1
ATOM 5979 C CA . LEU A 1 765 ? 32.371 7.109 -29.782 1.00 28.56 765 LEU A CA 1
ATOM 5980 C C . LEU A 1 765 ? 32.751 8.587 -29.921 1.00 28.56 765 LEU A C 1
ATOM 5982 O O . LEU A 1 765 ? 33.849 8.863 -30.428 1.00 28.56 765 LEU A O 1
ATOM 5986 N N . PRO A 1 766 ? 31.914 9.538 -29.463 1.00 27.73 766 PRO A N 1
ATOM 5987 C CA . PRO A 1 766 ? 32.443 10.858 -29.174 1.00 27.73 766 PRO A CA 1
ATOM 5988 C C . PRO A 1 766 ? 33.683 10.638 -28.297 1.00 27.73 766 PRO A C 1
ATOM 5990 O O . PRO A 1 766 ? 33.669 9.724 -27.458 1.00 27.73 766 PRO A O 1
ATOM 5993 N N . PRO A 1 767 ? 34.783 11.374 -28.534 1.00 28.39 767 PRO A N 1
ATOM 5994 C CA . PRO A 1 767 ? 36.012 11.164 -27.787 1.00 28.39 767 PRO A CA 1
ATOM 5995 C C . PRO A 1 767 ? 35.647 11.105 -26.308 1.00 28.39 767 PRO A C 1
ATOM 5997 O O . PRO A 1 767 ? 34.949 11.996 -25.817 1.00 28.39 767 PRO A O 1
ATOM 6000 N N . GLN A 1 768 ? 36.049 10.021 -25.628 1.00 30.94 768 GLN A N 1
ATOM 6001 C CA . GLN A 1 768 ? 35.891 9.927 -24.178 1.00 30.94 768 GLN A CA 1
ATOM 6002 C C . GLN A 1 768 ? 36.304 11.274 -23.589 1.00 30.94 768 GLN A C 1
ATOM 6004 O O . GLN A 1 768 ? 37.327 11.787 -24.055 1.00 30.94 768 GLN A O 1
ATOM 6009 N N . PRO A 1 769 ? 35.556 11.862 -22.635 1.00 31.11 769 PRO A N 1
ATOM 6010 C CA . PRO A 1 769 ? 35.918 13.153 -22.076 1.00 31.11 769 PRO A CA 1
ATOM 6011 C C . PRO A 1 769 ? 37.323 13.049 -21.482 1.00 31.11 769 PRO A C 1
ATOM 6013 O O . PRO A 1 769 ? 37.550 12.540 -20.381 1.00 31.11 769 PRO A O 1
ATOM 6016 N N . ALA A 1 770 ? 38.281 13.494 -22.284 1.00 39.53 770 ALA A N 1
ATOM 6017 C CA . ALA A 1 770 ? 39.671 13.624 -21.954 1.00 39.53 770 ALA A CA 1
ATOM 6018 C C . ALA A 1 770 ? 39.762 14.869 -21.088 1.00 39.53 770 ALA A C 1
ATOM 6020 O O . ALA A 1 770 ? 39.965 15.954 -21.609 1.00 39.53 770 ALA A O 1
ATOM 6021 N N . ASP A 1 771 ? 39.541 14.718 -19.782 1.00 50.78 771 ASP A N 1
ATOM 6022 C CA . ASP A 1 771 ? 40.161 15.644 -18.828 1.00 50.78 771 ASP A CA 1
ATOM 6023 C C . ASP A 1 771 ? 40.166 15.164 -17.369 1.00 50.78 771 ASP A C 1
ATOM 6025 O O . ASP A 1 771 ? 40.898 15.710 -16.554 1.00 50.78 771 ASP A O 1
ATOM 6029 N N . THR A 1 772 ? 39.423 14.122 -16.972 1.00 48.97 772 THR A N 1
ATOM 6030 C CA . THR A 1 772 ? 39.416 13.719 -15.544 1.00 48.97 772 THR A CA 1
ATOM 6031 C C . THR A 1 772 ? 40.774 13.197 -15.066 1.00 48.97 772 THR A C 1
ATOM 6033 O O . THR A 1 772 ? 41.199 13.532 -13.962 1.00 48.97 772 THR A O 1
ATOM 6036 N N . GLY A 1 773 ? 41.499 12.453 -15.909 1.00 59.09 773 GLY A N 1
ATOM 6037 C CA . GLY A 1 773 ? 42.856 11.989 -15.596 1.00 59.09 773 GLY A CA 1
ATOM 6038 C C . GLY A 1 773 ? 43.909 13.106 -15.598 1.00 59.09 773 GLY A C 1
ATOM 6039 O O . GLY A 1 773 ? 44.843 13.079 -14.792 1.00 59.09 773 GLY A O 1
ATOM 6040 N N . GLU A 1 774 ? 43.757 14.114 -16.462 1.00 68.19 774 GLU A N 1
ATOM 6041 C CA . GLU A 1 774 ? 44.681 15.250 -16.536 1.00 68.19 774 GLU A CA 1
ATOM 6042 C C . GLU A 1 774 ? 44.429 16.246 -15.392 1.00 68.19 774 GLU A C 1
ATOM 6044 O O . GLU A 1 774 ? 45.381 16.650 -14.721 1.00 68.19 774 GLU A O 1
ATOM 6049 N N . LEU A 1 775 ? 43.167 16.549 -15.072 1.00 70.88 775 LEU A N 1
ATOM 6050 C CA . LEU A 1 775 ? 42.767 17.329 -13.896 1.00 70.88 775 LEU A CA 1
ATOM 6051 C C . LEU A 1 775 ? 43.208 16.674 -12.584 1.00 70.88 775 LEU A C 1
ATOM 6053 O O . LEU A 1 775 ? 43.797 17.355 -11.747 1.00 70.88 775 LEU A O 1
ATOM 6057 N N . GLU A 1 776 ? 43.000 15.364 -12.412 1.00 82.06 776 GLU A N 1
ATOM 6058 C CA . GLU A 1 776 ? 43.471 14.620 -11.233 1.00 82.06 776 GLU A CA 1
ATOM 6059 C C . GLU A 1 776 ? 44.996 14.735 -11.087 1.00 82.06 776 GLU A C 1
ATOM 6061 O O . GLU A 1 776 ? 45.509 15.085 -10.021 1.00 82.06 776 GLU A O 1
ATOM 6066 N N . THR A 1 777 ? 45.723 14.555 -12.194 1.00 81.31 777 THR A N 1
ATOM 6067 C CA . THR A 1 777 ? 47.184 14.699 -12.229 1.00 81.31 777 THR A CA 1
ATOM 6068 C C . THR A 1 777 ? 47.630 16.130 -11.912 1.00 81.31 777 THR A C 1
ATOM 6070 O O . THR A 1 777 ? 48.641 16.328 -11.233 1.00 81.31 777 THR A O 1
ATOM 6073 N N . ARG A 1 778 ? 46.899 17.147 -12.385 1.00 81.31 778 ARG A N 1
ATOM 6074 C CA . ARG A 1 778 ? 47.191 18.565 -12.124 1.00 81.31 778 ARG A CA 1
ATOM 6075 C C . ARG A 1 778 ? 46.937 18.931 -10.667 1.00 81.31 778 ARG A C 1
ATOM 6077 O O . ARG A 1 778 ? 47.816 19.536 -10.059 1.00 81.31 778 ARG A O 1
ATOM 6084 N N . VAL A 1 779 ? 45.803 18.522 -10.098 1.00 83.94 779 VAL A N 1
ATOM 6085 C CA . VAL A 1 779 ? 45.478 18.714 -8.674 1.00 83.94 779 VAL A CA 1
ATOM 6086 C C . VAL A 1 779 ? 46.533 18.033 -7.805 1.00 83.94 779 VAL A C 1
ATOM 6088 O O . VAL A 1 779 ? 47.090 18.671 -6.915 1.00 83.94 779 VAL A O 1
ATOM 6091 N N . TRP A 1 780 ? 46.888 16.782 -8.118 1.00 87.88 780 TRP A N 1
ATOM 6092 C CA . TRP A 1 780 ? 47.919 16.035 -7.397 1.00 87.88 780 TRP A CA 1
ATOM 6093 C C . TRP A 1 780 ? 49.282 16.738 -7.429 1.00 87.88 780 TRP A C 1
ATOM 6095 O O . TRP A 1 780 ? 49.888 16.975 -6.385 1.00 87.88 780 TRP A O 1
ATOM 6105 N N . LYS A 1 781 ? 49.757 17.137 -8.617 1.00 86.25 781 LYS A N 1
ATOM 6106 C CA . LYS A 1 781 ? 51.044 17.838 -8.768 1.00 86.25 781 LYS A CA 1
ATOM 6107 C C . LYS A 1 781 ? 51.055 19.199 -8.070 1.00 86.25 781 LYS A C 1
ATOM 6109 O O . LYS A 1 781 ? 52.086 19.591 -7.524 1.00 86.25 781 LYS A O 1
ATOM 6114 N N . LEU A 1 782 ? 49.938 19.925 -8.087 1.00 83.38 782 LEU A N 1
ATOM 6115 C CA . LEU A 1 782 ? 49.826 21.238 -7.453 1.00 83.38 782 LEU A CA 1
ATOM 6116 C C . LEU A 1 782 ? 49.787 21.113 -5.923 1.00 83.38 782 LEU A C 1
ATOM 6118 O O . LEU A 1 782 ? 50.516 21.830 -5.239 1.00 83.38 782 LEU A O 1
ATOM 6122 N N . ALA A 1 783 ? 49.035 20.142 -5.395 1.00 81.62 783 ALA A N 1
ATOM 6123 C CA . ALA A 1 783 ? 49.034 19.798 -3.976 1.00 81.62 783 ALA A CA 1
ATOM 6124 C C . ALA A 1 783 ? 50.431 19.364 -3.513 1.00 81.62 783 ALA A C 1
ATOM 6126 O O . ALA A 1 783 ? 50.931 19.880 -2.517 1.00 81.62 783 ALA A O 1
ATOM 6127 N N . GLN A 1 784 ? 51.110 18.503 -4.279 1.00 86.50 784 GLN A N 1
ATOM 6128 C CA . GLN A 1 784 ? 52.484 18.081 -4.001 1.00 86.50 784 GLN A CA 1
ATOM 6129 C C . GLN A 1 784 ? 53.454 19.273 -3.969 1.00 86.50 784 GLN A C 1
ATOM 6131 O O . GLN A 1 784 ? 54.275 19.380 -3.058 1.00 86.50 784 GLN A O 1
ATOM 6136 N N . ARG A 1 785 ? 53.339 20.206 -4.924 1.00 82.62 785 ARG A N 1
ATOM 6137 C CA . ARG A 1 785 ? 54.172 21.420 -4.983 1.00 82.62 785 ARG A CA 1
ATOM 6138 C C . ARG A 1 785 ? 53.946 22.357 -3.791 1.00 82.62 785 ARG A C 1
ATOM 6140 O O . ARG A 1 785 ? 54.879 23.043 -3.385 1.00 82.62 785 ARG A O 1
ATOM 6147 N N . LEU A 1 786 ? 52.737 22.369 -3.236 1.00 75.12 786 LEU A N 1
ATOM 6148 C CA . LEU A 1 786 ? 52.355 23.152 -2.057 1.00 75.12 786 LEU A CA 1
ATOM 6149 C C . LEU A 1 786 ? 52.560 22.398 -0.729 1.00 75.12 786 LEU A C 1
ATOM 6151 O O . LEU A 1 786 ? 52.205 22.918 0.325 1.00 75.12 786 LEU A O 1
ATOM 6155 N N . GLY A 1 787 ? 53.139 21.190 -0.756 1.00 78.00 787 GLY A N 1
ATOM 6156 C CA . GLY A 1 787 ? 53.409 20.397 0.449 1.00 78.00 787 GLY A CA 1
ATOM 6157 C C . GLY A 1 787 ? 52.176 19.709 1.044 1.00 78.00 787 GLY A C 1
ATOM 6158 O O . GLY A 1 787 ? 52.116 19.513 2.255 1.00 78.00 787 GLY A O 1
ATOM 6159 N N . TYR A 1 788 ? 51.205 19.344 0.202 1.00 81.75 788 TYR A N 1
ATOM 6160 C CA . TYR A 1 788 ? 49.939 18.695 0.561 1.00 81.75 788 TYR A CA 1
ATOM 6161 C C . TYR A 1 788 ? 49.160 19.460 1.643 1.00 81.75 788 TYR A C 1
ATOM 6163 O O . TYR A 1 788 ? 48.947 18.924 2.735 1.00 81.75 788 TYR A O 1
ATOM 6171 N N . PRO A 1 789 ? 48.749 20.714 1.379 1.00 71.81 789 PRO A N 1
ATOM 6172 C CA . PRO A 1 789 ? 48.051 21.534 2.365 1.00 71.81 789 PRO A CA 1
ATOM 6173 C C . PRO A 1 789 ? 46.694 20.914 2.736 1.00 71.81 789 PRO A C 1
ATOM 6175 O O . PRO A 1 789 ? 46.115 20.198 1.919 1.00 71.81 789 PRO A O 1
ATOM 6178 N N . PRO A 1 790 ? 46.154 21.172 3.938 1.00 71.12 790 PRO A N 1
ATOM 6179 C CA . PRO A 1 790 ? 44.774 20.801 4.224 1.00 71.12 790 PRO A CA 1
ATOM 6180 C C . PRO A 1 790 ? 43.837 21.580 3.289 1.00 71.12 790 PRO A C 1
ATOM 6182 O O . PRO A 1 790 ? 44.068 22.762 3.026 1.00 71.12 790 PRO A O 1
ATOM 6185 N N . LEU A 1 791 ? 42.794 20.927 2.781 1.00 78.50 791 LEU A N 1
ATOM 6186 C CA . LEU A 1 791 ? 41.849 21.538 1.844 1.00 78.50 791 LEU A CA 1
ATOM 6187 C C . LEU A 1 791 ? 40.411 21.252 2.275 1.00 78.50 791 LEU A C 1
ATOM 6189 O O . LEU A 1 791 ? 40.075 20.115 2.576 1.00 78.50 791 LEU A O 1
ATOM 6193 N N . ALA A 1 792 ? 39.565 22.278 2.263 1.00 74.25 792 ALA A N 1
ATOM 6194 C CA . ALA A 1 792 ? 38.122 22.142 2.400 1.00 74.25 792 ALA A CA 1
ATOM 6195 C C . ALA A 1 792 ? 37.463 22.621 1.102 1.00 74.25 792 ALA A C 1
ATOM 6197 O O . ALA A 1 792 ? 37.747 23.734 0.656 1.00 74.25 792 ALA A O 1
ATOM 6198 N N . VAL A 1 793 ? 36.622 21.788 0.487 1.00 70.19 793 VAL A N 1
ATOM 6199 C CA . VAL A 1 793 ? 35.894 22.131 -0.745 1.00 70.19 793 VAL A CA 1
ATOM 6200 C C . VAL A 1 793 ? 34.400 22.015 -0.482 1.00 70.19 793 VAL A C 1
ATOM 6202 O O . VAL A 1 793 ? 33.912 20.939 -0.145 1.00 70.19 793 VAL A O 1
ATOM 6205 N N . ASP A 1 794 ? 33.686 23.129 -0.610 1.00 64.88 794 ASP A N 1
ATOM 6206 C CA . ASP A 1 794 ? 32.240 23.198 -0.396 1.00 64.88 794 ASP A CA 1
ATOM 6207 C C . ASP A 1 794 ? 31.488 22.696 -1.642 1.00 64.88 794 ASP A C 1
ATOM 6209 O O . ASP A 1 794 ? 31.739 23.160 -2.758 1.00 64.88 794 ASP A O 1
ATOM 6213 N N . ALA A 1 795 ? 30.583 21.734 -1.446 1.00 60.38 795 ALA A N 1
ATOM 6214 C CA . ALA A 1 795 ? 29.726 21.140 -2.473 1.00 60.38 795 ALA A CA 1
ATOM 6215 C C . ALA A 1 795 ? 28.258 21.614 -2.366 1.00 60.38 795 ALA A C 1
ATOM 6217 O O . ALA A 1 795 ? 27.352 21.008 -2.943 1.00 60.38 795 ALA A O 1
ATOM 6218 N N . GLY A 1 796 ? 27.992 22.667 -1.585 1.00 57.56 796 GLY A N 1
ATOM 6219 C CA . GLY A 1 796 ? 26.687 23.312 -1.403 1.00 57.56 796 GLY A CA 1
ATOM 6220 C C . GLY A 1 796 ? 25.761 22.630 -0.389 1.00 57.56 796 GLY A C 1
ATOM 6221 O O . GLY A 1 796 ? 24.987 23.310 0.279 1.00 57.56 796 GLY A O 1
ATOM 6222 N N . SER A 1 797 ? 25.839 21.303 -0.244 1.00 49.69 797 SER A N 1
ATOM 6223 C CA . SER A 1 797 ? 25.076 20.525 0.756 1.00 49.69 797 SER A CA 1
ATOM 6224 C C . SER A 1 797 ? 25.949 19.875 1.835 1.00 49.69 797 SER A C 1
ATOM 6226 O O . SER A 1 797 ? 25.431 19.450 2.866 1.00 49.69 797 SER A O 1
ATOM 6228 N N . PHE A 1 798 ? 27.262 19.821 1.607 1.00 55.25 798 PHE A N 1
ATOM 6229 C CA . PHE A 1 798 ? 28.284 19.333 2.530 1.00 55.25 798 PHE A CA 1
ATOM 6230 C C . PHE A 1 798 ? 29.647 19.922 2.140 1.00 55.25 798 PHE A C 1
ATOM 6232 O O . PHE A 1 798 ? 29.823 20.396 1.015 1.00 55.25 798 PHE A O 1
ATOM 6239 N N . THR A 1 799 ? 30.620 19.850 3.047 1.00 64.12 799 THR A N 1
ATOM 6240 C CA . THR A 1 799 ? 31.990 20.320 2.807 1.00 64.12 799 THR A CA 1
ATOM 6241 C C . THR A 1 799 ? 32.947 19.143 2.896 1.00 64.12 799 THR A C 1
ATOM 6243 O O . THR A 1 799 ? 33.022 18.476 3.923 1.00 64.12 799 THR A O 1
ATOM 6246 N N . LEU A 1 800 ? 33.706 18.888 1.831 1.00 68.00 800 LEU A N 1
ATOM 6247 C CA . LEU A 1 800 ? 34.709 17.828 1.826 1.00 68.00 800 LEU A CA 1
ATOM 6248 C C . LEU A 1 800 ? 36.012 18.341 2.445 1.00 68.00 800 LEU A C 1
ATOM 6250 O O . LEU A 1 800 ? 36.645 19.241 1.891 1.00 68.00 800 LEU A O 1
ATOM 6254 N N . HIS A 1 801 ? 36.442 17.729 3.549 1.00 72.25 801 HIS A N 1
ATOM 6255 C CA . HIS A 1 801 ? 37.708 18.044 4.209 1.00 72.25 801 HIS A CA 1
ATOM 6256 C C . HIS A 1 801 ? 38.791 17.006 3.881 1.00 72.25 801 HIS A C 1
ATOM 6258 O O . HIS A 1 801 ? 38.648 15.813 4.149 1.00 72.25 801 HIS A O 1
ATOM 6264 N N . ILE A 1 802 ? 39.909 17.477 3.333 1.00 75.44 802 ILE A N 1
ATOM 6265 C CA . ILE A 1 802 ? 41.120 16.705 3.056 1.00 75.44 802 ILE A CA 1
ATOM 6266 C C . ILE A 1 802 ? 42.187 17.124 4.060 1.00 75.44 802 ILE A C 1
ATOM 6268 O O . ILE A 1 802 ? 42.613 18.281 4.100 1.00 75.44 802 ILE A O 1
ATOM 6272 N N . ALA A 1 803 ? 42.624 16.168 4.875 1.00 67.12 803 ALA A N 1
ATOM 6273 C CA . ALA A 1 803 ? 43.676 16.383 5.857 1.00 67.12 803 ALA A CA 1
ATOM 6274 C C . ALA A 1 803 ? 45.025 16.707 5.190 1.00 67.12 803 ALA A C 1
ATOM 6276 O O . ALA A 1 803 ? 45.331 16.236 4.093 1.00 67.12 803 ALA A O 1
ATOM 6277 N N . GLN A 1 804 ? 45.855 17.483 5.890 1.00 73.06 804 GLN A N 1
ATOM 6278 C CA . GLN A 1 804 ? 47.214 17.797 5.452 1.00 73.06 804 GLN A CA 1
ATOM 6279 C C . GLN A 1 804 ? 48.062 16.521 5.307 1.00 73.06 804 GLN A C 1
ATOM 6281 O O . GLN A 1 804 ? 47.993 15.613 6.138 1.00 73.06 804 GLN A O 1
ATOM 6286 N N . GLY A 1 805 ? 48.926 16.492 4.292 1.00 67.00 805 GLY A N 1
ATOM 6287 C CA . GLY A 1 805 ? 49.880 15.411 4.054 1.00 67.00 805 GLY A CA 1
ATOM 6288 C C . GLY A 1 805 ? 49.454 14.437 2.955 1.00 67.00 805 GLY A C 1
ATOM 6289 O O . GLY A 1 805 ? 48.281 14.304 2.611 1.00 67.00 805 GLY A O 1
ATOM 6290 N N . GLU A 1 806 ? 50.440 13.736 2.396 1.00 76.12 806 GLU A N 1
ATOM 6291 C CA . GLU A 1 806 ? 50.270 12.890 1.210 1.00 76.12 806 GLU A CA 1
ATOM 6292 C C . GLU A 1 806 ? 49.178 11.827 1.385 1.00 76.12 806 GLU A C 1
ATOM 6294 O O . GLU A 1 806 ? 48.344 11.663 0.504 1.00 76.12 806 GLU A O 1
ATOM 6299 N N . ALA A 1 807 ? 49.119 11.158 2.541 1.00 64.88 807 ALA A N 1
ATOM 6300 C CA . ALA A 1 807 ? 48.114 10.129 2.820 1.00 64.88 807 ALA A CA 1
ATOM 6301 C C . ALA A 1 807 ? 46.673 10.677 2.820 1.00 64.88 807 ALA A C 1
ATOM 6303 O O . ALA A 1 807 ? 45.756 9.994 2.364 1.00 64.88 807 ALA A O 1
ATOM 6304 N N . GLY A 1 808 ? 46.474 11.916 3.288 1.00 70.00 808 GLY A N 1
ATOM 6305 C CA . GLY A 1 808 ? 45.174 12.591 3.241 1.00 70.00 808 GLY A CA 1
ATOM 6306 C C . GLY A 1 808 ? 44.750 12.876 1.804 1.00 70.00 808 GLY A C 1
ATOM 6307 O O . GLY A 1 808 ? 43.622 12.586 1.418 1.00 70.00 808 GLY A O 1
ATOM 6308 N N . TRP A 1 809 ? 45.686 13.337 0.976 1.00 84.56 809 TRP A N 1
ATOM 6309 C CA . TRP A 1 809 ? 45.446 13.588 -0.444 1.00 84.56 809 TRP A CA 1
ATOM 6310 C C . TRP A 1 809 ? 45.274 12.308 -1.270 1.00 84.56 809 TRP A C 1
ATOM 6312 O O . TRP A 1 809 ? 44.424 12.282 -2.156 1.00 84.56 809 TRP A O 1
ATOM 6322 N N . GLN A 1 810 ? 45.995 11.223 -0.963 1.00 80.19 810 GLN A N 1
ATOM 6323 C CA . GLN A 1 810 ? 45.793 9.916 -1.612 1.00 80.19 810 GLN A CA 1
ATOM 6324 C C . GLN A 1 810 ? 44.377 9.388 -1.370 1.00 80.19 810 GLN A C 1
ATOM 6326 O O . GLN A 1 810 ? 43.770 8.813 -2.271 1.00 80.19 810 GLN A O 1
ATOM 6331 N N . ALA A 1 811 ? 43.842 9.610 -0.168 1.00 70.00 811 ALA A N 1
ATOM 6332 C CA . ALA A 1 811 ? 42.480 9.230 0.181 1.00 70.00 811 ALA A CA 1
ATOM 6333 C C . ALA A 1 811 ? 41.436 10.225 -0.376 1.00 70.00 811 ALA A C 1
ATOM 6335 O O . ALA A 1 811 ? 40.360 9.815 -0.811 1.00 70.00 811 ALA A O 1
ATOM 6336 N N . GLY A 1 812 ? 41.760 11.522 -0.405 1.00 73.31 812 GLY A N 1
ATOM 6337 C CA . GLY A 1 812 ? 40.854 12.602 -0.804 1.00 73.31 812 GLY A CA 1
ATOM 6338 C C . GLY A 1 812 ? 40.657 12.762 -2.313 1.00 73.31 812 GLY A C 1
ATOM 6339 O O . GLY A 1 812 ? 39.568 13.130 -2.742 1.00 73.31 812 GLY A O 1
ATOM 6340 N N . ILE A 1 813 ? 41.655 12.441 -3.142 1.00 81.81 813 ILE A N 1
ATOM 6341 C CA . ILE A 1 813 ? 41.549 12.539 -4.611 1.00 81.81 813 ILE A CA 1
ATOM 6342 C C . ILE A 1 813 ? 40.420 11.663 -5.185 1.00 81.81 813 ILE A C 1
ATOM 6344 O O . ILE A 1 813 ? 39.613 12.176 -5.965 1.00 81.81 813 ILE A O 1
ATOM 6348 N N . PRO A 1 814 ? 40.276 10.385 -4.782 1.00 75.88 814 PRO A N 1
ATOM 6349 C CA . PRO A 1 814 ? 39.126 9.577 -5.172 1.00 75.88 814 PRO A CA 1
ATOM 6350 C C . PRO A 1 814 ? 37.778 10.187 -4.770 1.00 75.88 814 PRO A C 1
ATOM 6352 O O . PRO A 1 814 ? 36.824 10.049 -5.532 1.00 75.88 814 PRO A O 1
ATOM 6355 N N . ALA A 1 815 ? 37.696 10.862 -3.616 1.00 71.38 815 ALA A N 1
ATOM 6356 C CA . ALA A 1 815 ? 36.479 11.532 -3.152 1.00 71.38 815 ALA A CA 1
ATOM 6357 C C . ALA A 1 815 ? 36.174 12.794 -3.980 1.00 71.38 815 ALA A C 1
ATOM 6359 O O . ALA A 1 815 ? 35.073 12.924 -4.505 1.00 71.38 815 ALA A O 1
ATOM 6360 N N . LEU A 1 816 ? 37.176 13.646 -4.234 1.00 79.12 816 LEU A N 1
ATOM 6361 C CA . LEU A 1 816 ? 37.045 14.800 -5.136 1.00 79.12 816 LEU A CA 1
ATOM 6362 C C . LEU A 1 816 ? 36.609 14.387 -6.546 1.00 79.12 816 LEU A C 1
ATOM 6364 O O . LEU A 1 816 ? 35.803 15.074 -7.168 1.00 79.12 816 LEU A O 1
ATOM 6368 N N . ARG A 1 817 ? 37.131 13.264 -7.057 1.00 82.06 817 ARG A N 1
ATOM 6369 C CA . ARG A 1 817 ? 36.730 12.710 -8.356 1.00 82.06 817 ARG A CA 1
ATOM 6370 C C . ARG A 1 817 ? 35.298 12.189 -8.331 1.00 82.06 817 ARG A C 1
ATOM 6372 O O . ARG A 1 817 ? 34.547 12.448 -9.265 1.00 82.06 817 ARG A O 1
ATOM 6379 N N . LYS A 1 818 ? 34.941 11.439 -7.286 1.00 72.50 818 LYS A N 1
ATOM 6380 C CA . LYS A 1 818 ? 33.609 10.850 -7.109 1.00 72.50 818 LYS A CA 1
ATOM 6381 C C . LYS A 1 818 ? 32.521 11.925 -7.038 1.00 72.50 818 LYS A C 1
ATOM 6383 O O . LYS A 1 818 ? 31.466 11.729 -7.629 1.00 72.50 818 LYS A O 1
ATOM 6388 N N . ASP A 1 819 ? 32.809 13.040 -6.371 1.00 70.44 819 ASP A N 1
ATOM 6389 C CA . ASP A 1 819 ? 31.836 14.103 -6.101 1.00 70.44 819 ASP A CA 1
ATOM 6390 C C . ASP A 1 819 ? 31.943 15.288 -7.092 1.00 70.44 819 ASP A C 1
ATOM 6392 O O . ASP A 1 819 ? 31.272 16.301 -6.927 1.00 70.44 819 ASP A O 1
ATOM 6396 N N . GLY A 1 820 ? 32.774 15.180 -8.141 1.00 75.25 820 GLY A N 1
ATOM 6397 C CA . GLY A 1 820 ? 32.896 16.199 -9.197 1.00 75.25 820 GLY A CA 1
ATOM 6398 C C . GLY A 1 820 ? 33.628 17.487 -8.787 1.00 75.25 820 GLY A C 1
ATOM 6399 O O . GLY A 1 820 ? 33.536 18.503 -9.470 1.00 75.25 820 GLY A O 1
ATOM 6400 N N . LEU A 1 821 ? 34.387 17.458 -7.690 1.00 79.19 821 LEU A N 1
ATOM 6401 C CA . LEU A 1 821 ? 34.999 18.627 -7.046 1.00 79.19 821 LEU A CA 1
ATOM 6402 C C . LEU A 1 821 ? 36.454 18.899 -7.477 1.00 79.19 821 LEU A C 1
ATOM 6404 O O . LEU A 1 821 ? 37.084 19.831 -6.974 1.00 79.19 821 LEU A O 1
ATOM 6408 N N . LEU A 1 822 ? 37.009 18.121 -8.417 1.00 81.62 822 LEU A N 1
ATOM 6409 C CA . LEU A 1 822 ? 38.378 18.307 -8.930 1.00 81.62 822 LEU A CA 1
ATOM 6410 C C . LEU A 1 822 ? 38.650 19.722 -9.497 1.00 81.62 822 LEU A C 1
ATOM 6412 O O . LEU A 1 822 ? 39.711 20.268 -9.184 1.00 81.62 822 LEU A O 1
ATOM 6416 N N . PRO A 1 823 ? 37.739 20.367 -10.261 1.00 76.75 823 PRO A N 1
ATOM 6417 C CA . PRO A 1 823 ? 37.952 21.738 -10.738 1.00 76.75 823 PRO A CA 1
ATOM 6418 C C . PRO A 1 823 ? 38.007 22.770 -9.602 1.00 76.75 823 PRO A C 1
ATOM 6420 O O . PRO A 1 823 ? 38.866 23.651 -9.609 1.00 76.75 823 PRO A O 1
ATOM 6423 N N . ALA A 1 824 ? 37.141 22.626 -8.593 1.00 72.62 824 ALA A N 1
ATOM 6424 C CA . ALA A 1 824 ? 37.103 23.505 -7.424 1.00 72.62 824 ALA A CA 1
ATOM 6425 C C . ALA A 1 824 ? 38.361 23.345 -6.552 1.00 72.62 824 ALA A C 1
ATOM 6427 O O . ALA A 1 824 ? 38.956 24.335 -6.122 1.00 72.62 824 ALA A O 1
ATOM 6428 N N . ALA A 1 825 ? 38.832 22.107 -6.367 1.00 78.94 825 ALA A N 1
ATOM 6429 C CA . ALA A 1 825 ? 40.094 21.825 -5.688 1.00 78.94 825 ALA A CA 1
ATOM 6430 C C . ALA A 1 825 ? 41.302 22.414 -6.437 1.00 78.94 825 ALA A C 1
ATOM 6432 O O . ALA A 1 825 ? 42.193 22.994 -5.814 1.00 78.94 825 ALA A O 1
ATOM 6433 N N . LEU A 1 826 ? 41.325 22.314 -7.773 1.00 81.81 826 LEU A N 1
ATOM 6434 C CA . LEU A 1 826 ? 42.387 22.903 -8.591 1.00 81.81 826 LEU A CA 1
ATOM 6435 C C . LEU A 1 826 ? 42.418 24.431 -8.460 1.00 81.81 826 LEU A C 1
ATOM 6437 O O . LEU A 1 826 ? 43.492 25.008 -8.299 1.00 81.81 826 LEU A O 1
ATOM 6441 N N . GLN A 1 827 ? 41.250 25.077 -8.491 1.00 75.56 827 GLN A N 1
ATOM 6442 C CA . GLN A 1 827 ? 41.125 26.525 -8.335 1.00 75.56 827 GLN A CA 1
ATOM 6443 C C . GLN A 1 827 ? 41.601 26.993 -6.952 1.00 75.56 827 GLN A C 1
ATOM 6445 O O . GLN A 1 827 ? 42.357 27.961 -6.866 1.00 75.56 827 GLN A O 1
ATOM 6450 N N . ALA A 1 828 ? 41.227 26.283 -5.884 1.00 74.62 828 ALA A N 1
ATOM 6451 C CA . ALA A 1 828 ? 41.650 26.602 -4.521 1.00 74.62 828 ALA A CA 1
ATOM 6452 C C . ALA A 1 828 ? 43.173 26.471 -4.339 1.00 74.62 828 ALA A C 1
ATOM 6454 O O . ALA A 1 828 ? 43.821 27.362 -3.790 1.00 74.62 828 ALA A O 1
ATOM 6455 N N . LEU A 1 829 ? 43.776 25.398 -4.860 1.00 78.00 829 LEU A N 1
ATOM 6456 C CA . LEU A 1 829 ? 45.230 25.218 -4.828 1.00 78.00 829 LEU A CA 1
ATOM 6457 C C . LEU A 1 829 ? 45.962 26.281 -5.663 1.00 78.00 829 LEU A C 1
ATOM 6459 O O . LEU A 1 829 ? 47.027 26.748 -5.263 1.00 78.00 829 LEU A O 1
ATOM 6463 N N . GLN A 1 830 ? 45.398 26.694 -6.801 1.00 77.56 830 GLN A N 1
ATOM 6464 C CA . GLN A 1 830 ? 45.989 27.740 -7.635 1.00 77.56 830 GLN A CA 1
ATOM 6465 C C . GLN A 1 830 ? 45.967 29.101 -6.925 1.00 77.56 830 GLN A C 1
ATOM 6467 O O . GLN A 1 830 ? 46.974 29.799 -6.933 1.00 77.56 830 GLN A O 1
ATOM 6472 N N . GLN A 1 831 ? 44.886 29.428 -6.211 1.00 71.88 831 GLN A N 1
ATOM 6473 C CA . GLN A 1 831 ? 44.808 30.640 -5.385 1.00 71.88 831 GLN A CA 1
ATOM 6474 C C . GLN A 1 831 ? 45.857 30.656 -4.265 1.00 71.88 831 GLN A C 1
ATOM 6476 O O . GLN A 1 831 ? 46.460 31.695 -4.000 1.00 71.88 831 GLN A O 1
ATOM 6481 N N . VAL A 1 832 ? 46.123 29.507 -3.635 1.00 69.25 832 VAL A N 1
ATOM 6482 C CA . VAL A 1 832 ? 47.183 29.375 -2.619 1.00 69.25 832 VAL A CA 1
ATOM 6483 C C . VAL A 1 832 ? 48.574 29.538 -3.240 1.00 69.25 832 VAL A C 1
ATOM 6485 O O . VAL A 1 832 ? 49.451 30.156 -2.637 1.00 69.25 832 VAL A O 1
ATOM 6488 N N . LEU A 1 833 ? 48.780 29.017 -4.453 1.00 70.75 833 LEU A N 1
ATOM 6489 C CA . LEU A 1 833 ? 50.032 29.190 -5.188 1.00 70.75 833 LEU A CA 1
ATOM 6490 C C . LEU A 1 833 ? 50.260 30.659 -5.584 1.00 70.75 833 LEU A C 1
ATOM 6492 O O . LEU A 1 833 ? 51.378 31.158 -5.444 1.00 70.75 833 LEU A O 1
ATOM 6496 N N . ASP A 1 834 ? 49.207 31.347 -6.029 1.00 68.88 834 ASP A N 1
ATOM 6497 C CA . ASP A 1 834 ? 49.254 32.738 -6.490 1.00 68.88 834 ASP A CA 1
ATOM 6498 C C . ASP A 1 834 ? 49.403 33.738 -5.324 1.00 68.88 834 ASP A C 1
ATOM 6500 O O . ASP A 1 834 ? 50.017 34.793 -5.488 1.00 68.88 834 ASP A O 1
ATOM 6504 N N . ALA A 1 835 ? 48.913 33.397 -4.124 1.00 62.03 835 ALA A N 1
ATOM 6505 C CA . ALA A 1 835 ? 49.034 34.224 -2.917 1.00 62.03 835 ALA A CA 1
ATOM 6506 C C . ALA A 1 835 ? 50.452 34.242 -2.298 1.00 62.03 835 ALA A C 1
ATOM 6508 O O . ALA A 1 835 ? 50.748 35.097 -1.461 1.00 62.03 835 ALA A O 1
ATOM 6509 N N . GLY A 1 836 ? 51.345 33.338 -2.725 1.00 52.81 836 GLY A N 1
ATOM 6510 C CA . GLY A 1 836 ? 52.718 33.228 -2.228 1.00 52.81 836 GLY A CA 1
ATOM 6511 C C . GLY A 1 836 ? 52.814 32.665 -0.801 1.00 52.81 836 GLY A C 1
ATOM 6512 O O . GLY A 1 836 ? 52.008 32.960 0.077 1.00 52.81 836 GLY A O 1
ATOM 6513 N N . ALA A 1 837 ? 53.850 31.862 -0.536 1.00 46.28 837 ALA A N 1
ATOM 6514 C CA . ALA A 1 837 ? 54.029 31.072 0.694 1.00 46.28 837 ALA A CA 1
ATOM 6515 C C . ALA A 1 837 ? 54.235 31.872 2.010 1.00 46.28 837 ALA A C 1
ATOM 6517 O O . ALA A 1 837 ? 54.688 31.313 3.007 1.00 46.28 837 ALA A O 1
ATOM 6518 N N . THR A 1 838 ? 53.905 33.165 2.051 1.00 43.38 838 THR A N 1
ATOM 6519 C CA . THR A 1 838 ? 54.070 34.045 3.225 1.00 43.38 838 THR A CA 1
ATOM 6520 C C . THR A 1 838 ? 52.801 34.789 3.652 1.00 43.38 838 THR A C 1
ATOM 6522 O O . THR A 1 838 ? 52.893 35.753 4.406 1.00 43.38 838 THR A O 1
ATOM 6525 N N . ALA A 1 839 ? 51.611 34.339 3.247 1.00 37.47 839 ALA A N 1
ATOM 6526 C CA . ALA A 1 839 ? 50.347 34.906 3.730 1.00 37.47 839 ALA A CA 1
ATOM 6527 C C . ALA A 1 839 ? 49.372 33.830 4.245 1.00 37.47 839 ALA A C 1
ATOM 6529 O O . ALA A 1 839 ? 48.243 33.722 3.784 1.00 37.47 839 ALA A O 1
ATOM 6530 N N . LEU A 1 840 ? 49.791 33.043 5.241 1.00 39.12 840 LEU A N 1
ATOM 6531 C CA . LEU A 1 840 ? 48.938 32.059 5.932 1.00 39.12 840 LEU A CA 1
ATOM 6532 C C . LEU A 1 840 ? 48.458 32.549 7.314 1.00 39.12 840 LEU A C 1
ATOM 6534 O O . LEU A 1 840 ? 48.445 31.793 8.280 1.00 39.12 840 LEU A O 1
ATOM 6538 N N . ALA A 1 841 ? 48.071 33.828 7.426 1.00 35.56 841 ALA A N 1
ATOM 6539 C CA . ALA A 1 841 ? 47.511 34.361 8.678 1.00 35.56 841 ALA A CA 1
ATOM 6540 C C . ALA A 1 841 ? 46.427 35.452 8.554 1.00 35.56 841 ALA A C 1
ATOM 6542 O O . ALA A 1 841 ? 45.886 35.856 9.579 1.00 35.56 841 ALA A O 1
ATOM 6543 N N . ALA A 1 842 ? 46.058 35.945 7.368 1.00 32.94 842 ALA A N 1
ATOM 6544 C CA . ALA A 1 842 ? 45.026 36.984 7.289 1.00 32.94 842 ALA A CA 1
ATOM 6545 C C . ALA A 1 842 ? 44.365 37.066 5.908 1.00 32.94 842 ALA A C 1
ATOM 6547 O O . ALA A 1 842 ? 44.845 37.776 5.033 1.00 32.94 842 ALA A O 1
ATOM 6548 N N . CYS A 1 843 ? 43.231 36.388 5.741 1.00 25.55 843 CYS A N 1
ATOM 6549 C CA . CYS A 1 843 ? 42.157 36.810 4.837 1.00 25.55 843 CYS A CA 1
ATOM 6550 C C . CYS A 1 843 ? 40.837 36.230 5.352 1.00 25.55 843 CYS A C 1
ATOM 6552 O O . CYS A 1 843 ? 40.382 35.167 4.946 1.00 25.55 843 CYS A O 1
ATOM 6554 N N . ALA A 1 844 ? 40.244 36.940 6.308 1.00 35.19 844 ALA A N 1
ATOM 6555 C CA . ALA A 1 844 ? 38.839 36.811 6.641 1.00 35.19 844 ALA A CA 1
ATOM 6556 C C . ALA A 1 844 ? 38.056 37.683 5.652 1.00 35.19 844 ALA A C 1
ATOM 6558 O O . ALA A 1 844 ? 38.157 38.904 5.738 1.00 35.19 844 ALA A O 1
ATOM 6559 N N . THR A 1 845 ? 37.347 37.071 4.695 1.00 36.12 845 THR A N 1
ATOM 6560 C CA . THR A 1 845 ? 36.073 37.541 4.095 1.00 36.12 845 THR A CA 1
ATOM 6561 C C . THR A 1 845 ? 35.609 36.569 2.980 1.00 36.12 845 THR A C 1
ATOM 6563 O O . THR A 1 845 ? 36.092 36.638 1.859 1.00 36.12 845 THR A O 1
ATOM 6566 N N . HIS A 1 846 ? 34.632 35.702 3.314 1.00 29.28 846 HIS A N 1
ATOM 6567 C CA . HIS A 1 846 ? 33.847 34.749 2.478 1.00 29.28 846 HIS A CA 1
ATOM 6568 C C . HIS A 1 846 ? 34.488 33.435 1.959 1.00 29.28 846 HIS A C 1
ATOM 6570 O O . HIS A 1 846 ? 35.692 33.343 1.772 1.00 29.28 846 HIS A O 1
ATOM 6576 N N . PRO A 1 847 ? 33.648 32.415 1.668 1.00 31.06 847 PRO A N 1
ATOM 6577 C CA . PRO A 1 847 ? 33.146 31.374 2.566 1.00 31.06 847 PRO A CA 1
ATOM 6578 C C . PRO A 1 847 ? 34.174 30.237 2.747 1.00 31.06 847 PRO A C 1
ATOM 6580 O O . PRO A 1 847 ? 33.982 29.122 2.287 1.00 31.06 847 PRO A O 1
ATOM 6583 N N . LEU A 1 848 ? 35.299 30.508 3.399 1.00 32.31 848 LEU A N 1
ATOM 6584 C CA . LEU A 1 848 ? 36.255 29.479 3.807 1.00 32.31 848 LEU A CA 1
ATOM 6585 C C . LEU A 1 848 ? 36.661 29.787 5.250 1.00 32.31 848 LEU A C 1
ATOM 6587 O O . LEU A 1 848 ? 37.193 30.861 5.532 1.00 32.31 848 LEU A O 1
ATOM 6591 N N . ARG A 1 849 ? 36.352 28.883 6.186 1.00 33.53 849 ARG A N 1
ATOM 6592 C CA . ARG A 1 849 ? 36.836 28.962 7.574 1.00 33.53 849 ARG A CA 1
ATOM 6593 C C . ARG A 1 849 ? 38.006 27.991 7.761 1.00 33.53 849 ARG A C 1
ATOM 6595 O O . ARG A 1 849 ? 37.915 26.865 7.275 1.00 33.53 849 ARG A O 1
ATOM 6602 N N . PRO A 1 850 ? 39.079 28.379 8.472 1.00 33.16 850 PRO A N 1
ATOM 6603 C CA . PRO A 1 850 ? 40.062 27.415 8.945 1.00 33.16 850 PRO A CA 1
ATOM 6604 C C . PRO A 1 850 ? 39.423 26.540 10.032 1.00 33.16 850 PRO A C 1
ATOM 6606 O O . PRO A 1 850 ? 38.710 27.054 10.893 1.00 33.16 850 PRO A O 1
ATOM 6609 N N . ALA A 1 851 ? 39.674 25.231 9.982 1.00 36.41 851 ALA A N 1
ATOM 6610 C CA . ALA A 1 851 ? 39.304 24.313 11.054 1.00 36.41 851 ALA A CA 1
ATOM 6611 C C . ALA A 1 851 ? 40.063 24.704 12.332 1.00 36.41 851 ALA A C 1
ATOM 6613 O O . ALA A 1 851 ? 41.292 24.832 12.312 1.00 36.41 851 ALA A O 1
ATOM 6614 N N . GLU A 1 852 ? 39.340 24.919 13.431 1.00 39.38 852 GLU A N 1
ATOM 6615 C CA . GLU A 1 852 ? 39.958 25.000 14.754 1.00 39.38 852 GLU A CA 1
ATOM 6616 C C . GLU A 1 852 ? 40.547 23.626 15.105 1.00 39.38 852 GLU A C 1
ATOM 6618 O O . GLU A 1 852 ? 40.141 22.601 14.557 1.00 39.38 852 GLU A O 1
ATOM 6623 N N . SER A 1 853 ? 41.536 23.578 16.001 1.00 39.06 853 SER A N 1
ATOM 6624 C CA . SER A 1 853 ? 42.293 22.355 16.316 1.00 39.06 853 SER A CA 1
ATOM 6625 C C . SER A 1 853 ? 41.448 21.176 16.826 1.00 39.06 853 SER A C 1
ATOM 6627 O O . SER A 1 853 ? 41.982 20.081 16.973 1.00 39.06 853 SER A O 1
ATOM 6629 N N . GLU A 1 854 ? 40.162 21.393 17.108 1.00 40.06 854 GLU A N 1
ATOM 6630 C CA . GLU A 1 854 ? 39.203 20.364 17.521 1.00 40.06 854 GLU A CA 1
ATOM 6631 C C . GLU A 1 854 ? 38.472 19.683 16.340 1.00 40.06 854 GLU A C 1
ATOM 6633 O O . GLU A 1 854 ? 37.950 18.588 16.530 1.00 40.06 854 GLU A O 1
ATOM 6638 N N . ASP A 1 855 ? 38.526 20.241 15.120 1.00 42.81 855 ASP A N 1
ATOM 6639 C CA . ASP A 1 855 ? 37.830 19.723 13.922 1.00 42.81 855 ASP A CA 1
ATOM 6640 C C . ASP A 1 855 ? 38.754 18.999 12.920 1.00 42.81 855 ASP A C 1
ATOM 6642 O O . ASP A 1 855 ? 38.336 18.616 11.826 1.00 42.81 855 ASP A O 1
ATOM 6646 N N . VAL A 1 856 ? 40.033 18.800 13.255 1.00 43.31 856 VAL A N 1
ATOM 6647 C CA . VAL A 1 856 ? 40.972 18.064 12.393 1.00 43.31 856 VAL A CA 1
ATOM 6648 C C . VAL A 1 856 ? 40.866 16.565 12.698 1.00 43.31 856 VAL A C 1
ATOM 6650 O O . VAL A 1 856 ? 41.275 16.145 13.785 1.00 43.31 856 VAL A O 1
ATOM 6653 N N . PRO A 1 857 ? 40.369 15.722 11.771 1.00 42.66 857 PRO A N 1
ATOM 6654 C CA . PRO A 1 857 ? 40.367 14.284 11.988 1.00 42.66 857 PRO A CA 1
ATOM 6655 C C . PRO A 1 857 ? 41.814 13.776 12.106 1.00 42.66 857 PRO A C 1
ATOM 6657 O O . PRO A 1 857 ? 42.709 14.268 11.405 1.00 42.66 857 PRO A O 1
ATOM 6660 N N . PRO A 1 858 ? 42.087 12.801 12.992 1.00 42.34 858 PRO A N 1
ATOM 6661 C CA . PRO A 1 858 ? 43.425 12.247 13.141 1.00 42.34 858 PRO A CA 1
ATOM 6662 C C . PRO A 1 858 ? 43.922 11.705 11.796 1.00 42.34 858 PRO A C 1
ATOM 6664 O O . PRO A 1 858 ? 43.149 11.200 10.981 1.00 42.34 858 PRO A O 1
ATOM 6667 N N . THR A 1 859 ? 45.231 11.833 11.566 1.00 41.44 859 THR A N 1
ATOM 6668 C CA . THR A 1 859 ? 45.912 11.521 10.299 1.00 41.44 859 THR A CA 1
ATOM 6669 C C . THR A 1 859 ? 45.362 10.266 9.618 1.00 41.44 859 THR A C 1
ATOM 6671 O O . THR A 1 859 ? 45.439 9.173 10.181 1.00 41.44 859 THR A O 1
ATOM 6674 N N . GLY A 1 860 ? 44.869 10.431 8.387 1.00 37.62 860 GLY A N 1
ATOM 6675 C CA . GLY A 1 860 ? 44.421 9.333 7.524 1.00 37.62 860 GLY A CA 1
ATOM 6676 C C . GLY A 1 860 ? 42.905 9.115 7.446 1.00 37.62 860 GLY A C 1
ATOM 6677 O O . GLY A 1 860 ? 42.492 8.105 6.880 1.00 37.62 860 GLY A O 1
ATOM 6678 N N . GLN A 1 861 ? 42.076 10.018 7.981 1.00 40.44 861 GLN A N 1
ATOM 6679 C CA . GLN A 1 861 ? 40.614 9.926 7.876 1.00 40.44 861 GLN A CA 1
ATOM 6680 C C . GLN A 1 861 ? 39.994 11.065 7.055 1.00 40.44 861 GLN A C 1
ATOM 6682 O O . GLN A 1 861 ? 40.433 12.211 7.124 1.00 40.44 861 GLN A O 1
ATOM 6687 N N . ILE A 1 862 ? 38.963 10.708 6.285 1.00 38.34 862 ILE A N 1
ATOM 6688 C CA . ILE A 1 862 ? 38.068 11.606 5.545 1.00 38.34 862 ILE A CA 1
ATOM 6689 C C . ILE A 1 862 ? 36.768 11.700 6.345 1.00 38.34 862 ILE A C 1
ATOM 6691 O O . ILE A 1 862 ? 36.239 10.668 6.764 1.00 38.34 862 ILE A O 1
ATOM 6695 N N . THR A 1 863 ? 36.242 12.907 6.527 1.00 47.72 863 THR A N 1
ATOM 6696 C CA . THR A 1 863 ? 34.931 13.147 7.142 1.00 47.72 863 THR A CA 1
ATOM 6697 C C . THR A 1 863 ? 34.041 13.895 6.156 1.00 47.72 863 THR A C 1
ATOM 6699 O O . THR A 1 863 ? 34.483 14.878 5.559 1.00 47.72 863 THR A O 1
ATOM 6702 N N . HIS A 1 864 ? 32.829 13.371 5.964 1.00 37.34 864 HIS A N 1
ATOM 6703 C CA . HIS A 1 864 ? 31.756 13.977 5.175 1.00 37.34 864 HIS A CA 1
ATOM 6704 C C . HIS A 1 864 ? 30.878 14.865 6.048 1.00 37.34 864 HIS A C 1
ATOM 6706 O O . HIS A 1 864 ? 30.659 14.471 7.220 1.00 37.34 864 HIS A O 1
#

pLDDT: mean 72.11, std 20.61, range [22.55, 98.31]

Foldseek 3Di:
DDDDDDDDDDDDDDDDDDPDQAQAPVLQVVPFAPWDADPVRKIFTCQQLDDDPGGQKIWHADPVGHIDIDGNVDDDPVSSVVSSCVSSVRDDDDDDPDDQPFPADALVNLCVVLVADSVVCVLLVWHWDDDSRGIWIWDFAAALVRHGQKIWIQRYDDDPGIDIDHDWAKHPNVCLVVFQAQEEEEEADDLLVRLCVLLLGHYIYGPFLADDPVRLVVVQVSVVRYQAYEYEYFPDPSSVSNLLVNLVNHDPVCQQRYWYFYADPPQGGLSSLCVVQVNDSVVSVVRSVVSVVDIDRSVVSNVVPDDDDDDDDDDDDDDDDPDPDPPDDPPVNDDDPQFDPQWAQAWTFLFEEEEEEAPPLQSVLVVLQSQLCQCVFQDRLNHTGGHHFAEEEQAPDDDVVVVVVLCCQQVNDDDTSYHYDDPVLSAADDPVCLVVLLCVLQVSVGQEYEYHAPCRNHVPPDLPDLVSLVVSLVSVSCSRNSSRHIYYHYDHFPDDDPDDDDPPPVSVVSVVRNVVSGQWYKYWYFDDDPPFGKIKIWTPHHNNHDTFMFMFGQDSSGTNTPDPVRGDDDLLSQQVVVCVVVQKDFLVVSVVSCVVVVDDDDSVRSVVVLVVCVVVLQWDWDWDDVVTTIMIGGDDDDDDDDDDDDDDDDDDDDDDDDDDDDDDDDDDPDPLVVLVVVLLCVLQPSPDNRRAGPVLSVLLVLLLVLCVVVQNDWDDDVVLRDTQHGHSVSVSVVCNVCRSHPVSVQSNCVSVVHPRPPPDDNDDPPPDPPDLVVLLVLLLVLCVVVQNDWDWFDPPVDIKTQARHDLSSVVCSVVCSSSVNSVVSNVVSVVVVVVDPPPPPDDPDDDDDDDDPVPHDPPNDIDD

=== Feature glossary ===
The record interleaves many kinds of information about one protein. Here is each kind framed as the question it answers.

Q: What does the local fold look like, residue by residue?
A: A 3Di character summarizes, for each residue, the relative orientation of the Cα frame of its nearest spatial neighbor. Because it encodes fold topology rather than chemistry, 3Di alignments detect remote structural similarity that sequence alignment misses.

Q: Which residues are in helices, strands, or loops?
A: Secondary structure is the local, repeating backbone conformation. DSSP classifies it into eight states by reading the hydrogen-bond network: three helix types (H, G, I), two β types (E, B), two non-regular types (T, S), and unstructured coil (-).

Q: How big and how compact is the whole molecule?
A: Three whole-structure scalars: the radius of gyration (RMS distance of Cα from centroid, in Å), the count of Cα–Cα contacts (pairs closer than 8 Å and separated by more than four residues in sequence — i.e. tertiary, not local, contacts), and the bounding-box dimensions. Together they distinguish compact globular folds from extended fibres or disordered chains.

Q: How confident is the AlphaFold model at each residue?
A: For AlphaFold models, the B-factor field carries pLDDT — the model's own estimate of local accuracy on a 0–100 scale. Regions with pLDDT<50 should be treated as essentially unmodeled; they often correspond to intrinsically disordered segments.

Q: What family and function is it annotated with?
A: Functional annotations link the protein to curated databases. InterPro entries identify conserved domains and families by matching the sequence against member-database signatures (Pfam, PROSITE, CDD, …). Gene Ontology (GO) terms describe molecular function, biological process, and cellular component in a controlled vocabulary. CATH places the structure in a hierarchical fold classification (Class/Architecture/Topology/Homologous-superfamily). The organism is the source species.

Q: What known structures does this most resemble?
A: Nearest PDB neighbors are the top structural matches found by Foldseek when searching this structure against the entire Protein Data Bank. Each hit reports a TM-score (0 to 1; >0.5 almost always implies the same fold) and an E-value. These are *structural* homologs — they may share no detectable sequence similarity.

Q: Which residues are buried vs exposed?
A: Solvent-accessible surface area (SASA) is the area in Å² traced out by the centre of a 1.4 Å probe sphere (a water molecule) rolled over the protein's van der Waals surface (Shrake–Rupley / Lee–Richards construction). Buried residues have near-zero SASA; fully exposed residues can exceed 200 Å². The total SASA scales roughly with the number of surface residues.

Q: What are the backbone torsion angles?
A: φ (phi) and ψ (psi) are the two rotatable backbone dihedrals per residue: φ is the C(i-1)–N–Cα–C torsion, ψ is the N–Cα–C–N(i+1) torsion, both in degrees on (−180°, 180°]. α-helical residues cluster near (−60°, −45°); β-strand residues near (−120°, +130°). A Ramachandran plot is simply a scatter of (φ, ψ) for every residue.

Q: Are the domains correctly placed relative to each other?
A: Predicted aligned error is AlphaFold's pairwise confidence. Unlike pLDDT (per-residue), PAE is per-residue-pair and captures whether two parts of the structure are correctly placed relative to each other. Units are ångströms of expected positional error.

Q: What if only a Cα trace is available?
A: P-SEA three-state annotation labels each residue as helix, strand, or coil based purely on the geometry of the Cα trace. It serves as a fallback when the full backbone (and thus DSSP) is unavailable.

Q: What is the amino-acid chain?
A: This is the polypeptide sequence — one letter per residue, N-terminus first. Length ranges from a few dozen residues for small domains to over a thousand for large multi-domain proteins.

Q: What do the rendered images show?
A: The six renders are orthographic views along the three Cartesian axes in both directions. Representation (cartoon, sticks, or surface) and color scheme (sequence-rainbow or by-chain) vary across proteins so the training set covers all the common visualization conventions.

Q: What do the diagnostic plots show?
A: Plot images: a contact map (which residues are close in 3D, as an N×N binary image), a Ramachandran scatter (backbone torsion angles, revealing secondary-structure composition at a glance), and — for AlphaFold structures — a PAE heatmap (pairwise prediction confidence).

Q: How mobile is each atom in the crystal?
A: B-factor (Debye–Waller factor) reflects atomic displacement in the crystal lattice. It is an experimental observable (units Å²), not a prediction; low values mean the atom is pinned down, high values mean it moves or is heterogeneous across the crystal.

Q: Where is each backbone atom in 3D?
A: The mmCIF table is the protein's shape written out atom by atom. For each backbone N, Cα, C, and carbonyl O, it records an (x, y, z) coordinate triple in Å plus the residue type, chain letter, and residue number.